Protein 4TOQ (pdb70)

InterPro domains:
  IPR001223 Glycoside hydrolase family 18, catalytic domain [PF00704] (29-249)
  IPR001223 Glycoside hydrolase family 18, catalytic domain [PS51910] (27-299)
  IPR001579 Glycosyl hydrolase family 18, active site [PS01095] (145-153)
  IPR017853 Glycoside hydrolase superfamily [SSF51445] (25-291)
  IPR045321 Chitinase Cts1-like [cd02877] (27-297)

Organism: Punica granatum (NCBI:txid22663)

Solvent-accessible surface area: 40756 Å² total; per-residue (Å²): 63,61,2,0,0,4,2,0,66,49,43,61,8,32,68,0,30,62,0,1,96,53,58,51,8,27,25,0,0,0,1,12,0,22,42,11,11,84,103,178,91,31,77,16,59,1,40,69,46,21,74,21,107,66,36,86,1,71,47,14,2,96,42,0,30,19,0,36,10,99,54,10,30,0,0,0,0,0,0,1,52,111,15,108,6,33,4,81,35,112,56,1,0,71,64,4,1,59,42,0,43,46,17,0,2,40,18,70,19,78,82,31,15,3,11,58,4,75,4,30,0,0,0,0,5,4,55,49,42,72,61,57,60,2,38,24,0,0,129,26,0,29,96,87,46,72,103,92,55,76,10,22,2,0,0,1,1,39,1,48,66,85,9,84,29,0,45,52,0,11,98,28,39,59,7,34,5,0,0,0,9,0,8,75,25,88,162,34,130,5,11,19,58,108,84,37,24,103,40,0,25,67,11,2,79,57,2,16,96,60,18,89,3,39,85,0,2,0,0,0,0,4,16,96,138,15,18,74,33,8,55,0,56,34,115,28,0,29,53,104,0,1,77,91,2,86,117,29,104,45,30,8,0,0,0,0,52,9,30,76,56,2,113,94,6,0,82,78,0,78,135,84,18,67,59,5,0,0,3,4,0,62,48,38,62,8,35,71,0,25,61,0,2,83,52,47,48,8,18,17,0,0,0,1,13,0,22,42,11,11,71,102,170,89,28,76,14,60,1,42,66,49,29,75,14,104,64,42,90,2,68,56,12,5,97,33,0,44,55,0,42,34,100,40,10,23,0,0,0,0,0,1,1,52,109,14,110,6,32,2,81,36,111,56,1,0,63,65,4,0,58,42,0,52,30,14,0,1,39,14,139,37,128,80,26,12,3,9,111,0,55,4,29,0,0,0,0,6,3,56,52,39,74,58,66,57,2,37,28,0,0,127,7,0,47,94,69,76,131,63,23,15,6,0,0,1,1,38,1,51,69,82,11,84,37,0,46,50,0,7,99,24,35,63,5,32,5,0,0,0,10,0,8,73,25,76,175,44,148,6,4,32,35,122,64,42,24,113,38,0,31,68,12,2,94,54,3,12,95,59,11,80,16,43,100,0,3,0,0,0,0,4,16,80,124,16,20,76,32,9,57,0,48,31,100,20,0,31,52,98,0,1,73,109,2,88,113,30,110,51,26,7,0,0,0,0,49,9,33,77,60,1,113,92,5,0,82,83,0,92,135,85,18,65,57,10,0,0,4,2,0,65,49,37,61,7,33,65,0,21,53,0,2,83,58,62,61,10,24,13,0,0,0,1,12,0,27,26,0,4,90,114,92,86,32,73,15,60,0,41,67,50,29,75,17,104,69,42,89,1,71,50,16,3,82,41,0,47,23,0,53,18,110,55,11,20,0,0,0,0,0,1,0,45,103,15,86,8,26,3,77,34,109,60,1,0,69,72,3,4,64,41,0,19,26,14,0,2,8,9,38,26,60,86,27,12,3,11,104,4,57,6,32,0,0,0,0,4,2,46,63,47,73,56,68,47,2,47,29,0,0,140,29,1,32,96,59,36,72,84,67,40,62,8,20,1,0,0,0,0,36,1,51,66,84,11,86,38,0,46,51,0,6,108,28,33,56,5,32,3,0,0,0,10,0,8,79,24,87,178,34,142,8,13,24,55,105,88,52,46,100,35,0,31,51,13,2,90,62,2,15,95,62,12,91,11,55,89,0,0,0,0,0,0,4,15,78,130,16,16,77,32,6,56,0,56,30,115,38,0,30,51,105,0,1,70,100,0,89,107,25,110,57,32,1,0,0,0,0,49,8,29,79,65,2,99,90,5,1,77,70,0,140,124,76,20,60,42,2,0,0,4,2,0,67,51,41,64,10,30,73,0,20,49,0,0,85,53,43,47,7,22,6,0,0,0,1,16,0,27,24,0,3,92,109,89,86,35,72,13,61,0,40,69,48,22,73,20,101,69,30,43,1,32,28,15,2,81,40,0,107,49,0,45,35,88,45,8,52,0,0,0,0,0,1,0,43,105,14,82,8,27,3,74,36,110,59,1,0,69,72,4,6,42,40,0,4,36,15,0,1,32,4,104,39,51,63,26,14,3,10,101,5,80,5,24,0,0,0,0,5,4,46,83,46,71,61,70,59,3,47,25,0,0,139,27,0,31,92,28,40,19,101,68,45,74,10,9,2,0,0,1,0,38,1,50,64,82,8,80,26,0,42,51,0,7,109,26,32,58,5,33,4,0,0,0,11,0,9,80,25,94,166,44,141,5,11,25,55,118,74,64,36,90,32,1,29,55,11,4,92,59,1,16,93,62,9,89,13,54,60,0,0,0,0,0,0,4,14,82,122,16,14,79,34,8,58,0,48,30,103,26,0,33,50,111,0,1,66,100,1,84,112,24,112,54,36,3,0,0,0,0,50,8,31,78,63,1,110,92,5,0,83,78,0,82,113,78,19

Nearest PDB structures (foldseek):
  4toq-assembly2_B  TM=1.004E+00  e=2.213E-59  Punica granatum
  4toq-assembly4_D  TM=9.982E-01  e=3.550E-55  Punica granatum
  1kqz-assembly1_A  TM=9.790E-01  e=2.272E-44  Hevea brasiliensis
  1llo-assembly1_A  TM=9.787E-01  e=1.519E-43  Hevea brasiliensis
  6idn-assembly1_A  TM=9.674E-01  e=3.339E-41  Ipomoea carnea

Radius of gyration: 33.32 Å; Cα contacts (8 Å, |Δi|>4): 2638; chains: 4; bounding box: 69×61×99 Å

Secondary structure (DSSP, 8-state):
-EEEEEESS-GGG--HHHHHHTS--SEEEEEEEEEEETTEEEEE--TTS--GGGTTTTTHHHHHHHHHTTT-EEEEEEE-TT-EE---SHHHHHHHHHHHHHHHSSS--TT-TT-S---SEEEEE--SS--TTHHHHHHHHHTT--SSS--EEEE--BSSSS-TTTHHHHTTS--SEEEEE-SS-TTSS-S-BTTB-HHHHHHHHHHHHH---SEEEEEEESSGGGSSS----HHHIIIIIHHHHTTSTTEEEEEEE-GGG-SSHHHHHGGG-/-EEEEEESS-TTS--HHHHHHTS--SEEEEEEEEEE-TTPPPEE--TTS--GGGTTTTTHHHHHHHHHHTT-EEEEEEE-TT-EE---SHHHHHHHHHHHHHHHSSS--TT-TT-S---SEEEEE--SS---SHHHHHHHHHHH----EEEE--BSSSS-TTTHHHHTTS--SEEEEE-SS-TTSS-S-BTTB-HHHHHHHHHHHHS--SSEEEEEEESSGGGSSS----HHHIIIIIHHHHTTSTTEEEEEEE-GGG-SSHHHHHGGG-/-EEEEEESS-TTS--HHHHHHTS--SEEEEEEEEEE-TTPPPEE--TTS--GGGTTTTTHHHHHHHHHHTT-EEEEEEE-TT-EE---SHHHHHHHHHHHHHHHSSS--TT-TT-SPPPSEEEEE--SS---SHHHHHHHHHTT--SSS--EEEE--BSSSS-TTTHHHHTTT--SEEEEE-SS-TTSSSS-BTTB-HHHHHHHHHHHTT---SEEEEEEESSGGGSSS----HHHIIIIIHHHHTTSTTEEEEEEE-GGG-SSHHHHHTTT-/-EEEEEESS-TTS--HHHHHHTS--SEEEEEEEEEE-TTPPPEE-BTTTB-GGGT--TTHHHHHHHHHTTT-EEEEEEE-TT-EE---SHHHHHHHHHHHHHHTSSS--TT-TT-S---SEEEEE--SS---SHHHHHHHHHTT-BTTB--EEEE--BSSSS-TTTHHHHHTT--SEEEEE-SS-TTTT-S-BTTBSHHHHHHHHHHHTT---SEEEEEEESSTTTSSS----HHHIIIIIHHHHTTSTTEEEEEEE-GGG-SSHHHHHGGG-

B-factor: mean 14.7, std 7.0, range [4.18, 58.57]

Sequence (1089 aa):
GDIAIYWGQNGGEGTLASTCDDTGRYAYVIVSFVTTFGNFRAPVVNLAGHCDPAAGTCTGLLSDEIRSSCQGKDIKVLMSIGGGAGDYSLVSEADADNFADDYLWNNFLGGQSSSSRPLGDAVLDGIDFDIELGTTTTFYDTLARRALSSSRRSTQAAKVYLTAAPQCPHPDSHLDAALNTGLFDNVWIQFYNNPLAQQCQYSSGNTNDILSSSSWNTWTSSSTTTAGKIFLGLPAAPEEAAGSGYIPPDDVLTGQILPQIKKTSSAKYGGVMLYSKFYDTTYSTTIKDQVGDIAIYWGQNGGEGTLASSTCDTGRYAYVIVSFVTTFGNFRAPVVNLAGHCDPAAGTCTGLSSDEIRRSSCQGKDIKVLMSIGGGAGDYSLVSEADADDNFADYLWNNFLGGQSSSRPLGDAVLDGIDFDIELGTTTFYDTLARALSSSRSAKVYLTAAPQCPHPDSHLDAALNTGLFDNVWIQFYNNPLAQCQYSSGNNTNDILSSWNTWTSSTTAGKIFLGLPAAPEEAAGSGYIPPDDVLTGQILPQIKTSSAKYGGVMLYSSKFYDTTYSTTIKKDDQVGDIAIYWGQNGGEGTLASSTCDTGRYAYVIVSFVTTFGNFRAPVVNLAGHCDPAAGTCTGLSDEIRSSCQGKDIKVLMSIGGGAGDYSLVSEEEADADDNFADYLWNNFLGGQQSSSRPLGDAVLDGIDFDIELGTTTFYDTLARALSSSRSTQAAKKVYLLTAAPQCPHPDSHLDAALNTGLFDNVWIQFYNNPLAQQCQYSSGNTNDILLSSSWNTWTSSTTAGKIFLGLPAAPEAAGSGYIPPDVLTGQIILPQIKTSAKKYGGVMLYSKFYDTTYSTTIKDQQVGDIAIYWGQNGGEGTLASSTCDTGRYAYVIVSFVTTFGNFRAPVVNLAGHCDPAAGTCTGLSDEIRSCQGKDIKVLMSIGGGAGDYSLVSEADADNFADYLWNNFLGGQSSSRPLGDAVLDGIDFDIELGTTTFYDTLARALSSSRSTQAAKVYLLTAAPQCPHPDSHLDAALNTGLFDNVWIQFYNNPLAQCQYSSGNTNDILSSSWNNTWTSSTTAGKIIFLGLPAAPEAAGSGYIPPDDVLTGQQILPQIKTSAKKYGGVMLYSKFYDTTYSTTIKDDQQV

Structure (mmCIF, N/CA/C/O backbone):
data_4TOQ
#
_entry.id   4TOQ
#
_cell.length_a   58.462
_cell.length_b   79.969
_cell.length_c   97.532
_cell.angle_alpha   90.000
_cell.angle_beta   102.970
_cell.angle_gamma   90.000
#
_symmetry.space_group_name_H-M   'P 1 21 1'
#
loop_
_entity.id
_entity.type
_entity.pdbx_description
1 polymer 'Class III chitinase'
2 non-polymer 'MAGNESIUM ION'
3 non-polymer 'CHLORIDE ION'
4 water water
#
loop_
_atom_site.group_PDB
_atom_site.id
_atom_site.type_symbol
_atom_site.label_atom_id
_atom_site.label_alt_id
_atom_site.label_comp_id
_atom_site.label_asym_id
_atom_site.label_entity_id
_atom_site.label_seq_id
_atom_site.pdbx_PDB_ins_code
_atom_site.Cartn_x
_atom_site.Cartn_y
_atom_site.Cartn_z
_atom_site.occupancy
_atom_site.B_iso_or_equiv
_atom_site.auth_seq_id
_atom_site.auth_comp_id
_atom_site.auth_asym_id
_atom_site.auth_atom_id
_atom_site.pdbx_PDB_model_num
ATOM 1 N N . GLY A 1 1 ? 1.729 8.697 56.375 1.00 18.16 1 GLY A N 1
ATOM 2 C CA . GLY A 1 1 ? 1.001 7.826 55.468 1.00 13.75 1 GLY A CA 1
ATOM 3 C C . GLY A 1 1 ? -0.002 8.583 54.621 1.00 15.02 1 GLY A C 1
ATOM 4 O O . GLY A 1 1 ? -0.272 9.764 54.858 1.00 15.20 1 GLY A O 1
ATOM 5 N N . ASP A 1 2 ? -0.569 7.888 53.639 1.00 8.32 2 ASP A N 1
ATOM 6 C CA . ASP A 1 2 ? -1.474 8.496 52.660 1.00 9.40 2 ASP A CA 1
ATOM 7 C C . ASP A 1 2 ? -2.868 7.906 52.812 1.00 9.91 2 ASP A C 1
ATOM 8 O O . ASP A 1 2 ? -3.020 6.790 53.313 1.00 9.73 2 ASP A O 1
ATOM 13 N N . ILE A 1 3 ? -3.881 8.659 52.385 1.00 6.73 3 ILE A N 1
ATOM 14 C CA . ILE A 1 3 ? -5.247 8.143 52.321 1.00 7.85 3 ILE A CA 1
ATOM 15 C C . ILE A 1 3 ? -5.655 7.927 50.862 1.00 9.41 3 ILE A C 1
ATOM 16 O O . ILE A 1 3 ? -5.478 8.811 50.006 1.00 8.11 3 ILE A O 1
ATOM 21 N N . ALA A 1 4 ? -6.182 6.739 50.576 1.00 6.36 4 ALA A N 1
ATOM 22 C CA . ALA A 1 4 ? -6.729 6.429 49.259 1.00 8.65 4 ALA A CA 1
ATOM 23 C C . ALA A 1 4 ? -8.235 6.314 49.413 1.00 9.23 4 ALA A C 1
ATOM 24 O O . ALA A 1 4 ? -8.725 5.804 50.423 1.00 9.50 4 ALA A O 1
ATOM 26 N N . ILE A 1 5 ? -8.987 6.803 48.433 1.00 5.68 5 ILE A N 1
ATOM 27 C CA . ILE A 1 5 ? -10.439 6.730 48.543 1.00 7.72 5 ILE A CA 1
ATOM 28 C C . ILE A 1 5 ? -11.122 6.302 47.237 1.00 8.04 5 ILE A C 1
ATOM 29 O O . ILE A 1 5 ? -10.702 6.685 46.141 1.00 7.39 5 ILE A O 1
ATOM 34 N N . TYR A 1 6 ? -12.156 5.471 47.362 1.00 6.22 6 TYR A N 1
ATOM 35 C CA . TYR A 1 6 ? -12.969 5.104 46.203 1.00 6.65 6 TYR A CA 1
ATOM 36 C C . TYR A 1 6 ? -13.980 6.192 45.860 1.00 6.24 6 TYR A C 1
ATOM 37 O O . TYR A 1 6 ? -14.583 6.806 46.752 1.00 7.47 6 TYR A O 1
ATOM 46 N N . TRP A 1 7 ? -14.178 6.419 44.563 1.00 6.37 7 TRP A N 1
ATOM 47 C CA . TRP A 1 7 ? -15.122 7.432 44.092 1.00 6.31 7 TRP A CA 1
ATOM 48 C C . TRP A 1 7 ? -15.819 6.888 42.856 1.00 7.54 7 TRP A C 1
ATOM 49 O O . TRP A 1 7 ? -15.195 6.164 42.065 1.00 6.88 7 TRP A O 1
ATOM 60 N N . GLY A 1 8 ? -17.097 7.226 42.675 1.00 6.59 8 GLY A N 1
ATOM 61 C CA . GLY A 1 8 ? -17.764 6.972 41.404 1.00 5.61 8 GLY A CA 1
ATOM 62 C C . GLY A 1 8 ? -19.114 6.291 41.478 1.00 6.29 8 GLY A C 1
ATOM 63 O O . GLY A 1 8 ? -19.860 6.315 40.502 1.00 7.86 8 GLY A O 1
ATOM 64 N N . GLN A 1 9 ? -19.444 5.686 42.614 1.00 6.39 9 GLN A N 1
ATOM 65 C CA . GLN A 1 9 ? -20.660 4.882 42.698 1.00 8.05 9 GLN A CA 1
ATOM 66 C C . GLN A 1 9 ? -21.853 5.573 43.363 1.00 6.29 9 GLN A C 1
ATOM 67 O O . GLN A 1 9 ? -22.911 4.950 43.568 1.00 10.44 9 GLN A O 1
ATOM 73 N N . ASN A 1 10 ? -21.704 6.857 43.675 1.00 7.46 10 ASN A N 1
ATOM 74 C CA . ASN A 1 10 ? -22.809 7.624 44.246 1.00 10.57 10 ASN A CA 1
ATOM 75 C C . ASN A 1 10 ? -22.767 9.079 43.795 1.00 10.51 10 ASN A C 1
ATOM 76 O O . ASN A 1 10 ? -21.889 9.829 44.208 1.00 9.64 10 ASN A O 1
ATOM 81 N N . GLY A 1 11 ? -23.718 9.471 42.947 1.00 12.30 11 GLY A N 1
ATOM 82 C CA . GLY A 1 11 ? -23.759 10.824 42.404 1.00 10.71 11 GLY A CA 1
ATOM 83 C C . GLY A 1 11 ? -23.884 11.929 43.445 1.00 10.44 11 GLY A C 1
ATOM 84 O O . GLY A 1 11 ? -23.648 13.107 43.152 1.00 13.70 11 GLY A O 1
ATOM 85 N N . GLY A 1 12 ? -24.243 11.556 44.665 1.00 11.57 12 GLY A N 1
ATOM 86 C CA . GLY A 1 12 ? -24.298 12.513 45.748 1.00 14.46 12 GLY A CA 1
ATOM 87 C C . GLY A 1 12 ? -22.979 12.806 46.444 1.00 10.20 12 GLY A C 1
ATOM 88 O O . GLY A 1 12 ? -22.953 13.632 47.354 1.00 10.60 12 GLY A O 1
ATOM 89 N N . GLU A 1 13 ? -21.886 12.157 46.027 1.00 7.21 13 GLU A N 1
ATOM 90 C CA . GLU A 1 13 ? -20.628 12.236 46.781 1.00 8.91 13 GLU A CA 1
ATOM 91 C C . GLU A 1 13 ? -19.725 13.416 46.444 1.00 8.47 13 GLU A C 1
ATOM 92 O O . GLU A 1 13 ? -18.659 13.571 47.051 1.00 12.09 13 GLU A O 1
ATOM 98 N N . GLY A 1 14 ? -20.152 14.257 45.507 1.00 10.22 14 GLY A N 1
ATOM 99 C CA . GLY A 1 14 ? -19.306 15.334 45.021 1.00 9.50 14 GLY A CA 1
ATOM 100 C C . GLY A 1 14 ? -18.585 14.955 43.737 1.00 8.89 14 GLY A C 1
ATOM 101 O O . GLY A 1 14 ? -18.440 13.771 43.419 1.00 9.57 14 GLY A O 1
ATOM 102 N N . THR A 1 15 ? -18.112 15.959 43.002 1.00 9.14 15 THR A N 1
ATOM 103 C CA . THR A 1 15 ? -17.391 15.691 41.760 1.00 7.37 15 THR A CA 1
ATOM 104 C C . THR A 1 15 ? -16.009 15.116 42.058 1.00 7.35 15 THR A C 1
ATOM 105 O O . THR A 1 15 ? -15.505 15.219 43.187 1.00 11.07 15 THR A O 1
ATOM 109 N N . LEU A 1 16 ? -15.396 14.510 41.048 1.00 8.77 16 LEU A N 1
ATOM 110 C CA . LEU A 1 16 ? -14.043 13.981 41.180 1.00 6.48 16 LEU A CA 1
ATOM 111 C C . LEU A 1 16 ? -13.103 15.130 41.507 1.00 8.42 16 LEU A C 1
ATOM 112 O O . LEU A 1 16 ? -12.264 15.025 42.407 1.00 8.51 16 LEU A O 1
ATOM 117 N N . ALA A 1 17 ? -13.247 16.238 40.783 1.00 9.93 17 ALA A N 1
ATOM 118 C CA . ALA A 1 17 ? -12.431 17.422 41.065 1.00 9.01 17 ALA A CA 1
ATOM 119 C C . ALA A 1 17 ? -12.569 17.896 42.511 1.00 10.35 17 ALA A C 1
ATOM 120 O O . ALA A 1 17 ? -11.561 18.188 43.162 1.00 11.31 17 ALA A O 1
ATOM 122 N N . SER A 1 18 ? -13.801 17.977 43.016 1.00 9.87 18 SER A N 1
ATOM 123 C CA . SER A 1 18 ? -14.007 18.355 44.419 1.00 9.10 18 SER A CA 1
ATOM 124 C C . SER A 1 18 ? -13.343 17.393 45.397 1.00 8.72 18 SER A C 1
ATOM 125 O O . SER A 1 18 ? -12.765 17.815 46.401 1.00 10.01 18 SER A O 1
ATOM 128 N N . THR A 1 19 ? -13.424 16.104 45.095 1.00 9.60 19 THR A N 1
ATOM 129 C CA . THR A 1 19 ? -12.831 15.073 45.938 1.00 6.35 19 THR A CA 1
ATOM 130 C C . THR A 1 19 ? -11.324 15.310 46.067 1.00 8.69 19 THR A C 1
ATOM 131 O O . THR A 1 19 ? -10.770 15.314 47.171 1.00 9.32 19 THR A O 1
ATOM 135 N N . CYS A 1 20 ? -10.672 15.563 44.935 1.00 9.75 20 CYS A N 1
ATOM 136 C CA . CYS A 1 20 ? -9.240 15.852 44.929 1.00 9.87 20 CYS A CA 1
ATOM 137 C C . CYS A 1 20 ? -8.898 17.162 45.630 1.00 10.13 20 CYS A C 1
ATOM 138 O O . CYS A 1 20 ? -7.882 17.249 46.329 1.00 11.91 20 CYS A O 1
ATOM 141 N N . ASP A 1 21 ? -9.753 18.170 45.458 1.00 10.22 21 ASP A N 1
ATOM 142 C CA A ASP A 1 21 ? -9.461 19.488 46.005 0.41 11.96 21 ASP A CA 1
ATOM 143 C CA B ASP A 1 21 ? -9.524 19.506 46.007 0.59 11.97 21 ASP A CA 1
ATOM 144 C C . ASP A 1 21 ? -9.589 19.551 47.525 1.00 12.25 21 ASP A C 1
ATOM 145 O O . ASP A 1 21 ? -9.154 20.523 48.129 1.00 11.13 21 ASP A O 1
ATOM 154 N N . THR A 1 22 ? -10.164 18.517 48.138 1.00 11.98 22 THR A N 1
ATOM 155 C CA . THR A 1 22 ? -10.236 18.493 49.608 1.00 9.25 22 THR A CA 1
ATOM 156 C C . THR A 1 22 ? -8.844 18.517 50.209 1.00 11.77 22 THR A C 1
ATOM 157 O O . THR A 1 22 ? -8.650 19.011 51.319 1.00 15.03 22 THR A O 1
ATOM 161 N N . GLY A 1 23 ? -7.883 17.945 49.491 1.00 9.43 23 GLY A N 1
ATOM 162 C CA . GLY A 1 23 ? -6.511 17.899 49.962 1.00 11.98 23 GLY A CA 1
ATOM 163 C C . GLY A 1 23 ? -6.237 16.736 50.908 1.00 12.51 23 GLY A C 1
ATOM 164 O O . GLY A 1 23 ? -5.108 16.572 51.383 1.00 13.11 23 GLY A O 1
ATOM 165 N N . ARG A 1 24 ? -7.250 15.907 51.156 1.00 12.68 24 ARG A N 1
ATOM 166 C CA . ARG A 1 24 ? -7.122 14.824 52.128 1.00 10.59 24 ARG A CA 1
ATOM 167 C C . ARG A 1 24 ? -6.587 13.534 51.525 1.00 9.24 24 ARG A C 1
ATOM 168 O O . ARG A 1 24 ? -6.097 12.667 52.261 1.00 10.31 24 ARG A O 1
ATOM 176 N N . TYR A 1 25 ? -6.640 13.421 50.197 1.00 6.58 25 TYR A N 1
ATOM 177 C CA . TYR A 1 25 ? -6.346 12.148 49.539 1.00 8.35 25 TYR A CA 1
ATOM 178 C C . TYR A 1 25 ? -5.131 12.191 48.629 1.00 8.32 25 TYR A C 1
ATOM 179 O O . TYR A 1 25 ? -4.922 13.162 47.898 1.00 10.37 25 TYR A O 1
ATOM 188 N N . ALA A 1 26 ? -4.356 11.107 48.642 1.00 6.93 26 ALA A N 1
ATOM 189 C CA . ALA A 1 26 ? -3.216 10.967 47.750 1.00 8.52 26 ALA A CA 1
ATOM 190 C C . ALA A 1 26 ? -3.540 10.077 46.553 1.00 9.82 26 ALA A C 1
ATOM 191 O O . ALA A 1 26 ? -2.825 10.104 45.544 1.00 10.45 26 ALA A O 1
ATOM 193 N N . TYR A 1 27 ? -4.592 9.267 46.685 1.00 6.28 27 TYR A N 1
ATOM 194 C CA . TYR A 1 27 ? -5.068 8.413 45.590 1.00 6.50 27 TYR A CA 1
ATOM 195 C C . TYR A 1 27 ? -6.577 8.513 45.527 1.00 7.41 27 TYR A C 1
ATOM 196 O O . TYR A 1 27 ? -7.247 8.451 46.574 1.00 8.75 27 TYR A O 1
ATOM 205 N N . VAL A 1 28 ? -7.127 8.652 44.321 1.00 6.24 28 VAL A N 1
ATOM 206 C CA . VAL A 1 28 ? -8.572 8.513 44.146 1.00 5.12 28 VAL A CA 1
ATOM 207 C C . VAL A 1 28 ? -8.825 7.370 43.177 1.00 7.89 28 VAL A C 1
ATOM 208 O O . VAL A 1 28 ? -8.261 7.341 42.080 1.00 8.69 28 VAL A O 1
ATOM 212 N N . ILE A 1 29 ? -9.675 6.433 43.583 1.00 7.90 29 ILE A N 1
ATOM 213 C CA . ILE A 1 29 ? -9.917 5.228 42.799 1.00 8.71 29 ILE A CA 1
ATOM 214 C C . ILE A 1 29 ? -11.292 5.312 42.128 1.00 8.65 29 ILE A C 1
ATOM 215 O O . ILE A 1 29 ? -12.325 5.111 42.771 1.00 9.04 29 ILE A O 1
ATOM 220 N N . VAL A 1 30 ? -11.291 5.613 40.829 1.00 7.55 30 VAL A N 1
ATOM 221 C CA . VAL A 1 30 ? -12.518 5.754 40.058 1.00 8.36 30 VAL A CA 1
ATOM 222 C C . VAL A 1 30 ? -13.120 4.357 39.849 1.00 8.10 30 VAL A C 1
ATOM 223 O O . VAL A 1 30 ? -12.410 3.416 39.486 1.00 9.35 30 VAL A O 1
ATOM 227 N N . SER A 1 31 ? -14.418 4.214 40.107 1.00 6.06 31 SER A N 1
ATOM 228 C CA . SER A 1 31 ? -15.048 2.893 40.152 1.00 7.39 31 SER A CA 1
ATOM 229 C C . SER A 1 31 ? -16.452 2.918 39.531 1.00 8.55 31 SER A C 1
ATOM 230 O O . SER A 1 31 ? -17.261 3.781 39.906 1.00 8.35 31 SER A O 1
ATOM 233 N N . PHE A 1 32 ? -16.790 1.989 38.620 1.00 9.47 32 PHE A N 1
ATOM 234 C CA . PHE A 1 32 ? -16.014 0.796 38.258 1.00 8.14 32 PHE A CA 1
ATOM 235 C C . PHE A 1 32 ? -16.202 0.468 36.780 1.00 6.68 32 PHE A C 1
ATOM 236 O O . PHE A 1 32 ? -17.194 0.880 36.168 1.00 7.85 32 PHE A O 1
ATOM 244 N N . VAL A 1 33 ? -15.285 -0.322 36.223 1.00 7.39 33 VAL A N 1
ATOM 245 C CA . VAL A 1 33 ? -15.619 -1.132 35.047 1.00 5.67 33 VAL A CA 1
ATOM 246 C C . VAL A 1 33 ? -16.344 -2.344 35.629 1.00 7.97 33 VAL A C 1
ATOM 247 O O . VAL A 1 33 ? -15.707 -3.265 36.156 1.00 9.28 33 VAL A O 1
ATOM 251 N N . THR A 1 34 ? -17.673 -2.341 35.553 1.00 7.31 34 THR A N 1
ATOM 252 C CA . THR A 1 34 ? -18.510 -3.278 36.311 1.00 7.24 34 THR A CA 1
ATOM 253 C C . THR A 1 34 ? -18.726 -4.631 35.635 1.00 6.67 34 THR A C 1
ATOM 254 O O . THR A 1 34 ? -19.017 -5.633 36.311 1.00 8.45 34 THR A O 1
ATOM 258 N N . THR A 1 35 ? -18.623 -4.665 34.307 1.00 6.32 35 THR A N 1
ATOM 259 C CA . THR A 1 35 ? -18.747 -5.933 33.578 1.00 6.84 35 THR A CA 1
ATOM 260 C C . THR A 1 35 ? -17.672 -6.053 32.521 1.00 9.21 35 THR A C 1
ATOM 261 O O . THR A 1 35 ? -17.306 -5.064 31.866 1.00 11.16 35 THR A O 1
ATOM 265 N N . PHE A 1 36 ? -17.176 -7.274 32.358 1.00 8.22 36 PHE A N 1
ATOM 266 C CA . PHE A 1 36 ? -16.149 -7.568 31.373 1.00 9.41 36 PHE A CA 1
ATOM 267 C C . PHE A 1 36 ? -15.939 -9.076 31.258 1.00 6.93 36 PHE A C 1
ATOM 268 O O . PHE A 1 36 ? -16.398 -9.858 32.114 1.00 9.28 36 PHE A O 1
ATOM 276 N N . GLY A 1 37 ? -15.264 -9.479 30.185 1.00 8.76 37 GLY A N 1
ATOM 277 C CA . GLY A 1 37 ? -14.923 -10.878 29.999 1.00 9.75 37 GLY A CA 1
ATOM 278 C C . GLY A 1 37 ? -15.583 -11.504 28.791 1.00 11.74 37 GLY A C 1
ATOM 279 O O . GLY A 1 37 ? -16.560 -10.961 28.248 1.00 10.49 37 GLY A O 1
ATOM 280 N N . ASN A 1 38 ? -15.052 -12.664 28.400 1.00 9.02 38 ASN A N 1
ATOM 281 C CA . ASN A 1 38 ? -15.449 -13.391 27.198 1.00 13.80 38 ASN A CA 1
ATOM 282 C C . ASN A 1 38 ? -15.484 -12.498 25.958 1.00 10.88 38 ASN A C 1
ATOM 283 O O . ASN A 1 38 ? -16.387 -12.605 25.121 1.00 11.31 38 ASN A O 1
ATOM 288 N N . PHE A 1 39 ? -14.489 -11.616 25.864 1.00 11.59 39 PHE A N 1
ATOM 289 C CA . PHE A 1 39 ? -14.289 -10.755 24.695 1.00 9.23 39 PHE A CA 1
ATOM 290 C C . PHE A 1 39 ? -15.432 -9.783 24.420 1.00 10.65 39 PHE A C 1
ATOM 291 O O . PHE A 1 39 ? -15.479 -9.154 23.356 1.00 11.86 39 PHE A O 1
ATOM 299 N N . ARG A 1 40 ? -16.345 -9.645 25.375 1.00 10.64 40 ARG A N 1
ATOM 300 C CA . ARG A 1 40 ? -17.485 -8.750 25.217 1.00 6.80 40 ARG A CA 1
ATOM 301 C C . ARG A 1 40 ? -17.143 -7.304 25.577 1.00 8.95 40 ARG A C 1
ATOM 302 O O . ARG A 1 40 ? -16.192 -7.045 26.316 1.00 11.72 40 ARG A O 1
ATOM 310 N N . ALA A 1 41 ? -17.914 -6.361 25.041 1.00 9.81 41 ALA A N 1
ATOM 311 C CA . ALA A 1 41 ? -17.731 -4.944 25.352 1.00 10.72 41 ALA A CA 1
ATOM 312 C C . ALA A 1 41 ? -17.914 -4.708 26.847 1.00 6.96 41 ALA A C 1
ATOM 313 O O . ALA A 1 41 ? -18.978 -5.012 27.391 1.00 10.44 41 ALA A O 1
ATOM 315 N N . PRO A 1 42 ? -16.874 -4.186 27.521 1.00 8.99 42 PRO A N 1
ATOM 316 C CA . PRO A 1 42 ? -17.067 -3.855 28.937 1.00 6.35 42 PRO A CA 1
ATOM 317 C C . PRO A 1 42 ? -18.084 -2.746 29.155 1.00 9.25 42 PRO A C 1
ATOM 318 O O . PRO A 1 42 ? -18.344 -1.924 28.259 1.00 10.32 42 PRO A O 1
ATOM 322 N N . VAL A 1 43 ? -18.670 -2.745 30.348 1.00 7.21 43 VAL A N 1
ATOM 323 C CA . VAL A 1 43 ? -19.549 -1.664 30.777 1.00 8.38 43 VAL A CA 1
ATOM 324 C C . VAL A 1 43 ? -18.874 -0.873 31.893 1.00 8.58 43 VAL A C 1
ATOM 325 O O . VAL A 1 43 ? -18.366 -1.454 32.861 1.00 9.04 43 VAL A O 1
ATOM 329 N N . VAL A 1 44 ? -18.860 0.447 31.734 1.00 9.04 44 VAL A N 1
ATOM 330 C CA . VAL A 1 44 ? -18.350 1.358 32.746 1.00 7.22 44 VAL A CA 1
ATOM 331 C C . VAL A 1 44 ? -19.542 2.032 33.418 1.00 9.59 44 VAL A C 1
ATOM 332 O O . VAL A 1 44 ? -20.461 2.514 32.738 1.00 11.70 44 VAL A O 1
ATOM 336 N N . ASN A 1 45 ? -19.548 2.043 34.751 1.00 8.36 45 ASN A N 1
ATOM 337 C CA . ASN A 1 45 ? -20.625 2.694 35.495 1.00 8.73 45 ASN A CA 1
ATOM 338 C C . ASN A 1 45 ? -20.097 3.691 36.506 1.00 9.65 45 ASN A C 1
ATOM 339 O O . ASN A 1 45 ? -19.253 3.343 37.326 1.00 8.47 45 ASN A O 1
ATOM 344 N N . LEU A 1 46 ? -20.615 4.917 36.469 1.00 7.60 46 LEU A N 1
ATOM 345 C CA . LEU A 1 46 ? -20.260 5.928 37.454 1.00 8.74 46 LEU A CA 1
ATOM 346 C C . LEU A 1 46 ? -21.533 6.518 38.023 1.00 9.46 46 LEU A C 1
ATOM 347 O O . LEU A 1 46 ? -21.622 7.730 38.204 1.00 8.74 46 LEU A O 1
ATOM 352 N N . ALA A 1 47 ? -22.516 5.655 38.288 1.00 8.76 47 ALA A N 1
ATOM 353 C CA . ALA A 1 47 ? -23.782 6.089 38.881 1.00 9.60 47 ALA A CA 1
ATOM 354 C C . ALA A 1 47 ? -24.362 7.276 38.120 1.00 10.22 47 ALA A C 1
ATOM 355 O O . ALA A 1 47 ? -24.354 7.291 36.887 1.00 10.79 47 ALA A O 1
ATOM 357 N N . GLY A 1 48 ? -24.842 8.280 38.856 1.00 12.42 48 GLY A N 1
ATOM 358 C CA . GLY A 1 48 ? -25.392 9.467 38.225 1.00 11.11 48 GLY A CA 1
ATOM 359 C C . GLY A 1 48 ? -24.403 10.557 37.827 1.00 17.63 48 GLY A C 1
ATOM 360 O O . GLY A 1 48 ? -24.810 11.555 37.232 1.00 11.90 48 GLY A O 1
ATOM 361 N N . HIS A 1 49 ? -23.119 10.385 38.141 1.00 9.96 49 HIS A N 1
ATOM 362 C CA . HIS A 1 49 ? -22.116 11.394 37.800 1.00 9.59 49 HIS A CA 1
ATOM 363 C C . HIS A 1 49 ? -22.107 11.755 36.315 1.00 10.78 49 HIS A C 1
ATOM 364 O O . HIS A 1 49 ? -22.003 12.926 35.956 1.00 13.16 49 HIS A O 1
ATOM 371 N N . CYS A 1 50 ? -22.200 10.741 35.460 1.00 10.79 50 CYS A N 1
ATOM 372 C CA . CYS A 1 50 ? -22.197 10.926 34.014 1.00 8.76 50 CYS A CA 1
ATOM 373 C C . CYS A 1 50 ? -22.457 9.562 33.415 1.00 14.35 50 CYS A C 1
ATOM 374 O O . CYS A 1 50 ? -22.437 8.568 34.142 1.00 15.01 50 CYS A O 1
ATOM 377 N N . ASP A 1 51 ? -22.714 9.510 32.108 1.00 10.65 51 ASP A N 1
ATOM 378 C CA . ASP A 1 51 ? -23.070 8.263 31.441 1.00 14.38 51 ASP A CA 1
ATOM 379 C C . ASP A 1 51 ? -21.993 7.932 30.415 1.00 14.11 51 ASP A C 1
ATOM 380 O O . ASP A 1 51 ? -21.971 8.508 29.326 1.00 13.59 51 ASP A O 1
ATOM 385 N N . PRO A 1 52 ? -21.082 7.013 30.766 1.00 11.05 52 PRO A N 1
ATOM 386 C CA . PRO A 1 52 ? -19.943 6.705 29.890 1.00 9.20 52 PRO A CA 1
ATOM 387 C C . PRO A 1 52 ? -20.378 6.343 28.473 1.00 11.08 52 PRO A C 1
ATOM 388 O O . PRO A 1 52 ? -19.794 6.857 27.515 1.00 10.86 52 PRO A O 1
ATOM 392 N N . ALA A 1 53 ? -21.402 5.504 28.345 1.00 12.33 53 ALA A N 1
ATOM 393 C CA . ALA A 1 53 ? -21.836 5.051 27.030 1.00 13.23 53 ALA A CA 1
ATOM 394 C C . ALA A 1 53 ? -22.417 6.198 26.209 1.00 17.94 53 ALA A C 1
ATOM 395 O O . ALA A 1 53 ? -22.361 6.181 24.978 1.00 19.09 53 ALA A O 1
ATOM 397 N N . ALA A 1 54 ? -22.964 7.196 26.895 1.00 17.07 54 ALA A N 1
ATOM 398 C CA . ALA A 1 54 ? -23.560 8.345 26.223 1.00 14.18 54 ALA A CA 1
ATOM 399 C C . ALA A 1 54 ? -22.505 9.346 25.771 1.00 18.04 54 ALA A C 1
ATOM 400 O O . ALA A 1 54 ? -22.803 10.283 25.023 1.00 19.28 54 ALA A O 1
ATOM 402 N N . GLY A 1 55 ? -21.277 9.155 26.244 1.00 12.78 55 GLY A N 1
ATOM 403 C CA . GLY A 1 55 ? -20.187 10.052 25.930 1.00 13.93 55 GLY A CA 1
ATOM 404 C C . GLY A 1 55 ? -20.137 11.263 26.837 1.00 15.30 55 GLY A C 1
ATOM 405 O O . GLY A 1 55 ? -19.368 12.187 26.586 1.00 16.32 55 GLY A O 1
ATOM 406 N N . THR A 1 56 ? -20.941 11.270 27.899 1.00 14.43 56 THR A N 1
ATOM 407 C CA . THR A 1 56 ? -21.010 12.456 28.747 1.00 12.86 56 THR A CA 1
ATOM 408 C C . THR A 1 56 ? -19.984 12.453 29.876 1.00 16.20 56 THR A C 1
ATOM 409 O O . THR A 1 56 ? -19.985 13.350 30.720 1.00 15.51 56 THR A O 1
ATOM 413 N N . CYS A 1 57 ? -19.097 11.462 29.890 1.00 12.28 57 CYS A N 1
ATOM 414 C CA . CYS A 1 57 ? -18.028 11.450 30.894 1.00 12.39 57 CYS A CA 1
ATOM 415 C C . CYS A 1 57 ? -16.713 11.978 30.345 1.00 16.11 57 CYS A C 1
ATOM 416 O O . CYS A 1 57 ? -15.705 11.978 31.051 1.00 13.30 57 CYS A O 1
ATOM 419 N N . THR A 1 58 ? -16.692 12.415 29.091 1.00 11.93 58 THR A N 1
ATOM 420 C CA . THR A 1 58 ? -15.427 12.873 28.515 1.00 14.40 58 THR A CA 1
ATOM 421 C C . THR A 1 58 ? -14.934 14.143 29.205 1.00 15.26 58 THR A C 1
ATOM 422 O O . THR A 1 58 ? -13.738 14.443 29.180 1.00 17.98 58 THR A O 1
ATOM 426 N N . GLY A 1 59 ? -15.851 14.860 29.850 1.00 15.78 59 GLY A N 1
ATOM 427 C CA . GLY A 1 59 ? -15.513 16.068 30.583 1.00 18.49 59 GLY A CA 1
ATOM 428 C C . GLY A 1 59 ? -14.766 15.744 31.865 1.00 14.84 59 GLY A C 1
ATOM 429 O O . GLY A 1 59 ? -14.163 16.618 32.503 1.00 15.80 59 GLY A O 1
ATOM 430 N N . LEU A 1 60 ? -14.787 14.475 32.248 1.00 12.21 60 LEU A N 1
ATOM 431 C CA A LEU A 1 60 ? -14.102 14.058 33.459 0.54 9.66 60 LEU A CA 1
ATOM 432 C CA B LEU A 1 60 ? -14.095 14.045 33.457 0.46 9.69 60 LEU A CA 1
ATOM 433 C C . LEU A 1 60 ? -12.587 14.192 33.326 1.00 10.11 60 LEU A C 1
ATOM 434 O O . LEU A 1 60 ? -11.886 14.273 34.324 1.00 11.29 60 LEU A O 1
ATOM 443 N N . SER A 1 61 ? -12.078 14.205 32.095 1.00 9.78 61 SER A N 1
ATOM 444 C CA . SER A 1 61 ? -10.623 14.308 31.907 1.00 7.36 61 SER A CA 1
ATOM 445 C C . SER A 1 61 ? -10.043 15.602 32.468 1.00 7.98 61 SER A C 1
ATOM 446 O O . SER A 1 61 ? -8.908 15.615 32.948 1.00 10.38 61 SER A O 1
ATOM 449 N N . ASP A 1 62 ? -10.810 16.689 32.423 1.00 10.44 62 ASP A N 1
ATOM 450 C CA . ASP A 1 62 ? -10.315 17.931 33.015 1.00 7.96 62 ASP A CA 1
ATOM 451 C C . ASP A 1 62 ? -10.225 17.776 34.527 1.00 8.53 62 ASP A C 1
ATOM 452 O O . ASP A 1 62 ? -9.333 18.351 35.161 1.00 12.39 62 ASP A O 1
ATOM 457 N N . GLU A 1 63 ? -11.138 16.989 35.100 1.00 7.01 63 GLU A N 1
ATOM 458 C CA . GLU A 1 63 ? -11.128 16.721 36.534 1.00 7.43 63 GLU A CA 1
ATOM 459 C C . GLU A 1 63 ? -10.002 15.774 36.918 1.00 8.80 63 GLU A C 1
ATOM 460 O O . GLU A 1 63 ? -9.360 15.957 37.956 1.00 10.25 63 GLU A O 1
ATOM 466 N N . ILE A 1 64 ? -9.763 14.758 36.090 1.00 7.97 64 ILE A N 1
ATOM 467 C CA . ILE A 1 64 ? -8.637 13.854 36.297 1.00 8.44 64 ILE A CA 1
ATOM 468 C C . ILE A 1 64 ? -7.315 14.643 36.283 1.00 12.47 64 ILE A C 1
ATOM 469 O O . ILE A 1 64 ? -6.441 14.434 37.127 1.00 9.02 64 ILE A O 1
ATOM 474 N N . ARG A 1 65 ? -7.179 15.559 35.328 1.00 10.00 65 ARG A N 1
ATOM 475 C CA . ARG A 1 65 ? -5.978 16.386 35.250 1.00 8.99 65 ARG A CA 1
ATOM 476 C C . ARG A 1 65 ? -5.837 17.329 36.438 1.00 9.71 65 ARG A C 1
ATOM 477 O O . ARG A 1 65 ? -4.729 17.548 36.914 1.00 11.92 65 ARG A O 1
ATOM 485 N N . SER A 1 66 ? -6.948 17.890 36.918 1.00 11.56 66 SER A N 1
ATOM 486 C CA A SER A 1 66 ? -6.889 18.776 38.074 0.49 8.91 66 SER A CA 1
ATOM 487 C CA B SER A 1 66 ? -6.913 18.771 38.082 0.51 8.91 66 SER A CA 1
ATOM 488 C C . SER A 1 66 ? -6.358 18.006 39.280 1.00 13.01 66 SER A C 1
ATOM 489 O O . SER A 1 66 ? -5.591 18.550 40.079 1.00 12.30 66 SER A O 1
ATOM 494 N N . CYS A 1 67 ? -6.747 16.733 39.394 1.00 9.84 67 CYS A N 1
ATOM 495 C CA . CYS A 1 67 ? -6.232 15.868 40.459 1.00 9.34 67 CYS A CA 1
ATOM 496 C C . CYS A 1 67 ? -4.738 15.654 40.276 1.00 12.55 67 CYS A C 1
ATOM 497 O O . CYS A 1 67 ? -3.958 15.768 41.232 1.00 11.53 67 CYS A O 1
ATOM 500 N N . GLN A 1 68 ? -4.343 15.334 39.042 1.00 9.82 68 GLN A N 1
ATOM 501 C CA . GLN A 1 68 ? -2.950 15.018 38.737 1.00 11.21 68 GLN A CA 1
ATOM 502 C C . GLN A 1 68 ? -2.018 16.222 38.915 1.00 10.33 68 GLN A C 1
ATOM 503 O O . GLN A 1 68 ? -0.872 16.060 39.339 1.00 12.41 68 GLN A O 1
ATOM 509 N N . GLY A 1 69 ? -2.523 17.421 38.635 1.00 12.00 69 GLY A N 1
ATOM 510 C CA . GLY A 1 69 ? -1.757 18.636 38.847 1.00 14.79 69 GLY A CA 1
ATOM 511 C C . GLY A 1 69 ? -1.541 18.905 40.323 1.00 17.80 69 GLY A C 1
ATOM 512 O O . GLY A 1 69 ? -0.725 19.741 40.694 1.00 16.32 69 GLY A O 1
ATOM 513 N N . LYS A 1 70 ? -2.272 18.195 41.173 1.00 12.18 70 LYS A N 1
ATOM 514 C CA . LYS A 1 70 ? -2.102 18.318 42.612 1.00 11.70 70 LYS A CA 1
ATOM 515 C C . LYS A 1 70 ? -1.376 17.113 43.199 1.00 11.28 70 LYS A C 1
ATOM 516 O O . LYS A 1 70 ? -1.448 16.881 44.413 1.00 12.83 70 LYS A O 1
ATOM 522 N N . ASP A 1 71 ? -0.694 16.364 42.329 1.00 12.14 71 ASP A N 1
ATOM 523 C CA . ASP A 1 71 ? 0.143 15.222 42.711 1.00 11.94 71 ASP A CA 1
ATOM 524 C C . ASP A 1 71 ? -0.697 14.098 43.317 1.00 11.79 71 ASP A C 1
ATOM 525 O O . ASP A 1 71 ? -0.236 13.355 44.189 1.00 13.01 71 ASP A O 1
ATOM 530 N N . ILE A 1 72 ? -1.935 13.981 42.845 1.00 9.47 72 ILE A N 1
ATOM 531 C CA . ILE A 1 72 ? -2.827 12.900 43.260 1.00 10.20 72 ILE A CA 1
ATOM 532 C C . ILE A 1 72 ? -2.880 11.863 42.151 1.00 9.70 72 ILE A C 1
ATOM 533 O O . ILE A 1 72 ? -3.010 12.225 40.979 1.00 12.46 72 ILE A O 1
ATOM 538 N N . LYS A 1 73 ? -2.743 10.584 42.507 1.00 9.26 73 LYS A N 1
ATOM 539 C CA . LYS A 1 73 ? -2.838 9.502 41.523 1.00 7.36 73 LYS A CA 1
ATOM 540 C C . LYS A 1 73 ? -4.296 9.116 41.349 1.00 10.19 73 LYS A C 1
ATOM 541 O O . LYS A 1 73 ? -5.022 8.958 42.337 1.00 11.34 73 LYS A O 1
ATOM 547 N N . VAL A 1 74 ? -4.725 8.989 40.096 1.00 9.14 74 VAL A N 1
ATOM 548 C CA . VAL A 1 74 ? -6.095 8.604 39.783 1.00 7.59 74 VAL A CA 1
ATOM 549 C C . VAL A 1 74 ? -6.080 7.242 39.107 1.00 10.31 74 VAL A C 1
ATOM 550 O O . VAL A 1 74 ? -5.463 7.052 38.053 1.00 9.97 74 VAL A O 1
ATOM 554 N N . LEU A 1 75 ? -6.736 6.277 39.731 1.00 8.36 75 LEU A N 1
ATOM 555 C CA . LEU A 1 75 ? -6.705 4.906 39.251 1.00 6.77 75 LEU A CA 1
ATOM 556 C C . LEU A 1 75 ? -8.087 4.544 38.744 1.00 5.70 75 LEU A C 1
ATOM 557 O O . LEU A 1 75 ? -9.084 5.097 39.224 1.00 9.61 75 LEU A O 1
ATOM 562 N N . MET A 1 76 ? -8.164 3.651 37.755 1.00 6.60 76 MET A N 1
ATOM 563 C CA . MET A 1 76 ? -9.452 3.101 37.327 1.00 6.32 76 MET A CA 1
ATOM 564 C C . MET A 1 76 ? -9.628 1.696 37.888 1.00 8.45 76 MET A C 1
ATOM 565 O O . MET A 1 76 ? -8.786 0.819 37.659 1.00 6.41 76 MET A O 1
ATOM 570 N N . SER A 1 77 ? -10.717 1.472 38.626 1.00 6.73 77 SER A N 1
ATOM 571 C CA . SER A 1 77 ? -10.952 0.162 39.235 1.00 7.06 77 SER A CA 1
ATOM 572 C C . SER A 1 77 ? -11.797 -0.747 38.360 1.00 8.09 77 SER A C 1
ATOM 573 O O . SER A 1 77 ? -12.803 -0.324 37.773 1.00 7.76 77 SER A O 1
ATOM 576 N N . ILE A 1 78 ? -11.359 -1.998 38.260 1.00 6.47 78 ILE A N 1
ATOM 577 C CA . ILE A 1 78 ? -12.116 -3.028 37.563 1.00 7.29 78 ILE A CA 1
ATOM 578 C C . ILE A 1 78 ? -12.786 -3.948 38.585 1.00 6.67 78 ILE A C 1
ATOM 579 O O . ILE A 1 78 ? -12.174 -4.333 39.591 1.00 7.77 78 ILE A O 1
ATOM 584 N N . GLY A 1 79 ? -14.055 -4.259 38.340 1.00 7.47 79 GLY A N 1
ATOM 585 C CA . GLY A 1 79 ? -14.786 -5.213 39.154 1.00 5.88 79 GLY A CA 1
ATOM 586 C C . GLY A 1 79 ? -15.815 -4.606 40.089 1.00 6.86 79 GLY A C 1
ATOM 587 O O . GLY A 1 79 ? -16.832 -4.063 39.641 1.00 7.56 79 GLY A O 1
ATOM 588 N N . GLY A 1 80 ? -15.553 -4.707 41.390 1.00 9.25 80 GLY A N 1
ATOM 589 C CA . GLY A 1 80 ? -16.507 -4.277 42.404 1.00 8.36 80 GLY A CA 1
ATOM 590 C C . GLY A 1 80 ? -17.449 -5.390 42.826 1.00 9.48 80 GLY A C 1
ATOM 591 O O . GLY A 1 80 ? -17.574 -6.410 42.145 1.00 8.15 80 GLY A O 1
ATOM 592 N N . GLY A 1 81 ? -18.120 -5.202 43.955 1.00 9.01 81 GLY A N 1
ATOM 593 C CA . GLY A 1 81 ? -18.975 -6.252 44.489 1.00 9.65 81 GLY A CA 1
ATOM 594 C C . GLY A 1 81 ? -20.310 -6.464 43.790 1.00 10.12 81 GLY A C 1
ATOM 595 O O . GLY A 1 81 ? -20.922 -7.525 43.939 1.00 12.50 81 GLY A O 1
ATOM 596 N N . ALA A 1 82 ? -20.769 -5.476 43.027 1.00 8.19 82 ALA A N 1
ATOM 597 C CA . ALA A 1 82 ? -22.082 -5.567 42.388 1.00 9.13 82 ALA A CA 1
ATOM 598 C C . ALA A 1 82 ? -22.030 -5.979 40.916 1.00 10.30 82 ALA A C 1
ATOM 599 O O . ALA A 1 82 ? -23.078 -6.200 40.300 1.00 9.45 82 ALA A O 1
ATOM 601 N N . GLY A 1 83 ? -20.826 -6.091 40.361 1.00 9.22 83 GLY A N 1
ATOM 602 C CA . GLY A 1 83 ? -20.661 -6.308 38.927 1.00 8.31 83 GLY A CA 1
ATOM 603 C C . GLY A 1 83 ? -20.760 -7.755 38.484 1.00 7.99 83 GLY A C 1
ATOM 604 O O . GLY A 1 83 ? -21.108 -8.640 39.268 1.00 8.28 83 GLY A O 1
ATOM 605 N N . ASP A 1 84 ? -20.448 -7.997 37.215 1.00 7.58 84 ASP A N 1
ATOM 606 C CA . ASP A 1 84 ? -20.586 -9.330 36.628 1.00 6.52 84 ASP A CA 1
ATOM 607 C C . ASP A 1 84 ? -19.437 -9.537 35.637 1.00 9.62 84 ASP A C 1
ATOM 608 O O . ASP A 1 84 ? -19.457 -8.998 34.524 1.00 10.09 84 ASP A O 1
ATOM 613 N N . TYR A 1 85 ? -18.437 -10.319 36.044 1.00 7.50 85 TYR A N 1
ATOM 614 C CA . TYR A 1 85 ? -17.203 -10.454 35.276 1.00 6.48 85 TYR A CA 1
ATOM 615 C C . TYR A 1 85 ? -16.527 -11.799 35.542 1.00 9.68 85 TYR A C 1
ATOM 616 O O . TYR A 1 85 ? -16.744 -12.430 36.592 1.00 8.20 85 TYR A O 1
ATOM 625 N N . SER A 1 86 ? -15.727 -12.230 34.564 1.00 8.52 86 SER A N 1
ATOM 626 C CA . SER A 1 86 ? -14.853 -13.409 34.654 1.00 8.53 86 SER A CA 1
ATOM 627 C C . SER A 1 86 ? -14.048 -13.443 33.370 1.00 9.98 86 SER A C 1
ATOM 628 O O . SER A 1 86 ? -14.531 -12.972 32.324 1.00 10.71 86 SER A O 1
ATOM 631 N N . LEU A 1 87 ? -12.844 -14.018 33.429 1.00 8.47 87 LEU A N 1
ATOM 632 C CA . LEU A 1 87 ? -12.004 -14.168 32.232 1.00 8.45 87 LEU A CA 1
ATOM 633 C C . LEU A 1 87 ? -11.986 -15.636 31.825 1.00 10.93 87 LEU A C 1
ATOM 634 O O . LEU A 1 87 ? -11.834 -16.514 32.673 1.00 11.17 87 LEU A O 1
ATOM 639 N N . VAL A 1 88 ? -12.130 -15.910 30.532 1.00 10.03 88 VAL A N 1
ATOM 640 C CA . VAL A 1 88 ? -12.368 -17.285 30.089 1.00 11.75 88 VAL A CA 1
ATOM 641 C C . VAL A 1 88 ? -11.125 -17.996 29.578 1.00 11.10 88 VAL A C 1
ATOM 642 O O . VAL A 1 88 ? -11.121 -19.225 29.421 1.00 10.48 88 VAL A O 1
ATOM 646 N N . SER A 1 89 ? -10.077 -17.226 29.317 1.00 8.91 89 SER A N 1
ATOM 647 C CA . SER A 1 89 ? -8.842 -17.751 28.754 1.00 9.03 89 SER A CA 1
ATOM 648 C C . SER A 1 89 ? -7.747 -16.698 28.879 1.00 10.08 89 SER A C 1
ATOM 649 O O . SER A 1 89 ? -8.038 -15.530 29.180 1.00 8.04 89 SER A O 1
ATOM 652 N N . GLU A 1 90 ? -6.492 -17.097 28.647 1.00 8.78 90 GLU A N 1
ATOM 653 C CA . GLU A 1 90 ? -5.390 -16.141 28.585 1.00 9.41 90 GLU A CA 1
ATOM 654 C C . GLU A 1 90 ? -5.631 -15.087 27.511 1.00 8.06 90 GLU A C 1
ATOM 655 O O . GLU A 1 90 ? -5.312 -13.912 27.708 1.00 8.51 90 GLU A O 1
ATOM 661 N N . ALA A 1 91 ? -6.174 -15.513 26.370 1.00 9.73 91 ALA A N 1
ATOM 662 C CA . ALA A 1 91 ? -6.487 -14.580 25.289 1.00 10.09 91 ALA A CA 1
ATOM 663 C C . ALA A 1 91 ? -7.524 -13.547 25.706 1.00 8.77 91 ALA A C 1
ATOM 664 O O . ALA A 1 91 ? -7.457 -12.386 25.292 1.00 8.36 91 ALA A O 1
ATOM 666 N N . ASP A 1 92 ? -8.478 -13.967 26.530 1.00 7.89 92 ASP A N 1
ATOM 667 C CA . ASP A 1 92 ? -9.500 -13.060 27.050 1.00 7.99 92 ASP A CA 1
ATOM 668 C C . ASP A 1 92 ? -8.825 -12.011 27.937 1.00 7.58 92 ASP A C 1
ATOM 669 O O . ASP A 1 92 ? -9.149 -10.822 27.852 1.00 8.10 92 ASP A O 1
ATOM 674 N N . ALA A 1 93 ? -7.860 -12.437 28.754 1.00 8.76 93 ALA A N 1
ATOM 675 C CA . ALA A 1 93 ? -7.105 -11.500 29.585 1.00 8.12 93 ALA A CA 1
ATOM 676 C C . ALA A 1 93 ? -6.342 -10.489 28.732 1.00 7.97 93 ALA A C 1
ATOM 677 O O . ALA A 1 93 ? -6.325 -9.296 29.041 1.00 9.69 93 ALA A O 1
ATOM 679 N N . ASP A 1 94 ? -5.712 -10.958 27.651 1.00 7.93 94 ASP A N 1
ATOM 680 C CA . ASP A 1 94 ? -5.048 -10.066 26.706 1.00 8.13 94 ASP A CA 1
ATOM 681 C C . ASP A 1 94 ? -6.019 -9.053 26.098 1.00 10.33 94 ASP A C 1
ATOM 682 O O . ASP A 1 94 ? -5.692 -7.868 25.973 1.00 7.94 94 ASP A O 1
ATOM 687 N N . ASN A 1 95 ? -7.202 -9.528 25.707 1.00 8.68 95 ASN A N 1
ATOM 688 C CA . ASN A 1 95 ? -8.253 -8.657 25.175 1.00 8.18 95 ASN A CA 1
ATOM 689 C C . ASN A 1 95 ? -8.659 -7.539 26.137 1.00 8.18 95 ASN A C 1
ATOM 690 O O . ASN A 1 95 ? -8.746 -6.362 25.742 1.00 8.56 95 ASN A O 1
ATOM 695 N N . PHE A 1 96 ? -8.875 -7.890 27.400 1.00 7.66 96 PHE A N 1
ATOM 696 C CA . PHE A 1 96 ? -9.278 -6.898 28.393 1.00 6.44 96 PHE A CA 1
ATOM 697 C C . PHE A 1 96 ? -8.117 -5.958 28.753 1.00 7.22 96 PHE A C 1
ATOM 698 O O . PHE A 1 96 ? -8.321 -4.761 28.937 1.00 7.79 96 PHE A O 1
ATOM 706 N N . ALA A 1 97 ? -6.899 -6.491 28.837 1.00 7.95 97 ALA A N 1
ATOM 707 C CA . ALA A 1 97 ? -5.721 -5.645 29.044 1.00 8.96 97 ALA A CA 1
ATOM 708 C C . ALA A 1 97 ? -5.606 -4.589 27.954 1.00 8.47 97 ALA A C 1
ATOM 709 O O . ALA A 1 97 ? -5.321 -3.430 28.233 1.00 9.44 97 ALA A O 1
ATOM 711 N N . ASP A 1 98 ? -5.809 -4.994 26.700 1.00 9.65 98 ASP A N 1
ATOM 712 C CA A ASP A 1 98 ? -5.733 -4.063 25.578 0.61 10.76 98 ASP A CA 1
ATOM 713 C CA B ASP A 1 98 ? -5.723 -4.061 25.587 0.39 10.76 98 ASP A CA 1
ATOM 714 C C . ASP A 1 98 ? -6.829 -3.006 25.669 1.00 9.04 98 ASP A C 1
ATOM 715 O O . ASP A 1 98 ? -6.586 -1.825 25.415 1.00 10.25 98 ASP A O 1
ATOM 724 N N . TYR A 1 99 ? -8.031 -3.430 26.041 1.00 6.97 99 TYR A N 1
ATOM 725 C CA . TYR A 1 99 ? -9.132 -2.489 26.249 1.00 8.58 99 TYR A CA 1
ATOM 726 C C . TYR A 1 99 ? -8.746 -1.423 27.290 1.00 8.24 99 TYR A C 1
ATOM 727 O O . TYR A 1 99 ? -8.927 -0.226 27.064 1.00 8.66 99 TYR A O 1
ATOM 736 N N . LEU A 1 100 ? -8.219 -1.852 28.433 1.00 9.64 100 LEU A N 1
ATOM 737 C CA . LEU A 1 100 ? -7.816 -0.913 29.484 1.00 6.93 100 LEU A CA 1
ATOM 738 C C . LEU A 1 100 ? -6.675 -0.002 29.057 1.00 6.19 100 LEU A C 1
ATOM 739 O O . LEU A 1 100 ? -6.699 1.212 29.317 1.00 7.44 100 LEU A O 1
ATOM 744 N N . TRP A 1 101 ? -5.654 -0.589 28.433 1.00 7.20 101 TRP A N 1
ATOM 745 C CA . TRP A 1 101 ? -4.537 0.172 27.902 1.00 7.85 101 TRP A CA 1
ATOM 746 C C . TRP A 1 101 ? -5.007 1.275 26.950 1.00 8.35 101 TRP A C 1
ATOM 747 O O . TRP A 1 101 ? -4.624 2.444 27.097 1.00 7.64 101 TRP A O 1
ATOM 758 N N . ASN A 1 102 ? -5.834 0.906 25.978 1.00 8.55 102 ASN A N 1
ATOM 759 C CA . ASN A 1 102 ? -6.245 1.855 24.950 1.00 8.19 102 ASN A CA 1
ATOM 760 C C . ASN A 1 102 ? -7.302 2.859 25.387 1.00 12.62 102 ASN A C 1
ATOM 761 O O . ASN A 1 102 ? -7.365 3.971 24.856 1.00 9.61 102 ASN A O 1
ATOM 766 N N . ASN A 1 103 ? -8.121 2.486 26.363 1.00 7.55 103 ASN A N 1
ATOM 767 C CA . ASN A 1 103 ? -9.257 3.322 26.733 1.00 6.89 103 ASN A CA 1
ATOM 768 C C . ASN A 1 103 ? -9.071 4.153 28.000 1.00 10.12 103 ASN A C 1
ATOM 769 O O . ASN A 1 103 ? -9.777 5.146 28.195 1.00 9.83 103 ASN A O 1
ATOM 774 N N . PHE A 1 104 ? -8.120 3.764 28.847 1.00 7.92 104 PHE A N 1
ATOM 775 C CA . PHE A 1 104 ? -7.894 4.467 30.117 1.00 6.04 104 PHE A CA 1
ATOM 776 C C . PHE A 1 104 ? -6.454 4.898 30.327 1.00 10.48 104 PHE A C 1
ATOM 777 O O . PHE A 1 104 ? -6.207 5.882 31.024 1.00 9.58 104 PHE A O 1
ATOM 785 N N . LEU A 1 105 ? -5.512 4.160 29.738 1.00 10.00 105 LEU A N 1
ATOM 786 C CA . LEU A 1 105 ? -4.086 4.393 29.982 1.00 11.35 105 LEU A CA 1
ATOM 787 C C . LEU A 1 105 ? -3.420 5.046 28.773 1.00 11.23 105 LEU A C 1
ATOM 788 O O . LEU A 1 105 ? -4.062 5.808 28.046 1.00 10.89 105 LEU A O 1
ATOM 793 N N . GLY A 1 106 ? -2.144 4.747 28.550 1.00 11.80 106 GLY A N 1
ATOM 794 C CA . GLY A 1 106 ? -1.372 5.457 27.544 1.00 11.84 106 GLY A CA 1
ATOM 795 C C . GLY A 1 106 ? -1.533 4.980 26.121 1.00 11.80 106 GLY A C 1
ATOM 796 O O . GLY A 1 106 ? -0.792 5.424 25.232 1.00 13.83 106 GLY A O 1
ATOM 797 N N . GLY A 1 107 ? -2.480 4.074 25.892 1.00 9.32 107 GLY A N 1
ATOM 798 C CA . GLY A 1 107 ? -2.821 3.651 24.545 1.00 8.93 107 GLY A CA 1
ATOM 799 C C . GLY A 1 107 ? -3.734 4.650 23.859 1.00 12.56 107 GLY A C 1
ATOM 800 O O . GLY A 1 107 ? -3.894 5.782 24.316 1.00 13.80 107 GLY A O 1
ATOM 801 N N . GLN A 1 108 ? -4.332 4.243 22.750 1.00 12.74 108 GLN A N 1
ATOM 802 C CA . GLN A 1 108 ? -5.198 5.165 22.024 1.00 14.62 108 GLN A CA 1
ATOM 803 C C . GLN A 1 108 ? -6.513 4.512 21.625 1.00 12.50 108 GLN A C 1
ATOM 804 O O . GLN A 1 108 ? -6.561 3.322 21.277 1.00 11.27 108 GLN A O 1
ATOM 810 N N . SER A 1 109 ? -7.589 5.292 21.691 1.00 11.24 109 SER A N 1
ATOM 811 C CA . SER A 1 109 ? -8.907 4.802 21.325 1.00 8.82 109 SER A CA 1
ATOM 812 C C . SER A 1 109 ? -9.760 5.979 20.919 1.00 10.75 109 SER A C 1
ATOM 813 O O . SER A 1 109 ? -9.558 7.094 21.403 1.00 12.65 109 SER A O 1
ATOM 816 N N . SER A 1 110 ? -10.708 5.744 20.019 1.00 12.13 110 SER A N 1
ATOM 817 C CA A SER A 1 110 ? -11.598 6.820 19.607 0.62 11.64 110 SER A CA 1
ATOM 818 C CA B SER A 1 110 ? -11.621 6.791 19.582 0.38 11.71 110 SER A CA 1
ATOM 819 C C . SER A 1 110 ? -12.827 6.877 20.505 1.00 15.42 110 SER A C 1
ATOM 820 O O . SER A 1 110 ? -13.707 7.716 20.314 1.00 13.76 110 SER A O 1
ATOM 825 N N . SER A 1 111 ? -12.875 6.003 21.509 1.00 12.26 111 SER A N 1
ATOM 826 C CA . SER A 1 111 ? -14.021 5.998 22.411 1.00 12.16 111 SER A CA 1
ATOM 827 C C . SER A 1 111 ? -13.626 5.853 23.873 1.00 13.95 111 SER A C 1
ATOM 828 O O . SER A 1 111 ? -14.281 5.126 24.625 1.00 13.23 111 SER A O 1
ATOM 831 N N . ARG A 1 112 ? -12.566 6.548 24.275 1.00 9.04 112 ARG A N 1
ATOM 832 C CA . ARG A 1 112 ? -12.175 6.556 25.691 1.00 7.63 112 ARG A CA 1
ATOM 833 C C . ARG A 1 112 ? -13.340 7.046 26.541 1.00 9.17 112 ARG A C 1
ATOM 834 O O . ARG A 1 112 ? -13.856 8.141 26.320 1.00 9.14 112 ARG A O 1
ATOM 842 N N . PRO A 1 113 ? -13.767 6.234 27.516 1.00 8.23 113 PRO A N 1
ATOM 843 C CA . PRO A 1 113 ? -14.962 6.576 28.303 1.00 12.16 113 PRO A CA 1
ATOM 844 C C . PRO A 1 113 ? -14.847 7.882 29.089 1.00 10.98 113 PRO A C 1
ATOM 845 O O . PRO A 1 113 ? -15.838 8.623 29.205 1.00 11.46 113 PRO A O 1
ATOM 849 N N . LEU A 1 114 ? -13.661 8.183 29.609 1.00 9.21 114 LEU A N 1
ATOM 850 C CA . LEU A 1 114 ? -13.520 9.344 30.471 1.00 7.56 114 LEU A CA 1
ATOM 851 C C . LEU A 1 114 ? -12.752 10.463 29.785 1.00 8.53 114 LEU A C 1
ATOM 852 O O . LEU A 1 114 ? -12.387 11.458 30.426 1.00 9.96 114 LEU A O 1
ATOM 857 N N . GLY A 1 115 ? -12.492 10.313 28.484 1.00 8.44 115 GLY A N 1
ATOM 858 C CA . GLY A 1 115 ? -11.808 11.360 27.739 1.00 9.90 115 GLY A CA 1
ATOM 859 C C . GLY A 1 115 ? -10.324 11.114 27.534 1.00 9.86 115 GLY A C 1
ATOM 860 O O . GLY A 1 115 ? -9.833 9.987 27.714 1.00 9.03 115 GLY A O 1
ATOM 861 N N . ASP A 1 116 ? -9.594 12.174 27.185 1.00 10.10 116 ASP A N 1
ATOM 862 C CA . ASP A 1 116 ? -8.186 12.029 26.795 1.00 10.12 116 ASP A CA 1
ATOM 863 C C . ASP A 1 116 ? -7.168 11.917 27.938 1.00 9.41 116 ASP A C 1
ATOM 864 O O . ASP A 1 116 ? -5.983 11.665 27.691 1.00 12.07 116 ASP A O 1
ATOM 869 N N . ALA A 1 117 ? -7.616 12.081 29.181 1.00 8.65 117 ALA A N 1
ATOM 870 C CA . ALA A 1 117 ? -6.688 11.975 30.308 1.00 9.29 117 ALA A CA 1
ATOM 871 C C . ALA A 1 117 ? -6.124 10.564 30.413 1.00 8.73 117 ALA A C 1
ATOM 872 O O . ALA A 1 117 ? -6.797 9.574 30.081 1.00 9.62 117 ALA A O 1
ATOM 874 N N . VAL A 1 118 ? -4.878 10.477 30.864 1.00 9.33 118 VAL A N 1
ATOM 875 C CA . VAL A 1 118 ? -4.238 9.178 31.066 1.00 7.06 118 VAL A CA 1
ATOM 876 C C . VAL A 1 118 ? -4.300 8.816 32.534 1.00 9.54 118 VAL A C 1
ATOM 877 O O . VAL A 1 118 ? -3.661 9.464 33.380 1.00 11.23 118 VAL A O 1
ATOM 881 N N . LEU A 1 119 ? -5.098 7.797 32.841 1.00 7.11 119 LEU A N 1
ATOM 882 C CA . LEU A 1 119 ? -5.218 7.342 34.212 1.00 8.50 119 LEU A CA 1
ATOM 883 C C . LEU A 1 119 ? -3.856 6.837 34.660 1.00 10.45 119 LEU A C 1
ATOM 884 O O . LEU A 1 119 ? -3.065 6.347 33.847 1.00 11.39 119 LEU A O 1
ATOM 889 N N . ASP A 1 120 ? -3.570 6.954 35.951 1.00 8.04 120 ASP A N 1
ATOM 890 C CA . ASP A 1 120 ? -2.268 6.531 36.438 1.00 6.38 120 ASP A CA 1
ATOM 891 C C . ASP A 1 120 ? -2.105 5.021 36.546 1.00 7.48 120 ASP A C 1
ATOM 892 O O . ASP A 1 120 ? -0.981 4.526 36.639 1.00 12.20 120 ASP A O 1
ATOM 897 N N . GLY A 1 121 ? -3.209 4.285 36.530 1.00 8.94 121 GLY A N 1
ATOM 898 C CA . GLY A 1 121 ? -3.112 2.840 36.615 1.00 8.95 121 GLY A CA 1
ATOM 899 C C . GLY A 1 121 ? -4.436 2.150 36.848 1.00 7.70 121 GLY A C 1
ATOM 900 O O . GLY A 1 121 ? -5.506 2.771 36.757 1.00 7.48 121 GLY A O 1
ATOM 901 N N . ILE A 1 122 ? -4.359 0.850 37.119 1.00 6.90 122 ILE A N 1
ATOM 902 C CA . ILE A 1 122 ? -5.546 0.011 37.242 1.00 6.18 122 ILE A CA 1
ATOM 903 C C . ILE A 1 122 ? -5.615 -0.603 38.633 1.00 6.52 122 ILE A C 1
ATOM 904 O O . ILE A 1 122 ? -4.609 -1.139 39.132 1.00 6.79 122 ILE A O 1
ATOM 909 N N . ASP A 1 123 ? -6.800 -0.542 39.247 1.00 7.84 123 ASP A N 1
ATOM 910 C CA . ASP A 1 123 ? -7.049 -1.153 40.550 1.00 8.36 123 ASP A CA 1
ATOM 911 C C . ASP A 1 123 ? -7.847 -2.453 40.360 1.00 7.81 123 ASP A C 1
ATOM 912 O O . ASP A 1 123 ? -8.920 -2.440 39.763 1.00 8.25 123 ASP A O 1
ATOM 917 N N . PHE A 1 124 ? -7.301 -3.575 40.827 1.00 6.53 124 PHE A N 1
ATOM 918 C CA . PHE A 1 124 ? -7.974 -4.875 40.718 1.00 7.14 124 PHE A CA 1
ATOM 919 C C . PHE A 1 124 ? -8.910 -5.087 41.917 1.00 7.66 124 PHE A C 1
ATOM 920 O O . PHE A 1 124 ? -8.454 -5.455 43.009 1.00 6.09 124 PHE A O 1
ATOM 928 N N . ASP A 1 125 ? -10.209 -4.863 41.725 1.00 6.96 125 ASP A N 1
ATOM 929 C CA . ASP A 1 125 ? -11.178 -5.070 42.799 1.00 6.51 125 ASP A CA 1
ATOM 930 C C . ASP A 1 125 ? -12.055 -6.264 42.426 1.00 8.44 125 ASP A C 1
ATOM 931 O O . ASP A 1 125 ? -13.268 -6.149 42.227 1.00 7.67 125 ASP A O 1
ATOM 936 N N . ILE A 1 126 ? -11.404 -7.419 42.333 1.00 5.33 126 ILE A N 1
ATOM 937 C CA . ILE A 1 126 ? -12.028 -8.650 41.846 1.00 7.47 126 ILE A CA 1
ATOM 938 C C . ILE A 1 126 ? -12.611 -9.420 43.026 1.00 7.53 126 ILE A C 1
ATOM 939 O O . ILE A 1 126 ? -11.865 -9.987 43.845 1.00 9.21 126 ILE A O 1
ATOM 944 N N . GLU A 1 127 ? -13.940 -9.404 43.127 1.00 7.43 127 GLU A N 1
ATOM 945 C CA . GLU A 1 127 ? -14.637 -9.903 44.314 1.00 8.19 127 GLU A CA 1
ATOM 946 C C . GLU A 1 127 ? -15.515 -11.119 44.038 1.00 10.76 127 GLU A C 1
ATOM 947 O O . GLU A 1 127 ? -16.049 -11.727 44.975 1.00 13.22 127 GLU A O 1
ATOM 953 N N . LEU A 1 128 ? -15.673 -11.465 42.759 1.00 8.89 128 LEU A N 1
ATOM 954 C CA . LEU A 1 128 ? -16.621 -12.503 42.365 1.00 7.42 128 LEU A CA 1
ATOM 955 C C . LEU A 1 128 ? -16.233 -13.131 41.037 1.00 9.14 128 LEU A C 1
ATOM 956 O O . LEU A 1 128 ? -15.307 -12.663 40.366 1.00 7.06 128 LEU A O 1
ATOM 961 N N . GLY A 1 129 ? -16.951 -14.177 40.645 1.00 8.03 129 GLY A N 1
ATOM 962 C CA . GLY A 1 129 ? -16.633 -14.874 39.405 1.00 9.01 129 GLY A CA 1
ATOM 963 C C . GLY A 1 129 ? -15.535 -15.906 39.601 1.00 10.12 129 GLY A C 1
ATOM 964 O O . GLY A 1 129 ? -15.179 -16.247 40.729 1.00 10.12 129 GLY A O 1
ATOM 965 N N . THR A 1 130 ? -14.998 -16.425 38.502 1.00 9.30 130 THR A N 1
ATOM 966 C CA . THR A 1 130 ? -13.877 -17.350 38.601 1.00 8.69 130 THR A CA 1
ATOM 967 C C . THR A 1 130 ? -12.601 -16.623 39.024 1.00 8.54 130 THR A C 1
ATOM 968 O O . THR A 1 130 ? -12.513 -15.395 38.958 1.00 8.93 130 THR A O 1
ATOM 972 N N . THR A 1 131 ? -11.606 -17.389 39.458 1.00 10.38 131 THR A N 1
ATOM 973 C CA . THR A 1 131 ? -10.374 -16.797 39.975 1.00 10.62 131 THR A CA 1
ATOM 974 C C . THR A 1 131 ? -9.253 -16.783 38.947 1.00 7.33 131 THR A C 1
ATOM 975 O O . THR A 1 131 ? -8.137 -16.354 39.253 1.00 11.34 131 THR A O 1
ATOM 979 N N . THR A 1 132 ? -9.563 -17.205 37.724 1.00 8.61 132 THR A N 1
ATOM 980 C CA A THR A 1 132 ? -8.556 -17.509 36.718 0.22 9.19 132 THR A CA 1
ATOM 981 C CA B THR A 1 132 ? -8.537 -17.507 36.729 0.78 9.13 132 THR A CA 1
ATOM 982 C C . THR A 1 132 ? -8.142 -16.311 35.864 1.00 8.88 132 THR A C 1
ATOM 983 O O . THR A 1 132 ? -8.968 -15.438 35.573 1.00 7.90 132 THR A O 1
ATOM 990 N N . PHE A 1 133 ? -6.870 -16.298 35.463 1.00 8.64 133 PHE A N 1
ATOM 991 C CA . PHE A 1 133 ? -6.290 -15.354 34.489 1.00 6.10 133 PHE A CA 1
ATOM 992 C C . PHE A 1 133 ? -6.082 -13.904 34.925 1.00 7.88 133 PHE A C 1
ATOM 993 O O . PHE A 1 133 ? -5.784 -13.053 34.088 1.00 7.22 133 PHE A O 1
ATOM 1001 N N . TYR A 1 134 ? -6.203 -13.616 36.216 1.00 7.22 134 TYR A N 1
ATOM 1002 C CA . TYR A 1 134 ? -5.864 -12.273 36.691 1.00 6.52 134 TYR A CA 1
ATOM 1003 C C . TYR A 1 134 ? -4.362 -12.059 36.801 1.00 6.86 134 TYR A C 1
ATOM 1004 O O . TYR A 1 134 ? -3.897 -10.917 36.747 1.00 7.23 134 TYR A O 1
ATOM 1013 N N . ASP A 1 135 ? -3.598 -13.144 36.950 1.00 10.35 135 ASP A N 1
ATOM 1014 C CA . ASP A 1 135 ? -2.148 -13.036 36.821 1.00 9.10 135 ASP A CA 1
ATOM 1015 C C . ASP A 1 135 ? -1.829 -12.672 35.378 1.00 7.33 135 ASP A C 1
ATOM 1016 O O . ASP A 1 135 ? -1.011 -11.783 35.121 1.00 8.28 135 ASP A O 1
ATOM 1021 N N . THR A 1 136 ? -2.506 -13.336 34.441 1.00 8.96 136 THR A N 1
ATOM 1022 C CA . THR A 1 136 ? -2.322 -13.032 33.021 1.00 7.91 136 THR A CA 1
ATOM 1023 C C . THR A 1 136 ? -2.597 -11.555 32.762 1.00 7.09 136 THR A C 1
ATOM 1024 O O . THR A 1 136 ? -1.824 -10.880 32.081 1.00 7.92 136 THR A O 1
ATOM 1028 N N . LEU A 1 137 ? -3.690 -11.057 33.335 1.00 6.08 137 LEU A N 1
ATOM 1029 C CA . LEU A 1 137 ? -4.106 -9.670 33.133 1.00 7.10 137 LEU A CA 1
ATOM 1030 C C . LEU A 1 137 ? -3.073 -8.690 33.685 1.00 7.68 137 LEU A C 1
ATOM 1031 O O . LEU A 1 137 ? -2.720 -7.712 33.019 1.00 8.80 137 LEU A O 1
ATOM 1036 N N . ALA A 1 138 ? -2.599 -8.952 34.902 1.00 7.98 138 ALA A N 1
ATOM 1037 C CA . ALA A 1 138 ? -1.614 -8.082 35.541 1.00 8.11 138 ALA A CA 1
ATOM 1038 C C . ALA A 1 138 ? -0.343 -8.011 34.705 1.00 8.73 138 ALA A C 1
ATOM 1039 O O . ALA A 1 138 ? 0.211 -6.930 34.489 1.00 8.90 138 ALA A O 1
ATOM 1041 N N . ARG A 1 139 ? 0.126 -9.162 34.237 1.00 8.32 139 ARG A N 1
ATOM 1042 C CA A ARG A 1 139 ? 1.358 -9.198 33.461 0.60 10.47 139 ARG A CA 1
ATOM 1043 C CA B ARG A 1 139 ? 1.357 -9.202 33.455 0.40 10.47 139 ARG A CA 1
ATOM 1044 C C . ARG A 1 139 ? 1.212 -8.432 32.146 1.00 11.68 139 ARG A C 1
ATOM 1045 O O . ARG A 1 139 ? 2.120 -7.718 31.735 1.00 11.17 139 ARG A O 1
ATOM 1060 N N . ALA A 1 140 ? 0.055 -8.574 31.509 1.00 9.85 140 ALA A N 1
ATOM 1061 C CA . ALA A 1 140 ? -0.223 -7.882 30.258 1.00 8.62 140 ALA A CA 1
ATOM 1062 C C . ALA A 1 140 ? -0.241 -6.365 30.450 1.00 10.96 140 ALA A C 1
ATOM 1063 O O . ALA A 1 140 ? 0.334 -5.626 29.651 1.00 11.67 140 ALA A O 1
ATOM 1065 N N . LEU A 1 141 ? -0.902 -5.894 31.507 1.00 8.84 141 LEU A N 1
ATOM 1066 C CA . LEU A 1 141 ? -0.916 -4.468 31.801 1.00 9.71 141 LEU A CA 1
ATOM 1067 C C . LEU A 1 141 ? 0.464 -3.935 32.167 1.00 12.01 141 LEU A C 1
ATOM 1068 O O . LEU A 1 141 ? 0.875 -2.872 31.691 1.00 10.48 141 LEU A O 1
ATOM 1073 N N . SER A 1 142 ? 1.185 -4.661 33.017 1.00 10.64 142 SER A N 1
ATOM 1074 C CA . SER A 1 142 ? 2.496 -4.193 33.464 1.00 11.24 142 SER A CA 1
ATOM 1075 C C . SER A 1 142 ? 3.463 -4.047 32.296 1.00 13.86 142 SER A C 1
ATOM 1076 O O . SER A 1 142 ? 4.347 -3.180 32.310 1.00 16.40 142 SER A O 1
ATOM 1079 N N . SER A 1 143 ? 3.286 -4.876 31.270 1.00 13.44 143 SER A N 1
ATOM 1080 C CA A SER A 1 143 ? 4.161 -4.852 30.108 0.34 13.57 143 SER A CA 1
ATOM 1081 C CA B SER A 1 143 ? 4.179 -4.845 30.121 0.66 13.50 143 SER A CA 1
ATOM 1082 C C . SER A 1 143 ? 3.942 -3.616 29.242 1.00 20.23 143 SER A C 1
ATOM 1083 O O . SER A 1 143 ? 4.724 -3.343 28.333 1.00 18.14 143 SER A O 1
ATOM 1088 N N . ARG A 1 144 ? 2.875 -2.872 29.529 1.00 16.64 144 ARG A N 1
ATOM 1089 C CA A ARG A 1 144 ? 2.607 -1.610 28.836 0.62 14.46 144 ARG A CA 1
ATOM 1090 C CA B ARG A 1 144 ? 2.603 -1.613 28.839 0.38 14.49 144 ARG A CA 1
ATOM 1091 C C . ARG A 1 144 ? 3.312 -0.441 29.512 1.00 16.54 144 ARG A C 1
ATOM 1092 O O . ARG A 1 144 ? 3.334 0.674 28.980 1.00 15.63 144 ARG A O 1
ATOM 1107 N N . SER A 1 145 ? 3.879 -0.685 30.689 1.00 15.26 145 SER A N 1
ATOM 1108 C CA . SER A 1 145 ? 4.635 0.348 31.387 1.00 18.41 145 SER A CA 1
ATOM 1109 C C . SER A 1 145 ? 5.830 0.791 30.564 1.00 29.14 145 SER A C 1
ATOM 1110 O O . SER A 1 145 ? 6.428 -0.010 29.843 1.00 29.21 145 SER A O 1
ATOM 1113 N N . THR A 1 146 ? 6.150 2.075 30.663 1.00 32.98 146 THR A N 1
ATOM 1114 C CA . THR A 1 146 ? 7.368 2.625 30.093 1.00 32.41 146 THR A CA 1
ATOM 1115 C C . THR A 1 146 ? 8.085 3.320 31.237 1.00 36.92 146 THR A C 1
ATOM 1116 O O . THR A 1 146 ? 7.489 3.562 32.288 1.00 40.63 146 THR A O 1
ATOM 1120 N N . GLN A 1 147 ? 9.362 3.631 31.045 1.00 50.93 147 GLN A N 1
ATOM 1121 C CA . GLN A 1 147 ? 10.106 4.381 32.049 1.00 50.79 147 GLN A CA 1
ATOM 1122 C C . GLN A 1 147 ? 9.581 5.810 32.138 1.00 44.28 147 GLN A C 1
ATOM 1123 O O . GLN A 1 147 ? 9.649 6.438 33.193 1.00 45.12 147 GLN A O 1
ATOM 1129 N N . ALA A 1 148 ? 9.035 6.306 31.030 1.00 38.87 148 ALA A N 1
ATOM 1130 C CA . ALA A 1 148 ? 8.444 7.639 30.999 1.00 38.75 148 ALA A CA 1
ATOM 1131 C C . ALA A 1 148 ? 7.033 7.656 31.582 1.00 43.49 148 ALA A C 1
ATOM 1132 O O . ALA A 1 148 ? 6.605 8.657 32.166 1.00 34.93 148 ALA A O 1
ATOM 1134 N N . ALA A 1 149 ? 6.309 6.550 31.417 1.00 32.04 149 ALA A N 1
ATOM 1135 C CA . ALA A 1 149 ? 4.914 6.486 31.841 1.00 30.57 149 ALA A CA 1
ATOM 1136 C C . ALA A 1 149 ? 4.613 5.184 32.563 1.00 30.41 149 ALA A C 1
ATOM 1137 O O . ALA A 1 149 ? 4.426 4.147 31.931 1.00 23.63 149 ALA A O 1
ATOM 1139 N N . LYS A 1 150 ? 4.558 5.246 33.888 1.00 24.55 150 LYS A N 1
ATOM 1140 C CA . LYS A 1 150 ? 4.282 4.063 34.696 1.00 22.89 150 LYS A CA 1
ATOM 1141 C C . LYS A 1 150 ? 2.801 3.696 34.696 1.00 16.64 150 LYS A C 1
ATOM 1142 O O . LYS A 1 150 ? 1.936 4.571 34.837 1.00 17.56 150 LYS A O 1
ATOM 1148 N N . VAL A 1 151 ? 2.511 2.407 34.513 1.00 14.73 151 VAL A N 1
ATOM 1149 C CA . VAL A 1 151 ? 1.168 1.895 34.764 1.00 14.07 151 VAL A CA 1
ATOM 1150 C C . VAL A 1 151 ? 1.163 1.351 36.189 1.00 12.41 151 VAL A C 1
ATOM 1151 O O . VAL A 1 151 ? 1.739 0.291 36.458 1.00 13.52 151 VAL A O 1
ATOM 1155 N N . TYR A 1 152 ? 0.552 2.087 37.112 1.00 11.08 152 TYR A N 1
ATOM 1156 C CA . TYR A 1 152 ? 0.406 1.580 38.474 1.00 13.66 152 TYR A CA 1
ATOM 1157 C C . TYR A 1 152 ? -0.551 0.407 38.505 1.00 11.06 152 TYR A C 1
ATOM 1158 O O . TYR A 1 152 ? -1.542 0.385 37.767 1.00 11.22 152 TYR A O 1
ATOM 1167 N N . LEU A 1 153 ? -0.258 -0.567 39.363 1.00 7.87 153 LEU A N 1
ATOM 1168 C CA . LEU A 1 153 ? -1.195 -1.661 39.621 1.00 8.88 153 LEU A CA 1
ATOM 1169 C C . LEU A 1 153 ? -1.499 -1.726 41.108 1.00 8.32 153 LEU A C 1
ATOM 1170 O O . LEU A 1 153 ? -0.588 -1.794 41.949 1.00 7.24 153 LEU A O 1
ATOM 1175 N N . THR A 1 154 ? -2.785 -1.702 41.435 1.00 6.53 154 THR A N 1
ATOM 1176 C CA . THR A 1 154 ? -3.184 -1.795 42.833 1.00 6.12 154 THR A CA 1
ATOM 1177 C C . THR A 1 154 ? -4.237 -2.892 42.950 1.00 5.83 154 THR A C 1
ATOM 1178 O O . THR A 1 154 ? -4.788 -3.342 41.941 1.00 7.46 154 THR A O 1
ATOM 1182 N N . ALA A 1 155 ? -4.521 -3.335 44.173 1.00 5.89 155 ALA A N 1
ATOM 1183 C CA . ALA A 1 155 ? -5.463 -4.433 44.368 1.00 5.36 155 ALA A CA 1
ATOM 1184 C C . ALA A 1 155 ? -6.184 -4.281 45.688 1.00 7.50 155 ALA A C 1
ATOM 1185 O O . ALA A 1 155 ? -5.628 -3.748 46.654 1.00 8.49 155 ALA A O 1
ATOM 1187 N N . ALA A 1 156 ? -7.410 -4.781 45.726 1.00 4.68 156 ALA A N 1
ATOM 1188 C CA . ALA A 1 156 ? -8.246 -4.672 46.910 1.00 6.35 156 ALA A CA 1
ATOM 1189 C C . ALA A 1 156 ? -8.792 -6.035 47.337 1.00 6.42 156 ALA A C 1
ATOM 1190 O O . ALA A 1 156 ? -9.997 -6.266 47.282 1.00 7.94 156 ALA A O 1
ATOM 1192 N N . PRO A 1 157 ? -7.910 -6.937 47.796 1.00 6.19 157 PRO A N 1
ATOM 1193 C CA . PRO A 1 157 ? -8.393 -8.244 48.263 1.00 6.58 157 PRO A CA 1
ATOM 1194 C C . PRO A 1 157 ? -9.220 -8.115 49.538 1.00 7.99 157 PRO A C 1
ATOM 1195 O O . PRO A 1 157 ? -9.119 -7.086 50.225 1.00 8.23 157 PRO A O 1
ATOM 1199 N N . GLN A 1 158 ? -10.018 -9.137 49.847 1.00 7.14 158 GLN A N 1
ATOM 1200 C CA . GLN A 1 158 ? -10.712 -9.218 51.126 1.00 7.99 158 GLN A CA 1
ATOM 1201 C C . GLN A 1 158 ? -9.727 -9.677 52.190 1.00 7.44 158 GLN A C 1
ATOM 1202 O O . GLN A 1 158 ? -8.692 -10.268 51.876 1.00 8.63 158 GLN A O 1
ATOM 1208 N N . CYS A 1 159 ? -10.030 -9.429 53.460 1.00 6.29 159 CYS A N 1
ATOM 1209 C CA . CYS A 1 159 ? -9.051 -9.764 54.499 1.00 7.75 159 CYS A CA 1
ATOM 1210 C C . CYS A 1 159 ? -8.688 -11.256 54.730 1.00 6.99 159 CYS A C 1
ATOM 1211 O O . CYS A 1 159 ? -7.595 -11.541 55.232 1.00 7.83 159 CYS A O 1
ATOM 1214 N N . PRO A 1 160 ? -9.572 -12.207 54.373 1.00 8.04 160 PRO A N 1
ATOM 1215 C CA . PRO A 1 160 ? -9.067 -13.575 54.558 1.00 7.13 160 PRO A CA 1
ATOM 1216 C C . PRO A 1 160 ? -7.867 -13.863 53.665 1.00 9.04 160 PRO A C 1
ATOM 1217 O O . PRO A 1 160 ? -7.867 -13.504 52.488 1.00 11.70 160 PRO A O 1
ATOM 1221 N N . HIS A 1 161 ? -6.839 -14.480 54.239 1.00 7.60 161 HIS A N 1
ATOM 1222 C CA . HIS A 1 161 ? -5.589 -14.679 53.524 1.00 6.75 161 HIS A CA 1
ATOM 1223 C C . HIS A 1 161 ? -5.220 -16.153 53.357 1.00 11.82 161 HIS A C 1
ATOM 1224 O O . HIS A 1 161 ? -5.280 -16.928 54.314 1.00 12.90 161 HIS A O 1
ATOM 1231 N N . PRO A 1 162 ? -4.802 -16.548 52.144 1.00 9.69 162 PRO A N 1
ATOM 1232 C CA . PRO A 1 162 ? -4.696 -15.761 50.906 1.00 8.39 162 PRO A CA 1
ATOM 1233 C C . PRO A 1 162 ? -6.062 -15.469 50.298 1.00 10.16 162 PRO A C 1
ATOM 1234 O O . PRO A 1 162 ? -7.029 -16.176 50.587 1.00 13.04 162 PRO A O 1
ATOM 1238 N N . ASP A 1 163 ? -6.133 -14.436 49.461 1.00 8.30 163 ASP A N 1
ATOM 1239 C CA . ASP A 1 163 ? -7.386 -14.076 48.811 1.00 10.28 163 ASP A CA 1
ATOM 1240 C C . ASP A 1 163 ? -7.628 -14.944 47.578 1.00 9.87 163 ASP A C 1
ATOM 1241 O O . ASP A 1 163 ? -6.763 -15.049 46.704 1.00 8.83 163 ASP A O 1
ATOM 1246 N N . SER A 1 164 ? -8.792 -15.583 47.518 1.00 7.38 164 SER A N 1
ATOM 1247 C CA . SER A 1 164 ? -9.074 -16.543 46.451 1.00 10.10 164 SER A CA 1
ATOM 1248 C C . SER A 1 164 ? -8.943 -15.952 45.043 1.00 10.27 164 SER A C 1
ATOM 1249 O O . SER A 1 164 ? -8.395 -16.591 44.147 1.00 11.55 164 SER A O 1
ATOM 1252 N N . HIS A 1 165 ? -9.438 -14.731 44.857 1.00 7.31 165 HIS A N 1
ATOM 1253 C CA . HIS A 1 165 ? -9.491 -14.136 43.528 1.00 7.65 165 HIS A CA 1
ATOM 1254 C C . HIS A 1 165 ? -8.209 -13.434 43.108 1.00 8.79 165 HIS A C 1
ATOM 1255 O O . HIS A 1 165 ? -7.943 -13.304 41.913 1.00 10.22 165 HIS A O 1
ATOM 1262 N N . LEU A 1 166 ? -7.422 -12.967 44.072 1.00 8.62 166 LEU A N 1
ATOM 1263 C CA . LEU A 1 166 ? -6.277 -12.125 43.731 1.00 7.01 166 LEU A CA 1
ATOM 1264 C C . LEU A 1 166 ? -4.917 -12.699 44.093 1.00 8.64 166 LEU A C 1
ATOM 1265 O O . LEU A 1 166 ? -3.902 -12.114 43.727 1.00 9.53 166 LEU A O 1
ATOM 1270 N N . ASP A 1 167 ? -4.873 -13.839 44.779 1.00 8.15 167 ASP A N 1
ATOM 1271 C CA . ASP A 1 167 ? -3.578 -14.368 45.218 1.00 8.15 167 ASP A CA 1
ATOM 1272 C C . ASP A 1 167 ? -2.611 -14.605 44.057 1.00 6.85 167 ASP A C 1
ATOM 1273 O O . ASP A 1 167 ? -1.441 -14.251 44.143 1.00 8.44 167 ASP A O 1
ATOM 1278 N N . ALA A 1 168 ? -3.101 -15.209 42.982 1.00 10.29 168 ALA A N 1
ATOM 1279 C CA . ALA A 1 168 ? -2.243 -15.485 41.841 1.00 10.15 168 ALA A CA 1
ATOM 1280 C C . ALA A 1 168 ? -1.744 -14.188 41.222 1.00 11.54 168 ALA A C 1
ATOM 1281 O O . ALA A 1 168 ? -0.560 -14.067 40.897 1.00 10.56 168 ALA A O 1
ATOM 1283 N N . ALA A 1 169 ? -2.642 -13.219 41.055 1.00 9.30 169 ALA A N 1
ATOM 1284 C CA . ALA A 1 169 ? -2.244 -11.909 40.554 1.00 7.66 169 ALA A CA 1
ATOM 1285 C C . ALA A 1 169 ? -1.193 -11.260 41.458 1.00 6.79 169 ALA A C 1
ATOM 1286 O O . ALA A 1 169 ? -0.172 -10.758 40.970 1.00 9.29 169 ALA A O 1
ATOM 1288 N N . LEU A 1 170 ? -1.436 -11.260 42.768 1.00 8.10 170 LEU A N 1
ATOM 1289 C CA . LEU A 1 170 ? -0.505 -10.639 43.711 1.00 5.53 170 LEU A CA 1
ATOM 1290 C C . LEU A 1 170 ? 0.863 -11.338 43.669 1.00 8.00 170 LEU A C 1
ATOM 1291 O O . LEU A 1 170 ? 1.910 -10.670 43.726 1.00 9.91 170 LEU A O 1
ATOM 1296 N N . ASN A 1 171 ? 0.853 -12.666 43.518 1.00 8.63 171 ASN A N 1
ATOM 1297 C CA . ASN A 1 171 ? 2.087 -13.461 43.470 1.00 10.42 171 ASN A CA 1
ATOM 1298 C C . ASN A 1 171 ? 2.975 -13.177 42.255 1.00 13.72 171 ASN A C 1
ATOM 1299 O O . ASN A 1 171 ? 4.115 -13.646 42.200 1.00 14.77 171 ASN A O 1
ATOM 1304 N N . THR A 1 172 ? 2.471 -12.416 41.280 1.00 11.73 172 THR A N 1
ATOM 1305 C CA . THR A 1 172 ? 3.325 -11.986 40.174 1.00 9.26 172 THR A CA 1
ATOM 1306 C C . THR A 1 172 ? 4.390 -10.994 40.621 1.00 9.36 172 THR A C 1
ATOM 1307 O O . THR A 1 172 ? 5.379 -10.793 39.905 1.00 11.94 172 THR A O 1
ATOM 1311 N N . GLY A 1 173 ? 4.170 -10.343 41.766 1.00 9.93 173 GLY A N 1
ATOM 1312 C CA . GLY A 1 173 ? 5.083 -9.339 42.285 1.00 7.50 173 GLY A CA 1
ATOM 1313 C C . GLY A 1 173 ? 4.906 -7.984 41.631 1.00 9.25 173 GLY A C 1
ATOM 1314 O O . GLY A 1 173 ? 5.673 -7.044 41.904 1.00 12.20 173 GLY A O 1
ATOM 1315 N N . LEU A 1 174 ? 3.886 -7.854 40.792 1.00 6.83 174 LEU A N 1
ATOM 1316 C CA . LEU A 1 174 ? 3.760 -6.664 39.953 1.00 9.03 174 LEU A CA 1
ATOM 1317 C C . LEU A 1 174 ? 2.965 -5.520 40.562 1.00 8.13 174 LEU A C 1
ATOM 1318 O O . LEU A 1 174 ? 2.899 -4.433 39.980 1.00 11.82 174 LEU A O 1
ATOM 1323 N N . PHE A 1 175 ? 2.355 -5.740 41.721 1.00 9.23 175 PHE A N 1
ATOM 1324 C CA . PHE A 1 175 ? 1.484 -4.717 42.294 1.00 6.70 175 PHE A CA 1
ATOM 1325 C C . PHE A 1 175 ? 2.228 -3.710 43.154 1.00 8.05 175 PHE A C 1
ATOM 1326 O O . PHE A 1 175 ? 3.139 -4.072 43.904 1.00 9.66 175 PHE A O 1
ATOM 1334 N N . ASP A 1 176 ? 1.854 -2.440 43.021 1.00 7.67 176 ASP A N 1
ATOM 1335 C CA . ASP A 1 176 ? 2.487 -1.359 43.762 1.00 7.98 176 ASP A CA 1
ATOM 1336 C C . ASP A 1 176 ? 1.870 -1.155 45.146 1.00 6.79 176 ASP A C 1
ATOM 1337 O O . ASP A 1 176 ? 2.593 -1.087 46.144 1.00 9.51 176 ASP A O 1
ATOM 1342 N N . ASN A 1 177 ? 0.544 -1.052 45.198 1.00 9.20 177 ASN A N 1
ATOM 1343 C CA . ASN A 1 177 ? -0.162 -0.876 46.458 1.00 8.69 177 ASN A CA 1
ATOM 1344 C C . ASN A 1 177 ? -1.220 -1.949 46.627 1.00 8.36 177 ASN A C 1
ATOM 1345 O O . ASN A 1 177 ? -1.903 -2.306 45.668 1.00 8.65 177 ASN A O 1
ATOM 1350 N N . VAL A 1 178 ? -1.369 -2.454 47.844 1.00 8.83 178 VAL A N 1
ATOM 1351 C CA . VAL A 1 178 ? -2.460 -3.372 48.132 1.00 5.48 178 VAL A CA 1
ATOM 1352 C C . VAL A 1 178 ? -3.223 -2.812 49.321 1.00 6.91 178 VAL A C 1
ATOM 1353 O O . VAL A 1 178 ? -2.651 -2.658 50.404 1.00 8.07 178 VAL A O 1
ATOM 1357 N N . TRP A 1 179 ? -4.494 -2.468 49.102 1.00 6.26 179 TRP A N 1
ATOM 1358 C CA . TRP A 1 179 ? -5.381 -2.046 50.188 1.00 5.78 179 TRP A CA 1
ATOM 1359 C C . TRP A 1 179 ? -6.350 -3.172 50.516 1.00 6.26 179 TRP A C 1
ATOM 1360 O O . TRP A 1 179 ? -7.282 -3.464 49.754 1.00 7.90 179 TRP A O 1
ATOM 1371 N N . ILE A 1 180 ? -6.121 -3.808 51.660 1.00 5.27 180 ILE A N 1
ATOM 1372 C CA . ILE A 1 180 ? -6.896 -4.975 52.052 1.00 8.29 180 ILE A CA 1
ATOM 1373 C C . ILE A 1 180 ? -8.221 -4.514 52.640 1.00 7.38 180 ILE A C 1
ATOM 1374 O O . ILE A 1 180 ? -8.258 -3.565 53.424 1.00 8.10 180 ILE A O 1
ATOM 1379 N N . GLN A 1 181 ? -9.318 -5.146 52.232 1.00 6.52 181 GLN A N 1
ATOM 1380 C CA . GLN A 1 181 ? -10.621 -4.759 52.762 1.00 5.82 181 GLN A CA 1
ATOM 1381 C C . GLN A 1 181 ? -10.853 -5.442 54.101 1.00 7.54 181 GLN A C 1
ATOM 1382 O O . GLN A 1 181 ? -11.229 -6.623 54.159 1.00 8.64 181 GLN A O 1
ATOM 1388 N N . PHE A 1 182 ? -10.620 -4.710 55.184 1.00 5.66 182 PHE A N 1
ATOM 1389 C CA . PHE A 1 182 ? -10.932 -5.225 56.510 1.00 5.16 182 PHE A CA 1
ATOM 1390 C C . PHE A 1 182 ? -12.383 -4.893 56.856 1.00 6.80 182 PHE A C 1
ATOM 1391 O O . PHE A 1 182 ? -12.675 -4.204 57.833 1.00 8.67 182 PHE A O 1
ATOM 1399 N N . TYR A 1 183 ? -13.293 -5.399 56.027 1.00 7.93 183 TYR A N 1
ATOM 1400 C CA . TYR A 1 183 ? -14.730 -5.221 56.237 1.00 7.48 183 TYR A CA 1
ATOM 1401 C C . TYR A 1 183 ? -15.484 -6.266 55.417 1.00 7.38 183 TYR A C 1
ATOM 1402 O O . TYR A 1 183 ? -14.893 -6.916 54.551 1.00 8.97 183 TYR A O 1
ATOM 1411 N N . ASN A 1 184 ? -16.767 -6.448 55.728 1.00 7.81 184 ASN A N 1
ATOM 1412 C CA . ASN A 1 184 ? -17.638 -7.418 55.058 1.00 9.01 184 ASN A CA 1
ATOM 1413 C C . ASN A 1 184 ? -17.276 -8.891 55.224 1.00 8.41 184 ASN A C 1
ATOM 1414 O O . ASN A 1 184 ? -17.804 -9.748 54.495 1.00 11.47 184 ASN A O 1
ATOM 1419 N N . ASN A 1 185 ? -16.402 -9.180 56.181 1.00 6.21 185 ASN A N 1
ATOM 1420 C CA . ASN A 1 185 ? -15.983 -10.549 56.470 1.00 9.67 185 ASN A CA 1
ATOM 1421 C C . ASN A 1 185 ? -16.073 -10.844 57.962 1.00 6.98 185 ASN A C 1
ATOM 1422 O O . ASN A 1 185 ? -15.062 -11.159 58.602 1.00 8.82 185 ASN A O 1
ATOM 1427 N N . PRO A 1 186 ? -17.291 -10.789 58.521 1.00 7.99 186 PRO A N 1
ATOM 1428 C CA . PRO A 1 186 ? -17.439 -10.740 59.978 1.00 8.67 186 PRO A CA 1
ATOM 1429 C C . PRO A 1 186 ? -17.161 -12.059 60.700 1.00 9.64 186 PRO A C 1
ATOM 1430 O O . PRO A 1 186 ? -16.949 -12.056 61.917 1.00 13.66 186 PRO A O 1
ATOM 1434 N N . LEU A 1 187 ? -17.144 -13.165 59.965 1.00 7.17 187 LEU A N 1
ATOM 1435 C CA . LEU A 1 187 ? -16.932 -14.475 60.579 1.00 9.86 187 LEU A CA 1
ATOM 1436 C C . LEU A 1 187 ? -15.542 -15.039 60.279 1.00 14.07 187 LEU A C 1
ATOM 1437 O O . LEU A 1 187 ? -15.228 -16.175 60.646 1.00 14.41 187 LEU A O 1
ATOM 1442 N N . ALA A 1 188 ? -14.704 -14.230 59.638 1.00 9.65 188 ALA A N 1
ATOM 1443 C CA . ALA A 1 188 ? -13.412 -14.700 59.137 1.00 7.85 188 ALA A CA 1
ATOM 1444 C C . ALA A 1 188 ? -12.170 -14.416 59.999 1.00 13.36 188 ALA A C 1
ATOM 1445 O O . ALA A 1 188 ? -11.049 -14.685 59.560 1.00 18.10 188 ALA A O 1
ATOM 1447 N N . GLN A 1 189 ? -12.362 -13.857 61.190 1.00 13.35 189 GLN A N 1
ATOM 1448 C CA A GLN A 1 189 ? -11.244 -13.579 62.107 0.61 12.71 189 GLN A CA 1
ATOM 1449 C CA B GLN A 1 189 ? -11.267 -13.559 62.115 0.39 12.76 189 GLN A CA 1
ATOM 1450 C C . GLN A 1 189 ? -10.154 -12.695 61.510 1.00 9.22 189 GLN A C 1
ATOM 1451 O O . GLN A 1 189 ? -8.963 -12.948 61.717 1.00 12.69 189 GLN A O 1
ATOM 1462 N N . CYS A 1 190 ? -10.549 -11.663 60.771 1.00 8.29 190 CYS A N 1
ATOM 1463 C CA . CYS A 1 190 ? -9.557 -10.768 60.189 1.00 8.01 190 CYS A CA 1
ATOM 1464 C C . CYS A 1 190 ? -9.909 -9.279 60.273 1.00 7.18 190 CYS A C 1
ATOM 1465 O O . CYS A 1 190 ? -9.054 -8.441 60.001 1.00 8.14 190 CYS A O 1
ATOM 1468 N N . GLN A 1 191 ? -11.146 -8.939 60.650 1.00 5.85 191 GLN A N 1
ATOM 1469 C CA . GLN A 1 191 ? -11.536 -7.520 60.738 1.00 7.20 191 GLN A CA 1
ATOM 1470 C C . GLN A 1 191 ? -11.901 -7.094 62.159 1.00 10.32 191 GLN A C 1
ATOM 1471 O O . GLN A 1 191 ? -11.956 -7.926 63.071 1.00 8.93 191 GLN A O 1
ATOM 1477 N N . TYR A 1 192 ? -12.135 -5.797 62.349 1.00 8.51 192 TYR A N 1
ATOM 1478 C CA . TYR A 1 192 ? -12.494 -5.275 63.670 1.00 7.97 192 TYR A CA 1
ATOM 1479 C C . TYR A 1 192 ? -13.929 -5.601 64.014 1.00 7.97 192 TYR A C 1
ATOM 1480 O O . TYR A 1 192 ? -14.799 -5.594 63.142 1.00 10.56 192 TYR A O 1
ATOM 1489 N N . SER A 1 193 ? -14.176 -5.892 65.290 1.00 8.89 193 SER A N 1
ATOM 1490 C CA . SER A 1 193 ? -15.528 -5.881 65.836 1.00 9.27 193 SER A CA 1
ATOM 1491 C C . SER A 1 193 ? -15.419 -5.260 67.218 1.00 9.90 193 SER A C 1
ATOM 1492 O O . SER A 1 193 ? -14.328 -5.218 67.783 1.00 9.57 193 SER A O 1
ATOM 1495 N N . SER A 1 194 ? -16.530 -4.764 67.752 1.00 12.10 194 SER A N 1
ATOM 1496 C CA . SER A 1 194 ? -16.502 -4.110 69.063 1.00 13.94 194 SER A CA 1
ATOM 1497 C C . SER A 1 194 ? -15.780 -4.999 70.078 1.00 10.20 194 SER A C 1
ATOM 1498 O O . SER A 1 194 ? -16.077 -6.187 70.176 1.00 11.92 194 SER A O 1
ATOM 1501 N N . GLY A 1 195 ? -14.807 -4.431 70.791 1.00 10.68 195 GLY A N 1
ATOM 1502 C CA . GLY A 1 195 ? -14.064 -5.156 71.810 1.00 15.08 195 GLY A CA 1
ATOM 1503 C C . GLY A 1 195 ? -12.983 -6.105 71.316 1.00 15.72 195 GLY A C 1
ATOM 1504 O O . GLY A 1 195 ? -12.391 -6.848 72.106 1.00 12.30 195 GLY A O 1
ATOM 1505 N N . ASN A 1 196 ? -12.717 -6.087 70.012 1.00 13.07 196 ASN A N 1
ATOM 1506 C CA . ASN A 1 196 ? -11.772 -7.025 69.412 1.00 10.88 196 ASN A CA 1
ATOM 1507 C C . ASN A 1 196 ? -10.897 -6.357 68.356 1.00 12.85 196 ASN A C 1
ATOM 1508 O O . ASN A 1 196 ? -11.320 -6.192 67.211 1.00 10.50 196 ASN A O 1
ATOM 1513 N N . THR A 1 197 ? -9.671 -6.004 68.736 1.00 9.51 197 THR A N 1
ATOM 1514 C CA . THR A 1 197 ? -8.680 -5.535 67.760 1.00 8.39 197 THR A CA 1
ATOM 1515 C C . THR A 1 197 ? -7.667 -6.631 67.437 1.00 11.57 197 THR A C 1
ATOM 1516 O O . THR A 1 197 ? -6.790 -6.457 66.583 1.00 10.33 197 THR A O 1
ATOM 1520 N N . ASN A 1 198 ? -7.784 -7.770 68.117 1.00 11.23 198 ASN A N 1
ATOM 1521 C CA . ASN A 1 198 ? -6.807 -8.843 67.974 1.00 14.73 198 ASN A CA 1
ATOM 1522 C C . ASN A 1 198 ? -6.765 -9.431 66.564 1.00 9.77 198 ASN A C 1
ATOM 1523 O O . ASN A 1 198 ? -5.683 -9.630 65.993 1.00 9.69 198 ASN A O 1
ATOM 1528 N N . ASP A 1 199 ? -7.937 -9.686 65.994 1.00 11.68 199 ASP A N 1
ATOM 1529 C CA . ASP A 1 199 ? -8.015 -10.275 64.659 1.00 8.89 199 ASP A CA 1
ATOM 1530 C C . ASP A 1 199 ? -7.431 -9.381 63.559 1.00 8.87 199 ASP A C 1
ATOM 1531 O O . ASP A 1 199 ? -6.659 -9.860 62.717 1.00 10.76 199 ASP A O 1
ATOM 1536 N N . ILE A 1 200 ? -7.807 -8.101 63.553 1.00 7.65 200 ILE A N 1
ATOM 1537 C CA . ILE A 1 200 ? -7.323 -7.177 62.524 1.00 7.38 200 ILE A CA 1
ATOM 1538 C C . ILE A 1 200 ? -5.816 -6.933 62.632 1.00 7.40 200 ILE A C 1
ATOM 1539 O O . ILE A 1 200 ? -5.114 -6.890 61.616 1.00 8.40 200 ILE A O 1
ATOM 1544 N N . LEU A 1 201 ? -5.310 -6.805 63.856 1.00 8.65 201 LEU A N 1
ATOM 1545 C CA . LEU A 1 201 ? -3.873 -6.644 64.052 1.00 8.70 201 LEU A CA 1
ATOM 1546 C C . LEU A 1 201 ? -3.098 -7.878 63.589 1.00 7.07 201 LEU A C 1
ATOM 1547 O O . LEU A 1 201 ? -2.026 -7.760 62.974 1.00 10.93 201 LEU A O 1
ATOM 1552 N N . SER A 1 202 ? -3.621 -9.064 63.863 1.00 7.48 202 SER A N 1
ATOM 1553 C CA A SER A 1 202 ? -2.960 -10.283 63.423 0.29 10.59 202 SER A CA 1
ATOM 1554 C CA B SER A 1 202 ? -2.980 -10.297 63.431 0.38 10.58 202 SER A CA 1
ATOM 1555 C CA C SER A 1 202 ? -2.941 -10.273 63.426 0.33 10.59 202 SER A CA 1
ATOM 1556 C C . SER A 1 202 ? -3.035 -10.433 61.907 1.00 9.73 202 SER A C 1
ATOM 1557 O O . SER A 1 202 ? -2.072 -10.859 61.270 1.00 11.25 202 SER A O 1
ATOM 1564 N N . SER A 1 203 ? -4.179 -10.068 61.328 1.00 9.15 203 SER A N 1
ATOM 1565 C CA . SER A 1 203 ? -4.342 -10.156 59.886 1.00 8.90 203 SER A CA 1
ATOM 1566 C C . SER A 1 203 ? -3.415 -9.178 59.169 1.00 8.66 203 SER A C 1
ATOM 1567 O O . SER A 1 203 ? -2.813 -9.523 58.144 1.00 8.48 203 SER A O 1
ATOM 1570 N N . TRP A 1 204 ? -3.290 -7.968 59.715 1.00 8.46 204 TRP A N 1
ATOM 1571 C CA . TRP A 1 204 ? -2.339 -6.990 59.194 1.00 8.11 204 TRP A CA 1
ATOM 1572 C C . TRP A 1 204 ? -0.917 -7.549 59.145 1.00 7.02 204 TRP A C 1
ATOM 1573 O O . TRP A 1 204 ? -0.210 -7.368 58.139 1.00 9.20 204 TRP A O 1
ATOM 1584 N N . ASN A 1 205 ? -0.491 -8.226 60.213 1.00 8.08 205 ASN A N 1
ATOM 1585 C CA . ASN A 1 205 ? 0.845 -8.818 60.221 1.00 9.43 205 ASN A CA 1
ATOM 1586 C C . ASN A 1 205 ? 1.003 -9.883 59.152 1.00 7.50 205 ASN A C 1
ATOM 1587 O O . ASN A 1 205 ? 2.036 -9.954 58.489 1.00 10.57 205 ASN A O 1
ATOM 1592 N N . THR A 1 206 ? -0.018 -10.724 58.987 1.00 8.31 206 THR A N 1
ATOM 1593 C CA . THR A 1 206 ? 0.002 -11.752 57.951 1.00 8.82 206 THR A CA 1
ATOM 1594 C C . THR A 1 206 ? 0.122 -11.123 56.573 1.00 7.49 206 THR A C 1
ATOM 1595 O O . THR A 1 206 ? 0.994 -11.500 55.780 1.00 8.75 206 THR A O 1
ATOM 1599 N N . TRP A 1 207 ? -0.738 -10.143 56.293 1.00 7.12 207 TRP A N 1
ATOM 1600 C CA . TRP A 1 207 ? -0.716 -9.502 54.978 1.00 6.32 207 TRP A CA 1
ATOM 1601 C C . TRP A 1 207 ? 0.602 -8.794 54.654 1.00 8.31 207 TRP A C 1
ATOM 1602 O O . TRP A 1 207 ? 1.159 -8.977 53.569 1.00 9.36 207 TRP A O 1
ATOM 1613 N N . THR A 1 208 ? 1.117 -7.990 55.583 1.00 7.86 208 THR A N 1
ATOM 1614 C CA . THR A 1 208 ? 2.360 -7.274 55.305 1.00 8.20 208 THR A CA 1
ATOM 1615 C C . THR A 1 208 ? 3.540 -8.230 55.094 1.00 8.22 208 THR A C 1
ATOM 1616 O O . THR A 1 208 ? 4.400 -7.984 54.243 1.00 11.07 208 THR A O 1
ATOM 1620 N N . SER A 1 209 ? 3.567 -9.333 55.839 1.00 9.36 209 SER A N 1
ATOM 1621 C CA A SER A 1 209 ? 4.728 -10.213 55.747 0.57 9.39 209 SER A CA 1
ATOM 1622 C CA B SER A 1 209 ? 4.677 -10.287 55.813 0.43 9.49 209 SER A CA 1
ATOM 1623 C C . SER A 1 209 ? 4.608 -11.273 54.657 1.00 9.49 209 SER A C 1
ATOM 1624 O O . SER A 1 209 ? 5.547 -12.032 54.433 1.00 11.83 209 SER A O 1
ATOM 1629 N N . SER A 1 210 ? 3.471 -11.316 53.965 1.00 9.39 210 SER A N 1
ATOM 1630 C CA . SER A 1 210 ? 3.265 -12.368 52.972 1.00 10.49 210 SER A CA 1
ATOM 1631 C C . SER A 1 210 ? 3.003 -11.856 51.575 1.00 11.00 210 SER A C 1
ATOM 1632 O O . SER A 1 210 ? 2.676 -12.634 50.684 1.00 12.17 210 SER A O 1
ATOM 1635 N N . THR A 1 211 ? 3.140 -10.553 51.380 1.00 9.16 211 THR A N 1
ATOM 1636 C CA A THR A 1 211 ? 2.807 -9.920 50.105 0.45 10.64 211 THR A CA 1
ATOM 1637 C CA B THR A 1 211 ? 2.811 -9.973 50.089 0.55 10.62 211 THR A CA 1
ATOM 1638 C C . THR A 1 211 ? 4.030 -9.304 49.462 1.00 10.26 211 THR A C 1
ATOM 1639 O O . THR A 1 211 ? 4.887 -8.755 50.151 1.00 18.32 211 THR A O 1
ATOM 1646 N N . THR A 1 212 ? 4.112 -9.376 48.138 1.00 8.60 212 THR A N 1
ATOM 1647 C CA . THR A 1 212 ? 5.276 -8.846 47.433 1.00 12.98 212 THR A CA 1
ATOM 1648 C C . THR A 1 212 ? 5.246 -7.338 47.239 1.00 16.53 212 THR A C 1
ATOM 1649 O O . THR A 1 212 ? 6.291 -6.707 47.048 1.00 25.41 212 THR A O 1
ATOM 1653 N N . ALA A 1 213 ? 4.057 -6.760 47.287 1.00 12.85 213 ALA A N 1
ATOM 1654 C CA . ALA A 1 213 ? 3.888 -5.332 47.062 1.00 11.77 213 ALA A CA 1
ATOM 1655 C C . ALA A 1 213 ? 4.680 -4.494 48.050 1.00 23.47 213 ALA A C 1
ATOM 1656 O O . ALA A 1 213 ? 4.908 -4.910 49.192 1.00 17.50 213 ALA A O 1
ATOM 1658 N N . GLY A 1 214 ? 5.080 -3.307 47.611 1.00 16.65 214 GLY A N 1
ATOM 1659 C CA . GLY A 1 214 ? 5.898 -2.432 48.430 1.00 18.82 214 GLY A CA 1
ATOM 1660 C C . GLY A 1 214 ? 5.131 -1.593 49.431 1.00 16.22 214 GLY A C 1
ATOM 1661 O O . GLY A 1 214 ? 5.683 -1.225 50.470 1.00 16.43 214 GLY A O 1
ATOM 1662 N N . LYS A 1 215 ? 3.872 -1.274 49.129 1.00 13.50 215 LYS A N 1
ATOM 1663 C CA . LYS A 1 215 ? 3.047 -0.508 50.060 1.00 10.33 215 LYS A CA 1
ATOM 1664 C C . LYS A 1 215 ? 1.733 -1.209 50.379 1.00 12.43 215 LYS A C 1
ATOM 1665 O O . LYS A 1 215 ? 0.983 -1.591 49.467 1.00 10.30 215 LYS A O 1
ATOM 1671 N N . ILE A 1 216 ? 1.445 -1.335 51.674 1.00 8.90 216 ILE A N 1
ATOM 1672 C CA . ILE A 1 216 ? 0.222 -1.989 52.146 1.00 7.96 216 ILE A CA 1
ATOM 1673 C C . ILE A 1 216 ? -0.636 -0.975 52.901 1.00 8.26 216 ILE A C 1
ATOM 1674 O O . ILE A 1 216 ? -0.133 -0.229 53.747 1.00 8.08 216 ILE A O 1
ATOM 1679 N N . PHE A 1 217 ? -1.928 -0.948 52.582 1.00 7.24 217 PHE A N 1
ATOM 1680 C CA . PHE A 1 217 ? -2.873 0.005 53.156 1.00 5.61 217 PHE A CA 1
ATOM 1681 C C . PHE A 1 217 ? -3.975 -0.709 53.927 1.00 9.03 217 PHE A C 1
ATOM 1682 O O . PHE A 1 217 ? -4.429 -1.785 53.528 1.00 6.65 217 PHE A O 1
ATOM 1690 N N . LEU A 1 218 ? -4.395 -0.102 55.037 1.00 7.24 218 LEU A N 1
ATOM 1691 C CA . LEU A 1 218 ? -5.489 -0.621 55.857 1.00 4.49 218 LEU A CA 1
ATOM 1692 C C . LEU A 1 218 ? -6.806 -0.125 55.273 1.00 7.18 218 LEU A C 1
ATOM 1693 O O . LEU A 1 218 ? -7.134 1.064 55.395 1.00 8.26 218 LEU A O 1
ATOM 1698 N N . GLY A 1 219 ? -7.566 -1.026 54.646 1.00 6.34 219 GLY A N 1
ATOM 1699 C CA . GLY A 1 219 ? -8.817 -0.650 53.992 1.00 5.96 219 GLY A CA 1
ATOM 1700 C C . GLY A 1 219 ? -10.009 -0.771 54.937 1.00 6.07 219 GLY A C 1
ATOM 1701 O O . GLY A 1 219 ? -10.223 -1.826 55.545 1.00 6.78 219 GLY A O 1
ATOM 1702 N N . LEU A 1 220 ? -10.780 0.310 55.052 1.00 5.04 220 LEU A N 1
ATOM 1703 C CA . LEU A 1 220 ? -11.882 0.405 56.015 1.00 6.28 220 LEU A CA 1
ATOM 1704 C C . LEU A 1 220 ? -13.132 1.046 55.440 1.00 6.69 220 LEU A C 1
ATOM 1705 O O . LEU A 1 220 ? -13.054 1.837 54.498 1.00 7.61 220 LEU A O 1
ATOM 1710 N N . PRO A 1 221 ? -14.294 0.769 56.051 1.00 5.81 221 PRO A N 1
ATOM 1711 C CA . PRO A 1 221 ? -15.491 1.542 55.699 1.00 6.71 221 PRO A CA 1
ATOM 1712 C C . PRO A 1 221 ? -15.423 2.935 56.323 1.00 7.03 221 PRO A C 1
ATOM 1713 O O . PRO A 1 221 ? -14.997 3.086 57.477 1.00 9.46 221 PRO A O 1
ATOM 1717 N N . ALA A 1 222 ? -15.832 3.957 55.575 1.00 8.09 222 ALA A N 1
ATOM 1718 C CA . ALA A 1 222 ? -15.778 5.324 56.104 1.00 9.23 222 ALA A CA 1
ATOM 1719 C C . ALA A 1 222 ? -16.917 5.663 57.071 1.00 8.20 222 ALA A C 1
ATOM 1720 O O . ALA A 1 222 ? -16.844 6.675 57.777 1.00 8.96 222 ALA A O 1
ATOM 1722 N N . ALA A 1 223 ? -17.961 4.836 57.105 1.00 8.36 223 ALA A N 1
ATOM 1723 C CA . ALA A 1 223 ? -19.089 5.062 58.010 1.00 7.76 223 ALA A CA 1
ATOM 1724 C C . ALA A 1 223 ? -19.756 3.724 58.275 1.00 8.52 223 ALA A C 1
ATOM 1725 O O . ALA A 1 223 ? -19.544 2.773 57.520 1.00 9.50 223 ALA A O 1
ATOM 1727 N N . PRO A 1 224 ? -20.558 3.626 59.348 1.00 8.55 224 PRO A N 1
ATOM 1728 C CA . PRO A 1 224 ? -21.260 2.368 59.621 1.00 8.49 224 PRO A CA 1
ATOM 1729 C C . PRO A 1 224 ? -22.102 1.841 58.442 1.00 11.81 224 PRO A C 1
ATOM 1730 O O . PRO A 1 224 ? -22.218 0.622 58.282 1.00 16.23 224 PRO A O 1
ATOM 1734 N N . GLU A 1 225 ? -22.668 2.730 57.627 1.00 9.58 225 GLU A N 1
ATOM 1735 C CA A GLU A 1 225 ? -23.541 2.284 56.544 0.35 10.23 225 GLU A CA 1
ATOM 1736 C CA B GLU A 1 225 ? -23.546 2.333 56.531 0.65 10.14 225 GLU A CA 1
ATOM 1737 C C . GLU A 1 225 ? -22.798 2.027 55.229 1.00 10.08 225 GLU A C 1
ATOM 1738 O O . GLU A 1 225 ? -23.402 1.651 54.233 1.00 11.00 225 GLU A O 1
ATOM 1749 N N . ALA A 1 226 ? -21.482 2.201 55.238 1.00 8.29 226 ALA A N 1
ATOM 1750 C CA . ALA A 1 226 ? -20.682 1.980 54.035 1.00 8.52 226 ALA A CA 1
ATOM 1751 C C . ALA A 1 226 ? -20.374 0.504 53.797 1.00 8.84 226 ALA A C 1
ATOM 1752 O O . ALA A 1 226 ? -19.944 0.132 52.702 1.00 11.05 226 ALA A O 1
ATOM 1754 N N . ALA A 1 227 ? -20.577 -0.327 54.814 1.00 8.86 227 ALA A N 1
ATOM 1755 C CA . ALA A 1 227 ? -20.329 -1.767 54.703 1.00 9.01 227 ALA A CA 1
ATOM 1756 C C . ALA A 1 227 ? -21.258 -2.543 55.624 1.00 12.29 227 ALA A C 1
ATOM 1757 O O . ALA A 1 227 ? -21.906 -1.959 56.499 1.00 11.48 227 ALA A O 1
ATOM 1759 N N . GLY A 1 228 ? -21.316 -3.858 55.432 1.00 8.29 228 GLY A N 1
ATOM 1760 C CA . GLY A 1 228 ? -22.110 -4.710 56.302 1.00 11.66 228 GLY A CA 1
ATOM 1761 C C . GLY A 1 228 ? -21.551 -4.826 57.706 1.00 15.26 228 GLY A C 1
ATOM 1762 O O . GLY A 1 228 ? -22.304 -4.957 58.675 1.00 15.46 228 GLY A O 1
ATOM 1763 N N . SER A 1 229 ? -20.226 -4.770 57.817 1.00 10.65 229 SER A N 1
ATOM 1764 C CA . SER A 1 229 ? -19.550 -4.923 59.097 1.00 7.62 229 SER A CA 1
ATOM 1765 C C . SER A 1 229 ? -18.108 -4.467 58.964 1.00 10.09 229 SER A C 1
ATOM 1766 O O . SER A 1 229 ? -17.580 -4.395 57.848 1.00 9.99 229 SER A O 1
ATOM 1769 N N . GLY A 1 230 ? -17.487 -4.130 60.096 1.00 10.17 230 GLY A N 1
ATOM 1770 C CA . GLY A 1 230 ? -16.069 -3.838 60.135 1.00 9.88 230 GLY A CA 1
ATOM 1771 C C . GLY A 1 230 ? -15.716 -2.388 60.428 1.00 7.16 230 GLY A C 1
ATOM 1772 O O . GLY A 1 230 ? -14.538 -2.067 60.596 1.00 9.28 230 GLY A O 1
ATOM 1773 N N . TYR A 1 231 ? -16.719 -1.511 60.472 1.00 7.73 231 TYR A N 1
ATOM 1774 C CA . TYR A 1 231 ? -16.469 -0.095 60.745 1.00 7.77 231 TYR A CA 1
ATOM 1775 C C . TYR A 1 231 ? -15.794 0.116 62.097 1.00 8.72 231 TYR A C 1
ATOM 1776 O O . TYR A 1 231 ? -16.213 -0.464 63.116 1.00 12.77 231 TYR A O 1
ATOM 1785 N N . ILE A 1 232 ? -14.774 0.969 62.109 1.00 8.97 232 ILE A N 1
ATOM 1786 C CA . ILE A 1 232 ? -14.042 1.268 63.344 1.00 8.64 232 ILE A CA 1
ATOM 1787 C C . ILE A 1 232 ? -14.239 2.726 63.742 1.00 10.81 232 ILE A C 1
ATOM 1788 O O . ILE A 1 232 ? -13.886 3.624 62.987 1.00 10.55 232 ILE A O 1
ATOM 1793 N N . PRO A 1 233 ? -14.790 2.973 64.943 1.00 9.34 233 PRO A N 1
ATOM 1794 C CA . PRO A 1 233 ? -14.909 4.365 65.392 1.00 11.35 233 PRO A CA 1
ATOM 1795 C C . PRO A 1 233 ? -13.528 5.027 65.340 1.00 8.05 233 PRO A C 1
ATOM 1796 O O . PRO A 1 233 ? -12.541 4.351 65.631 1.00 10.45 233 PRO A O 1
ATOM 1800 N N . PRO A 1 234 ? -13.447 6.309 64.948 1.00 9.30 234 PRO A N 1
ATOM 1801 C CA . PRO A 1 234 ? -12.131 6.904 64.691 1.00 9.91 234 PRO A CA 1
ATOM 1802 C C . PRO A 1 234 ? -11.210 6.912 65.913 1.00 10.71 234 PRO A C 1
ATOM 1803 O O . PRO A 1 234 ? -10.003 6.750 65.738 1.00 11.88 234 PRO A O 1
ATOM 1807 N N . ASP A 1 235 ? -11.752 7.086 67.116 1.00 12.29 235 ASP A N 1
ATOM 1808 C CA A ASP A 1 235 ? -10.895 7.094 68.295 0.57 11.69 235 ASP A CA 1
ATOM 1809 C CA B ASP A 1 235 ? -10.953 7.074 68.341 0.43 11.74 235 ASP A CA 1
ATOM 1810 C C . ASP A 1 235 ? -10.336 5.703 68.601 1.00 12.69 235 ASP A C 1
ATOM 1811 O O . ASP A 1 235 ? -9.259 5.592 69.186 1.00 12.03 235 ASP A O 1
ATOM 1820 N N . VAL A 1 236 ? -11.038 4.648 68.189 1.00 10.50 236 VAL A N 1
ATOM 1821 C CA . VAL A 1 236 ? -10.510 3.292 68.354 1.00 9.92 236 VAL A CA 1
ATOM 1822 C C . VAL A 1 236 ? -9.420 3.063 67.313 1.00 10.62 236 VAL A C 1
ATOM 1823 O O . VAL A 1 236 ? -8.373 2.496 67.611 1.00 8.82 236 VAL A O 1
ATOM 1827 N N . LEU A 1 237 ? -9.668 3.505 66.080 1.00 7.64 237 LEU A N 1
ATOM 1828 C CA . LEU A 1 237 ? -8.661 3.379 65.035 1.00 7.31 237 LEU A CA 1
ATOM 1829 C C . LEU A 1 237 ? -7.369 4.108 65.398 1.00 11.00 237 LEU A C 1
ATOM 1830 O O . LEU A 1 237 ? -6.279 3.523 65.335 1.00 11.04 237 LEU A O 1
ATOM 1835 N N . THR A 1 238 ? -7.479 5.379 65.780 1.00 10.26 238 THR A N 1
ATOM 1836 C CA . THR A 1 238 ? -6.282 6.173 66.043 1.00 8.72 238 THR A CA 1
ATOM 1837 C C . THR A 1 238 ? -5.626 5.815 67.375 1.00 10.38 238 THR A C 1
ATOM 1838 O O . THR A 1 238 ? -4.411 5.963 67.529 1.00 11.17 238 THR A O 1
ATOM 1842 N N . GLY A 1 239 ? -6.415 5.340 68.334 1.00 10.59 239 GLY A N 1
ATOM 1843 C CA . GLY A 1 239 ? -5.853 5.011 69.633 1.00 12.69 239 GLY A CA 1
ATOM 1844 C C . GLY A 1 239 ? -5.308 3.600 69.721 1.00 11.52 239 GLY A C 1
ATOM 1845 O O . GLY A 1 239 ? -4.256 3.367 70.330 1.00 12.53 239 GLY A O 1
ATOM 1846 N N . GLN A 1 240 ? -6.018 2.649 69.119 1.00 9.08 240 GLN A N 1
ATOM 1847 C CA . GLN A 1 240 ? -5.707 1.235 69.310 1.00 9.14 240 GLN A CA 1
ATOM 1848 C C . GLN A 1 240 ? -5.109 0.495 68.112 1.00 10.11 240 GLN A C 1
ATOM 1849 O O . GLN A 1 240 ? -4.543 -0.588 68.281 1.00 13.79 240 GLN A O 1
ATOM 1855 N N . ILE A 1 241 ? -5.250 1.041 66.907 1.00 8.68 241 ILE A N 1
ATOM 1856 C CA . ILE A 1 241 ? -4.790 0.313 65.723 1.00 8.88 241 ILE A CA 1
ATOM 1857 C C . ILE A 1 241 ? -3.655 0.999 64.955 1.00 6.96 241 ILE A C 1
ATOM 1858 O O . ILE A 1 241 ? -2.624 0.371 64.677 1.00 8.66 241 ILE A O 1
ATOM 1863 N N . LEU A 1 242 ? -3.824 2.274 64.607 1.00 8.28 242 LEU A N 1
ATOM 1864 C CA . LEU A 1 242 ? -2.784 2.958 63.816 1.00 8.16 242 LEU A CA 1
ATOM 1865 C C . LEU A 1 242 ? -1.372 2.948 64.420 1.00 8.88 242 LEU A C 1
ATOM 1866 O O . LEU A 1 242 ? -0.412 2.684 63.702 1.00 7.88 242 LEU A O 1
ATOM 1871 N N . PRO A 1 243 ? -1.224 3.230 65.728 1.00 8.55 243 PRO A N 1
ATOM 1872 C CA . PRO A 1 243 ? 0.148 3.252 66.247 1.00 11.62 243 PRO A CA 1
ATOM 1873 C C . PRO A 1 243 ? 0.873 1.913 66.063 1.00 9.74 243 PRO A C 1
ATOM 1874 O O . PRO A 1 243 ? 2.078 1.919 65.752 1.00 13.84 243 PRO A O 1
ATOM 1878 N N . GLN A 1 244 ? 0.169 0.790 66.209 1.00 8.25 244 GLN A N 1
ATOM 1879 C CA . GLN A 1 244 ? 0.837 -0.501 66.025 1.00 8.96 244 GLN A CA 1
ATOM 1880 C C . GLN A 1 244 ? 1.145 -0.797 64.561 1.00 10.35 244 GLN A C 1
ATOM 1881 O O . GLN A 1 244 ? 2.273 -1.174 64.224 1.00 10.20 244 GLN A O 1
ATOM 1887 N N . ILE A 1 245 ? 0.165 -0.635 63.680 1.00 11.46 245 ILE A N 1
ATOM 1888 C CA . ILE A 1 245 ? 0.406 -1.038 62.290 1.00 9.65 245 ILE A CA 1
ATOM 1889 C C . ILE A 1 245 ? 1.428 -0.149 61.590 1.00 9.76 245 ILE A C 1
ATOM 1890 O O . ILE A 1 245 ? 2.098 -0.590 60.645 1.00 8.42 245 ILE A O 1
ATOM 1895 N N . LYS A 1 246 ? 1.569 1.086 62.069 1.00 9.98 246 LYS A N 1
ATOM 1896 C CA A LYS A 1 246 ? 2.524 2.030 61.493 0.43 10.96 246 LYS A CA 1
ATOM 1897 C CA B LYS A 1 246 ? 2.523 2.034 61.497 0.57 10.95 246 LYS A CA 1
ATOM 1898 C C . LYS A 1 246 ? 3.978 1.650 61.788 1.00 9.90 246 LYS A C 1
ATOM 1899 O O . LYS A 1 246 ? 4.901 2.250 61.238 1.00 11.39 246 LYS A O 1
ATOM 1910 N N . THR A 1 247 ? 4.189 0.651 62.650 1.00 9.12 247 THR A N 1
ATOM 1911 C CA . THR A 1 247 ? 5.557 0.162 62.861 1.00 9.85 247 THR A CA 1
ATOM 1912 C C . THR A 1 247 ? 6.032 -0.777 61.746 1.00 8.49 247 THR A C 1
ATOM 1913 O O . THR A 1 247 ? 7.216 -1.092 61.657 1.00 9.77 247 THR A O 1
ATOM 1917 N N . SER A 1 248 ? 5.111 -1.224 60.900 1.00 8.70 248 SER A N 1
ATOM 1918 C CA A SER A 1 248 ? 5.464 -2.088 59.776 0.57 7.78 248 SER A CA 1
ATOM 1919 C CA B SER A 1 248 ? 5.459 -2.085 59.776 0.43 7.82 248 SER A CA 1
ATOM 1920 C C . SER A 1 248 ? 6.250 -1.328 58.717 1.00 7.68 248 SER A C 1
ATOM 1921 O O . SER A 1 248 ? 5.954 -0.178 58.414 1.00 10.72 248 SER A O 1
ATOM 1926 N N . ALA A 1 249 ? 7.246 -1.986 58.146 1.00 6.31 249 ALA A N 1
ATOM 1927 C CA . ALA A 1 249 ? 8.083 -1.364 57.135 1.00 9.31 249 ALA A CA 1
ATOM 1928 C C . ALA A 1 249 ? 7.299 -0.992 55.886 1.00 11.44 249 ALA A C 1
ATOM 1929 O O . ALA A 1 249 ? 7.683 -0.076 55.155 1.00 12.42 249 ALA A O 1
ATOM 1931 N N . LYS A 1 250 ? 6.196 -1.691 55.643 1.00 8.82 250 LYS A N 1
ATOM 1932 C CA . LYS A 1 250 ? 5.457 -1.494 54.405 1.00 10.65 250 LYS A CA 1
ATOM 1933 C C . LYS A 1 250 ? 4.155 -0.730 54.568 1.00 11.84 250 LYS A C 1
ATOM 1934 O O . LYS A 1 250 ? 3.383 -0.625 53.618 1.00 11.72 250 LYS A O 1
ATOM 1940 N N . TYR A 1 251 ? 3.912 -0.181 55.755 1.00 6.35 251 TYR A N 1
ATOM 1941 C CA . TYR A 1 251 ? 2.713 0.628 55.976 1.00 7.10 251 TYR A CA 1
ATOM 1942 C C . TYR A 1 251 ? 2.661 1.796 55.001 1.00 9.14 251 TYR A C 1
ATOM 1943 O O . TYR A 1 251 ? 3.597 2.606 54.944 1.00 8.88 251 TYR A O 1
ATOM 1952 N N . GLY A 1 252 ? 1.570 1.881 54.242 1.00 9.43 252 GLY A N 1
ATOM 1953 C CA . GLY A 1 252 ? 1.392 2.950 53.269 1.00 7.42 252 GLY A CA 1
ATOM 1954 C C . GLY A 1 252 ? 0.345 3.968 53.684 1.00 8.50 252 GLY A C 1
ATOM 1955 O O . GLY A 1 252 ? 0.365 5.116 53.228 1.00 10.18 252 GLY A O 1
ATOM 1956 N N . GLY A 1 253 ? -0.592 3.547 54.528 1.00 7.40 253 GLY A N 1
ATOM 1957 C CA . GLY A 1 253 ? -1.662 4.433 54.951 1.00 9.39 253 GLY A CA 1
ATOM 1958 C C . GLY A 1 253 ? -2.979 3.700 55.068 1.00 8.98 253 GLY A C 1
ATOM 1959 O O . GLY A 1 253 ? -2.995 2.492 55.358 1.00 7.48 253 GLY A O 1
ATOM 1960 N N . VAL A 1 254 ? -4.071 4.437 54.845 1.00 5.22 254 VAL A N 1
ATOM 1961 C CA . VAL A 1 254 ? -5.432 3.940 55.043 1.00 6.58 254 VAL A CA 1
ATOM 1962 C C . VAL A 1 254 ? -6.212 4.105 53.748 1.00 8.13 254 VAL A C 1
ATOM 1963 O O . VAL A 1 254 ? -6.085 5.130 53.071 1.00 7.96 254 VAL A O 1
ATOM 1967 N N . MET A 1 255 ? -6.994 3.087 53.384 1.00 5.90 255 MET A N 1
ATOM 1968 C CA . MET A 1 255 ? -7.903 3.213 52.257 1.00 6.85 255 MET A CA 1
ATOM 1969 C C . MET A 1 255 ? -9.316 3.273 52.804 1.00 6.52 255 MET A C 1
ATOM 1970 O O . MET A 1 255 ? -9.643 2.575 53.770 1.00 6.69 255 MET A O 1
ATOM 1975 N N . LEU A 1 256 ? -10.166 4.094 52.180 1.00 5.37 256 LEU A N 1
ATOM 1976 C CA . LEU A 1 256 ? -11.538 4.236 52.635 1.00 6.09 256 LEU A CA 1
ATOM 1977 C C . LEU A 1 256 ? -12.547 3.932 51.531 1.00 8.46 256 LEU A C 1
ATOM 1978 O O . LEU A 1 256 ? -12.413 4.402 50.387 1.00 6.53 256 LEU A O 1
ATOM 1983 N N . TYR A 1 257 ? -13.552 3.130 51.882 1.00 6.40 257 TYR A N 1
ATOM 1984 C CA . TYR A 1 257 ? -14.738 2.996 51.040 1.00 7.43 257 TYR A CA 1
ATOM 1985 C C . TYR A 1 257 ? -15.889 3.739 51.711 1.00 7.25 257 TYR A C 1
ATOM 1986 O O . TYR A 1 257 ? -16.296 3.338 52.811 1.00 6.26 257 TYR A O 1
ATOM 1995 N N . SER A 1 258 ? -16.426 4.814 51.121 1.00 9.55 258 SER A N 1
ATOM 1996 C CA . SER A 1 258 ? -16.025 5.445 49.865 1.00 8.18 258 SER A CA 1
ATOM 1997 C C . SER A 1 258 ? -16.252 6.946 50.069 1.00 6.65 258 SER A C 1
ATOM 1998 O O . SER A 1 258 ? -16.663 7.354 51.153 1.00 8.50 258 SER A O 1
ATOM 2001 N N . LYS A 1 259 ? -16.029 7.767 49.040 1.00 6.50 259 LYS A N 1
ATOM 2002 C CA . LYS A 1 259 ? -16.188 9.219 49.195 1.00 7.35 259 LYS A CA 1
ATOM 2003 C C . LYS A 1 259 ? -17.568 9.619 49.725 1.00 9.18 259 LYS A C 1
ATOM 2004 O O . LYS A 1 259 ? -17.672 10.503 50.591 1.00 8.58 259 LYS A O 1
ATOM 2010 N N . PHE A 1 260 ? -18.618 8.958 49.241 1.00 9.58 260 PHE A N 1
ATOM 2011 C CA . PHE A 1 260 ? -19.967 9.295 49.682 1.00 8.14 260 PHE A CA 1
ATOM 2012 C C . PHE A 1 260 ? -20.096 9.251 51.208 1.00 7.80 260 PHE A C 1
ATOM 2013 O O . PHE A 1 260 ? -20.749 10.112 51.824 1.00 10.54 260 PHE A O 1
ATOM 2021 N N . TYR A 1 261 ? -19.449 8.265 51.816 1.00 9.07 261 TYR A N 1
ATOM 2022 C CA . TYR A 1 261 ? -19.578 8.049 53.258 1.00 9.89 261 TYR A CA 1
ATOM 2023 C C . TYR A 1 261 ? -18.527 8.768 54.085 1.00 12.08 261 TYR A C 1
ATOM 2024 O O . TYR A 1 261 ? -18.551 8.695 55.315 1.00 11.66 261 TYR A O 1
ATOM 2033 N N . ASP A 1 262 ? -17.613 9.468 53.416 1.00 9.53 262 ASP A N 1
ATOM 2034 C CA . ASP A 1 262 ? -16.484 10.092 54.097 1.00 7.16 262 ASP A CA 1
ATOM 2035 C C . ASP A 1 262 ? -16.698 11.593 54.301 1.00 10.90 262 ASP A C 1
ATOM 2036 O O . ASP A 1 262 ? -15.910 12.409 53.837 1.00 15.68 262 ASP A O 1
ATOM 2041 N N . THR A 1 263 ? -17.766 11.952 55.007 1.00 12.44 263 THR A N 1
ATOM 2042 C CA . THR A 1 263 ? -18.022 13.357 55.303 1.00 12.84 263 THR A CA 1
ATOM 2043 C C . THR A 1 263 ? -17.173 13.850 56.470 1.00 16.77 263 THR A C 1
ATOM 2044 O O . THR A 1 263 ? -16.806 15.025 56.516 1.00 16.10 263 THR A O 1
ATOM 2048 N N . THR A 1 264 ? -16.846 12.960 57.406 1.00 11.84 264 THR A N 1
ATOM 2049 C CA . THR A 1 264 ? -16.044 13.360 58.561 1.00 11.25 264 THR A CA 1
ATOM 2050 C C . THR A 1 264 ? -14.845 12.458 58.860 1.00 11.86 264 THR A C 1
ATOM 2051 O O . THR A 1 264 ? -13.935 12.883 59.557 1.00 11.24 264 THR A O 1
ATOM 2055 N N . TYR A 1 265 ? -14.836 11.222 58.354 1.00 10.68 265 TYR A N 1
ATOM 2056 C CA . TYR A 1 265 ? -13.850 10.229 58.822 1.00 8.90 265 TYR A CA 1
ATOM 2057 C C . TYR A 1 265 ? -12.400 10.610 58.528 1.00 8.56 265 TYR A C 1
ATOM 2058 O O . TYR A 1 265 ? -11.580 10.665 59.446 1.00 8.72 265 TYR A O 1
ATOM 2067 N N . SER A 1 266 ? -12.082 10.895 57.264 1.00 11.21 266 SER A N 1
ATOM 2068 C CA . SER A 1 266 ? -10.710 11.277 56.924 1.00 10.78 266 SER A CA 1
ATOM 2069 C C . SER A 1 266 ? -10.318 12.598 57.568 1.00 10.33 266 SER A C 1
ATOM 2070 O O . SER A 1 266 ? -9.157 12.803 57.912 1.00 11.57 266 SER A O 1
ATOM 2073 N N . THR A 1 267 ? -11.284 13.499 57.730 1.00 8.86 267 THR A N 1
ATOM 2074 C CA . THR A 1 267 ? -11.010 14.769 58.392 1.00 10.63 267 THR A CA 1
ATOM 2075 C C . THR A 1 267 ? -10.552 14.552 59.841 1.00 11.05 267 THR A C 1
ATOM 2076 O O . THR A 1 267 ? -9.588 15.167 60.315 1.00 13.88 267 THR A O 1
ATOM 2080 N N . THR A 1 268 ? -11.230 13.641 60.521 1.00 9.27 268 THR A N 1
ATOM 2081 C CA . THR A 1 268 ? -10.947 13.334 61.919 1.00 11.18 268 THR A CA 1
ATOM 2082 C C . THR A 1 268 ? -9.603 12.634 62.100 1.00 11.63 268 THR A C 1
ATOM 2083 O O . THR A 1 268 ? -8.842 12.959 63.018 1.00 16.03 268 THR A O 1
ATOM 2087 N N . ILE A 1 269 ? -9.304 11.668 61.235 1.00 10.00 269 ILE A N 1
ATOM 2088 C CA . ILE A 1 269 ? -8.088 10.873 61.408 1.00 9.87 269 ILE A CA 1
ATOM 2089 C C . ILE A 1 269 ? -6.854 11.395 60.656 1.00 11.93 269 ILE A C 1
ATOM 2090 O O . ILE A 1 269 ? -5.761 10.844 60.808 1.00 11.87 269 ILE A O 1
ATOM 2095 N N . LYS A 1 270 ? -7.016 12.455 59.860 1.00 13.19 270 LYS A N 1
ATOM 2096 C CA . LYS A 1 270 ? -5.976 12.878 58.906 1.00 12.14 270 LYS A CA 1
ATOM 2097 C C . LYS A 1 270 ? -4.552 12.941 59.460 1.00 14.57 270 LYS A C 1
ATOM 2098 O O . LYS A 1 270 ? -3.625 12.423 58.837 1.00 13.68 270 LYS A O 1
ATOM 2104 N N . ASP A 1 271 ? -4.380 13.549 60.629 1.00 12.77 271 ASP A N 1
ATOM 2105 C CA . ASP A 1 271 ? -3.038 13.778 61.149 1.00 16.62 271 ASP A CA 1
ATOM 2106 C C . ASP A 1 271 ? -2.428 12.569 61.858 1.00 18.96 271 ASP A C 1
ATOM 2107 O O . ASP A 1 271 ? -1.265 12.618 62.281 1.00 17.61 271 ASP A O 1
ATOM 2112 N N . GLN A 1 272 ? -3.197 11.484 61.962 1.00 12.00 272 GLN A N 1
ATOM 2113 C CA . GLN A 1 272 ? -2.715 10.245 62.574 1.00 12.96 272 GLN A CA 1
ATOM 2114 C C . GLN A 1 272 ? -2.325 9.189 61.549 1.00 15.56 272 GLN A C 1
ATOM 2115 O O . GLN A 1 272 ? -1.677 8.190 61.888 1.00 15.10 272 GLN A O 1
ATOM 2121 N N . VAL A 1 273 ? -2.744 9.391 60.309 1.00 11.80 273 VAL A N 1
ATOM 2122 C CA . VAL A 1 273 ? -2.446 8.446 59.237 1.00 12.46 273 VAL A CA 1
ATOM 2123 C C . VAL A 1 273 ? -0.983 8.525 58.829 1.00 15.46 273 VAL A C 1
ATOM 2124 O O . VAL A 1 273 ? -0.330 7.489 58.658 1.00 14.36 273 VAL A O 1
ATOM 2129 N N . GLY B 1 1 ? 16.170 6.559 -11.061 1.00 15.44 1 GLY B N 1
ATOM 2130 C CA . GLY B 1 1 ? 16.676 5.822 -9.917 1.00 15.72 1 GLY B CA 1
ATOM 2131 C C . GLY B 1 1 ? 17.690 6.634 -9.137 1.00 14.18 1 GLY B C 1
ATOM 2132 O O . GLY B 1 1 ? 17.911 7.813 -9.435 1.00 16.11 1 GLY B O 1
ATOM 2133 N N . ASP B 1 2 ? 18.303 5.996 -8.141 1.00 12.97 2 ASP B N 1
ATOM 2134 C CA . ASP B 1 2 ? 19.256 6.651 -7.241 1.00 11.72 2 ASP B CA 1
ATOM 2135 C C . ASP B 1 2 ? 20.663 6.081 -7.425 1.00 9.50 2 ASP B C 1
ATOM 2136 O O . ASP B 1 2 ? 20.819 4.938 -7.856 1.00 11.17 2 ASP B O 1
ATOM 2141 N N . ILE B 1 3 ? 21.684 6.868 -7.082 1.00 10.19 3 ILE B N 1
ATOM 2142 C CA . ILE B 1 3 ? 23.049 6.359 -7.019 1.00 9.53 3 ILE B CA 1
ATOM 2143 C C . ILE B 1 3 ? 23.502 6.230 -5.558 1.00 8.69 3 ILE B C 1
ATOM 2144 O O . ILE B 1 3 ? 23.287 7.141 -4.747 1.00 10.39 3 ILE B O 1
ATOM 2149 N N . ALA B 1 4 ? 24.092 5.082 -5.224 1.00 8.46 4 ALA B N 1
ATOM 2150 C CA . ALA B 1 4 ? 24.695 4.853 -3.909 1.00 9.62 4 ALA B CA 1
ATOM 2151 C C . ALA B 1 4 ? 26.202 4.716 -4.084 1.00 9.67 4 ALA B C 1
ATOM 2152 O O . ALA B 1 4 ? 26.656 4.145 -5.073 1.00 9.17 4 ALA B O 1
ATOM 2154 N N . ILE B 1 5 ? 26.984 5.234 -3.139 1.00 7.06 5 ILE B N 1
ATOM 2155 C CA . ILE B 1 5 ? 28.440 5.198 -3.280 1.00 10.10 5 ILE B CA 1
ATOM 2156 C C . ILE B 1 5 ? 29.119 4.821 -1.962 1.00 6.64 5 ILE B C 1
ATOM 2157 O O . ILE B 1 5 ? 28.695 5.254 -0.896 1.00 8.77 5 ILE B O 1
ATOM 2162 N N . TYR B 1 6 ? 30.141 3.977 -2.044 1.00 6.86 6 TYR B N 1
ATOM 2163 C CA . TYR B 1 6 ? 30.972 3.651 -0.880 1.00 8.13 6 TYR B CA 1
ATOM 2164 C C . TYR B 1 6 ? 32.023 4.736 -0.632 1.00 8.72 6 TYR B C 1
ATOM 2165 O O . TYR B 1 6 ? 32.628 5.259 -1.573 1.00 9.27 6 TYR B O 1
ATOM 2174 N N . TRP B 1 7 ? 32.228 5.061 0.641 1.00 7.55 7 TRP B N 1
ATOM 2175 C CA . TRP B 1 7 ? 33.177 6.100 1.059 1.00 6.94 7 TRP B CA 1
ATOM 2176 C C . TRP B 1 7 ? 33.859 5.593 2.312 1.00 7.83 7 TRP B C 1
ATOM 2177 O O . TRP B 1 7 ? 33.224 4.916 3.132 1.00 7.99 7 TRP B O 1
ATOM 2188 N N . GLY B 1 8 ? 35.147 5.889 2.471 1.00 6.97 8 GLY B N 1
ATOM 2189 C CA . GLY B 1 8 ? 35.796 5.660 3.753 1.00 6.56 8 GLY B CA 1
ATOM 2190 C C . GLY B 1 8 ? 37.137 4.969 3.675 1.00 8.20 8 GLY B C 1
ATOM 2191 O O . GLY B 1 8 ? 37.930 5.032 4.622 1.00 8.79 8 GLY B O 1
ATOM 2192 N N . GLN B 1 9 ? 37.409 4.315 2.552 1.00 8.64 9 GLN B N 1
ATOM 2193 C CA . GLN B 1 9 ? 38.595 3.470 2.443 1.00 8.57 9 GLN B CA 1
ATOM 2194 C C . GLN B 1 9 ? 39.751 4.106 1.672 1.00 10.71 9 GLN B C 1
ATOM 2195 O O . GLN B 1 9 ? 40.763 3.447 1.386 1.00 10.76 9 GLN B O 1
ATOM 2201 N N . ASN B 1 10 ? 39.633 5.391 1.352 1.00 8.71 10 ASN B N 1
ATOM 2202 C CA . ASN B 1 10 ? 40.772 6.097 0.752 1.00 8.89 10 ASN B CA 1
ATOM 2203 C C . ASN B 1 10 ? 40.809 7.557 1.167 1.00 9.78 10 ASN B C 1
ATOM 2204 O O . ASN B 1 10 ? 39.910 8.332 0.838 1.00 9.20 10 ASN B O 1
ATOM 2209 N N . GLY B 1 11 ? 41.862 7.935 1.884 1.00 11.40 11 GLY B N 1
ATOM 2210 C CA . GLY B 1 11 ? 41.983 9.276 2.423 1.00 13.35 11 GLY B CA 1
ATOM 2211 C C . GLY B 1 11 ? 42.041 10.394 1.399 1.00 10.82 11 GLY B C 1
ATOM 2212 O O . GLY B 1 11 ? 41.870 11.562 1.752 1.00 13.22 11 GLY B O 1
ATOM 2213 N N . GLY B 1 12 ? 42.273 10.043 0.139 1.00 11.60 12 GLY B N 1
ATOM 2214 C CA . GLY B 1 12 ? 42.350 11.039 -0.915 1.00 12.63 12 GLY B CA 1
ATOM 2215 C C . GLY B 1 12 ? 41.026 11.313 -1.609 1.00 13.15 12 GLY B C 1
ATOM 2216 O O . GLY B 1 12 ? 40.970 12.114 -2.546 1.00 13.38 12 GLY B O 1
ATOM 2217 N N . GLU B 1 13 ? 39.951 10.667 -1.161 1.00 11.07 13 GLU B N 1
ATOM 2218 C CA . GLU B 1 13 ? 38.681 10.764 -1.887 1.00 11.06 13 GLU B CA 1
ATOM 2219 C C . GLU B 1 13 ? 37.794 11.951 -1.493 1.00 13.44 13 GLU B C 1
ATOM 2220 O O . GLU B 1 13 ? 36.667 12.088 -2.006 1.00 12.66 13 GLU B O 1
ATOM 2226 N N . GLY B 1 14 ? 38.281 12.798 -0.590 1.00 13.80 14 GLY B N 1
ATOM 2227 C CA . GLY B 1 14 ? 37.520 13.962 -0.167 1.00 15.08 14 GLY B CA 1
ATOM 2228 C C . GLY B 1 14 ? 36.707 13.688 1.081 1.00 15.92 14 GLY B C 1
ATOM 2229 O O . GLY B 1 14 ? 36.562 12.533 1.483 1.00 10.66 14 GLY B O 1
ATOM 2230 N N . THR B 1 15 ? 36.170 14.737 1.697 1.00 11.81 15 THR B N 1
ATOM 2231 C CA . THR B 1 15 ? 35.378 14.560 2.909 1.00 12.44 15 THR B CA 1
ATOM 2232 C C . THR B 1 15 ? 34.015 13.917 2.635 1.00 13.08 15 THR B C 1
ATOM 2233 O O . THR B 1 15 ? 33.552 13.854 1.485 1.00 12.59 15 THR B O 1
ATOM 2237 N N . LEU B 1 16 ? 33.376 13.428 3.693 1.00 12.86 16 LEU B N 1
ATOM 2238 C CA . LEU B 1 16 ? 32.019 12.902 3.569 1.00 12.46 16 LEU B CA 1
ATOM 2239 C C . LEU B 1 16 ? 31.084 14.016 3.108 1.00 13.05 16 LEU B C 1
ATOM 2240 O O . LEU B 1 16 ? 30.258 13.814 2.216 1.00 13.68 16 LEU B O 1
ATOM 2245 N N . ALA B 1 17 ? 31.223 15.204 3.699 1.00 12.99 17 ALA B N 1
ATOM 2246 C CA . ALA B 1 17 ? 30.373 16.331 3.315 1.00 12.98 17 ALA B CA 1
ATOM 2247 C C . ALA B 1 17 ? 30.532 16.691 1.847 1.00 12.94 17 ALA B C 1
ATOM 2248 O O . ALA B 1 17 ? 29.545 16.973 1.169 1.00 12.88 17 ALA B O 1
ATOM 2250 N N . SER B 1 18 ? 31.766 16.681 1.347 1.00 10.82 18 SER B N 1
ATOM 2251 C CA A SER B 1 18 ? 32.011 17.015 -0.048 0.28 11.61 18 SER B CA 1
ATOM 2252 C CA B SER B 1 18 ? 32.011 17.021 -0.048 0.72 11.54 18 SER B CA 1
ATOM 2253 C C . SER B 1 18 ? 31.328 16.015 -0.967 1.00 14.31 18 SER B C 1
ATOM 2254 O O . SER B 1 18 ? 30.825 16.383 -2.028 1.00 14.33 18 SER B O 1
ATOM 2259 N N . THR B 1 19 ? 31.312 14.753 -0.543 1.00 10.85 19 THR B N 1
ATOM 2260 C CA . THR B 1 19 ? 30.668 13.681 -1.305 1.00 9.73 19 THR B CA 1
ATOM 2261 C C . THR B 1 19 ? 29.156 13.931 -1.390 1.00 9.19 19 THR B C 1
ATOM 2262 O O . THR B 1 19 ? 28.563 13.896 -2.474 1.00 10.61 19 THR B O 1
ATOM 2266 N N . CYS B 1 20 ? 28.532 14.181 -0.246 1.00 10.68 20 CYS B N 1
ATOM 2267 C CA . CYS B 1 20 ? 27.105 14.487 -0.209 1.00 11.87 20 CYS B CA 1
ATOM 2268 C C . CYS B 1 20 ? 26.753 15.752 -0.983 1.00 13.62 20 CYS B C 1
ATOM 2269 O O . CYS B 1 20 ? 25.706 15.813 -1.630 1.00 13.29 20 CYS B O 1
ATOM 2272 N N . ASP B 1 21 ? 27.621 16.762 -0.903 1.00 11.05 21 ASP B N 1
ATOM 2273 C CA . ASP B 1 21 ? 27.336 18.052 -1.534 1.00 12.37 21 ASP B CA 1
ATOM 2274 C C . ASP B 1 21 ? 27.483 18.065 -3.058 1.00 14.76 21 ASP B C 1
ATOM 2275 O O . ASP B 1 21 ? 27.116 19.046 -3.712 1.00 13.93 21 ASP B O 1
ATOM 2280 N N . THR B 1 22 ? 28.002 16.987 -3.641 1.00 9.96 22 THR B N 1
ATOM 2281 C CA . THR B 1 22 ? 28.003 16.878 -5.099 1.00 10.44 22 THR B CA 1
ATOM 2282 C C . THR B 1 22 ? 26.571 16.866 -5.613 1.00 11.65 22 THR B C 1
ATOM 2283 O O . THR B 1 22 ? 26.297 17.303 -6.736 1.00 15.26 22 THR B O 1
ATOM 2287 N N . GLY B 1 23 ? 25.661 16.363 -4.785 1.00 14.49 23 GLY B N 1
ATOM 2288 C CA . GLY B 1 23 ? 24.269 16.221 -5.168 1.00 14.42 23 GLY B CA 1
ATOM 2289 C C . GLY B 1 23 ? 24.009 15.006 -6.043 1.00 15.14 23 GLY B C 1
ATOM 2290 O O . GLY B 1 23 ? 22.874 14.789 -6.478 1.00 16.41 23 GLY B O 1
ATOM 2291 N N . ARG B 1 24 ? 25.042 14.206 -6.304 1.00 11.24 24 ARG B N 1
ATOM 2292 C CA . ARG B 1 24 ? 24.892 13.080 -7.220 1.00 11.37 24 ARG B CA 1
ATOM 2293 C C . ARG B 1 24 ? 24.351 11.819 -6.548 1.00 9.83 24 ARG B C 1
ATOM 2294 O O . ARG B 1 24 ? 23.855 10.916 -7.228 1.00 12.52 24 ARG B O 1
ATOM 2302 N N . TYR B 1 25 ? 24.456 11.749 -5.222 1.00 8.83 25 TYR B N 1
ATOM 2303 C CA . TYR B 1 25 ? 24.206 10.494 -4.512 1.00 10.06 25 TYR B CA 1
ATOM 2304 C C . TYR B 1 25 ? 23.028 10.575 -3.560 1.00 10.69 25 TYR B C 1
ATOM 2305 O O . TYR B 1 25 ? 22.804 11.604 -2.921 1.00 12.62 25 TYR B O 1
ATOM 2314 N N . ALA B 1 26 ? 22.284 9.476 -3.446 1.00 9.00 26 ALA B N 1
ATOM 2315 C CA . ALA B 1 26 ? 21.160 9.404 -2.513 1.00 10.54 26 ALA B CA 1
ATOM 2316 C C . ALA B 1 26 ? 21.523 8.569 -1.297 1.00 11.31 26 ALA B C 1
ATOM 2317 O O . ALA B 1 26 ? 20.835 8.620 -0.274 1.00 11.48 26 ALA B O 1
ATOM 2319 N N . TYR B 1 27 ? 22.584 7.772 -1.433 1.00 10.27 27 TYR B N 1
ATOM 2320 C CA . TYR B 1 27 ? 23.096 6.976 -0.323 1.00 12.18 27 TYR B CA 1
ATOM 2321 C C . TYR B 1 27 ? 24.610 7.106 -0.295 1.00 9.23 27 TYR B C 1
ATOM 2322 O O . TYR B 1 27 ? 25.265 6.950 -1.325 1.00 9.23 27 TYR B O 1
ATOM 2331 N N . VAL B 1 28 ? 25.167 7.372 0.881 1.00 7.79 28 VAL B N 1
ATOM 2332 C CA . VAL B 1 28 ? 26.615 7.244 1.049 1.00 9.10 28 VAL B CA 1
ATOM 2333 C C . VAL B 1 28 ? 26.877 6.175 2.093 1.00 7.93 28 VAL B C 1
ATOM 2334 O O . VAL B 1 28 ? 26.331 6.232 3.204 1.00 9.57 28 VAL B O 1
ATOM 2338 N N . ILE B 1 29 ? 27.693 5.191 1.722 1.00 9.84 29 ILE B N 1
ATOM 2339 C CA . ILE B 1 29 ? 27.951 4.050 2.590 1.00 8.03 29 ILE B CA 1
ATOM 2340 C C . ILE B 1 29 ? 29.345 4.141 3.187 1.00 6.54 29 ILE B C 1
ATOM 2341 O O . ILE B 1 29 ? 30.353 3.914 2.501 1.00 8.43 29 ILE B O 1
ATOM 2346 N N . VAL B 1 30 ? 29.394 4.488 4.470 1.00 7.22 30 VAL B N 1
ATOM 2347 C CA . VAL B 1 30 ? 30.644 4.628 5.201 1.00 7.28 30 VAL B CA 1
ATOM 2348 C C . VAL B 1 30 ? 31.188 3.228 5.471 1.00 8.89 30 VAL B C 1
ATOM 2349 O O . VAL B 1 30 ? 30.450 2.343 5.904 1.00 11.16 30 VAL B O 1
ATOM 2353 N N . SER B 1 31 ? 32.475 3.028 5.201 1.00 7.55 31 SER B N 1
ATOM 2354 C CA . SER B 1 31 ? 33.074 1.686 5.227 1.00 7.02 31 SER B CA 1
ATOM 2355 C C . SER B 1 31 ? 34.483 1.726 5.842 1.00 7.18 31 SER B C 1
ATOM 2356 O O . SER B 1 31 ? 35.278 2.599 5.464 1.00 10.06 31 SER B O 1
ATOM 2359 N N . PHE B 1 32 ? 34.853 0.798 6.740 1.00 9.40 32 PHE B N 1
ATOM 2360 C CA . PHE B 1 32 ? 34.092 -0.389 7.149 1.00 8.51 32 PHE B CA 1
ATOM 2361 C C . PHE B 1 32 ? 34.289 -0.645 8.632 1.00 7.23 32 PHE B C 1
ATOM 2362 O O . PHE B 1 32 ? 35.289 -0.207 9.214 1.00 9.09 32 PHE B O 1
ATOM 2370 N N . VAL B 1 33 ? 33.364 -1.383 9.246 1.00 5.31 33 VAL B N 1
ATOM 2371 C CA . VAL B 1 33 ? 33.673 -2.082 10.495 1.00 5.63 33 VAL B CA 1
ATOM 2372 C C . VAL B 1 33 ? 34.360 -3.364 10.036 1.00 8.45 33 VAL B C 1
ATOM 2373 O O . VAL B 1 33 ? 33.697 -4.297 9.586 1.00 8.76 33 VAL B O 1
ATOM 2377 N N . THR B 1 34 ? 35.682 -3.404 10.134 1.00 7.47 34 THR B N 1
ATOM 2378 C CA . THR B 1 34 ? 36.482 -4.415 9.435 1.00 7.76 34 THR B CA 1
ATOM 2379 C C . THR B 1 34 ? 36.676 -5.707 10.207 1.00 9.07 34 THR B C 1
ATOM 2380 O O . THR B 1 34 ? 36.948 -6.752 9.596 1.00 9.47 34 THR B O 1
ATOM 2384 N N . THR B 1 35 ? 36.592 -5.642 11.540 1.00 5.44 35 THR B N 1
ATOM 2385 C CA . THR B 1 35 ? 36.725 -6.850 12.353 1.00 9.01 35 THR B CA 1
ATOM 2386 C C . THR B 1 35 ? 35.634 -6.873 13.407 1.00 8.91 35 THR B C 1
ATOM 2387 O O . THR B 1 35 ? 35.297 -5.832 13.990 1.00 10.09 35 THR B O 1
ATOM 2391 N N . PHE B 1 36 ? 35.054 -8.050 13.611 1.00 8.74 36 PHE B N 1
ATOM 2392 C CA . PHE B 1 36 ? 34.038 -8.248 14.634 1.00 7.85 36 PHE B CA 1
ATOM 2393 C C . PHE B 1 36 ? 33.843 -9.735 14.840 1.00 10.90 36 PHE B C 1
ATOM 2394 O O . PHE B 1 36 ? 34.282 -10.543 14.015 1.00 9.25 36 PHE B O 1
ATOM 2402 N N . GLY B 1 37 ? 33.212 -10.101 15.956 1.00 8.95 37 GLY B N 1
ATOM 2403 C CA . GLY B 1 37 ? 32.876 -11.492 16.198 1.00 7.93 37 GLY B CA 1
ATOM 2404 C C . GLY B 1 37 ? 33.522 -12.054 17.451 1.00 11.77 37 GLY B C 1
ATOM 2405 O O . GLY B 1 37 ? 34.492 -11.489 17.971 1.00 9.27 37 GLY B O 1
ATOM 2406 N N . ASN B 1 38 ? 32.979 -13.178 17.916 1.00 10.71 38 ASN B N 1
ATOM 2407 C CA . ASN B 1 38 ? 33.396 -13.830 19.158 1.00 12.50 38 ASN B CA 1
ATOM 2408 C C . ASN B 1 38 ? 33.452 -12.877 20.335 1.00 12.93 38 ASN B C 1
ATOM 2409 O O . ASN B 1 38 ? 34.358 -12.953 21.173 1.00 12.61 38 ASN B O 1
ATOM 2414 N N . PHE B 1 39 ? 32.473 -11.978 20.371 1.00 9.76 39 PHE B N 1
ATOM 2415 C CA . PHE B 1 39 ? 32.272 -11.042 21.479 1.00 9.55 39 PHE B CA 1
ATOM 2416 C C . PHE B 1 39 ? 33.409 -10.043 21.677 1.00 11.19 39 PHE B C 1
ATOM 2417 O O . PHE B 1 39 ? 33.453 -9.335 22.686 1.00 15.69 39 PHE B O 1
ATOM 2425 N N . ARG B 1 40 ? 34.327 -9.970 20.719 1.00 9.38 40 ARG B N 1
ATOM 2426 C CA . ARG B 1 40 ? 35.452 -9.044 20.846 1.00 10.99 40 ARG B CA 1
ATOM 2427 C C . ARG B 1 40 ? 35.057 -7.621 20.433 1.00 12.34 40 ARG B C 1
ATOM 2428 O O . ARG B 1 40 ? 34.054 -7.413 19.753 1.00 12.08 40 ARG B O 1
ATOM 2436 N N . ALA B 1 41 ? 35.835 -6.638 20.864 1.00 8.91 41 ALA B N 1
ATOM 2437 C CA . ALA B 1 41 ? 35.623 -5.259 20.437 1.00 9.32 41 ALA B CA 1
ATOM 2438 C C . ALA B 1 41 ? 35.849 -5.146 18.935 1.00 8.76 41 ALA B C 1
ATOM 2439 O O . ALA B 1 41 ? 36.921 -5.493 18.444 1.00 11.43 41 ALA B O 1
ATOM 2441 N N . PRO B 1 42 ? 34.840 -4.660 18.197 1.00 10.10 42 PRO B N 1
ATOM 2442 C CA . PRO B 1 42 ? 35.036 -4.456 16.763 1.00 8.96 42 PRO B CA 1
ATOM 2443 C C . PRO B 1 42 ? 36.086 -3.392 16.449 1.00 11.58 42 PRO B C 1
ATOM 2444 O O . PRO B 1 42 ? 36.360 -2.500 17.268 1.00 11.91 42 PRO B O 1
ATOM 2448 N N . VAL B 1 43 ? 36.680 -3.494 15.263 1.00 9.87 43 VAL B N 1
ATOM 2449 C CA . VAL B 1 43 ? 37.560 -2.449 14.750 1.00 9.78 43 VAL B CA 1
ATOM 2450 C C . VAL B 1 43 ? 36.891 -1.721 13.594 1.00 10.48 43 VAL B C 1
ATOM 2451 O O . VAL B 1 43 ? 36.346 -2.354 12.678 1.00 10.63 43 VAL B O 1
ATOM 2455 N N . VAL B 1 44 ? 36.909 -0.394 13.660 1.00 10.14 44 VAL B N 1
ATOM 2456 C CA . VAL B 1 44 ? 36.381 0.457 12.603 1.00 6.79 44 VAL B CA 1
ATOM 2457 C C . VAL B 1 44 ? 37.560 1.123 11.899 1.00 11.01 44 VAL B C 1
ATOM 2458 O O . VAL B 1 44 ? 38.460 1.677 12.555 1.00 12.48 44 VAL B O 1
ATOM 2462 N N . ASN B 1 45 ? 37.581 1.050 10.571 1.00 9.40 45 ASN B N 1
ATOM 2463 C CA . ASN B 1 45 ? 38.700 1.613 9.823 1.00 6.78 45 ASN B CA 1
ATOM 2464 C C . ASN B 1 45 ? 38.222 2.565 8.749 1.00 8.69 45 ASN B C 1
ATOM 2465 O O . ASN B 1 45 ? 37.381 2.194 7.925 1.00 9.17 45 ASN B O 1
ATOM 2470 N N . LEU B 1 46 ? 38.750 3.791 8.766 1.00 6.61 46 LEU B N 1
ATOM 2471 C CA . LEU B 1 46 ? 38.454 4.768 7.724 1.00 9.92 46 LEU B CA 1
ATOM 2472 C C . LEU B 1 46 ? 39.723 5.228 7.009 1.00 12.83 46 LEU B C 1
ATOM 2473 O O . LEU B 1 46 ? 39.863 6.415 6.660 1.00 10.64 46 LEU B O 1
ATOM 2478 N N . ALA B 1 47 ? 40.634 4.280 6.786 1.00 9.50 47 ALA B N 1
ATOM 2479 C CA . ALA B 1 47 ? 41.855 4.535 6.016 1.00 8.27 47 ALA B CA 1
ATOM 2480 C C . ALA B 1 47 ? 42.542 5.803 6.498 1.00 16.89 47 ALA B C 1
ATOM 2481 O O . ALA B 1 47 ? 42.700 6.011 7.705 1.00 12.95 47 ALA B O 1
ATOM 2483 N N . GLY B 1 48 ? 42.922 6.664 5.562 1.00 11.90 48 GLY B N 1
ATOM 2484 C CA . GLY B 1 48 ? 43.649 7.877 5.901 1.00 9.44 48 GLY B CA 1
ATOM 2485 C C . GLY B 1 48 ? 42.780 9.101 6.120 1.00 14.85 48 GLY B C 1
ATOM 2486 O O . GLY B 1 48 ? 43.273 10.227 6.015 1.00 15.04 48 GLY B O 1
ATOM 2487 N N . HIS B 1 49 ? 41.501 8.893 6.438 1.00 11.31 49 HIS B N 1
ATOM 2488 C CA . HIS B 1 49 ? 40.610 9.994 6.812 1.00 14.18 49 HIS B CA 1
ATOM 2489 C C . HIS B 1 49 ? 40.775 10.429 8.269 1.00 14.41 49 HIS B C 1
ATOM 2490 O O . HIS B 1 49 ? 40.861 11.621 8.561 1.00 13.59 49 HIS B O 1
ATOM 2497 N N . CYS B 1 50 ? 40.763 9.446 9.173 1.00 10.14 50 CYS B N 1
ATOM 2498 C CA . CYS B 1 50 ? 40.817 9.659 10.624 1.00 9.22 50 CYS B CA 1
ATOM 2499 C C . CYS B 1 50 ? 40.947 8.287 11.272 1.00 13.58 50 CYS B C 1
ATOM 2500 O O . CYS B 1 50 ? 40.921 7.266 10.572 1.00 15.45 50 CYS B O 1
ATOM 2503 N N . ASP B 1 51 ? 41.082 8.250 12.596 1.00 14.73 51 ASP B N 1
ATOM 2504 C CA . ASP B 1 51 ? 41.302 6.987 13.302 1.00 14.77 51 ASP B CA 1
ATOM 2505 C C . ASP B 1 51 ? 40.199 6.806 14.342 1.00 13.57 51 ASP B C 1
ATOM 2506 O O . ASP B 1 51 ? 40.224 7.436 15.399 1.00 13.67 51 ASP B O 1
ATOM 2511 N N . PRO B 1 52 ? 39.190 5.974 14.026 1.00 11.74 52 PRO B N 1
ATOM 2512 C CA . PRO B 1 52 ? 38.052 5.789 14.932 1.00 13.05 52 PRO B CA 1
ATOM 2513 C C . PRO B 1 52 ? 38.474 5.454 16.369 1.00 16.57 52 PRO B C 1
ATOM 2514 O O . PRO B 1 52 ? 37.978 6.077 17.305 1.00 13.45 52 PRO B O 1
ATOM 2518 N N . ALA B 1 53 ? 39.389 4.507 16.534 1.00 13.07 53 ALA B N 1
ATOM 2519 C CA . ALA B 1 53 ? 39.816 4.091 17.859 1.00 17.84 53 ALA B CA 1
ATOM 2520 C C . ALA B 1 53 ? 40.403 5.264 18.642 1.00 20.90 53 ALA B C 1
ATOM 2521 O O . ALA B 1 53 ? 40.299 5.313 19.869 1.00 18.79 53 ALA B O 1
ATOM 2523 N N . ALA B 1 54 ? 41.010 6.204 17.922 1.00 14.77 54 ALA B N 1
ATOM 2524 C CA . ALA B 1 54 ? 41.688 7.348 18.536 1.00 16.81 54 ALA B CA 1
ATOM 2525 C C . ALA B 1 54 ? 40.749 8.494 18.896 1.00 19.26 54 ALA B C 1
ATOM 2526 O O . ALA B 1 54 ? 41.172 9.478 19.520 1.00 19.77 54 ALA B O 1
ATOM 2528 N N . GLY B 1 55 ? 39.485 8.371 18.499 1.00 13.59 55 GLY B N 1
ATOM 2529 C CA . GLY B 1 55 ? 38.483 9.386 18.782 1.00 13.74 55 GLY B CA 1
ATOM 2530 C C . GLY B 1 55 ? 38.496 10.571 17.829 1.00 14.87 55 GLY B C 1
ATOM 2531 O O . GLY B 1 55 ? 37.802 11.561 18.062 1.00 19.69 55 GLY B O 1
ATOM 2532 N N . THR B 1 56 ? 39.263 10.475 16.745 1.00 11.14 56 THR B N 1
ATOM 2533 C CA . THR B 1 56 ? 39.432 11.617 15.844 1.00 12.33 56 THR B CA 1
ATOM 2534 C C . THR B 1 56 ? 38.466 11.646 14.656 1.00 12.74 56 THR B C 1
ATOM 2535 O O . THR B 1 56 ? 38.653 12.438 13.730 1.00 15.00 56 THR B O 1
ATOM 2539 N N . CYS B 1 57 ? 37.435 10.801 14.692 1.00 14.78 57 CYS B N 1
ATOM 2540 C CA . CYS B 1 57 ? 36.438 10.795 13.625 1.00 13.26 57 CYS B CA 1
ATOM 2541 C C . CYS B 1 57 ? 35.106 11.430 14.033 1.00 16.85 57 CYS B C 1
ATOM 2542 O O . CYS B 1 57 ? 34.152 11.403 13.258 1.00 13.84 57 CYS B O 1
ATOM 2545 N N . THR B 1 58 ? 35.028 11.998 15.235 1.00 17.34 58 THR B N 1
ATOM 2546 C CA . THR B 1 58 ? 33.738 12.490 15.733 1.00 20.92 58 THR B CA 1
ATOM 2547 C C . THR B 1 58 ? 33.264 13.741 14.996 1.00 18.42 58 THR B C 1
ATOM 2548 O O . THR B 1 58 ? 32.095 14.121 15.098 1.00 18.13 58 THR B O 1
ATOM 2552 N N . GLY B 1 59 ? 34.163 14.370 14.245 1.00 15.42 59 GLY B N 1
ATOM 2553 C CA . GLY B 1 59 ? 33.800 15.505 13.409 1.00 16.29 59 GLY B CA 1
ATOM 2554 C C . GLY B 1 59 ? 32.892 15.105 12.258 1.00 16.20 59 GLY B C 1
ATOM 2555 O O . GLY B 1 59 ? 32.223 15.950 11.645 1.00 21.04 59 GLY B O 1
ATOM 2556 N N . LEU B 1 60 ? 32.873 13.812 11.953 1.00 15.08 60 LEU B N 1
ATOM 2557 C CA . LEU B 1 60 ? 32.001 13.295 10.905 1.00 11.51 60 LEU B CA 1
ATOM 2558 C C . LEU B 1 60 ? 30.519 13.502 11.226 1.00 14.01 60 LEU B C 1
ATOM 2559 O O . LEU B 1 60 ? 29.684 13.519 10.325 1.00 14.67 60 LEU B O 1
ATOM 2564 N N . SER B 1 61 ? 30.182 13.668 12.501 1.00 13.02 61 SER B N 1
ATOM 2565 C CA A SER B 1 61 ? 28.774 13.775 12.880 0.70 14.19 61 SER B CA 1
ATOM 2566 C CA B SER B 1 61 ? 28.785 13.789 12.913 0.30 14.21 61 SER B CA 1
ATOM 2567 C C . SER B 1 61 ? 28.093 14.985 12.253 1.00 9.73 61 SER B C 1
ATOM 2568 O O . SER B 1 61 ? 26.946 14.890 11.815 1.00 14.74 61 SER B O 1
ATOM 2573 N N . ASP B 1 62 ? 28.799 16.106 12.197 1.00 16.04 62 ASP B N 1
ATOM 2574 C CA . ASP B 1 62 ? 28.259 17.302 11.564 1.00 16.87 62 ASP B CA 1
ATOM 2575 C C . ASP B 1 62 ? 28.019 17.032 10.082 1.00 16.93 62 ASP B C 1
ATOM 2576 O O . ASP B 1 62 ? 26.998 17.441 9.517 1.00 15.75 62 ASP B O 1
ATOM 2581 N N . GLU B 1 63 ? 28.967 16.335 9.464 1.00 16.41 63 GLU B N 1
ATOM 2582 C CA . GLU B 1 63 ? 28.885 16.016 8.044 1.00 13.77 63 GLU B CA 1
ATOM 2583 C C . GLU B 1 63 ? 27.718 15.079 7.762 1.00 12.58 63 GLU B C 1
ATOM 2584 O O . GLU B 1 63 ? 26.996 15.258 6.780 1.00 16.79 63 GLU B O 1
ATOM 2590 N N . ILE B 1 64 ? 27.523 14.091 8.634 1.00 11.83 64 ILE B N 1
ATOM 2591 C CA . ILE B 1 64 ? 26.408 13.166 8.512 1.00 14.34 64 ILE B CA 1
ATOM 2592 C C . ILE B 1 64 ? 25.072 13.908 8.572 1.00 14.86 64 ILE B C 1
ATOM 2593 O O . ILE B 1 64 ? 24.182 13.671 7.757 1.00 14.52 64 ILE B O 1
ATOM 2598 N N . ARG B 1 65 ? 24.948 14.814 9.538 1.00 14.08 65 ARG B N 1
ATOM 2599 C CA A ARG B 1 65 ? 23.726 15.598 9.703 0.57 14.61 65 ARG B CA 1
ATOM 2600 C CA B ARG B 1 65 ? 23.728 15.598 9.712 0.43 14.64 65 ARG B CA 1
ATOM 2601 C C . ARG B 1 65 ? 23.413 16.444 8.482 1.00 14.60 65 ARG B C 1
ATOM 2602 O O . ARG B 1 65 ? 22.267 16.484 8.022 1.00 14.60 65 ARG B O 1
ATOM 2617 N N . SER B 1 66 ? 24.425 17.122 7.960 1.00 14.47 66 SER B N 1
ATOM 2618 C CA A SER B 1 66 ? 24.248 17.926 6.756 0.54 18.02 66 SER B CA 1
ATOM 2619 C CA B SER B 1 66 ? 24.260 17.924 6.751 0.46 18.02 66 SER B CA 1
ATOM 2620 C C . SER B 1 66 ? 23.824 17.071 5.561 1.00 20.30 66 SER B C 1
ATOM 2621 O O . SER B 1 66 ? 22.965 17.483 4.773 1.00 15.53 66 SER B O 1
ATOM 2626 N N . CYS B 1 67 ? 24.419 15.886 5.431 1.00 14.19 67 CYS B N 1
ATOM 2627 C CA . CYS B 1 67 ? 24.013 14.946 4.380 1.00 18.70 67 CYS B CA 1
ATOM 2628 C C . CYS B 1 67 ? 22.522 14.637 4.503 1.00 15.47 67 CYS B C 1
ATOM 2629 O O . CYS B 1 67 ? 21.763 14.702 3.527 1.00 13.02 67 CYS B O 1
ATOM 2632 N N . GLN B 1 68 ? 22.102 14.298 5.716 1.00 13.69 68 GLN B N 1
ATOM 2633 C CA . GLN B 1 68 ? 20.731 13.887 5.971 1.00 13.60 68 GLN B CA 1
ATOM 2634 C C . GLN B 1 68 ? 19.762 15.046 5.749 1.00 13.68 68 GLN B C 1
ATOM 2635 O O . GLN B 1 68 ? 18.612 14.835 5.353 1.00 18.58 68 GLN B O 1
ATOM 2641 N N . GLY B 1 69 ? 20.240 16.266 5.978 1.00 16.16 69 GLY B N 1
ATOM 2642 C CA . GLY B 1 69 ? 19.444 17.455 5.710 1.00 26.09 69 GLY B CA 1
ATOM 2643 C C . GLY B 1 69 ? 19.064 17.585 4.243 1.00 26.54 69 GLY B C 1
ATOM 2644 O O . GLY B 1 69 ? 18.097 18.271 3.897 1.00 26.95 69 GLY B O 1
ATOM 2645 N N . LYS B 1 70 ? 19.819 16.917 3.377 1.00 20.20 70 LYS B N 1
ATOM 2646 C CA . LYS B 1 70 ? 19.547 16.941 1.938 1.00 21.71 70 LYS B CA 1
ATOM 2647 C C . LYS B 1 70 ? 18.911 15.640 1.448 1.00 20.30 70 LYS B C 1
ATOM 2648 O O . LYS B 1 70 ? 18.975 15.308 0.259 1.00 22.85 70 LYS B O 1
ATOM 2654 N N . ASP B 1 71 ? 18.283 14.929 2.385 1.00 17.94 71 ASP B N 1
ATOM 2655 C CA . ASP B 1 71 ? 17.623 13.646 2.142 1.00 20.77 71 ASP B CA 1
ATOM 2656 C C . ASP B 1 71 ? 18.561 12.601 1.553 1.00 20.08 71 ASP B C 1
ATOM 2657 O O . ASP B 1 71 ? 18.148 11.755 0.759 1.00 23.63 71 ASP B O 1
ATOM 2662 N N . ILE B 1 72 ? 19.823 12.665 1.963 1.00 11.31 72 ILE B N 1
ATOM 2663 C CA . ILE B 1 72 ? 20.793 11.630 1.648 1.00 11.48 72 ILE B CA 1
ATOM 2664 C C . ILE B 1 72 ? 20.891 10.682 2.844 1.00 16.20 72 ILE B C 1
ATOM 2665 O O . ILE B 1 72 ? 20.963 11.129 3.991 1.00 14.13 72 ILE B O 1
ATOM 2670 N N . LYS B 1 73 ? 20.852 9.377 2.588 1.00 12.04 73 LYS B N 1
ATOM 2671 C CA . LYS B 1 73 ? 20.964 8.408 3.671 1.00 10.32 73 LYS B CA 1
ATOM 2672 C C . LYS B 1 73 ? 22.421 8.026 3.854 1.00 14.27 73 LYS B C 1
ATOM 2673 O O . LYS B 1 73 ? 23.131 7.788 2.874 1.00 11.69 73 LYS B O 1
ATOM 2679 N N . VAL B 1 74 ? 22.870 7.994 5.106 1.00 11.13 74 VAL B N 1
ATOM 2680 C CA . VAL B 1 74 ? 24.241 7.620 5.423 1.00 9.78 74 VAL B CA 1
ATOM 2681 C C . VAL B 1 74 ? 24.212 6.304 6.184 1.00 10.84 74 VAL B C 1
ATOM 2682 O O . VAL B 1 74 ? 23.586 6.197 7.243 1.00 9.24 74 VAL B O 1
ATOM 2686 N N . LEU B 1 75 ? 24.866 5.285 5.633 1.00 9.78 75 LEU B N 1
ATOM 2687 C CA . LEU B 1 75 ? 24.838 3.958 6.238 1.00 8.24 75 LEU B CA 1
ATOM 2688 C C . LEU B 1 75 ? 26.231 3.591 6.709 1.00 9.41 75 LEU B C 1
ATOM 2689 O O . LEU B 1 75 ? 27.217 4.115 6.175 1.00 9.66 75 LEU B O 1
ATOM 2694 N N . MET B 1 76 ? 26.311 2.695 7.697 1.00 9.52 76 MET B N 1
ATOM 2695 C CA . MET B 1 76 ? 27.592 2.137 8.125 1.00 6.80 76 MET B CA 1
ATOM 2696 C C . MET B 1 76 ? 27.708 0.689 7.670 1.00 7.92 76 MET B C 1
ATOM 2697 O O . MET B 1 76 ? 26.829 -0.139 7.964 1.00 7.64 76 MET B O 1
ATOM 2702 N N . SER B 1 77 ? 28.775 0.389 6.933 1.00 7.33 77 SER B N 1
ATOM 2703 C CA . SER B 1 77 ? 28.935 -0.942 6.341 1.00 6.51 77 SER B CA 1
ATOM 2704 C C . SER B 1 77 ? 29.777 -1.819 7.251 1.00 7.72 77 SER B C 1
ATOM 2705 O O . SER B 1 77 ? 30.795 -1.372 7.781 1.00 8.74 77 SER B O 1
ATOM 2708 N N . ILE B 1 78 ? 29.329 -3.060 7.435 1.00 7.40 78 ILE B N 1
ATOM 2709 C CA . ILE B 1 78 ? 30.095 -4.061 8.173 1.00 6.66 78 ILE B CA 1
ATOM 2710 C C . ILE B 1 78 ? 30.750 -5.054 7.216 1.00 6.34 78 ILE B C 1
ATOM 2711 O O . ILE B 1 78 ? 30.137 -5.479 6.228 1.00 7.79 78 ILE B O 1
ATOM 2716 N N . GLY B 1 79 ? 32.002 -5.406 7.489 1.00 8.06 79 GLY B N 1
ATOM 2717 C CA . GLY B 1 79 ? 32.680 -6.417 6.688 1.00 6.30 79 GLY B CA 1
ATOM 2718 C C . GLY B 1 79 ? 33.701 -5.869 5.713 1.00 10.78 79 GLY B C 1
ATOM 2719 O O . GLY B 1 79 ? 34.723 -5.287 6.109 1.00 11.90 79 GLY B O 1
ATOM 2720 N N . GLY B 1 80 ? 33.418 -6.058 4.429 1.00 6.56 80 GLY B N 1
ATOM 2721 C CA . GLY B 1 80 ? 34.361 -5.708 3.379 1.00 6.90 80 GLY B CA 1
ATOM 2722 C C . GLY B 1 80 ? 35.258 -6.871 3.007 1.00 8.48 80 GLY B C 1
ATOM 2723 O O . GLY B 1 80 ? 35.368 -7.854 3.739 1.00 11.28 80 GLY B O 1
ATOM 2724 N N . GLY B 1 81 ? 35.932 -6.735 1.872 1.00 8.59 81 GLY B N 1
ATOM 2725 C CA . GLY B 1 81 ? 36.763 -7.813 1.359 1.00 11.73 81 GLY B CA 1
ATOM 2726 C C . GLY B 1 81 ? 38.073 -8.060 2.085 1.00 11.40 81 GLY B C 1
ATOM 2727 O O . GLY B 1 81 ? 38.640 -9.152 1.965 1.00 11.93 81 GLY B O 1
ATOM 2728 N N . ALA B 1 82 ? 38.555 -7.067 2.837 1.00 10.19 82 ALA B N 1
ATOM 2729 C CA . ALA B 1 82 ? 39.872 -7.150 3.473 1.00 10.09 82 ALA B CA 1
ATOM 2730 C C . ALA B 1 82 ? 39.827 -7.429 4.969 1.00 10.47 82 ALA B C 1
ATOM 2731 O O . ALA B 1 82 ? 40.885 -7.584 5.600 1.00 10.35 82 ALA B O 1
ATOM 2733 N N . GLY B 1 83 ? 38.628 -7.491 5.538 1.00 9.35 83 GLY B N 1
ATOM 2734 C CA . GLY B 1 83 ? 38.489 -7.585 6.986 1.00 10.05 83 GLY B CA 1
ATOM 2735 C C . GLY B 1 83 ? 38.615 -8.993 7.527 1.00 12.40 83 GLY B C 1
ATOM 2736 O O . GLY B 1 83 ? 38.885 -9.932 6.781 1.00 10.02 83 GLY B O 1
ATOM 2737 N N . ASP B 1 84 ? 38.405 -9.141 8.833 1.00 9.11 84 ASP B N 1
ATOM 2738 C CA . ASP B 1 84 ? 38.527 -10.442 9.486 1.00 6.84 84 ASP B CA 1
ATOM 2739 C C . ASP B 1 84 ? 37.371 -10.569 10.469 1.00 8.90 84 ASP B C 1
ATOM 2740 O O . ASP B 1 84 ? 37.391 -9.955 11.543 1.00 10.65 84 ASP B O 1
ATOM 2745 N N . TYR B 1 85 ? 36.355 -11.350 10.099 1.00 7.02 85 TYR B N 1
ATOM 2746 C CA . TYR B 1 85 ? 35.118 -11.395 10.878 1.00 6.57 85 TYR B CA 1
ATOM 2747 C C . TYR B 1 85 ? 34.365 -12.718 10.699 1.00 9.60 85 TYR B C 1
ATOM 2748 O O . TYR B 1 85 ? 34.565 -13.438 9.702 1.00 8.44 85 TYR B O 1
ATOM 2757 N N . SER B 1 86 ? 33.514 -13.027 11.679 1.00 7.86 86 SER B N 1
ATOM 2758 C CA . SER B 1 86 ? 32.634 -14.200 11.690 1.00 7.53 86 SER B CA 1
ATOM 2759 C C . SER B 1 86 ? 31.809 -14.122 12.966 1.00 10.58 86 SER B C 1
ATOM 2760 O O . SER B 1 86 ? 32.299 -13.631 13.985 1.00 11.18 86 SER B O 1
ATOM 2763 N N . LEU B 1 87 ? 30.576 -14.620 12.922 1.00 9.16 87 LEU B N 1
ATOM 2764 C CA . LEU B 1 87 ? 29.756 -14.721 14.132 1.00 8.81 87 LEU B CA 1
ATOM 2765 C C . LEU B 1 87 ? 29.738 -16.173 14.600 1.00 9.86 87 LEU B C 1
ATOM 2766 O O . LEU B 1 87 ? 29.518 -17.085 13.799 1.00 11.72 87 LEU B O 1
ATOM 2771 N N . VAL B 1 88 ? 29.980 -16.395 15.891 1.00 11.30 88 VAL B N 1
ATOM 2772 C CA . VAL B 1 88 ? 30.149 -17.759 16.398 1.00 14.74 88 VAL B CA 1
ATOM 2773 C C . VAL B 1 88 ? 28.875 -18.376 16.983 1.00 13.44 88 VAL B C 1
ATOM 2774 O O . VAL B 1 88 ? 28.814 -19.594 17.188 1.00 13.26 88 VAL B O 1
ATOM 2778 N N . SER B 1 89 ? 27.865 -17.551 17.243 1.00 11.23 89 SER B N 1
ATOM 2779 C CA . SER B 1 89 ? 26.601 -18.037 17.815 1.00 12.88 89 SER B CA 1
ATOM 2780 C C . SER B 1 89 ? 25.504 -16.993 17.652 1.00 14.91 89 SER B C 1
ATOM 2781 O O . SER B 1 89 ? 25.785 -15.856 17.265 1.00 11.77 89 SER B O 1
ATOM 2784 N N . GLU B 1 90 ? 24.262 -17.370 17.955 1.00 12.41 90 GLU B N 1
ATOM 2785 C CA . GLU B 1 90 ? 23.168 -16.405 17.998 1.00 12.10 90 GLU B CA 1
ATOM 2786 C C . GLU B 1 90 ? 23.477 -15.311 19.013 1.00 11.34 90 GLU B C 1
ATOM 2787 O O . GLU B 1 90 ? 23.205 -14.137 18.772 1.00 10.00 90 GLU B O 1
ATOM 2793 N N . ALA B 1 91 ? 24.052 -15.688 20.151 1.00 15.22 91 ALA B N 1
ATOM 2794 C CA . ALA B 1 91 ? 24.412 -14.693 21.161 1.00 15.28 91 ALA B CA 1
ATOM 2795 C C . ALA B 1 91 ? 25.460 -13.693 20.653 1.00 10.67 91 ALA B C 1
ATOM 2796 O O . ALA B 1 91 ? 25.396 -12.497 20.964 1.00 11.41 91 ALA B O 1
ATOM 2798 N N . ASP B 1 92 ? 26.416 -14.184 19.866 1.00 10.84 92 ASP B N 1
ATOM 2799 C CA . ASP B 1 92 ? 27.429 -13.327 19.272 1.00 12.33 92 ASP B CA 1
ATOM 2800 C C . ASP B 1 92 ? 26.758 -12.315 18.337 1.00 10.25 92 ASP B C 1
ATOM 2801 O O .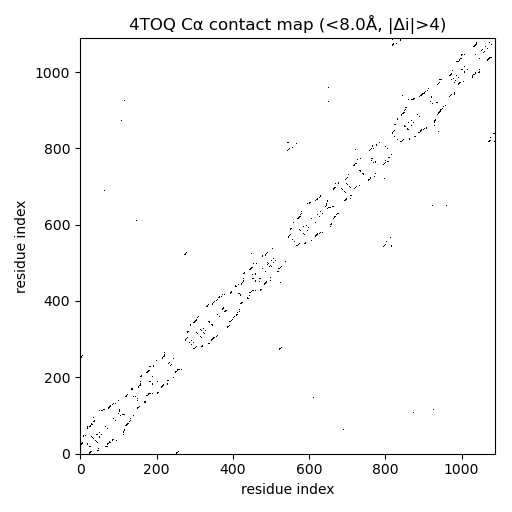 ASP B 1 92 ? 27.102 -11.128 18.354 1.00 8.71 92 ASP B O 1
ATOM 2806 N N . ALA B 1 93 ? 25.797 -12.781 17.535 1.00 9.50 93 ALA B N 1
ATOM 2807 C CA . ALA B 1 93 ? 25.035 -11.888 16.669 1.00 9.43 93 ALA B CA 1
ATOM 2808 C C . ALA B 1 93 ? 24.301 -10.808 17.463 1.00 6.86 93 ALA B C 1
ATOM 2809 O O . ALA B 1 93 ? 24.313 -9.632 17.074 1.00 10.08 93 ALA B O 1
ATOM 2811 N N . ASP B 1 94 ? 23.674 -11.177 18.580 1.00 11.57 94 ASP B N 1
ATOM 2812 C CA A ASP B 1 94 ? 22.985 -10.203 19.430 0.38 11.57 94 ASP B CA 1
ATOM 2813 C CA B ASP B 1 94 ? 22.984 -10.177 19.385 0.62 11.55 94 ASP B CA 1
ATOM 2814 C C . ASP B 1 94 ? 23.975 -9.191 19.998 1.00 10.18 94 ASP B C 1
ATOM 2815 O O . ASP B 1 94 ? 23.671 -8.008 20.123 1.00 10.27 94 ASP B O 1
ATOM 2824 N N . ASN B 1 95 ? 25.160 -9.678 20.358 1.00 10.08 95 ASN B N 1
ATOM 2825 C CA . ASN B 1 95 ? 26.207 -8.824 20.909 1.00 10.68 95 ASN B CA 1
ATOM 2826 C C . ASN B 1 95 ? 26.679 -7.787 19.894 1.00 9.75 95 ASN B C 1
ATOM 2827 O O . ASN B 1 95 ? 26.849 -6.612 20.229 1.00 10.35 95 ASN B O 1
ATOM 2832 N N . PHE B 1 96 ? 26.863 -8.210 18.649 1.00 9.21 96 PHE B N 1
ATOM 2833 C CA . PHE B 1 96 ? 27.310 -7.280 17.613 1.00 7.88 96 PHE B CA 1
ATOM 2834 C C . PHE B 1 96 ? 26.159 -6.332 17.242 1.00 7.80 96 PHE B C 1
ATOM 2835 O O . PHE B 1 96 ? 26.380 -5.153 16.968 1.00 10.15 96 PHE B O 1
ATOM 2843 N N . ALA B 1 97 ? 24.925 -6.831 17.254 1.00 10.27 97 ALA B N 1
ATOM 2844 C CA . ALA B 1 97 ? 23.770 -5.962 16.980 1.00 8.16 97 ALA B CA 1
ATOM 2845 C C . ALA B 1 97 ? 23.660 -4.852 18.025 1.00 8.56 97 ALA B C 1
ATOM 2846 O O . ALA B 1 97 ? 23.421 -3.690 17.686 1.00 11.84 97 ALA B O 1
ATOM 2848 N N . ASP B 1 98 ? 23.832 -5.218 19.295 1.00 9.73 98 ASP B N 1
ATOM 2849 C CA . ASP B 1 98 ? 23.828 -4.235 20.381 1.00 9.49 98 ASP B CA 1
ATOM 2850 C C . ASP B 1 98 ? 24.964 -3.224 20.180 1.00 9.89 98 ASP B C 1
ATOM 2851 O O . ASP B 1 98 ? 24.771 -2.012 20.367 1.00 9.57 98 ASP B O 1
ATOM 2856 N N . TYR B 1 99 ? 26.138 -3.701 19.756 1.00 8.33 99 TYR B N 1
ATOM 2857 C CA . TYR B 1 99 ? 27.251 -2.796 19.476 1.00 8.41 99 TYR B CA 1
ATOM 2858 C C . TYR B 1 99 ? 26.873 -1.774 18.398 1.00 10.84 99 TYR B C 1
ATOM 2859 O O . TYR B 1 99 ? 27.101 -0.568 18.544 1.00 8.49 99 TYR B O 1
ATOM 2868 N N . LEU B 1 100 ? 26.321 -2.264 17.300 1.00 10.41 100 LEU B N 1
ATOM 2869 C CA . LEU B 1 100 ? 25.982 -1.379 16.199 1.00 6.81 100 LEU B CA 1
ATOM 2870 C C . LEU B 1 100 ? 24.891 -0.393 16.618 1.00 9.88 100 LEU B C 1
ATOM 2871 O O . LEU B 1 100 ? 24.982 0.796 16.327 1.00 9.98 100 LEU B O 1
ATOM 2876 N N . TRP B 1 101 ? 23.879 -0.885 17.324 1.00 9.48 101 TRP B N 1
ATOM 2877 C CA . TRP B 1 101 ? 22.783 -0.031 17.784 1.00 10.65 101 TRP B CA 1
ATOM 2878 C C . TRP B 1 101 ? 23.310 1.099 18.672 1.00 11.96 101 TRP B C 1
ATOM 2879 O O . TRP B 1 101 ? 22.982 2.275 18.471 1.00 12.12 101 TRP B O 1
ATOM 2890 N N . ASN B 1 102 ? 24.160 0.744 19.631 1.00 11.31 102 ASN B N 1
ATOM 2891 C CA . ASN B 1 102 ? 24.691 1.719 20.578 1.00 9.13 102 ASN B CA 1
ATOM 2892 C C . ASN B 1 102 ? 25.742 2.668 20.014 1.00 11.59 102 ASN B C 1
ATOM 2893 O O . ASN B 1 102 ? 25.910 3.785 20.509 1.00 12.77 102 ASN B O 1
ATOM 2898 N N . ASN B 1 103 ? 26.459 2.238 18.981 1.00 9.06 103 ASN B N 1
ATOM 2899 C CA . ASN B 1 103 ? 27.556 3.044 18.457 1.00 8.31 103 ASN B CA 1
ATOM 2900 C C . ASN B 1 103 ? 27.298 3.838 17.185 1.00 8.12 103 ASN B C 1
ATOM 2901 O O . ASN B 1 103 ? 27.995 4.830 16.929 1.00 11.83 103 ASN B O 1
ATOM 2906 N N . PHE B 1 104 ? 26.325 3.398 16.384 1.00 11.18 104 PHE B N 1
ATOM 2907 C CA . PHE B 1 104 ? 26.026 4.043 15.104 1.00 13.52 104 PHE B CA 1
ATOM 2908 C C . PHE B 1 104 ? 24.561 4.439 14.975 1.00 9.33 104 PHE B C 1
ATOM 2909 O O . PHE B 1 104 ? 24.220 5.313 14.167 1.00 13.04 104 PHE B O 1
ATOM 2917 N N . LEU B 1 105 ? 23.693 3.801 15.756 1.00 10.94 105 LEU B N 1
ATOM 2918 C CA . LEU B 1 105 ? 22.260 4.009 15.611 1.00 12.58 105 LEU B CA 1
ATOM 2919 C C . LEU B 1 105 ? 21.672 4.721 16.834 1.00 12.49 105 LEU B C 1
ATOM 2920 O O . LEU B 1 105 ? 22.319 5.602 17.396 1.00 12.51 105 LEU B O 1
ATOM 2925 N N . GLY B 1 106 ? 20.461 4.348 17.240 1.00 12.51 106 GLY B N 1
ATOM 2926 C CA . GLY B 1 106 ? 19.741 5.085 18.272 1.00 13.86 106 GLY B CA 1
ATOM 2927 C C . GLY B 1 106 ? 20.071 4.776 19.724 1.00 18.23 106 GLY B C 1
ATOM 2928 O O . GLY B 1 106 ? 19.420 5.293 20.632 1.00 18.95 106 GLY B O 1
ATOM 2929 N N . GLY B 1 107 ? 21.081 3.950 19.960 1.00 13.40 107 GLY B N 1
ATOM 2930 C CA . GLY B 1 107 ? 21.464 3.612 21.319 1.00 14.99 107 GLY B CA 1
ATOM 2931 C C . GLY B 1 107 ? 22.447 4.590 21.941 1.00 12.23 107 GLY B C 1
ATOM 2932 O O . GLY B 1 107 ? 22.601 5.724 21.480 1.00 16.54 107 GLY B O 1
ATOM 2933 N N . GLN B 1 108 ? 23.130 4.147 22.993 1.00 15.26 108 GLN B N 1
ATOM 2934 C CA . GLN B 1 108 ? 24.084 5.002 23.689 1.00 20.15 108 GLN B CA 1
ATOM 2935 C C . GLN B 1 108 ? 25.411 4.288 23.927 1.00 13.37 108 GLN B C 1
ATOM 2936 O O . GLN B 1 108 ? 25.446 3.102 24.272 1.00 14.75 108 GLN B O 1
ATOM 2942 N N . SER B 1 109 ? 26.500 5.019 23.730 1.00 15.87 109 SER B N 1
ATOM 2943 C CA . SER B 1 109 ? 27.844 4.496 23.948 1.00 19.48 109 SER B CA 1
ATOM 2944 C C . SER B 1 109 ? 28.726 5.668 24.320 1.00 19.03 109 SER B C 1
ATOM 2945 O O . SER B 1 109 ? 28.554 6.768 23.791 1.00 20.13 109 SER B O 1
ATOM 2948 N N . SER B 1 110 ? 29.680 5.450 25.215 1.00 19.25 110 SER B N 1
ATOM 2949 C CA . SER B 1 110 ? 30.565 6.542 25.595 1.00 24.65 110 SER B CA 1
ATOM 2950 C C . S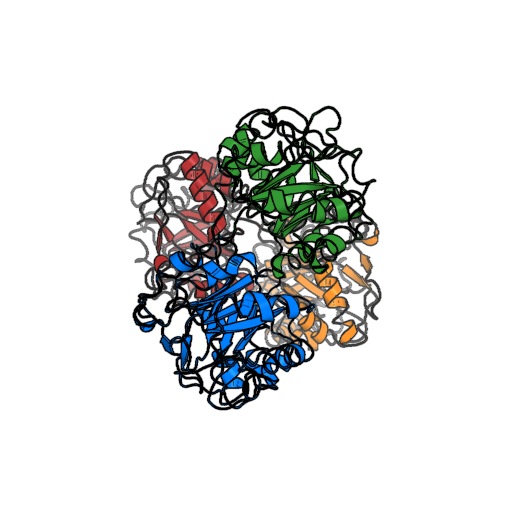ER B 1 110 ? 31.567 6.818 24.481 1.00 18.71 110 SER B C 1
ATOM 2951 O O . SER B 1 110 ? 32.222 7.861 24.473 1.00 20.11 110 SER B O 1
ATOM 2954 N N . SER B 1 111 ? 31.655 5.899 23.523 1.00 16.47 111 SER B N 1
ATOM 2955 C CA . SER B 1 111 ? 32.681 5.971 22.489 1.00 20.25 111 SER B CA 1
ATOM 2956 C C . SER B 1 111 ? 32.164 5.731 21.071 1.00 15.21 111 SER B C 1
ATOM 2957 O O . SER B 1 111 ? 32.710 4.894 20.344 1.00 18.29 111 SER B O 1
ATOM 2960 N N . ARG B 1 112 ? 31.135 6.475 20.671 1.00 12.26 112 ARG B N 1
ATOM 2961 C CA . ARG B 1 112 ? 30.635 6.396 19.293 1.00 14.02 112 ARG B CA 1
ATOM 2962 C C . ARG B 1 112 ? 31.713 6.800 18.293 1.00 12.36 112 ARG B C 1
ATOM 2963 O O . ARG B 1 112 ? 32.245 7.910 18.357 1.00 15.94 112 ARG B O 1
ATOM 2971 N N . PRO B 1 113 ? 32.049 5.896 17.356 1.00 12.44 113 PRO B N 1
ATOM 2972 C CA . PRO B 1 113 ? 33.175 6.155 16.455 1.00 13.72 113 PRO B CA 1
ATOM 2973 C C . PRO B 1 113 ? 33.018 7.420 15.625 1.00 14.93 113 PRO B C 1
ATOM 2974 O O . PRO B 1 113 ? 34.016 8.102 15.395 1.00 14.79 113 PRO B O 1
ATOM 2978 N N . LEU B 1 114 ? 31.802 7.741 15.187 1.00 12.72 114 LEU B N 1
ATOM 2979 C CA . LEU B 1 114 ? 31.641 8.872 14.276 1.00 11.21 114 LEU B CA 1
ATOM 2980 C C . LEU B 1 114 ? 30.952 10.045 14.959 1.00 14.81 114 LEU B C 1
ATOM 2981 O O . LEU B 1 114 ? 30.541 11.002 14.295 1.00 16.08 114 LEU B O 1
ATOM 2986 N N . GLY B 1 115 ? 30.854 9.973 16.286 1.00 12.53 115 GLY B N 1
ATOM 2987 C CA . GLY B 1 115 ? 30.232 11.028 17.077 1.00 15.67 115 GLY B CA 1
ATOM 2988 C C . GLY B 1 115 ? 28.762 10.766 17.363 1.00 16.12 115 GLY B C 1
ATOM 2989 O O . GLY B 1 115 ? 28.278 9.635 17.215 1.00 12.90 115 GLY B O 1
ATOM 2990 N N . ASP B 1 116 ? 28.047 11.820 17.758 1.00 19.46 116 ASP B N 1
ATOM 2991 C CA . ASP B 1 116 ? 26.666 11.701 18.227 1.00 15.54 116 ASP B CA 1
ATOM 2992 C C . ASP B 1 116 ? 25.605 11.410 17.158 1.00 12.35 116 ASP B C 1
ATOM 2993 O O . ASP B 1 116 ? 24.498 10.972 17.492 1.00 15.65 116 ASP B O 1
ATOM 2998 N N . ALA B 1 117 ? 25.918 11.662 15.890 1.00 13.92 117 ALA B N 1
ATOM 2999 C CA . ALA B 1 117 ? 24.919 11.517 14.835 1.00 13.77 117 ALA B CA 1
ATOM 3000 C C . ALA B 1 117 ? 24.357 10.096 14.750 1.00 12.79 117 ALA B C 1
ATOM 3001 O O . ALA B 1 117 ? 25.097 9.115 14.879 1.00 15.95 117 ALA B O 1
ATOM 3003 N N . VAL B 1 118 ? 23.049 9.989 14.532 1.00 11.66 118 VAL B N 1
ATOM 3004 C CA . VAL B 1 118 ? 22.413 8.687 14.353 1.00 10.98 118 VAL B CA 1
ATOM 3005 C C . VAL B 1 118 ? 22.394 8.346 12.864 1.00 9.95 118 VAL B C 1
ATOM 3006 O O . VAL B 1 118 ? 21.714 9.010 12.078 1.00 13.32 118 VAL B O 1
ATOM 3010 N N . LEU B 1 119 ? 23.161 7.330 12.474 1.00 10.42 119 LEU B N 1
ATOM 3011 C CA . LEU B 1 119 ? 23.217 6.926 11.070 1.00 10.84 119 LEU B CA 1
ATOM 3012 C C . LEU B 1 119 ? 21.866 6.360 10.635 1.00 8.78 119 LEU B C 1
ATOM 3013 O O . LEU B 1 119 ? 21.026 5.982 11.468 1.00 12.72 119 LEU B O 1
ATOM 3018 N N . ASP B 1 120 ? 21.659 6.284 9.327 1.00 10.26 120 ASP B N 1
ATOM 3019 C CA . ASP B 1 120 ? 20.380 5.823 8.796 1.00 9.30 120 ASP B CA 1
ATOM 3020 C C . ASP B 1 120 ? 20.211 4.311 8.830 1.00 10.47 120 ASP B C 1
ATOM 3021 O O . ASP B 1 120 ? 19.090 3.807 8.742 1.00 11.82 120 ASP B O 1
ATOM 3026 N N . GLY B 1 121 ? 21.313 3.579 8.961 1.00 10.61 121 GLY B N 1
ATOM 3027 C CA . GLY B 1 121 ? 21.217 2.132 8.998 1.00 9.76 121 GLY B CA 1
ATOM 3028 C C . GLY B 1 121 ? 22.540 1.426 8.770 1.00 7.68 121 GLY B C 1
ATOM 3029 O O . GLY B 1 121 ? 23.607 2.046 8.798 1.00 9.04 121 GLY B O 1
ATOM 3030 N N . ILE B 1 122 ? 22.449 0.122 8.529 1.00 6.30 122 ILE B N 1
ATOM 3031 C CA . ILE B 1 122 ? 23.614 -0.759 8.456 1.00 8.25 122 ILE B CA 1
ATOM 3032 C C . ILE B 1 122 ? 23.645 -1.507 7.130 1.00 9.57 122 ILE B C 1
ATOM 3033 O O . ILE B 1 122 ? 22.637 -2.081 6.700 1.00 8.26 122 ILE B O 1
ATOM 3038 N N . ASP B 1 123 ? 24.808 -1.500 6.485 1.00 8.94 123 ASP B N 1
ATOM 3039 C CA . ASP B 1 123 ? 25.005 -2.214 5.230 1.00 7.60 123 ASP B CA 1
ATOM 3040 C C . ASP B 1 123 ? 25.785 -3.505 5.479 1.00 7.44 123 ASP B C 1
ATOM 3041 O O . ASP B 1 123 ? 26.869 -3.477 6.069 1.00 9.89 123 ASP B O 1
ATOM 3046 N N . PHE B 1 124 ? 25.229 -4.634 5.042 1.00 6.84 124 PHE B N 1
ATOM 3047 C CA . PHE B 1 124 ? 25.856 -5.941 5.246 1.00 6.99 124 PHE B CA 1
ATOM 3048 C C . PHE B 1 124 ? 26.765 -6.303 4.061 1.00 8.95 124 PHE B C 1
ATOM 3049 O O . PHE B 1 124 ? 26.285 -6.820 3.036 1.00 10.24 124 PHE B O 1
ATOM 3057 N N . ASP B 1 125 ? 28.062 -6.042 4.190 1.00 4.88 125 ASP B N 1
ATOM 3058 C CA . ASP B 1 125 ? 29.006 -6.370 3.125 1.00 5.33 125 ASP B CA 1
ATOM 3059 C C . ASP B 1 125 ? 29.851 -7.578 3.552 1.00 9.08 125 ASP B C 1
ATOM 3060 O O . ASP B 1 125 ? 31.072 -7.484 3.746 1.00 8.21 125 ASP B O 1
ATOM 3065 N N . ILE B 1 126 ? 29.174 -8.717 3.680 1.00 8.11 126 ILE B N 1
ATOM 3066 C CA . ILE B 1 126 ? 29.773 -9.940 4.221 1.00 7.99 126 ILE B CA 1
ATOM 3067 C C . ILE B 1 126 ? 30.365 -10.803 3.106 1.00 9.58 126 ILE B C 1
ATOM 3068 O O . ILE B 1 126 ? 29.630 -11.394 2.295 1.00 9.22 126 ILE B O 1
ATOM 3073 N N . GLU B 1 127 ? 31.693 -10.867 3.060 1.00 9.30 127 GLU B N 1
ATOM 3074 C CA . GLU B 1 127 ? 32.378 -11.463 1.912 1.00 12.08 127 GLU B CA 1
ATOM 3075 C C . GLU B 1 127 ? 33.238 -12.677 2.244 1.00 9.00 127 GLU B C 1
ATOM 3076 O O . GLU B 1 127 ? 33.817 -13.297 1.339 1.00 10.79 127 GLU B O 1
ATOM 3082 N N . LEU B 1 128 ? 33.360 -12.997 3.527 1.00 8.35 128 LEU B N 1
ATOM 3083 C CA . LEU B 1 128 ? 34.291 -14.032 3.961 1.00 9.02 128 LEU B CA 1
ATOM 3084 C C . LEU B 1 128 ? 33.891 -14.510 5.339 1.00 10.96 128 LEU B C 1
ATOM 3085 O O . LEU B 1 128 ? 32.975 -13.953 5.943 1.00 9.35 128 LEU B O 1
ATOM 3090 N N . GLY B 1 129 ? 34.583 -15.530 5.841 1.00 9.79 129 GLY B N 1
ATOM 3091 C CA . GLY B 1 129 ? 34.247 -16.105 7.130 1.00 9.69 129 GLY B CA 1
ATOM 3092 C C . GLY B 1 129 ? 33.118 -17.106 7.019 1.00 10.71 129 GLY B C 1
ATOM 3093 O O . GLY B 1 129 ? 32.733 -17.519 5.919 1.00 10.56 129 GLY B O 1
ATOM 3094 N N . THR B 1 130 ? 32.579 -17.502 8.164 1.00 9.36 130 THR B N 1
ATOM 3095 C CA . THR B 1 130 ? 31.454 -18.430 8.188 1.00 8.94 130 THR B CA 1
ATOM 3096 C C . THR B 1 130 ? 30.182 -17.759 7.658 1.00 11.28 130 THR B C 1
ATOM 3097 O O . THR B 1 130 ? 30.089 -16.525 7.593 1.00 9.77 130 THR B O 1
ATOM 3101 N N . THR B 1 131 ? 29.205 -18.563 7.261 1.00 9.50 131 THR B N 1
ATOM 3102 C CA . THR B 1 131 ? 28.003 -18.017 6.629 1.00 9.82 131 THR B CA 1
ATOM 3103 C C . THR B 1 131 ? 26.808 -17.921 7.572 1.00 10.39 131 THR B C 1
ATOM 3104 O O . THR B 1 131 ? 25.689 -17.610 7.141 1.00 15.05 131 THR B O 1
ATOM 3108 N N . THR B 1 132 ? 27.051 -18.168 8.858 1.00 9.57 132 THR B N 1
ATOM 3109 C CA . THR B 1 132 ? 25.987 -18.296 9.842 1.00 11.74 132 THR B CA 1
ATOM 3110 C C . THR B 1 132 ? 25.706 -17.039 10.671 1.00 9.99 132 THR B C 1
ATOM 3111 O O . THR B 1 132 ? 26.592 -16.206 10.904 1.00 11.78 132 THR B O 1
ATOM 3115 N N . PHE B 1 133 ? 24.450 -16.934 11.107 1.00 10.45 133 PHE B N 1
ATOM 3116 C CA . PHE B 1 133 ? 23.963 -15.940 12.069 1.00 9.75 133 PHE B CA 1
ATOM 3117 C C . PHE B 1 133 ? 23.802 -14.514 11.549 1.00 9.97 133 PHE B C 1
ATOM 3118 O O . PHE B 1 133 ? 23.560 -13.589 12.333 1.00 9.68 133 PHE B O 1
ATOM 3126 N N . TYR B 1 134 ? 23.897 -14.319 10.235 1.00 9.31 134 TYR B N 1
ATOM 3127 C CA . TYR B 1 134 ? 23.623 -12.983 9.700 1.00 8.26 134 TYR B CA 1
ATOM 3128 C C . TYR B 1 134 ? 22.127 -12.703 9.622 1.00 8.94 134 TYR B C 1
ATOM 3129 O O . TYR B 1 134 ? 21.700 -11.535 9.669 1.00 8.85 134 TYR B O 1
ATOM 3138 N N . ASP B 1 135 ? 21.331 -13.767 9.506 1.00 10.95 135 ASP B N 1
ATOM 3139 C CA . ASP B 1 135 ? 19.890 -13.630 9.675 1.00 8.87 135 ASP B CA 1
ATOM 3140 C C . ASP B 1 135 ? 19.574 -13.266 11.120 1.00 9.63 135 ASP B C 1
ATOM 3141 O O . ASP B 1 135 ? 18.732 -12.409 11.374 1.00 11.25 135 ASP B O 1
ATOM 3146 N N . THR B 1 136 ? 20.280 -13.883 12.059 1.00 11.46 136 THR B N 1
ATOM 3147 C CA . THR B 1 136 ? 20.130 -13.520 13.459 1.00 9.91 136 THR B CA 1
ATOM 3148 C C . THR B 1 136 ? 20.503 -12.048 13.674 1.00 9.34 136 THR B C 1
ATOM 3149 O O . THR B 1 136 ? 19.808 -11.318 14.391 1.00 11.22 136 THR B O 1
ATOM 3153 N N . LEU B 1 137 ? 21.586 -11.614 13.032 1.00 9.04 137 LEU B N 1
ATOM 3154 C CA . LEU B 1 137 ? 22.053 -10.237 13.173 1.00 9.00 137 LEU B CA 1
ATOM 3155 C C . LEU B 1 137 ? 21.023 -9.246 12.643 1.00 11.44 137 LEU B C 1
ATOM 3156 O O . LEU B 1 137 ? 20.771 -8.222 13.273 1.00 10.17 137 LEU B O 1
ATOM 3161 N N . ALA B 1 138 ? 20.430 -9.549 11.484 1.00 9.57 138 ALA B N 1
ATOM 3162 C CA . ALA B 1 138 ? 19.428 -8.668 10.890 1.00 8.73 138 ALA B CA 1
ATOM 3163 C C . ALA B 1 138 ? 18.193 -8.564 11.771 1.00 11.93 138 ALA 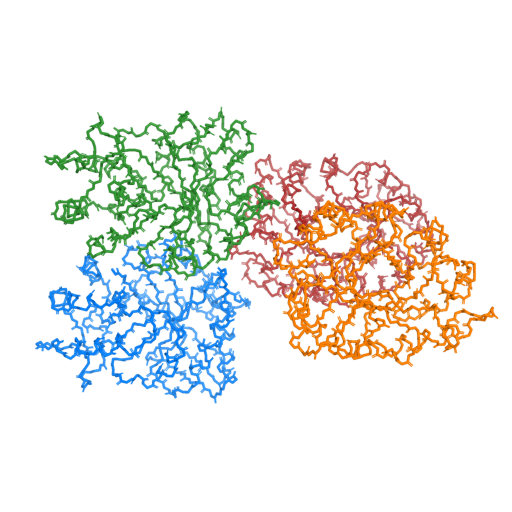B C 1
ATOM 3164 O O . ALA B 1 138 ? 17.645 -7.472 11.960 1.00 12.44 138 ALA B O 1
ATOM 3166 N N . ARG B 1 139 ? 17.757 -9.693 12.316 1.00 11.89 139 ARG B N 1
ATOM 3167 C CA . ARG B 1 139 ? 16.586 -9.696 13.193 1.00 12.77 139 ARG B CA 1
ATOM 3168 C C . ARG B 1 139 ? 16.834 -8.952 14.505 1.00 13.77 139 ARG B C 1
ATOM 3169 O O . ARG B 1 139 ? 15.948 -8.272 15.017 1.00 17.73 139 ARG B O 1
ATOM 3177 N N . ALA B 1 140 ? 18.044 -9.084 15.045 1.00 11.22 140 ALA B N 1
ATOM 3178 C CA . ALA B 1 140 ? 18.425 -8.384 16.261 1.00 12.44 140 ALA B CA 1
ATOM 3179 C C . ALA B 1 140 ? 18.513 -6.872 16.061 1.00 16.39 140 ALA B C 1
ATOM 3180 O O . ALA B 1 140 ? 18.157 -6.116 16.959 1.00 17.62 140 ALA B O 1
ATOM 3182 N N . LEU B 1 141 ? 18.991 -6.427 14.898 1.00 12.94 141 LEU B N 1
ATOM 3183 C CA . LEU B 1 141 ? 19.020 -4.993 14.607 1.00 13.89 141 LEU B CA 1
ATOM 3184 C C . LEU B 1 141 ? 17.599 -4.460 14.480 1.00 21.89 141 LEU B C 1
ATOM 3185 O O . LEU B 1 141 ? 17.295 -3.365 14.949 1.00 17.05 141 LEU B O 1
ATOM 3190 N N . SER B 1 142 ? 16.736 -5.244 13.843 1.00 19.86 142 SER B N 1
ATOM 3191 C CA . SER B 1 142 ? 15.321 -4.910 13.740 1.00 23.15 142 SER B CA 1
ATOM 3192 C C . SER B 1 142 ? 14.663 -4.865 15.127 1.00 23.98 142 SER B C 1
ATOM 3193 O O . SER B 1 142 ? 13.886 -3.957 15.423 1.00 27.03 142 SER B O 1
ATOM 3196 N N . SER B 1 143 ? 14.990 -5.839 15.976 1.00 20.64 143 SER B N 1
ATOM 3197 C CA A SER B 1 143 ? 14.462 -5.888 17.338 0.46 23.11 143 SER B CA 1
ATOM 3198 C CA B SER B 1 143 ? 14.456 -5.892 17.337 0.54 23.09 143 SER B CA 1
ATOM 3199 C C . SER B 1 143 ? 14.836 -4.647 18.146 1.00 29.69 143 SER B C 1
ATOM 3200 O O . SER B 1 143 ? 14.167 -4.310 19.126 1.00 25.94 143 SER B O 1
ATOM 3205 N N . ARG B 1 144 ? 15.906 -3.970 17.727 1.00 32.71 144 ARG B N 1
ATOM 3206 C CA . ARG B 1 144 ? 16.429 -2.783 18.417 1.00 30.89 144 ARG B CA 1
ATOM 3207 C C . ARG B 1 144 ? 15.779 -1.474 18.014 1.00 30.70 144 ARG B C 1
ATOM 3208 O O . ARG B 1 144 ? 15.628 -0.570 18.837 1.00 46.68 144 ARG B O 1
ATOM 3216 N N . SER B 1 145 ? 15.450 -1.362 16.734 1.00 27.16 145 SER B N 1
ATOM 3217 C CA . SER B 1 145 ? 15.071 -0.092 16.124 1.00 28.33 145 SER B CA 1
ATOM 3218 C C . SER B 1 145 ? 13.866 0.581 16.782 1.00 36.29 145 SER B C 1
ATOM 3219 O O . SER B 1 145 ? 12.987 -0.088 17.323 1.00 44.84 145 SER B O 1
ATOM 3222 N N . ALA B 1 149 ? 12.421 5.960 14.433 1.00 34.86 149 ALA B N 1
ATOM 3223 C CA . ALA B 1 149 ? 13.556 6.334 13.601 1.00 28.87 149 ALA B CA 1
ATOM 3224 C C . ALA B 1 149 ? 14.011 5.136 12.777 1.00 31.59 149 ALA B C 1
ATOM 3225 O O . ALA B 1 149 ? 14.573 4.187 13.320 1.00 30.41 149 ALA B O 1
ATOM 3227 N N . LYS B 1 150 ? 13.771 5.188 11.471 1.00 20.36 150 LYS B N 1
ATOM 3228 C CA . LYS B 1 150 ? 14.056 4.062 10.579 1.00 23.26 150 LYS B CA 1
ATOM 3229 C C . LYS B 1 150 ? 15.506 3.576 10.655 1.00 19.69 150 LYS B C 1
ATOM 3230 O O . LYS B 1 150 ? 16.446 4.377 10.624 1.00 18.72 150 LYS B O 1
ATOM 3236 N N . VAL B 1 151 ? 15.669 2.263 10.795 1.00 17.98 151 VAL B N 1
ATOM 3237 C CA . VAL B 1 151 ? 16.972 1.632 10.628 1.00 20.84 151 VAL B CA 1
ATOM 3238 C C . VAL B 1 151 ? 16.969 0.865 9.312 1.00 11.80 151 VAL B C 1
ATOM 3239 O O . VAL B 1 151 ? 16.389 -0.225 9.216 1.00 12.62 151 VAL B O 1
ATOM 3243 N N . TYR B 1 152 ? 17.586 1.460 8.291 1.00 11.15 152 TYR B N 1
ATOM 3244 C CA . TYR B 1 152 ? 17.773 0.795 7.005 1.00 10.00 152 TYR B CA 1
ATOM 3245 C C . TYR B 1 152 ? 18.646 -0.442 7.200 1.00 13.31 152 TYR B C 1
ATOM 3246 O O . TYR B 1 152 ? 19.594 -0.437 7.997 1.00 10.64 152 TYR B O 1
ATOM 3255 N N . LEU B 1 153 ? 18.316 -1.498 6.472 1.00 8.60 153 LEU B N 1
ATOM 3256 C CA . LEU B 1 153 ? 19.208 -2.640 6.317 1.00 7.21 153 LEU B CA 1
ATOM 3257 C C . LEU B 1 153 ? 19.465 -2.813 4.833 1.00 10.28 153 LEU B C 1
ATOM 3258 O O . LEU B 1 153 ? 18.528 -2.937 4.036 1.00 8.26 153 LEU B O 1
ATOM 3263 N N . THR B 1 154 ? 20.739 -2.779 4.454 1.00 7.10 154 THR B N 1
ATOM 3264 C CA . THR B 1 154 ? 21.120 -2.997 3.062 1.00 5.17 154 THR B CA 1
ATOM 3265 C C . THR B 1 154 ? 22.176 -4.101 2.984 1.00 7.91 154 THR B C 1
ATOM 3266 O O . THR B 1 154 ? 22.763 -4.478 4.007 1.00 6.72 154 THR B O 1
ATOM 3270 N N . ALA B 1 155 ? 22.394 -4.641 1.785 1.00 7.81 155 ALA B N 1
ATOM 3271 C CA . ALA B 1 155 ? 23.333 -5.754 1.625 1.00 5.42 155 ALA B CA 1
ATOM 3272 C C . ALA B 1 155 ? 24.055 -5.667 0.292 1.00 7.30 155 ALA B C 1
ATOM 3273 O O . ALA B 1 155 ? 23.483 -5.207 -0.713 1.00 9.11 155 ALA B O 1
ATOM 3275 N N . ALA B 1 156 ? 25.298 -6.134 0.284 1.00 7.19 156 ALA B N 1
ATOM 3276 C CA . ALA B 1 156 ? 26.131 -6.103 -0.915 1.00 5.38 156 ALA B CA 1
ATOM 3277 C C . ALA B 1 156 ? 26.669 -7.485 -1.292 1.00 7.97 156 ALA B C 1
ATOM 3278 O O . ALA B 1 156 ? 27.877 -7.732 -1.214 1.00 8.57 156 ALA B O 1
ATOM 3280 N N . PRO B 1 157 ? 25.780 -8.396 -1.724 1.00 6.67 157 PRO B N 1
ATOM 3281 C CA . PRO B 1 157 ? 26.237 -9.737 -2.115 1.00 7.54 157 PRO B CA 1
ATOM 3282 C C . PRO B 1 157 ? 27.048 -9.717 -3.403 1.00 9.50 157 PRO B C 1
ATOM 3283 O O . PRO B 1 157 ? 26.979 -8.743 -4.149 1.00 10.14 157 PRO B O 1
ATOM 3287 N N . GLN B 1 158 ? 27.821 -10.770 -3.647 1.00 8.45 158 GLN B N 1
ATOM 3288 C CA . GLN B 1 158 ? 28.510 -10.934 -4.933 1.00 9.22 158 GLN B CA 1
ATOM 3289 C C . GLN B 1 158 ? 27.508 -11.429 -5.974 1.00 9.96 158 GLN B C 1
ATOM 3290 O O . GLN B 1 158 ? 26.482 -12.004 -5.626 1.00 9.09 158 GLN B O 1
ATOM 3296 N N . CYS B 1 159 ? 27.798 -11.234 -7.257 1.00 7.39 159 CYS B N 1
ATOM 3297 C CA . CYS B 1 159 ? 26.819 -11.635 -8.272 1.00 8.30 159 CYS B CA 1
ATOM 3298 C C . CYS B 1 159 ? 26.437 -13.129 -8.415 1.00 7.78 159 CYS B C 1
ATOM 3299 O O . CYS B 1 159 ? 25.338 -13.416 -8.883 1.00 9.87 159 CYS B O 1
ATOM 3302 N N . PRO B 1 160 ? 27.314 -14.078 -8.020 1.00 9.33 160 PRO B N 1
ATOM 3303 C CA . PRO B 1 160 ? 26.796 -15.451 -8.104 1.00 8.51 160 PRO B CA 1
ATOM 3304 C C . PRO B 1 160 ? 25.603 -15.651 -7.179 1.00 11.62 160 PRO B C 1
ATOM 3305 O O . PRO B 1 160 ? 25.607 -15.211 -6.019 1.00 10.83 160 PRO B O 1
ATOM 3309 N N . HIS B 1 161 ? 24.563 -16.285 -7.708 1.00 12.46 161 HIS B N 1
ATOM 3310 C CA . HIS B 1 161 ? 23.317 -16.400 -6.968 1.00 11.51 161 HIS B CA 1
ATOM 3311 C C . HIS B 1 161 ? 22.951 -17.857 -6.732 1.00 8.30 161 HIS B C 1
ATOM 3312 O O . HIS B 1 161 ? 23.118 -18.685 -7.622 1.00 11.83 161 HIS B O 1
ATOM 3319 N N . PRO B 1 162 ? 22.464 -18.185 -5.524 1.00 9.26 162 PRO B N 1
ATOM 3320 C CA . PRO B 1 162 ? 22.388 -17.335 -4.331 1.00 8.44 162 PRO B CA 1
ATOM 3321 C C . PRO B 1 162 ? 23.763 -17.067 -3.732 1.00 8.60 162 PRO B C 1
ATOM 3322 O O . PRO B 1 162 ? 24.717 -17.833 -3.939 1.00 10.66 162 PRO B O 1
ATOM 3326 N N . ASP B 1 163 ? 23.861 -15.971 -2.989 1.00 6.80 163 ASP B N 1
ATOM 3327 C CA . ASP B 1 163 ? 25.104 -15.608 -2.332 1.00 8.54 163 ASP B CA 1
ATOM 3328 C C . ASP B 1 163 ? 25.153 -16.350 -1.001 1.00 9.56 163 ASP B C 1
ATOM 3329 O O . ASP B 1 163 ? 24.220 -16.265 -0.198 1.00 10.94 163 ASP B O 1
ATOM 3334 N N . SER B 1 164 ? 26.228 -17.095 -0.767 1.00 8.41 164 SER B N 1
ATOM 3335 C CA . SER B 1 164 ? 26.246 -17.994 0.381 1.00 8.26 164 SER B CA 1
ATOM 3336 C C . SER B 1 164 ? 26.268 -17.261 1.707 1.00 10.62 164 SER B C 1
ATOM 3337 O O . SER B 1 164 ? 25.678 -17.721 2.685 1.00 11.44 164 SER B O 1
ATOM 3340 N N . HIS B 1 165 ? 26.977 -16.138 1.741 1.00 8.78 165 HIS B N 1
ATOM 3341 C CA . HIS B 1 165 ? 27.120 -15.384 2.981 1.00 8.04 165 HIS B CA 1
ATOM 3342 C C . HIS B 1 165 ? 25.878 -14.582 3.349 1.00 11.31 165 HIS B C 1
ATOM 3343 O O . HIS B 1 165 ? 25.643 -14.296 4.520 1.00 12.31 165 HIS B O 1
ATOM 3350 N N . LEU B 1 166 ? 25.084 -14.215 2.350 1.00 10.36 166 LEU B N 1
ATOM 3351 C CA . LEU B 1 166 ? 23.972 -13.304 2.592 1.00 10.92 166 LEU B CA 1
ATOM 3352 C C . LEU B 1 166 ? 22.586 -13.888 2.345 1.00 7.38 166 LEU B C 1
ATOM 3353 O O . LEU B 1 166 ? 21.592 -13.241 2.669 1.00 8.82 166 LEU B O 1
ATOM 3358 N N . ASP B 1 167 ? 22.508 -15.096 1.790 1.00 8.79 167 ASP B N 1
ATOM 3359 C CA . ASP B 1 167 ? 21.201 -15.635 1.407 1.00 11.22 167 ASP B CA 1
ATOM 3360 C C . ASP B 1 167 ? 20.235 -15.752 2.586 1.00 11.36 167 ASP B C 1
ATOM 3361 O O . ASP B 1 167 ? 19.094 -15.291 2.502 1.00 10.32 167 ASP B O 1
ATOM 3366 N N . ALA B 1 168 ? 20.689 -16.342 3.688 1.00 10.22 168 ALA B N 1
ATOM 3367 C CA . ALA B 1 168 ? 19.831 -16.482 4.859 1.00 8.86 168 ALA B CA 1
ATOM 3368 C C . ALA B 1 168 ? 19.359 -15.125 5.388 1.00 11.72 168 ALA B C 1
ATOM 3369 O O . ALA B 1 168 ? 18.181 -14.962 5.717 1.00 10.71 168 ALA B O 1
ATOM 3371 N N . ALA B 1 169 ? 20.271 -14.156 5.456 1.00 8.74 169 ALA B N 1
ATOM 3372 C CA . ALA B 1 169 ? 19.927 -12.815 5.911 1.00 7.51 169 ALA B CA 1
ATOM 3373 C C . ALA B 1 169 ? 18.895 -12.171 4.984 1.00 7.86 169 ALA B C 1
ATOM 3374 O O . ALA B 1 169 ? 17.918 -11.582 5.453 1.00 10.76 169 ALA B O 1
ATOM 3376 N N . LEU B 1 170 ? 19.113 -12.258 3.672 1.00 9.90 170 LEU B N 1
ATOM 3377 C CA . LEU B 1 170 ? 18.166 -11.664 2.722 1.00 7.71 170 LEU B CA 1
ATOM 3378 C C . LEU B 1 170 ? 16.793 -12.328 2.842 1.00 7.85 170 LEU B C 1
ATOM 3379 O O . LEU B 1 170 ? 15.753 -11.660 2.742 1.00 13.00 170 LEU B O 1
ATOM 3384 N N . ASN B 1 171 ? 16.782 -13.640 3.073 1.00 7.38 171 ASN B N 1
ATOM 3385 C CA . ASN B 1 171 ? 15.520 -14.376 3.191 1.00 10.64 171 ASN B CA 1
ATOM 3386 C C . ASN B 1 171 ? 14.677 -14.011 4.421 1.00 14.44 171 ASN B C 1
ATOM 3387 O O . ASN B 1 171 ? 13.538 -14.461 4.537 1.00 17.95 171 ASN B O 1
ATOM 3392 N N . THR B 1 172 ? 15.218 -13.196 5.327 1.00 12.70 172 THR B N 1
ATOM 3393 C CA . THR B 1 172 ? 14.425 -12.699 6.459 1.00 14.09 172 THR B CA 1
ATOM 3394 C C . THR B 1 172 ? 13.355 -11.725 5.989 1.00 13.14 172 THR B C 1
ATOM 3395 O O . THR B 1 172 ? 12.376 -11.486 6.696 1.00 13.98 172 THR B O 1
ATOM 3399 N N . GLY B 1 173 ? 13.561 -11.131 4.820 1.00 14.02 173 GLY B N 1
ATOM 3400 C CA . GLY B 1 173 ? 12.647 -10.124 4.306 1.00 13.74 173 GLY B CA 1
ATOM 3401 C C . GLY B 1 173 ? 12.847 -8.720 4.846 1.00 11.06 173 GLY B C 1
ATOM 3402 O O . GLY B 1 173 ? 12.094 -7.801 4.500 1.00 12.57 173 GLY B O 1
ATOM 3403 N N . LEU B 1 174 ? 13.860 -8.540 5.689 1.00 10.23 174 LEU B N 1
ATOM 3404 C CA . LEU B 1 174 ? 14.047 -7.271 6.394 1.00 10.60 174 LEU B CA 1
ATOM 3405 C C . LEU B 1 174 ? 14.854 -6.219 5.642 1.00 11.29 174 LEU B C 1
ATOM 3406 O O . LEU B 1 174 ? 14.957 -5.077 6.102 1.00 14.50 174 LEU B O 1
ATOM 3411 N N . PHE B 1 175 ? 15.440 -6.579 4.503 1.00 9.04 175 PHE B N 1
ATOM 3412 C CA . PHE B 1 175 ? 16.353 -5.658 3.830 1.00 9.83 175 PHE B CA 1
ATOM 3413 C C . PHE B 1 175 ? 15.656 -4.695 2.881 1.00 10.25 175 PHE B C 1
ATOM 3414 O O . PHE B 1 175 ? 14.742 -5.089 2.143 1.00 13.23 175 PHE B O 1
ATOM 3422 N N . ASP B 1 176 ? 16.087 -3.437 2.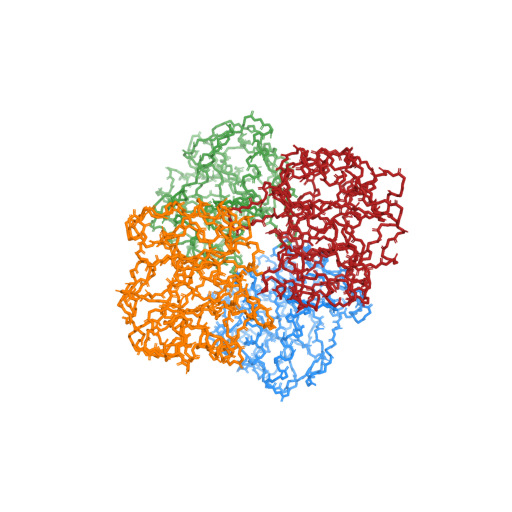918 1.00 10.31 176 ASP B N 1
ATOM 3423 C CA . ASP B 1 176 ? 15.469 -2.386 2.106 1.00 11.90 176 ASP B CA 1
ATOM 3424 C C . ASP B 1 176 ? 16.038 -2.354 0.698 1.00 10.99 176 ASP B C 1
ATOM 3425 O O . ASP B 1 176 ? 15.282 -2.364 -0.279 1.00 11.12 176 ASP B O 1
ATOM 3430 N N . ASN B 1 177 ? 17.367 -2.305 0.606 1.00 8.22 177 ASN B N 1
ATOM 3431 C CA . ASN B 1 177 ? 18.084 -2.238 -0.665 1.00 9.31 177 ASN B CA 1
ATOM 3432 C C . ASN B 1 177 ? 19.142 -3.314 -0.720 1.00 7.24 177 ASN B C 1
ATOM 3433 O O . ASN B 1 177 ? 19.791 -3.617 0.291 1.00 8.96 177 ASN B O 1
ATOM 3438 N N . VAL B 1 178 ? 19.336 -3.882 -1.904 1.00 7.49 178 VAL B N 1
ATOM 3439 C CA . VAL B 1 178 ? 20.382 -4.859 -2.133 1.00 5.74 178 VAL B CA 1
ATOM 3440 C C . VAL B 1 178 ? 21.125 -4.373 -3.369 1.00 8.03 178 VAL B C 1
ATOM 3441 O O . VAL B 1 178 ? 20.532 -4.274 -4.458 1.00 9.34 178 VAL B O 1
ATOM 3445 N N . TRP B 1 179 ? 22.397 -4.015 -3.196 1.00 8.13 179 TRP B N 1
ATOM 3446 C CA . TRP B 1 179 ? 23.252 -3.666 -4.329 1.00 5.93 179 TRP B CA 1
ATOM 3447 C C . TRP B 1 179 ? 24.203 -4.818 -4.586 1.00 9.88 179 TRP B C 1
ATOM 3448 O O . TRP B 1 179 ? 25.128 -5.070 -3.812 1.00 8.95 179 TRP B O 1
ATOM 3459 N N . ILE B 1 180 ? 23.969 -5.525 -5.684 1.00 7.09 180 ILE B N 1
ATOM 3460 C CA . ILE B 1 180 ? 24.759 -6.694 -6.024 1.00 6.04 180 ILE B CA 1
ATOM 3461 C C . ILE B 1 180 ? 26.065 -6.262 -6.688 1.00 8.22 180 ILE B C 1
ATOM 3462 O O . ILE B 1 180 ? 26.063 -5.390 -7.556 1.00 8.32 180 ILE B O 1
ATOM 3467 N N . GLN B 1 181 ? 27.179 -6.858 -6.265 1.00 6.66 181 GLN B N 1
ATOM 3468 C CA . GLN B 1 181 ? 28.474 -6.535 -6.863 1.00 6.03 181 GLN B CA 1
ATOM 3469 C C . GLN B 1 181 ? 28.689 -7.315 -8.160 1.00 9.95 181 GLN B C 1
ATOM 3470 O O . GLN B 1 181 ? 29.063 -8.493 -8.140 1.00 8.61 181 GLN B O 1
ATOM 3476 N N . PHE B 1 182 ? 28.453 -6.658 -9.288 1.00 8.11 182 PHE B N 1
ATOM 3477 C CA . PHE B 1 182 ? 28.744 -7.259 -10.587 1.00 5.88 182 PHE B CA 1
ATOM 3478 C C . PHE B 1 182 ? 30.179 -6.946 -10.974 1.00 9.83 182 PHE B C 1
ATOM 3479 O O . PHE B 1 182 ? 30.451 -6.248 -11.954 1.00 11.15 182 PHE B O 1
ATOM 3487 N N . TYR B 1 183 ? 31.099 -7.453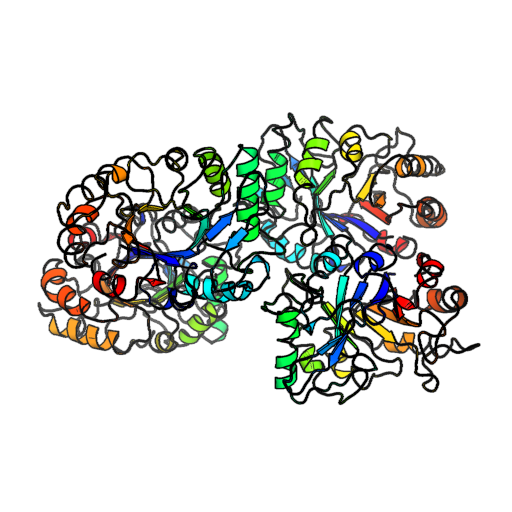 -10.159 1.00 8.65 183 TYR B N 1
ATOM 3488 C CA . TYR B 1 183 ? 32.520 -7.243 -10.374 1.00 7.46 183 TYR B CA 1
ATOM 3489 C C . TYR B 1 183 ? 33.311 -8.214 -9.512 1.00 7.24 183 TYR B C 1
ATOM 3490 O O . TYR B 1 183 ? 32.751 -8.814 -8.585 1.00 8.85 183 TYR B O 1
ATOM 3499 N N . ASN B 1 184 ? 34.598 -8.369 -9.832 1.00 7.36 184 ASN B N 1
ATOM 3500 C CA . ASN B 1 184 ? 35.485 -9.293 -9.120 1.00 10.96 184 ASN B CA 1
ATOM 3501 C C . ASN B 1 184 ? 35.086 -10.770 -9.183 1.00 8.47 184 ASN B C 1
ATOM 3502 O O . ASN B 1 184 ? 35.553 -11.578 -8.369 1.00 12.30 184 ASN B O 1
ATOM 3507 N N . ASN B 1 185 ? 34.237 -11.122 -10.143 1.00 7.65 185 ASN B N 1
ATOM 3508 C CA . ASN B 1 185 ? 33.832 -12.514 -10.342 1.00 9.98 185 ASN B CA 1
ATOM 3509 C C . ASN B 1 185 ? 33.960 -12.886 -11.821 1.00 9.78 185 ASN B C 1
ATOM 3510 O O . ASN B 1 185 ? 32.971 -13.237 -12.472 1.00 9.99 185 ASN B O 1
ATOM 3515 N N . PRO B 1 186 ? 35.191 -12.838 -12.350 1.00 11.52 186 PRO B N 1
ATOM 3516 C CA . PRO B 1 186 ? 35.396 -12.927 -13.801 1.00 13.66 186 PRO B CA 1
ATOM 3517 C C . PRO B 1 186 ? 35.075 -14.285 -14.424 1.00 11.60 186 PRO B C 1
ATOM 3518 O O . PRO B 1 186 ? 34.834 -14.337 -15.626 1.00 16.50 186 PRO B O 1
ATOM 3522 N N . LEU B 1 187 ? 35.066 -15.349 -13.629 1.00 13.12 187 LEU B N 1
ATOM 3523 C CA . LEU B 1 187 ? 34.805 -16.682 -14.158 1.00 13.86 187 LEU B CA 1
ATOM 3524 C C . LEU B 1 187 ? 33.412 -17.217 -13.809 1.00 16.54 187 LEU B C 1
ATOM 3525 O O . LEU B 1 187 ? 33.102 -18.378 -14.099 1.00 18.21 187 LEU B O 1
ATOM 3530 N N . ALA B 1 188 ? 32.571 -16.375 -13.209 1.00 14.47 188 ALA B N 1
ATOM 3531 C CA . ALA B 1 188 ? 31.275 -16.825 -12.692 1.00 13.43 188 ALA B CA 1
ATOM 3532 C C . ALA B 1 188 ? 30.062 -16.605 -13.603 1.00 16.99 188 ALA B C 1
ATOM 3533 O O . ALA B 1 188 ? 28.932 -16.893 -13.204 1.00 21.21 188 ALA B O 1
ATOM 3535 N N . GLN B 1 189 ? 30.285 -16.086 -14.803 1.00 18.83 189 GLN B N 1
ATOM 3536 C CA . GLN B 1 189 ? 29.182 -15.801 -15.732 1.00 18.32 189 GLN B CA 1
ATOM 3537 C C . GLN B 1 189 ? 28.045 -14.941 -15.152 1.00 14.31 189 GLN B C 1
ATOM 3538 O O . GLN B 1 189 ? 26.868 -15.246 -15.337 1.00 12.04 189 GLN B O 1
ATOM 3544 N N . CYS B 1 190 ? 28.395 -13.853 -14.468 1.00 9.55 190 CYS B N 1
ATOM 3545 C CA . CYS B 1 190 ? 27.365 -12.943 -13.967 1.00 9.28 190 CYS B CA 1
ATOM 3546 C C . CYS B 1 190 ? 27.706 -11.460 -14.124 1.00 10.75 190 CYS B C 1
ATOM 3547 O O . CYS B 1 190 ? 26.842 -10.609 -13.913 1.00 10.92 190 CYS B O 1
ATOM 3550 N N . GLN B 1 191 ? 28.948 -11.139 -14.497 1.00 9.32 191 GLN B N 1
ATOM 3551 C CA . GLN B 1 191 ? 29.319 -9.727 -14.691 1.00 9.13 191 GLN B CA 1
ATOM 3552 C C . GLN B 1 191 ? 29.634 -9.407 -16.148 1.00 12.14 191 GLN B C 1
ATOM 3553 O O . GLN B 1 191 ? 29.706 -10.310 -16.985 1.00 10.17 191 GLN B O 1
ATOM 3559 N N . TYR B 1 192 ? 29.818 -8.124 -16.454 1.00 10.15 192 TYR B N 1
ATOM 3560 C CA . TYR B 1 192 ? 30.245 -7.707 -17.799 1.00 10.36 192 TYR B CA 1
ATOM 3561 C C . TYR B 1 192 ? 31.668 -8.192 -18.041 1.00 12.23 192 TYR B C 1
ATOM 3562 O O . TYR B 1 192 ? 32.553 -7.933 -17.230 1.00 12.46 192 TYR B O 1
ATOM 3571 N N . SER B 1 193 ? 31.890 -8.889 -19.156 1.00 15.66 193 SER B N 1
ATOM 3572 C CA . SER B 1 193 ? 33.198 -9.486 -19.440 1.00 17.27 193 SER B CA 1
ATOM 3573 C C . SER B 1 193 ? 33.303 -9.930 -20.884 1.00 20.33 193 SER B C 1
ATOM 3574 O O . SER B 1 193 ? 32.317 -10.360 -21.480 1.00 22.16 193 SER B O 1
ATOM 3577 N N . SER B 1 194 ? 34.512 -9.829 -21.432 1.00 24.38 194 SER B N 1
ATOM 3578 C CA . SER B 1 194 ? 34.784 -10.177 -22.828 1.00 25.33 194 SER B CA 1
ATOM 3579 C C . SER B 1 194 ? 33.843 -9.484 -23.817 1.00 25.82 194 SER B C 1
ATOM 3580 O O . SER B 1 194 ? 33.472 -10.067 -24.840 1.00 30.25 194 SER B O 1
ATOM 3583 N N . GLY B 1 195 ? 33.466 -8.245 -23.493 1.00 25.12 195 GLY B N 1
ATOM 3584 C CA . GLY B 1 195 ? 32.611 -7.423 -24.330 1.00 17.41 195 GLY B CA 1
ATOM 3585 C C . GLY B 1 195 ? 31.162 -7.885 -24.441 1.00 26.63 195 GLY B C 1
ATOM 3586 O O . GLY B 1 195 ? 30.449 -7.477 -25.357 1.00 24.49 195 GLY B O 1
ATOM 3587 N N . ASN B 1 196 ? 30.715 -8.713 -23.500 1.00 19.14 196 ASN B N 1
ATOM 3588 C CA A ASN B 1 196 ? 29.365 -9.276 -23.547 0.44 20.49 196 ASN B CA 1
ATOM 3589 C CA B ASN B 1 196 ? 29.371 -9.283 -23.552 0.56 20.50 196 ASN B CA 1
ATOM 3590 C C . ASN B 1 196 ? 28.477 -8.792 -22.406 1.00 15.06 196 ASN B C 1
ATOM 3591 O O . ASN B 1 196 ? 28.921 -8.692 -21.258 1.00 18.18 196 ASN B O 1
ATOM 3600 N N . THR B 1 197 ? 27.219 -8.489 -22.719 1.00 16.42 197 THR B N 1
ATOM 3601 C CA . THR B 1 197 ? 26.252 -8.068 -21.707 1.00 14.50 197 THR B CA 1
ATOM 3602 C C . THR B 1 197 ? 25.262 -9.167 -21.327 1.00 14.28 197 THR B C 1
ATOM 3603 O O . THR B 1 197 ? 24.407 -8.955 -20.460 1.00 13.99 197 THR B O 1
ATOM 3607 N N . ASN B 1 198 ? 25.351 -10.327 -21.972 1.00 14.88 198 ASN B N 1
ATOM 3608 C CA . ASN B 1 198 ? 24.361 -11.377 -21.746 1.00 12.73 198 ASN B CA 1
ATOM 3609 C C . ASN B 1 198 ? 24.337 -11.872 -20.309 1.00 11.68 198 ASN B C 1
ATOM 3610 O O . ASN B 1 198 ? 23.263 -12.053 -19.726 1.00 11.06 198 ASN B O 1
ATOM 3615 N N . ASP B 1 199 ? 25.522 -12.099 -19.744 1.00 12.67 199 ASP B N 1
ATOM 3616 C CA . ASP B 1 199 ? 25.612 -12.661 -18.407 1.00 10.20 199 ASP B CA 1
ATOM 3617 C C . ASP B 1 199 ? 25.071 -11.699 -17.354 1.00 10.17 199 ASP B C 1
ATOM 3618 O O . ASP B 1 199 ? 24.325 -12.113 -16.463 1.00 11.17 199 ASP B O 1
ATOM 3623 N N . ILE B 1 200 ? 25.439 -10.422 -17.452 1.00 8.34 200 ILE B N 1
ATOM 3624 C CA . ILE B 1 200 ? 25.011 -9.449 -16.448 1.00 6.78 200 ILE B CA 1
ATOM 3625 C C . ILE B 1 200 ? 23.497 -9.203 -16.498 1.00 7.46 200 ILE B C 1
ATOM 3626 O O . ILE B 1 200 ? 22.838 -9.057 -15.463 1.00 10.26 200 ILE B O 1
ATOM 3631 N N . LEU B 1 201 ? 22.934 -9.210 -17.697 1.00 9.86 201 LEU B N 1
ATOM 3632 C CA . LEU B 1 201 ? 21.497 -9.004 -17.810 1.00 9.46 201 LEU B CA 1
ATOM 3633 C C . LEU B 1 201 ? 20.740 -10.220 -17.269 1.00 12.27 201 LEU B C 1
ATOM 3634 O O . LEU B 1 201 ? 19.711 -10.067 -16.606 1.00 11.41 201 LEU B O 1
ATOM 3639 N N . SER B 1 202 ? 21.263 -11.420 -17.526 1.00 10.39 202 SER B N 1
ATOM 3640 C CA . SER B 1 202 ? 20.639 -12.642 -17.018 1.00 12.44 202 SER B CA 1
ATOM 3641 C C . SER B 1 202 ? 20.709 -12.723 -15.490 1.00 11.10 202 SER B C 1
ATOM 3642 O O . SER B 1 202 ? 19.735 -13.115 -14.829 1.00 10.12 202 SER B O 1
ATOM 3645 N N . SER B 1 203 ? 21.868 -12.363 -14.942 1.00 10.90 203 SER B N 1
ATOM 3646 C CA . SER B 1 203 ? 22.079 -12.368 -13.504 1.00 8.51 203 SER B CA 1
ATOM 3647 C C . SER B 1 203 ? 21.180 -11.339 -12.845 1.00 8.24 203 SER B C 1
ATOM 3648 O O . SER B 1 203 ? 20.575 -11.612 -11.809 1.00 9.69 203 SER B O 1
ATOM 3651 N N . TRP B 1 204 ? 21.070 -10.163 -13.465 1.00 9.44 204 TRP B N 1
ATOM 3652 C CA . TRP B 1 204 ? 20.155 -9.129 -12.977 1.00 10.23 204 TRP B CA 1
ATOM 3653 C C . TRP B 1 204 ? 18.741 -9.667 -12.867 1.00 9.66 204 TRP B C 1
ATOM 3654 O O . TRP B 1 204 ? 18.061 -9.411 -11.865 1.00 9.25 204 TRP B O 1
ATOM 3665 N N . ASN B 1 205 ? 18.297 -10.415 -13.877 1.00 11.69 205 ASN B N 1
ATOM 3666 C CA . ASN B 1 205 ? 16.923 -10.916 -13.870 1.00 11.07 205 ASN B CA 1
ATOM 3667 C C . ASN B 1 205 ? 16.695 -11.915 -12.742 1.00 9.32 205 ASN B C 1
ATOM 3668 O O . ASN B 1 205 ? 15.639 -11.930 -12.114 1.00 11.69 205 ASN B O 1
ATOM 3673 N N . THR B 1 206 ? 17.696 -12.756 -12.503 1.00 8.89 206 THR B N 1
ATOM 3674 C CA . THR B 1 206 ? 17.641 -13.721 -11.411 1.00 9.60 206 THR B CA 1
ATOM 3675 C C . THR B 1 206 ? 17.585 -13.025 -10.056 1.00 10.18 206 THR B C 1
ATOM 3676 O O . THR B 1 206 ? 16.728 -13.346 -9.223 1.00 9.76 206 THR B O 1
ATOM 3680 N N . TRP B 1 207 ? 18.509 -12.096 -9.819 1.00 8.25 207 TRP B N 1
ATOM 3681 C CA . TRP B 1 207 ? 18.506 -11.338 -8.565 1.00 8.49 207 TRP B CA 1
ATOM 3682 C C . TRP B 1 207 ? 17.206 -10.586 -8.293 1.00 7.95 207 TRP B C 1
ATOM 3683 O O . TRP B 1 207 ? 16.659 -10.676 -7.188 1.00 10.40 207 TRP B O 1
ATOM 3694 N N . THR B 1 208 ? 16.693 -9.854 -9.279 1.00 6.69 208 THR B N 1
ATOM 3695 C CA . THR B 1 208 ? 15.490 -9.059 -9.039 1.00 9.18 208 THR B CA 1
ATOM 3696 C C . THR B 1 208 ? 14.239 -9.893 -8.802 1.00 9.19 208 THR B C 1
ATOM 3697 O O . THR B 1 208 ? 13.318 -9.449 -8.118 1.00 9.25 208 THR B O 1
ATOM 3701 N N . SER B 1 209 ? 14.205 -11.102 -9.352 1.00 9.53 209 SER B N 1
ATOM 3702 C CA . SER B 1 209 ? 13.003 -11.923 -9.251 1.00 10.63 209 SER B CA 1
ATOM 3703 C C . SER B 1 209 ? 13.083 -12.971 -8.139 1.00 11.34 209 SER B C 1
ATOM 3704 O O . SER B 1 209 ? 12.137 -13.747 -7.950 1.00 11.91 209 SER B O 1
ATOM 3707 N N . SER B 1 210 ? 14.183 -12.968 -7.387 1.00 9.85 210 SER B N 1
ATOM 3708 C CA . SER B 1 210 ? 14.433 -13.994 -6.370 1.00 7.61 210 SER B CA 1
ATOM 3709 C C . SER B 1 210 ? 14.877 -13.415 -5.030 1.00 10.21 210 SER B C 1
ATOM 3710 O O . SER B 1 210 ? 15.370 -14.152 -4.177 1.00 14.05 210 SER B O 1
ATOM 3713 N N . THR B 1 211 ? 14.719 -12.107 -4.848 1.00 8.72 211 THR B N 1
ATOM 3714 C CA . THR B 1 211 ? 15.176 -11.458 -3.630 1.00 10.12 211 THR B CA 1
ATOM 3715 C C . THR B 1 211 ? 14.064 -10.679 -2.932 1.00 10.86 211 THR B C 1
ATOM 3716 O O . THR B 1 211 ? 13.415 -9.813 -3.527 1.00 12.97 211 THR B O 1
ATOM 3720 N N . THR B 1 212 ? 13.863 -10.969 -1.653 1.00 13.20 212 THR B N 1
ATOM 3721 C CA . THR B 1 212 ? 12.899 -10.219 -0.866 1.00 17.52 212 THR B CA 1
ATOM 3722 C C . THR B 1 212 ? 13.526 -8.915 -0.382 1.00 26.07 212 THR B C 1
ATOM 3723 O O . THR B 1 212 ? 14.159 -8.868 0.677 1.00 39.52 212 THR B O 1
ATOM 3727 N N . ALA B 1 213 ? 13.365 -7.865 -1.178 1.00 16.77 213 ALA B N 1
ATOM 3728 C CA . ALA B 1 213 ? 13.834 -6.532 -0.818 1.00 17.22 213 ALA B CA 1
ATOM 3729 C C . ALA B 1 213 ? 13.013 -5.461 -1.516 1.00 16.66 213 ALA B C 1
ATOM 3730 O O . ALA B 1 213 ? 12.345 -5.736 -2.509 1.00 31.65 213 ALA B O 1
ATOM 3732 N N . GLY B 1 214 ? 13.063 -4.235 -1.009 1.00 18.39 214 GLY B N 1
ATOM 3733 C CA . GLY B 1 214 ? 12.320 -3.156 -1.632 1.00 25.98 214 GLY B CA 1
ATOM 3734 C C . GLY B 1 214 ? 12.875 -2.808 -3.001 1.00 26.22 214 GLY B C 1
ATOM 3735 O O . GLY B 1 214 ? 12.156 -2.803 -4.007 1.00 22.98 214 GLY B O 1
ATOM 3736 N N . LYS B 1 215 ? 14.172 -2.524 -3.038 1.00 17.60 215 LYS B N 1
ATOM 3737 C CA . LYS B 1 215 ? 14.817 -2.078 -4.267 1.00 12.01 215 LYS B CA 1
ATOM 3738 C C . LYS B 1 215 ? 16.126 -2.820 -4.485 1.00 12.36 215 LYS B C 1
ATOM 3739 O O . LYS B 1 215 ? 16.847 -3.133 -3.526 1.00 12.37 215 LYS B O 1
ATOM 3745 N N . ILE B 1 216 ? 16.426 -3.064 -5.756 1.00 7.96 216 ILE B N 1
ATOM 3746 C CA . ILE B 1 216 ? 17.625 -3.772 -6.184 1.00 11.67 216 ILE B CA 1
ATOM 3747 C C . ILE B 1 216 ? 18.488 -2.821 -7.016 1.00 10.93 216 ILE B C 1
ATOM 3748 O O . ILE B 1 216 ? 17.979 -2.137 -7.917 1.00 10.14 216 ILE B O 1
ATOM 3753 N N . PHE B 1 217 ? 19.788 -2.778 -6.716 1.00 8.87 217 PHE B N 1
ATOM 3754 C CA . PHE B 1 217 ? 20.705 -1.841 -7.358 1.00 8.55 217 PHE B CA 1
ATOM 3755 C C . PHE B 1 217 ? 21.812 -2.572 -8.124 1.00 9.45 217 PHE B C 1
ATOM 3756 O O . PHE B 1 217 ? 22.316 -3.611 -7.671 1.00 8.06 217 PHE B O 1
ATOM 3764 N N . LEU B 1 218 ? 22.230 -2.005 -9.255 1.00 7.86 218 LEU B N 1
ATOM 3765 C CA . LEU B 1 218 ? 23.314 -2.580 -10.050 1.00 5.43 218 LEU B CA 1
ATOM 3766 C C . LEU B 1 218 ? 24.645 -2.062 -9.545 1.00 5.93 218 LEU B C 1
ATOM 3767 O O . LEU B 1 218 ? 24.979 -0.890 -9.755 1.00 8.31 218 LEU B O 1
ATOM 3772 N N . GLY B 1 219 ? 25.396 -2.911 -8.848 1.00 6.09 219 GLY B N 1
ATOM 3773 C CA . GLY B 1 219 ? 26.682 -2.493 -8.290 1.00 7.85 219 GLY B CA 1
ATOM 3774 C C . GLY B 1 219 ? 27.862 -2.671 -9.240 1.00 6.38 219 GLY B C 1
ATOM 3775 O O . GLY B 1 219 ? 28.061 -3.751 -9.792 1.00 7.50 219 GLY B O 1
ATOM 3776 N N . LEU B 1 220 ? 28.652 -1.609 -9.401 1.00 6.47 220 LEU B N 1
ATOM 3777 C CA . LEU B 1 220 ? 29.737 -1.555 -10.388 1.00 6.04 220 LEU B CA 1
ATOM 3778 C C . LEU B 1 220 ? 30.980 -0.852 -9.860 1.00 7.79 220 LEU B C 1
ATOM 3779 O O . LEU B 1 220 ? 30.892 -0.010 -8.965 1.00 8.40 220 LEU B O 1
ATOM 3784 N N . PRO B 1 221 ? 32.150 -1.172 -10.437 1.00 7.74 221 PRO B N 1
ATOM 3785 C CA . PRO B 1 221 ? 33.372 -0.391 -10.180 1.00 7.55 221 PRO B CA 1
ATOM 3786 C C . PRO B 1 221 ? 33.297 0.963 -10.877 1.00 10.14 221 PRO B C 1
ATOM 3787 O O . PRO B 1 221 ? 32.865 1.031 -12.030 1.00 10.81 221 PRO B O 1
ATOM 3791 N N . ALA B 1 222 ? 33.732 2.031 -10.213 1.00 8.68 222 ALA B N 1
ATOM 3792 C CA . ALA B 1 222 ? 33.597 3.359 -10.802 1.00 7.86 222 ALA B CA 1
ATOM 3793 C C . ALA B 1 222 ? 34.717 3.648 -11.803 1.00 11.18 222 ALA B C 1
ATOM 3794 O O . ALA B 1 222 ? 34.659 4.645 -12.529 1.00 13.71 222 ALA B O 1
ATOM 3796 N N . ALA B 1 223 ? 35.727 2.775 -11.833 1.00 10.01 223 ALA B N 1
ATOM 3797 C CA . ALA B 1 223 ? 36.867 2.903 -12.738 1.00 10.49 223 ALA B CA 1
ATOM 3798 C C . ALA B 1 223 ? 37.517 1.531 -12.907 1.00 11.79 223 ALA B C 1
ATOM 3799 O O . ALA B 1 223 ? 37.292 0.636 -12.090 1.00 13.36 223 ALA B O 1
ATOM 3801 N N . PRO B 1 224 ? 38.318 1.343 -13.971 1.00 9.87 224 PRO B N 1
ATOM 3802 C CA . PRO B 1 224 ? 39.013 0.062 -14.142 1.00 12.23 224 PRO B CA 1
ATOM 3803 C C . PRO B 1 224 ? 39.887 -0.329 -12.957 1.00 14.66 224 PRO B C 1
ATOM 3804 O O . PRO B 1 224 ? 40.003 -1.517 -12.662 1.00 18.58 224 PRO B O 1
ATOM 3808 N N . GLU B 1 225 ? 40.479 0.656 -12.289 1.00 13.43 225 GLU B N 1
ATOM 3809 C CA A GLU B 1 225 ? 41.367 0.343 -11.176 0.40 14.42 225 GLU B CA 1
ATOM 3810 C CA B GLU B 1 225 ? 41.374 0.463 -11.154 0.60 14.43 225 GLU B CA 1
ATOM 3811 C C . GLU B 1 225 ? 40.634 0.129 -9.854 1.00 12.14 225 GLU B C 1
ATOM 3812 O O . GLU B 1 225 ? 41.264 -0.175 -8.837 1.00 11.42 225 GLU B O 1
ATOM 3823 N N . ALA B 1 226 ? 39.306 0.240 -9.872 1.00 12.25 226 ALA B N 1
ATOM 3824 C CA . ALA B 1 226 ? 38.495 0.074 -8.653 1.00 10.50 226 ALA B CA 1
ATOM 3825 C C . ALA B 1 226 ? 38.236 -1.386 -8.287 1.00 11.68 226 ALA B C 1
ATOM 3826 O O . ALA B 1 226 ? 37.839 -1.686 -7.151 1.00 12.39 226 ALA B O 1
ATOM 3828 N N . ALA B 1 227 ? 38.440 -2.282 -9.250 1.00 10.46 227 ALA B N 1
ATOM 3829 C CA . ALA B 1 227 ? 38.193 -3.711 -9.053 1.00 12.25 227 ALA B CA 1
ATOM 3830 C C . ALA B 1 227 ? 39.124 -4.531 -9.929 1.00 11.87 227 ALA B C 1
ATOM 3831 O O . ALA B 1 227 ? 39.785 -3.989 -10.812 1.00 13.84 227 ALA B O 1
ATOM 3833 N N . GLY B 1 228 ? 39.172 -5.839 -9.683 1.00 11.04 228 GLY B N 1
ATOM 3834 C CA . GLY B 1 228 ? 39.956 -6.736 -10.514 1.00 12.57 228 GLY B CA 1
ATOM 3835 C C . GLY B 1 228 ? 39.369 -6.897 -11.905 1.00 17.43 228 GLY B C 1
ATOM 3836 O O . GLY B 1 228 ? 40.101 -7.032 -12.889 1.00 14.12 228 GLY B O 1
ATOM 3837 N N . SER B 1 229 ? 38.041 -6.882 -11.987 1.00 13.23 229 SER B N 1
ATOM 3838 C CA . SER B 1 229 ? 37.342 -7.078 -13.255 1.00 11.72 229 SER B CA 1
ATOM 3839 C C . SER B 1 229 ? 35.900 -6.611 -13.126 1.00 11.51 229 SER B C 1
ATOM 3840 O O . SER B 1 229 ? 35.376 -6.527 -12.011 1.00 10.61 229 SER B O 1
ATOM 3843 N N . GLY B 1 230 ? 35.269 -6.298 -14.260 1.00 11.99 230 GLY B N 1
ATOM 3844 C CA . GLY B 1 230 ? 33.853 -5.958 -14.283 1.00 10.90 230 GLY B CA 1
ATOM 3845 C C . GLY B 1 230 ? 33.511 -4.521 -14.644 1.00 9.04 230 GLY B C 1
ATOM 3846 O O . GLY B 1 230 ? 32.328 -4.183 -14.788 1.00 12.25 230 GLY B O 1
ATOM 3847 N N . TYR B 1 231 ? 34.528 -3.668 -14.791 1.00 12.09 231 TYR B N 1
ATOM 3848 C CA . TYR B 1 231 ? 34.268 -2.277 -15.166 1.00 11.35 231 TYR B CA 1
ATOM 3849 C C . TYR B 1 231 ? 33.541 -2.179 -16.508 1.00 11.18 231 TYR B C 1
ATOM 3850 O O . TYR B 1 231 ? 33.912 -2.852 -17.478 1.00 11.29 231 TYR B O 1
ATOM 3859 N N . ILE B 1 232 ? 32.511 -1.336 -16.557 1.00 8.63 232 ILE B N 1
ATOM 3860 C CA . ILE B 1 232 ? 31.741 -1.124 -17.785 1.00 9.14 232 ILE B CA 1
ATOM 3861 C C . ILE B 1 232 ? 31.928 0.322 -18.232 1.00 11.70 232 ILE B C 1
ATOM 3862 O O . ILE B 1 232 ? 31.604 1.242 -17.483 1.00 11.79 232 ILE B O 1
ATOM 3867 N N . PRO B 1 233 ? 32.451 0.532 -19.455 1.00 14.17 233 PRO B N 1
ATOM 3868 C CA . PRO B 1 233 ? 32.515 1.898 -19.991 1.00 11.67 233 PRO B CA 1
ATOM 3869 C C . PRO B 1 233 ? 31.142 2.561 -19.922 1.00 11.28 233 PRO B C 1
ATOM 3870 O O . PRO B 1 233 ? 30.139 1.894 -20.177 1.00 13.77 233 PRO B O 1
ATOM 3874 N N . PRO B 1 234 ? 31.086 3.851 -19.574 1.00 10.57 234 PRO B N 1
ATOM 3875 C CA . PRO B 1 234 ? 29.786 4.474 -19.296 1.00 12.84 234 PRO B CA 1
ATOM 3876 C C . PRO B 1 234 ? 28.834 4.426 -20.487 1.00 14.13 234 PRO B C 1
ATOM 3877 O O . PRO B 1 234 ? 27.639 4.226 -20.283 1.00 12.38 234 PRO B O 1
ATOM 3881 N N . ASP B 1 235 ? 29.356 4.591 -21.699 1.00 14.32 235 ASP B N 1
ATOM 3882 C CA A ASP B 1 235 ? 28.580 4.493 -22.932 0.44 15.35 235 ASP B CA 1
ATOM 3883 C CA B ASP B 1 235 ? 28.487 4.529 -22.866 0.56 15.28 235 ASP B CA 1
ATOM 3884 C C . ASP B 1 235 ? 27.865 3.145 -23.073 1.00 12.99 235 ASP B C 1
ATOM 3885 O O . ASP B 1 235 ? 26.726 3.057 -23.529 1.00 14.48 235 ASP B O 1
ATOM 3894 N N . VAL B 1 236 ? 28.566 2.078 -22.703 1.00 12.20 236 VAL B N 1
ATOM 3895 C CA . VAL B 1 236 ? 27.968 0.744 -22.739 1.00 13.02 236 VAL B CA 1
ATOM 3896 C C . VAL B 1 236 ? 26.878 0.626 -21.661 1.00 12.01 236 VAL B C 1
ATOM 3897 O O . VAL B 1 236 ? 25.794 0.092 -21.906 1.00 12.18 236 VAL B O 1
ATOM 3901 N N . LEU B 1 237 ? 27.163 1.131 -20.463 1.00 12.15 237 LEU B N 1
ATOM 3902 C CA . LEU B 1 237 ? 26.180 1.101 -19.385 1.00 11.61 237 LEU B CA 1
ATOM 3903 C C . LEU B 1 237 ? 24.874 1.802 -19.755 1.00 12.78 237 LEU B C 1
ATOM 3904 O O . LEU B 1 237 ? 23.790 1.224 -19.605 1.00 12.18 237 LEU B O 1
ATOM 3909 N N . THR B 1 238 ? 24.972 3.039 -20.243 1.00 11.62 238 THR B N 1
ATOM 3910 C CA . THR B 1 238 ? 23.789 3.859 -20.484 1.00 12.22 238 THR B CA 1
ATOM 3911 C C . THR B 1 238 ? 23.074 3.454 -21.771 1.00 15.46 238 THR B C 1
ATOM 3912 O O . THR B 1 238 ? 21.855 3.608 -21.890 1.00 14.85 238 THR B O 1
ATOM 3916 N N . GLY B 1 239 ? 23.832 2.915 -22.718 1.00 12.03 239 GLY B N 1
ATOM 3917 C CA . GLY B 1 239 ? 23.271 2.536 -24.006 1.00 14.71 239 GLY B CA 1
ATOM 3918 C C . GLY B 1 239 ? 22.724 1.125 -24.084 1.00 14.83 239 GLY B C 1
ATOM 3919 O O . GLY B 1 239 ? 21.787 0.868 -24.836 1.00 13.23 239 GLY B O 1
ATOM 3920 N N . GLN B 1 240 ? 23.311 0.205 -23.319 1.00 8.95 240 GLN B N 1
ATOM 3921 C CA . GLN B 1 240 ? 22.999 -1.213 -23.465 1.00 8.45 240 GLN B CA 1
ATOM 3922 C C . GLN B 1 240 ? 22.483 -1.899 -22.202 1.00 15.67 240 GLN B C 1
ATOM 3923 O O . GLN B 1 240 ? 21.792 -2.910 -22.292 1.00 18.13 240 GLN B O 1
ATOM 3929 N N . ILE B 1 241 ? 22.830 -1.382 -21.030 1.00 9.32 241 ILE B N 1
ATOM 3930 C CA . ILE B 1 241 ? 22.400 -2.050 -19.791 1.00 11.15 241 ILE B CA 1
ATOM 3931 C C . ILE B 1 241 ? 21.251 -1.344 -19.049 1.00 11.18 241 ILE B C 1
ATOM 3932 O O . ILE B 1 241 ? 20.211 -1.957 -18.780 1.00 11.43 241 ILE B O 1
ATOM 3937 N N . LEU B 1 242 ? 21.431 -0.068 -18.724 1.00 10.70 242 LEU B N 1
ATOM 3938 C CA . LEU B 1 242 ? 20.379 0.706 -18.068 1.00 10.92 242 LEU B CA 1
ATOM 3939 C C . LEU B 1 242 ? 18.999 0.662 -18.736 1.00 12.64 242 LEU B C 1
ATOM 3940 O O . LEU B 1 242 ? 18.005 0.469 -18.041 1.00 13.07 242 LEU B O 1
ATOM 3945 N N . PRO B 1 243 ? 18.921 0.823 -20.077 1.00 11.83 243 PRO B N 1
ATOM 3946 C CA . PRO B 1 243 ? 17.568 0.832 -20.650 1.00 12.05 243 PRO B CA 1
ATOM 3947 C C . PRO B 1 243 ? 16.813 -0.490 -20.441 1.00 12.57 243 PRO B C 1
ATOM 3948 O O . PRO B 1 243 ? 15.582 -0.470 -20.362 1.00 17.86 243 PRO B O 1
ATOM 3952 N N . GLN B 1 244 ? 17.535 -1.608 -20.350 1.00 12.50 244 GLN B N 1
ATOM 3953 C CA . GLN B 1 244 ? 16.912 -2.895 -20.051 1.00 12.85 244 GLN B CA 1
ATOM 3954 C C . GLN B 1 244 ? 16.582 -3.055 -18.566 1.00 13.75 244 GLN B C 1
ATOM 3955 O O . GLN B 1 244 ? 15.441 -3.357 -18.207 1.00 16.61 244 GLN B O 1
ATOM 3961 N N . ILE B 1 245 ? 17.571 -2.872 -17.697 1.00 13.05 245 ILE B N 1
ATOM 3962 C CA . ILE B 1 245 ? 17.319 -3.119 -16.274 1.00 9.91 245 ILE B CA 1
ATOM 3963 C C . ILE B 1 245 ? 16.310 -2.147 -15.664 1.00 10.71 245 ILE B C 1
ATOM 3964 O O . ILE B 1 245 ? 15.654 -2.474 -14.676 1.00 11.89 245 ILE B O 1
ATOM 3969 N N . LYS B 1 246 ? 16.160 -0.969 -16.261 1.00 10.20 246 LYS B N 1
ATOM 3970 C CA . LYS B 1 246 ? 15.200 -0.004 -15.750 1.00 10.50 246 LYS B CA 1
ATOM 3971 C C . LYS B 1 246 ? 13.749 -0.428 -15.976 1.00 11.27 246 LYS B C 1
ATOM 3972 O O . LYS B 1 246 ? 12.843 0.152 -15.381 1.00 13.89 246 LYS B O 1
ATOM 3978 N N . THR B 1 247 ? 13.537 -1.448 -16.807 1.00 14.01 247 THR B N 1
ATOM 3979 C CA . THR B 1 247 ? 12.188 -1.977 -17.006 1.00 12.49 247 THR B CA 1
ATOM 3980 C C . THR B 1 247 ? 11.764 -2.887 -15.863 1.00 13.09 247 THR B C 1
ATOM 3981 O O . THR B 1 247 ? 10.596 -3.282 -15.793 1.00 12.92 247 THR B O 1
ATOM 3985 N N . SER B 1 248 ? 12.693 -3.202 -14.959 1.00 10.99 248 SER B N 1
ATOM 3986 C CA A SER B 1 248 ? 12.378 -4.024 -13.789 0.63 13.60 248 SER B CA 1
ATOM 3987 C CA B SER B 1 248 ? 12.378 -4.021 -13.794 0.37 13.57 248 SER B CA 1
ATOM 3988 C C . SER B 1 248 ? 11.561 -3.252 -12.757 1.00 11.62 248 SER B C 1
ATOM 3989 O O . SER B 1 248 ? 11.846 -2.087 -12.463 1.00 12.74 248 SER B O 1
ATOM 3994 N N . ALA B 1 249 ? 10.545 -3.906 -12.203 1.00 8.92 249 ALA B N 1
ATOM 3995 C CA . ALA B 1 249 ? 9.711 -3.290 -11.176 1.00 10.68 249 ALA B CA 1
ATOM 3996 C C . ALA B 1 249 ? 10.481 -3.068 -9.882 1.00 9.98 249 ALA B C 1
ATOM 3997 O O . ALA B 1 249 ? 10.037 -2.321 -9.011 1.00 17.82 249 ALA B O 1
ATOM 3999 N N . LYS B 1 250 ? 11.630 -3.727 -9.760 1.00 8.31 250 LYS B N 1
ATOM 4000 C CA . LYS B 1 250 ? 12.428 -3.656 -8.540 1.00 10.75 250 LYS B CA 1
ATOM 4001 C C . LYS B 1 250 ? 13.665 -2.762 -8.684 1.00 11.51 250 LYS B C 1
ATOM 4002 O O . LYS B 1 250 ? 14.422 -2.593 -7.721 1.00 10.07 250 LYS B O 1
ATOM 4008 N N . TYR B 1 251 ? 13.874 -2.191 -9.866 1.00 11.12 251 TYR B N 1
ATOM 4009 C CA . TYR B 1 251 ? 15.050 -1.348 -10.114 1.00 9.36 251 TYR B CA 1
ATOM 4010 C C . TYR B 1 251 ? 15.103 -0.131 -9.201 1.00 11.03 251 TYR B C 1
ATOM 4011 O O . TYR B 1 251 ? 14.166 0.674 -9.167 1.00 11.57 251 TYR B O 1
ATOM 4020 N N . GLY B 1 252 ? 16.214 0.027 -8.488 1.00 10.71 252 GLY B N 1
ATOM 4021 C CA . GLY B 1 252 ? 16.374 1.166 -7.600 1.00 10.37 252 GLY B CA 1
ATOM 4022 C C . GLY B 1 252 ? 17.436 2.155 -8.044 1.00 7.38 252 GLY B C 1
ATOM 4023 O O . GLY B 1 252 ? 17.412 3.329 -7.637 1.00 11.79 252 GLY B O 1
ATOM 4024 N N . GLY B 1 253 ? 18.363 1.698 -8.879 1.00 7.37 253 GLY B N 1
ATOM 4025 C CA . GLY B 1 253 ? 19.458 2.540 -9.323 1.00 9.90 253 GLY B CA 1
ATOM 4026 C C . GLY B 1 253 ? 20.776 1.808 -9.453 1.00 11.47 253 GLY B C 1
ATOM 4027 O O . GLY B 1 253 ? 20.805 0.599 -9.726 1.00 8.54 253 GLY B O 1
ATOM 4028 N N . VAL B 1 254 ? 21.866 2.549 -9.244 1.00 9.02 254 VAL B N 1
ATOM 4029 C CA . VAL B 1 254 ? 23.220 2.060 -9.458 1.00 7.48 254 VAL B CA 1
ATOM 4030 C C . VAL B 1 254 ? 24.027 2.304 -8.190 1.00 7.83 254 VAL B C 1
ATOM 4031 O O . VAL B 1 254 ? 23.881 3.351 -7.550 1.00 10.55 254 VAL B O 1
ATOM 4035 N N . MET B 1 255 ? 24.834 1.319 -7.803 1.00 6.83 255 MET B N 1
ATOM 4036 C CA . MET B 1 255 ? 25.786 1.480 -6.714 1.00 6.76 255 MET B CA 1
ATOM 4037 C C . MET B 1 255 ? 27.186 1.503 -7.303 1.00 7.54 255 MET B C 1
ATOM 4038 O O . MET B 1 255 ? 27.483 0.746 -8.235 1.00 8.09 255 MET B O 1
ATOM 4043 N N . LEU B 1 256 ? 28.052 2.356 -6.754 1.00 7.39 256 LEU B N 1
ATOM 4044 C CA . LEU B 1 256 ? 29.422 2.464 -7.233 1.00 8.02 256 LEU B CA 1
ATOM 4045 C C . LEU B 1 256 ? 30.433 2.226 -6.122 1.00 7.70 256 LEU B C 1
ATOM 4046 O O . LEU B 1 256 ? 30.292 2.755 -5.007 1.00 7.95 256 LEU B O 1
ATOM 4051 N N . TYR B 1 257 ? 31.448 1.422 -6.429 1.00 7.87 257 TYR B N 1
ATOM 4052 C CA . TYR B 1 257 ? 32.632 1.323 -5.581 1.00 5.97 257 TYR B CA 1
ATOM 4053 C C . TYR B 1 257 ? 33.785 2.002 -6.328 1.00 7.03 257 TYR B C 1
ATOM 4054 O O . TYR B 1 257 ? 34.167 1.515 -7.403 1.00 9.27 257 TYR B O 1
ATOM 4063 N N . SER B 1 258 ? 34.359 3.108 -5.839 1.00 10.55 258 SER B N 1
ATOM 4064 C CA A SER B 1 258 ? 33.959 3.810 -4.620 0.83 8.01 258 SER B CA 1
ATOM 4065 C CA B SER B 1 258 ? 33.976 3.801 -4.619 0.17 8.06 258 SER B CA 1
ATOM 4066 C C . SER B 1 258 ? 34.197 5.292 -4.891 1.00 7.76 258 SER B C 1
ATOM 4067 O O . SER B 1 258 ? 34.609 5.656 -5.989 1.00 9.12 258 SER B O 1
ATOM 4072 N N . LYS B 1 259 ? 33.965 6.150 -3.898 1.00 8.48 259 LYS B N 1
ATOM 4073 C CA . LYS B 1 259 ? 34.142 7.596 -4.110 1.00 8.75 259 LYS B CA 1
ATOM 4074 C C . LYS B 1 259 ? 35.521 7.964 -4.693 1.00 9.83 259 LYS B C 1
ATOM 4075 O O . LYS B 1 259 ? 35.616 8.782 -5.610 1.00 9.75 259 LYS B O 1
ATOM 4081 N N . PHE B 1 260 ? 36.581 7.333 -4.198 1.00 9.97 260 PHE B N 1
ATOM 4082 C CA . PHE B 1 260 ? 37.927 7.639 -4.687 1.00 9.41 260 PHE B CA 1
ATOM 4083 C C . PHE B 1 260 ? 38.051 7.521 -6.206 1.00 10.85 260 PHE B C 1
ATOM 4084 O O . PHE B 1 260 ? 38.730 8.335 -6.850 1.00 10.23 260 PHE B O 1
ATOM 4092 N N . TYR B 1 261 ? 37.368 6.527 -6.770 1.00 9.50 261 TYR B N 1
ATOM 4093 C CA . TYR B 1 261 ? 37.483 6.207 -8.189 1.00 11.41 261 TYR B CA 1
ATOM 4094 C C . TYR B 1 261 ? 36.410 6.907 -9.026 1.00 13.19 261 TYR B C 1
ATOM 4095 O O . TYR B 1 261 ? 36.417 6.810 -10.259 1.00 11.95 261 TYR B O 1
ATOM 4104 N N . ASP B 1 262 ? 35.506 7.625 -8.360 1.00 11.33 262 ASP B N 1
ATOM 4105 C CA . ASP B 1 262 ? 34.350 8.232 -9.024 1.00 10.02 262 ASP B CA 1
ATOM 4106 C C . ASP B 1 262 ? 34.558 9.717 -9.281 1.00 12.91 262 ASP B C 1
ATOM 4107 O O . ASP B 1 262 ? 33.771 10.552 -8.835 1.00 16.92 262 ASP B O 1
ATOM 4112 N N . THR B 1 263 ? 35.622 10.043 -10.001 1.00 18.05 263 THR B N 1
ATOM 4113 C CA . THR B 1 263 ? 35.874 11.427 -10.380 1.00 16.00 263 THR B CA 1
ATOM 4114 C C . THR B 1 263 ? 34.984 11.858 -11.552 1.00 15.90 263 THR B C 1
ATOM 4115 O O . THR B 1 263 ? 34.646 13.039 -11.675 1.00 18.03 263 THR B O 1
ATOM 4119 N N . THR B 1 264 ? 34.594 10.909 -12.403 1.00 14.28 264 THR B N 1
ATOM 4120 C CA . THR B 1 264 ? 33.789 11.242 -13.583 1.00 12.75 264 THR B CA 1
ATOM 4121 C C . THR B 1 264 ? 32.563 10.357 -13.827 1.00 13.22 264 THR B C 1
ATOM 4122 O O . THR B 1 264 ? 31.622 10.785 -14.494 1.00 16.12 264 THR B O 1
ATOM 4126 N N . TYR B 1 265 ? 32.581 9.128 -13.317 1.00 11.98 265 TYR B N 1
ATOM 4127 C CA . TYR B 1 265 ? 31.610 8.112 -13.741 1.00 11.86 265 TYR B CA 1
ATOM 4128 C C . TYR B 1 265 ? 30.161 8.480 -13.428 1.00 10.10 265 TYR B C 1
ATOM 4129 O O . TYR B 1 265 ? 29.323 8.490 -14.329 1.00 11.74 265 TYR B O 1
ATOM 4138 N N . SER B 1 266 ? 29.858 8.783 -12.166 1.00 8.98 266 SER B N 1
ATOM 4139 C CA . SER B 1 266 ? 28.497 9.186 -11.816 1.00 9.39 266 SER B CA 1
ATOM 4140 C C . SER B 1 266 ? 28.088 10.496 -12.493 1.00 12.56 266 SER B C 1
ATOM 4141 O O . SER B 1 266 ? 26.916 10.682 -12.797 1.00 12.27 266 SER B O 1
ATOM 4144 N N . THR B 1 267 ? 29.036 11.402 -12.726 1.00 12.75 267 THR B N 1
ATOM 4145 C CA . THR B 1 267 ? 28.686 12.658 -13.397 1.00 10.57 267 THR B CA 1
ATOM 4146 C C . THR B 1 267 ? 28.236 12.355 -14.822 1.00 11.78 267 THR B C 1
ATOM 4147 O O . THR B 1 267 ? 27.230 12.899 -15.311 1.00 15.58 267 THR B O 1
ATOM 4151 N N . THR B 1 268 ? 28.976 11.465 -15.477 1.00 12.64 268 THR B N 1
ATOM 4152 C CA . THR B 1 268 ? 28.669 11.060 -16.848 1.00 12.93 268 THR B CA 1
ATOM 4153 C C . THR B 1 268 ? 27.304 10.378 -16.974 1.00 15.18 268 THR B C 1
ATOM 4154 O O . THR B 1 268 ? 26.535 10.682 -17.886 1.00 14.84 268 THR B O 1
ATOM 4158 N N . ILE B 1 269 ? 26.987 9.475 -16.049 1.00 13.02 269 ILE B N 1
ATOM 4159 C CA . ILE B 1 269 ? 25.794 8.640 -16.210 1.00 14.27 269 ILE B CA 1
ATOM 4160 C C . ILE B 1 269 ? 24.549 9.156 -15.484 1.00 16.00 269 ILE B C 1
ATOM 4161 O O . ILE B 1 269 ? 23.469 8.576 -15.612 1.00 14.31 269 ILE B O 1
ATOM 4166 N N . LYS B 1 270 ? 24.683 10.257 -14.752 1.00 13.93 270 LYS B N 1
ATOM 4167 C CA A LYS B 1 270 ? 23.640 10.655 -13.810 0.25 16.57 270 LYS B CA 1
ATOM 4168 C CA B LYS B 1 270 ? 23.651 10.708 -13.814 0.75 16.50 270 LYS B CA 1
ATOM 4169 C C . LYS B 1 270 ? 22.229 10.826 -14.378 1.00 17.32 270 LYS B C 1
ATOM 4170 O O . LYS B 1 270 ? 21.262 10.387 -13.749 1.00 16.06 270 LYS B O 1
ATOM 4181 N N . ASP B 1 271 ? 22.085 11.442 -15.547 1.00 21.71 271 ASP B N 1
ATOM 4182 C CA A ASP B 1 271 ? 20.776 11.682 -16.159 0.60 22.32 271 ASP B CA 1
ATOM 4183 C CA B ASP B 1 271 ? 20.721 11.651 -16.031 0.40 22.23 271 ASP B CA 1
ATOM 4184 C C . ASP B 1 271 ? 20.113 10.410 -16.678 1.00 24.77 271 ASP B C 1
ATOM 4185 O O . ASP B 1 271 ? 18.951 10.428 -17.075 1.00 23.53 271 ASP B O 1
ATOM 4194 N N . GLN B 1 272 ? 20.873 9.317 -16.715 1.00 18.35 272 GLN B N 1
ATOM 4195 C CA . GLN B 1 272 ? 20.370 8.056 -17.265 1.00 18.43 272 GLN B CA 1
ATOM 4196 C C . GLN B 1 272 ? 19.982 7.046 -16.182 1.00 16.52 272 GLN B C 1
ATOM 4197 O O . GLN B 1 272 ? 19.309 6.052 -16.469 1.00 17.42 272 GLN B O 1
ATOM 4203 N N . VAL B 1 273 ? 20.423 7.286 -14.951 1.00 13.44 273 VAL B N 1
ATOM 4204 C CA . VAL B 1 273 ? 20.147 6.366 -13.844 1.00 13.48 273 VAL B CA 1
ATOM 4205 C C . VAL B 1 273 ? 18.691 6.434 -13.403 1.00 18.71 273 VAL B C 1
ATOM 4206 O O . VAL B 1 273 ? 18.113 7.522 -13.340 1.00 20.72 273 VAL B O 1
ATOM 4211 N N . GLY C 1 1 ? 4.566 14.856 56.975 1.00 26.90 1 GLY C N 1
ATOM 4212 C CA . GLY C 1 1 ? 5.374 15.647 56.060 1.00 17.97 1 GLY C CA 1
ATOM 4213 C C . GLY C 1 1 ? 6.333 14.823 55.219 1.00 20.42 1 GLY C C 1
ATOM 4214 O O . GLY C 1 1 ? 6.510 13.624 55.461 1.00 20.56 1 GLY C O 1
ATOM 4215 N N . ASP C 1 2 ? 6.953 15.475 54.234 1.00 19.39 2 ASP C N 1
ATOM 4216 C CA . ASP C 1 2 ? 7.915 14.837 53.328 1.00 17.91 2 ASP C CA 1
ATOM 4217 C C . ASP C 1 2 ? 9.332 15.326 53.588 1.00 14.64 2 ASP C C 1
ATOM 4218 O O . ASP C 1 2 ? 9.535 16.320 54.280 1.00 14.23 2 ASP C O 1
ATOM 4223 N N . ILE C 1 3 ? 10.311 14.626 53.015 1.00 15.24 3 ILE C N 1
ATOM 4224 C CA . ILE C 1 3 ? 11.698 15.080 53.071 1.00 15.08 3 ILE C CA 1
ATOM 4225 C C . ILE C 1 3 ? 12.197 15.431 51.669 1.00 9.51 3 ILE C C 1
ATOM 4226 O O . ILE C 1 3 ? 12.017 14.662 50.720 1.00 13.21 3 ILE C O 1
ATOM 4231 N N . ALA C 1 4 ? 12.809 16.607 51.535 1.00 11.14 4 ALA C N 1
ATOM 4232 C CA . ALA C 1 4 ? 13.453 17.000 50.283 1.00 11.71 4 ALA C CA 1
ATOM 4233 C C . ALA C 1 4 ? 14.963 17.005 50.490 1.00 10.48 4 ALA C C 1
ATOM 4234 O O . ALA C 1 4 ? 15.432 17.327 51.573 1.00 11.98 4 ALA C O 1
ATOM 4236 N N . ILE C 1 5 ? 15.732 16.665 49.460 1.00 10.11 5 ILE C N 1
ATOM 4237 C CA . ILE C 1 5 ? 17.185 16.660 49.627 1.00 11.96 5 ILE C CA 1
ATOM 4238 C C . ILE C 1 5 ? 17.941 17.152 48.386 1.00 14.13 5 ILE C C 1
ATOM 4239 O O . ILE C 1 5 ? 17.506 16.936 47.255 1.00 12.13 5 ILE C O 1
ATOM 4244 N N . TYR C 1 6 ? 19.062 17.830 48.611 1.00 12.07 6 TYR C N 1
ATOM 4245 C CA . TYR C 1 6 ? 19.944 18.236 47.516 1.00 11.74 6 TYR C CA 1
ATOM 4246 C C . TYR C 1 6 ? 20.906 17.114 47.123 1.00 12.61 6 TYR C C 1
ATOM 4247 O O . TYR C 1 6 ? 21.418 16.391 47.987 1.00 11.43 6 TYR C O 1
ATOM 4256 N N . TRP C 1 7 ? 21.124 16.965 45.819 1.00 8.69 7 TRP C N 1
ATOM 4257 C CA . TRP C 1 7 ? 22.030 15.949 45.281 1.00 9.67 7 TRP C CA 1
ATOM 4258 C C . TRP C 1 7 ? 22.829 16.557 44.140 1.00 11.57 7 TRP C C 1
ATOM 4259 O O . TRP C 1 7 ? 22.300 17.371 43.368 1.00 11.57 7 TRP C O 1
ATOM 4270 N N . GLY C 1 8 ? 24.090 16.148 44.000 1.00 10.00 8 GLY C N 1
ATOM 4271 C CA . GLY C 1 8 ? 24.854 16.491 42.811 1.00 11.47 8 GLY C CA 1
ATOM 4272 C C . GLY C 1 8 ? 26.206 17.125 43.064 1.00 11.89 8 GLY C C 1
ATOM 4273 O O . GLY C 1 8 ? 27.027 17.213 42.152 1.00 12.33 8 GLY C O 1
ATOM 4274 N N . GLN C 1 9 ? 26.449 17.557 44.295 1.00 12.82 9 GLN C N 1
ATOM 4275 C CA . GLN C 1 9 ? 27.676 18.281 44.599 1.00 12.41 9 GLN C CA 1
ATOM 4276 C C . GLN C 1 9 ? 28.773 17.452 45.284 1.00 12.05 9 GLN C C 1
ATOM 4277 O O . GLN C 1 9 ? 29.792 18.004 45.687 1.00 15.69 9 GLN C O 1
ATOM 4283 N N . ASN C 1 10 ? 28.578 16.136 45.379 1.00 11.88 10 ASN C N 1
ATOM 4284 C CA . ASN C 1 10 ? 29.646 15.236 45.843 1.00 13.66 10 ASN C CA 1
ATOM 4285 C C . ASN C 1 10 ? 29.592 13.864 45.176 1.00 15.75 10 ASN C C 1
ATOM 4286 O O . ASN C 1 10 ? 28.636 13.115 45.365 1.00 13.84 10 ASN C O 1
ATOM 4291 N N . GLY C 1 11 ? 30.627 13.524 44.409 1.00 12.31 11 GLY C N 1
ATOM 4292 C CA . GLY C 1 11 ? 30.649 12.272 43.669 1.00 12.41 11 GLY C CA 1
ATOM 4293 C C . GLY C 1 11 ? 30.608 10.986 44.487 1.00 12.00 11 GLY C C 1
ATOM 4294 O O . GLY C 1 11 ? 30.395 9.898 43.938 1.00 16.12 11 GLY C O 1
ATOM 4295 N N . GLY C 1 12 ? 30.791 11.096 45.797 1.00 14.98 12 GLY C N 1
ATOM 4296 C CA . GLY C 1 12 ? 30.734 9.916 46.645 1.00 21.70 12 GLY C CA 1
ATOM 4297 C C . GLY C 1 12 ? 29.400 9.730 47.352 1.00 21.18 12 GLY C C 1
ATOM 4298 O O . GLY C 1 12 ? 29.274 8.886 48.242 1.00 16.83 12 GLY C O 1
ATOM 4299 N N . GLU C 1 13 ? 28.397 10.511 46.962 1.00 17.47 13 GLU C N 1
ATOM 4300 C CA . GLU C 1 13 ? 27.128 10.514 47.700 1.00 18.67 13 GLU C CA 1
ATOM 4301 C C . GLU C 1 13 ? 26.160 9.468 47.162 1.00 21.81 13 GLU C C 1
ATOM 4302 O O . GLU C 1 13 ? 25.023 9.369 47.619 1.00 18.41 13 GLU C O 1
ATOM 4308 N N . GLY C 1 14 ? 26.615 8.682 46.194 1.00 16.54 14 GLY C N 1
ATOM 4309 C CA . GLY C 1 14 ? 25.762 7.695 45.565 1.00 15.94 14 GLY C CA 1
ATOM 4310 C C . GLY C 1 14 ? 25.121 8.260 44.327 1.00 15.66 14 GLY C C 1
ATOM 4311 O O . GLY C 1 14 ? 25.092 9.478 44.140 1.00 16.25 14 GLY C O 1
ATOM 4312 N N . THR C 1 15 ? 24.619 7.376 43.471 1.00 15.75 15 THR C N 1
ATOM 4313 C CA . THR C 1 15 ? 23.938 7.789 42.259 1.00 15.03 15 THR C CA 1
ATOM 4314 C C . THR C 1 15 ? 22.611 8.466 42.599 1.00 10.97 15 THR C C 1
ATOM 4315 O O . THR C 1 15 ? 22.094 8.334 43.712 1.00 13.83 15 THR C O 1
ATOM 4319 N N . LEU C 1 16 ? 22.076 9.203 41.631 1.00 14.34 16 LEU C N 1
ATOM 4320 C CA . LEU C 1 16 ? 20.757 9.814 41.776 1.00 12.03 16 LEU C CA 1
ATOM 4321 C C . LEU C 1 16 ? 19.682 8.746 41.977 1.00 15.06 16 LEU C C 1
ATOM 4322 O O . LEU C 1 16 ? 18.836 8.868 42.862 1.00 14.70 16 LEU C O 1
ATOM 4327 N N . ALA C 1 17 ? 19.727 7.697 41.159 1.00 16.77 17 ALA C N 1
ATOM 4328 C CA . ALA C 1 17 ? 18.799 6.574 41.296 1.00 18.30 17 ALA C CA 1
ATOM 4329 C C . ALA C 1 17 ? 18.851 5.933 42.684 1.00 17.18 17 ALA C C 1
ATOM 4330 O O . ALA C 1 17 ? 17.808 5.595 43.251 1.00 18.90 17 ALA C O 1
ATOM 4332 N N . SER C 1 18 ? 20.050 5.774 43.240 1.00 17.01 18 SER C N 1
ATOM 4333 C CA A SER C 1 18 ? 20.213 5.194 44.570 0.32 18.25 18 SER C CA 1
ATOM 4334 C CA B SER C 1 18 ? 20.183 5.174 44.563 0.68 18.25 18 SER C CA 1
ATOM 4335 C C . SER C 1 18 ? 19.568 6.092 45.615 1.00 20.16 18 SER C C 1
ATOM 4336 O O . SER C 1 18 ? 18.958 5.621 46.575 1.00 18.33 18 SER C O 1
ATOM 4341 N N . THR C 1 19 ? 19.724 7.398 45.419 1.00 16.03 19 THR C N 1
ATOM 4342 C CA . THR C 1 19 ? 19.181 8.385 46.338 1.00 13.10 19 THR C CA 1
ATOM 4343 C C . THR C 1 19 ? 17.650 8.289 46.354 1.00 14.13 19 THR C C 1
ATOM 4344 O O . THR C 1 19 ? 17.017 8.312 47.412 1.00 14.82 19 THR C O 1
ATOM 4348 N N . CYS C 1 20 ? 17.058 8.145 45.182 1.00 18.09 20 CYS C N 1
ATOM 4349 C CA . CYS C 1 20 ? 15.618 7.988 45.097 1.00 14.02 20 CYS C CA 1
ATOM 4350 C C . CYS C 1 20 ? 15.184 6.663 45.724 1.00 21.16 20 CYS C C 1
ATOM 4351 O O . CYS C 1 20 ? 14.178 6.596 46.433 1.00 18.11 20 CYS C O 1
ATOM 4354 N N . ASP C 1 21 ? 15.971 5.618 45.489 1.00 20.71 21 ASP C N 1
ATOM 4355 C CA . ASP C 1 21 ? 15.627 4.277 45.973 1.00 15.54 21 ASP C CA 1
ATOM 4356 C C . ASP C 1 21 ? 15.673 4.103 47.492 1.00 20.40 21 ASP C C 1
ATOM 4357 O O . ASP C 1 21 ? 15.133 3.125 48.022 1.00 18.19 21 ASP C O 1
ATOM 4362 N N . THR C 1 22 ? 16.300 5.038 48.201 1.00 16.21 22 THR C N 1
ATOM 4363 C CA . THR C 1 22 ? 16.318 4.972 49.659 1.00 17.47 22 THR C CA 1
ATOM 4364 C C . THR C 1 22 ? 14.908 4.974 50.240 1.00 17.53 22 THR C C 1
ATOM 4365 O O . THR C 1 22 ? 14.669 4.380 51.295 1.00 21.82 22 THR C O 1
ATOM 4369 N N . GLY C 1 23 ? 13.992 5.659 49.558 1.00 14.88 23 GLY C N 1
ATOM 4370 C CA . GLY C 1 23 ? 12.611 5.778 50.005 1.00 22.70 23 GLY C CA 1
ATOM 4371 C C . GLY C 1 23 ? 12.386 6.887 51.020 1.00 23.66 23 GLY C C 1
ATOM 4372 O O . GLY C 1 23 ? 11.264 7.114 51.476 1.00 22.33 23 GLY C O 1
ATOM 4373 N N . ARG C 1 24 ? 13.457 7.582 51.384 1.00 14.89 24 ARG C N 1
ATOM 4374 C CA . ARG C 1 24 ? 13.378 8.662 52.358 1.00 14.78 24 ARG C CA 1
ATOM 4375 C C . ARG C 1 24 ? 12.748 9.938 51.798 1.00 13.27 24 ARG C C 1
ATOM 4376 O O . ARG C 1 24 ? 12.191 10.732 52.557 1.00 13.98 24 ARG C O 1
ATOM 4384 N N . TYR C 1 25 ? 12.856 10.146 50.486 1.00 15.60 25 TYR C N 1
ATOM 4385 C CA . TYR C 1 25 ? 12.628 11.480 49.916 1.00 12.74 25 TYR C CA 1
ATOM 4386 C C . TYR C 1 25 ? 11.457 11.570 48.955 1.00 16.95 25 TYR C C 1
ATOM 4387 O O . TYR C 1 25 ? 11.214 10.651 48.170 1.00 19.55 25 TYR C O 1
ATOM 4396 N N . ALA C 1 26 ? 10.750 12.702 49.000 1.00 11.73 26 ALA C N 1
ATOM 4397 C CA . ALA C 1 26 ? 9.693 12.984 48.026 1.00 10.54 26 ALA C CA 1
ATOM 4398 C C . ALA C 1 26 ? 10.189 13.917 46.928 1.00 11.36 26 ALA C C 1
ATOM 4399 O O . ALA C 1 26 ? 9.597 13.988 45.848 1.00 14.18 26 ALA C O 1
ATOM 4401 N N . TYR C 1 27 ? 11.268 14.639 47.222 1.00 11.14 27 TYR C N 1
ATOM 4402 C CA . TYR C 1 27 ? 11.882 15.564 46.274 1.00 14.13 27 TYR C CA 1
ATOM 4403 C C . TYR C 1 27 ? 13.379 15.371 46.283 1.00 10.20 27 TYR C C 1
ATOM 4404 O O . TYR C 1 27 ? 14.002 15.397 47.352 1.00 13.43 27 TYR C O 1
ATOM 4413 N N . VAL C 1 28 ? 13.964 15.205 45.102 1.00 10.85 28 VAL C N 1
ATOM 4414 C CA . VAL C 1 28 ? 15.424 15.241 44.968 1.00 17.41 28 VAL C CA 1
ATOM 4415 C C . VAL C 1 28 ? 15.825 16.406 44.065 1.00 11.50 28 VAL C C 1
ATOM 4416 O O . VAL C 1 28 ? 15.358 16.517 42.931 1.00 12.38 28 VAL C O 1
ATOM 4420 N N . ILE C 1 29 ? 16.687 17.269 44.590 1.00 10.80 29 ILE C N 1
ATOM 4421 C CA . ILE C 1 29 ? 17.071 18.495 43.912 1.00 10.29 29 ILE C CA 1
ATOM 4422 C C . ILE C 1 29 ? 18.478 18.376 43.338 1.00 14.81 29 ILE C C 1
ATOM 4423 O O . ILE C 1 29 ? 19.476 18.483 44.067 1.00 11.01 29 ILE C O 1
ATOM 4428 N N . VAL C 1 30 ? 18.542 18.133 42.032 1.00 10.07 30 VAL C N 1
ATOM 4429 C CA . VAL C 1 30 ? 19.807 18.078 41.297 1.00 10.00 30 VAL C CA 1
ATOM 4430 C C . VAL C 1 30 ? 20.425 19.471 41.268 1.00 10.38 30 VAL C C 1
ATOM 4431 O O . VAL C 1 30 ? 19.740 20.452 40.968 1.00 12.04 30 VAL C O 1
ATOM 4435 N N . SER C 1 31 ? 21.717 19.562 41.587 1.00 7.24 31 SER C N 1
ATOM 4436 C CA . SER C 1 31 ? 22.366 20.861 41.790 1.00 7.97 31 SER C CA 1
ATOM 4437 C C . SER C 1 31 ? 23.799 20.839 41.243 1.00 11.54 31 SER C C 1
ATOM 4438 O O . SER C 1 31 ? 24.516 19.869 41.507 1.00 9.84 31 SER C O 1
ATOM 4441 N N . PHE C 1 32 ? 24.261 21.865 40.513 1.00 10.17 32 PHE C N 1
ATOM 4442 C CA . PHE C 1 32 ? 23.607 23.163 40.265 1.00 8.13 32 PHE C CA 1
ATOM 4443 C C . PHE C 1 32 ? 23.880 23.656 38.847 1.00 7.80 32 PHE C C 1
ATOM 4444 O O . PHE C 1 32 ? 24.890 23.270 38.237 1.00 9.37 32 PHE C O 1
ATOM 4452 N N . VAL C 1 33 ? 23.012 24.534 38.330 1.00 7.68 33 VAL C N 1
ATOM 4453 C CA . VAL C 1 33 ? 23.405 25.425 37.233 1.00 9.52 33 VAL C CA 1
ATOM 4454 C C . VAL C 1 33 ? 24.150 26.582 37.911 1.00 9.08 33 VAL C C 1
ATOM 4455 O O . VAL C 1 33 ? 23.527 27.486 38.473 1.00 10.16 33 VAL C O 1
ATOM 4459 N N . THR C 1 34 ? 25.478 26.540 37.884 1.00 9.25 34 THR C N 1
ATOM 4460 C CA . THR C 1 34 ? 26.300 27.431 38.710 1.00 8.60 34 THR C CA 1
ATOM 4461 C C . THR C 1 34 ? 26.509 28.791 38.081 1.00 8.97 34 THR C C 1
ATOM 4462 O O . THR C 1 34 ? 26.783 29.763 38.786 1.00 10.15 34 THR C O 1
ATOM 4466 N N . THR C 1 35 ? 26.415 28.845 36.754 1.00 8.42 35 THR C N 1
ATOM 4467 C CA . THR C 1 35 ? 26.719 30.062 36.015 1.00 8.95 35 THR C CA 1
ATOM 4468 C C . THR C 1 35 ? 25.593 30.379 35.049 1.00 8.90 35 THR C C 1
ATOM 4469 O O . THR C 1 35 ? 25.213 29.531 34.241 1.00 9.01 35 THR C O 1
ATOM 4473 N N . PHE C 1 36 ? 25.052 31.595 35.137 1.00 7.91 36 PHE C N 1
ATOM 4474 C CA . PHE C 1 36 ? 24.036 32.045 34.195 1.00 7.59 36 PHE C CA 1
ATOM 4475 C C . PHE C 1 36 ? 23.811 33.554 34.240 1.00 7.82 36 PHE C C 1
ATOM 4476 O O . PHE C 1 36 ? 24.215 34.226 35.196 1.00 8.83 36 PHE C O 1
ATOM 4484 N N . GLY C 1 37 ? 23.162 34.072 33.204 1.00 8.40 37 GLY C N 1
ATOM 4485 C CA . GLY C 1 37 ? 22.814 35.484 33.161 1.00 7.48 37 GLY C CA 1
ATOM 4486 C C . GLY C 1 37 ? 23.776 36.284 32.306 1.00 10.06 37 GLY C C 1
ATOM 4487 O O . GLY C 1 37 ? 24.825 35.771 31.883 1.00 9.00 37 GLY C O 1
ATOM 4488 N N . ASN C 1 38 ? 23.426 37.545 32.060 1.00 7.56 38 ASN C N 1
ATOM 4489 C CA . ASN C 1 38 ? 24.207 38.426 31.179 1.00 7.11 38 ASN C CA 1
ATOM 4490 C C . ASN C 1 38 ? 24.394 37.801 29.794 1.00 11.49 38 ASN C C 1
ATOM 4491 O O . ASN C 1 38 ? 25.448 37.950 29.160 1.00 12.71 38 ASN C O 1
ATOM 4496 N N . PHE C 1 39 ? 23.364 37.076 29.357 1.00 9.07 39 PHE C N 1
ATOM 4497 C CA . PHE C 1 39 ? 23.355 36.362 28.083 1.00 9.56 39 PHE C CA 1
ATOM 4498 C C . PHE C 1 39 ? 24.528 35.402 27.865 1.00 13.26 39 PHE C C 1
ATOM 4499 O O . PHE C 1 39 ? 24.906 35.126 26.725 1.00 16.90 39 PHE C O 1
ATOM 4507 N N . ARG C 1 40 ? 25.085 34.892 28.960 1.00 9.28 40 ARG C N 1
ATOM 4508 C CA . ARG C 1 40 ? 26.183 33.929 28.894 1.00 7.86 40 ARG C CA 1
ATOM 4509 C C . ARG C 1 40 ? 25.656 32.516 28.749 1.00 12.22 40 ARG C C 1
ATOM 4510 O O . ARG C 1 40 ? 24.519 32.225 29.123 1.00 13.26 40 ARG C O 1
ATOM 4518 N N . ALA C 1 41 ? 26.469 31.635 28.180 1.00 10.14 41 ALA C N 1
ATOM 4519 C CA . ALA C 1 41 ? 26.116 30.220 28.123 1.00 9.79 41 ALA C CA 1
ATOM 4520 C C . ALA C 1 41 ? 26.154 29.646 29.528 1.00 9.49 41 ALA C C 1
ATOM 4521 O O . ALA C 1 41 ? 27.194 29.677 30.180 1.00 12.68 41 ALA C O 1
ATOM 4523 N N . PRO C 1 42 ? 25.020 29.116 30.016 1.00 7.25 42 PRO C N 1
ATOM 4524 C CA . PRO C 1 42 ? 25.075 28.583 31.382 1.00 9.23 42 PRO C CA 1
ATOM 4525 C C . PRO C 1 42 ? 26.053 27.412 31.574 1.00 8.36 42 PRO C C 1
ATOM 4526 O O . PRO C 1 42 ? 26.391 26.697 30.619 1.00 13.88 42 PRO C O 1
ATOM 4530 N N . VAL C 1 43 ? 26.519 27.249 32.807 1.00 7.98 43 VAL C N 1
ATOM 4531 C CA . VAL C 1 43 ? 27.394 26.133 33.170 1.00 6.59 43 VAL C CA 1
ATOM 4532 C C . VAL C 1 43 ? 26.703 25.252 34.204 1.00 10.54 43 VAL C C 1
ATOM 4533 O O . VAL C 1 43 ? 26.162 25.748 35.208 1.00 11.15 43 VAL C O 1
ATOM 4537 N N . VAL C 1 44 ? 26.701 23.945 33.944 1.00 9.89 44 VAL C N 1
ATOM 4538 C CA . VAL C 1 44 ? 26.135 22.970 34.870 1.00 8.78 44 VAL C CA 1
ATOM 4539 C C . VAL C 1 44 ? 27.263 22.181 35.529 1.00 11.10 44 VAL C C 1
ATOM 4540 O O . VAL C 1 44 ? 28.173 21.690 34.850 1.00 14.27 44 VAL C O 1
ATOM 4544 N N . ASN C 1 45 ? 27.217 22.081 36.851 1.00 10.68 45 ASN C N 1
ATOM 4545 C CA . ASN C 1 45 ? 28.248 21.359 37.588 1.00 10.00 45 ASN C CA 1
ATOM 4546 C C . ASN C 1 45 ? 27.642 20.273 38.457 1.00 11.51 45 ASN C C 1
ATOM 4547 O O . ASN C 1 45 ? 26.730 20.535 39.256 1.00 11.14 45 ASN C O 1
ATOM 4552 N N . LEU C 1 46 ? 28.156 19.056 38.313 1.00 12.47 46 LEU C N 1
ATOM 4553 C CA . LEU C 1 46 ? 27.727 17.946 39.150 1.00 10.90 46 LEU C CA 1
ATOM 4554 C C . LEU C 1 46 ? 28.939 17.322 39.840 1.00 15.97 46 LEU C C 1
ATOM 4555 O O . LEU C 1 46 ? 29.006 16.099 40.024 1.00 16.00 46 LEU C O 1
ATOM 4560 N N . ALA C 1 47 ? 29.880 18.180 40.229 1.00 11.68 47 ALA C N 1
ATOM 4561 C CA . ALA C 1 47 ? 31.060 17.765 40.987 1.00 12.28 47 ALA C CA 1
ATOM 4562 C C . ALA C 1 47 ? 31.726 16.566 40.319 1.00 16.62 47 ALA C C 1
ATOM 4563 O O . ALA C 1 47 ? 31.899 16.562 39.101 1.00 14.48 47 ALA C O 1
ATOM 4565 N N . GLY C 1 48 ? 32.063 15.542 41.103 1.00 13.60 48 GLY C N 1
ATOM 4566 C CA . GLY C 1 48 ? 32.728 14.359 40.566 1.00 15.34 48 GLY C CA 1
ATOM 4567 C C . GLY C 1 48 ? 31.815 13.203 40.177 1.00 12.46 48 GLY C C 1
ATOM 4568 O O . GLY C 1 48 ? 32.223 12.034 40.214 1.00 15.69 48 GLY C O 1
ATOM 4569 N N . HIS C 1 49 ? 30.575 13.518 39.806 1.00 13.15 49 HIS C N 1
ATOM 4570 C CA . HIS C 1 49 ? 29.645 12.513 39.307 1.00 11.80 49 HIS C CA 1
ATOM 4571 C C . HIS C 1 49 ? 29.866 12.271 37.815 1.00 16.13 49 HIS C C 1
ATOM 4572 O O . HIS C 1 49 ? 29.949 11.128 37.361 1.00 20.58 49 HIS C O 1
ATOM 4579 N N . CYS C 1 50 ? 29.940 13.367 37.063 1.00 11.44 50 CYS C N 1
ATOM 4580 C CA . CYS C 1 50 ? 30.054 13.341 35.612 1.00 14.32 50 CYS C CA 1
ATOM 4581 C C . CYS C 1 50 ? 30.276 14.774 35.169 1.00 13.79 50 CYS C C 1
ATOM 4582 O O . CYS C 1 50 ? 30.260 15.674 36.006 1.00 13.47 50 CYS C O 1
ATOM 4585 N N . ASP C 1 51 ? 30.496 14.986 33.873 1.00 14.86 51 ASP C N 1
ATOM 4586 C CA . ASP C 1 51 ? 30.853 16.308 33.360 1.00 15.59 51 ASP C CA 1
ATOM 4587 C C . ASP C 1 51 ? 29.841 16.728 32.295 1.00 18.77 51 ASP C C 1
ATOM 4588 O O . ASP C 1 51 ? 29.928 16.291 31.146 1.00 17.04 51 ASP C O 1
ATOM 4593 N N . PRO C 1 52 ? 28.880 17.589 32.668 1.00 13.88 52 PRO C N 1
ATOM 4594 C CA . PRO C 1 52 ? 27.811 17.973 31.739 1.00 13.81 52 PRO C CA 1
ATOM 4595 C C . PRO C 1 52 ? 28.319 18.548 30.414 1.00 16.73 52 PRO C C 1
ATOM 4596 O O . PRO C 1 52 ? 27.808 18.176 29.352 1.00 20.53 52 PRO C O 1
ATOM 4600 N N . ALA C 1 53 ? 29.324 19.415 30.468 1.00 16.55 53 ALA C N 1
ATOM 4601 C CA . ALA C 1 53 ? 29.831 20.049 29.257 1.00 20.04 53 ALA C CA 1
ATOM 4602 C C . ALA C 1 53 ? 30.456 19.026 28.313 1.00 19.75 53 ALA C C 1
ATOM 4603 O O . ALA C 1 53 ? 30.367 19.159 27.089 1.00 21.13 53 ALA C O 1
ATOM 4605 N N . ALA C 1 54 ? 31.069 17.996 28.890 1.00 18.95 54 ALA C N 1
ATOM 4606 C CA . ALA C 1 54 ? 31.725 16.951 28.106 1.00 21.19 54 ALA C CA 1
ATOM 4607 C C . ALA C 1 54 ? 30.736 15.923 27.581 1.00 23.30 54 ALA C C 1
ATOM 4608 O O . ALA C 1 54 ? 31.111 15.018 26.825 1.00 22.93 54 ALA C O 1
ATOM 4610 N N . GLY C 1 55 ? 29.482 16.043 28.007 1.00 18.47 55 GLY C N 1
ATOM 4611 C CA . GLY C 1 55 ? 28.424 15.175 27.530 1.00 21.25 55 GLY C CA 1
ATOM 4612 C C . GLY C 1 55 ? 28.323 13.831 28.227 1.00 22.64 55 GLY C C 1
ATOM 4613 O O . GLY C 1 55 ? 27.671 12.919 27.726 1.00 20.94 55 GLY C O 1
ATOM 4614 N N . THR C 1 56 ? 28.946 13.708 29.393 1.00 16.05 56 THR C N 1
ATOM 4615 C CA . THR C 1 56 ? 28.995 12.426 30.096 1.00 16.12 56 THR C CA 1
ATOM 4616 C C . THR C 1 56 ? 27.938 12.276 31.197 1.00 15.99 56 THR C C 1
ATOM 4617 O O . THR C 1 56 ? 28.015 11.357 32.017 1.00 17.35 56 THR C O 1
ATOM 4621 N N . CYS C 1 57 ? 26.953 13.174 31.218 1.00 15.37 57 CYS C N 1
ATOM 4622 C CA . CYS C 1 57 ? 25.857 13.079 32.188 1.00 15.59 57 CYS C CA 1
ATOM 4623 C C . CYS C 1 57 ? 24.510 12.654 31.591 1.00 18.55 57 CYS C C 1
ATOM 4624 O O . CYS C 1 57 ? 23.505 12.638 32.301 1.00 18.27 57 CYS C O 1
ATOM 4627 N N . THR C 1 58 ? 24.479 12.304 30.307 1.00 23.25 58 THR C N 1
ATOM 4628 C CA . THR C 1 58 ? 23.208 11.969 29.657 1.00 21.70 58 THR C CA 1
ATOM 4629 C C . THR C 1 58 ? 22.600 10.660 30.165 1.00 24.94 58 THR C C 1
ATOM 4630 O O . THR C 1 58 ? 21.401 10.416 29.994 1.00 23.78 58 THR C O 1
ATOM 4634 N N . GLY C 1 59 ? 23.417 9.829 30.804 1.00 21.45 59 GLY C N 1
ATOM 4635 C CA . GLY C 1 59 ? 22.932 8.590 31.385 1.00 20.43 59 GLY C CA 1
ATOM 4636 C C . GLY C 1 59 ? 22.059 8.832 32.603 1.00 22.08 59 GLY C C 1
ATOM 4637 O O . GLY C 1 59 ? 21.365 7.928 33.075 1.00 28.65 59 GLY C O 1
ATOM 4638 N N . LEU C 1 60 ? 22.097 10.055 33.124 1.00 16.64 60 LEU C N 1
ATOM 4639 C CA . LEU C 1 60 ? 21.261 10.418 34.260 1.00 16.27 60 LEU C CA 1
ATOM 4640 C C . LEU C 1 60 ? 19.763 10.379 33.929 1.00 14.70 60 LEU C C 1
ATOM 4641 O O . LEU C 1 60 ? 18.931 10.259 34.831 1.00 16.22 60 LEU C O 1
ATOM 4646 N N . SER C 1 61 ? 19.423 10.498 32.649 1.00 17.89 61 SER C N 1
ATOM 4647 C CA . SER C 1 61 ? 18.019 10.467 32.237 1.00 17.00 61 SER C CA 1
ATOM 4648 C C . SER C 1 61 ? 17.328 9.168 32.656 1.00 18.40 61 SER C C 1
ATOM 4649 O O . SER C 1 61 ? 16.177 9.190 33.091 1.00 16.31 61 SER C O 1
ATOM 4652 N N . ASP C 1 62 ? 18.039 8.046 32.562 1.00 23.34 62 ASP C N 1
ATOM 4653 C CA . ASP C 1 62 ? 17.490 6.774 33.027 1.00 21.40 62 ASP C CA 1
ATOM 4654 C C . ASP C 1 62 ? 17.227 6.803 34.532 1.00 20.93 62 ASP C C 1
ATOM 4655 O O . ASP C 1 62 ? 16.226 6.256 35.006 1.00 19.59 62 ASP C O 1
ATOM 4660 N N . GLU C 1 63 ? 18.111 7.466 35.278 1.00 17.74 63 GLU C N 1
ATOM 4661 C CA . GLU C 1 63 ? 17.967 7.567 36.726 1.00 18.12 63 GLU C CA 1
ATOM 4662 C C . GLU C 1 63 ? 16.846 8.528 37.101 1.00 15.96 63 GLU C C 1
ATOM 4663 O O . GLU C 1 63 ? 16.117 8.293 38.062 1.00 18.70 63 GLU C O 1
ATOM 4669 N N . ILE C 1 64 ? 16.722 9.616 36.344 1.00 13.86 64 ILE C N 1
ATOM 4670 C CA . ILE C 1 64 ? 15.621 10.557 36.544 1.00 13.73 64 ILE C CA 1
ATOM 4671 C C . ILE C 1 64 ? 14.272 9.865 36.305 1.00 15.03 64 ILE C C 1
ATOM 4672 O O . ILE C 1 64 ? 13.341 10.009 37.106 1.00 13.89 64 ILE C O 1
ATOM 4677 N N . ARG C 1 65 ? 14.179 9.095 35.224 1.00 18.91 65 ARG C N 1
ATOM 4678 C CA . ARG C 1 65 ? 12.960 8.347 34.937 1.00 24.17 65 ARG C CA 1
ATOM 4679 C C . ARG C 1 65 ? 12.645 7.343 36.040 1.00 21.07 65 ARG C C 1
ATOM 4680 O O . ARG C 1 65 ? 11.494 7.210 36.452 1.00 23.41 65 ARG C O 1
ATOM 4688 N N . SER C 1 66 ? 13.670 6.645 36.523 1.00 22.44 66 SER C N 1
ATOM 4689 C CA A SER C 1 66 ? 13.493 5.687 37.608 0.24 17.85 66 SER C CA 1
ATOM 4690 C CA B SER C 1 66 ? 13.496 5.687 37.607 0.76 17.58 66 SER C CA 1
ATOM 4691 C C . SER C 1 66 ? 12.956 6.384 38.852 1.00 28.20 66 SER C C 1
ATOM 4692 O O . SER C 1 66 ? 12.047 5.876 39.516 1.00 19.88 66 SER C O 1
ATOM 4697 N N . CYS C 1 67 ? 13.512 7.556 39.158 1.00 15.17 67 CYS C N 1
ATOM 4698 C CA . CYS C 1 67 ? 13.051 8.343 40.294 1.00 17.73 67 CYS C CA 1
ATOM 4699 C C . CYS C 1 67 ? 11.573 8.681 40.136 1.00 14.23 67 CYS C C 1
ATOM 4700 O O . CYS C 1 67 ? 10.783 8.547 41.076 1.00 16.79 67 CYS C O 1
ATOM 4703 N N . GLN C 1 68 ? 11.212 9.125 38.939 1.00 19.09 68 GLN C N 1
ATOM 4704 C CA . GLN C 1 68 ? 9.863 9.605 38.676 1.00 19.45 68 GLN C CA 1
ATOM 4705 C C . GLN C 1 68 ? 8.839 8.467 38.725 1.00 18.64 68 GLN C C 1
ATOM 4706 O O . GLN C 1 68 ? 7.676 8.688 39.072 1.00 19.54 68 GLN C O 1
ATOM 4712 N N . GLY C 1 69 ? 9.288 7.254 38.408 1.00 19.13 69 GLY C N 1
ATOM 4713 C CA . GLY C 1 69 ? 8.454 6.065 38.504 1.00 27.73 69 GLY C CA 1
ATOM 4714 C C . GLY C 1 69 ? 8.113 5.727 39.944 1.00 30.66 69 GLY C C 1
ATOM 4715 O O . GLY C 1 69 ? 7.138 5.028 40.224 1.00 27.93 69 GLY C O 1
ATOM 4716 N N . LYS C 1 70 ? 8.923 6.226 40.871 1.00 20.41 70 LYS C N 1
ATOM 4717 C CA . LYS C 1 70 ? 8.660 6.017 42.284 1.00 18.22 70 LYS C CA 1
ATOM 4718 C C . LYS C 1 70 ? 8.024 7.239 42.918 1.00 21.56 70 LYS C C 1
ATOM 4719 O O . LYS C 1 70 ? 8.099 7.426 44.138 1.00 22.80 70 LYS C O 1
ATOM 4725 N N . ASP C 1 71 ? 7.403 8.056 42.066 1.00 23.29 71 ASP C N 1
ATOM 4726 C CA . ASP C 1 71 ? 6.613 9.212 42.485 1.00 26.65 71 ASP C CA 1
ATOM 4727 C C . ASP C 1 71 ? 7.452 10.269 43.207 1.00 21.78 71 ASP C C 1
ATOM 4728 O O . ASP C 1 71 ? 6.961 11.007 44.062 1.00 34.60 71 ASP C O 1
ATOM 4733 N N . ILE C 1 72 ? 8.725 10.341 42.846 1.00 15.55 72 ILE C N 1
ATOM 4734 C CA . ILE C 1 72 ? 9.610 11.356 43.409 1.00 16.58 72 ILE C CA 1
ATOM 4735 C C . ILE C 1 72 ? 9.736 12.497 42.409 1.00 15.64 72 ILE C C 1
ATOM 4736 O O . ILE C 1 72 ? 9.836 12.259 41.200 1.00 18.17 72 ILE C O 1
ATOM 4741 N N . LYS C 1 73 ? 9.687 13.733 42.898 1.00 15.40 73 LYS C N 1
ATOM 4742 C CA . LYS C 1 73 ? 9.890 14.890 42.029 1.00 14.09 73 LYS C CA 1
ATOM 4743 C C . LYS C 1 73 ? 11.374 15.194 41.917 1.00 14.32 73 LYS C C 1
ATOM 4744 O O . LYS C 1 73 ? 12.056 15.389 42.930 1.00 14.92 73 LYS C O 1
ATOM 4750 N N . VAL C 1 74 ? 11.864 15.242 40.685 1.00 9.87 74 VAL C N 1
ATOM 4751 C CA . VAL C 1 74 ? 13.257 15.589 40.416 1.00 13.47 74 VAL C CA 1
ATOM 4752 C C . VAL C 1 74 ? 13.349 17.026 39.883 1.00 10.85 74 VAL C C 1
ATOM 4753 O O . VAL C 1 74 ? 12.848 17.333 38.789 1.00 10.99 74 VAL C O 1
ATOM 4757 N N . LEU C 1 75 ? 13.987 17.897 40.667 1.00 11.34 75 LEU C N 1
ATOM 4758 C CA . LEU C 1 75 ? 14.097 19.315 40.325 1.00 10.25 75 LEU C CA 1
ATOM 4759 C C . LEU C 1 75 ? 15.521 19.652 39.894 1.00 14.57 75 LEU C C 1
ATOM 4760 O O . LEU C 1 75 ? 16.469 18.973 40.283 1.00 12.29 75 LEU C O 1
ATOM 4765 N N . MET C 1 76 ? 15.673 20.687 39.070 1.00 9.25 76 MET C N 1
ATOM 4766 C CA . MET C 1 76 ? 17.004 21.204 38.772 1.00 8.19 76 MET C CA 1
ATOM 4767 C C . MET C 1 76 ? 17.180 22.536 39.466 1.00 9.51 76 MET C C 1
ATOM 4768 O O . MET C 1 76 ? 16.362 23.440 39.295 1.00 9.44 76 MET C O 1
ATOM 4773 N N . SER C 1 77 ? 18.246 22.665 40.249 1.00 6.20 77 SER C N 1
ATOM 4774 C CA . SER C 1 77 ? 18.472 23.889 41.003 1.00 6.39 77 SER C CA 1
ATOM 4775 C C . SER C 1 77 ? 19.388 24.854 40.264 1.00 6.85 77 SER C C 1
ATOM 4776 O O . SER C 1 77 ? 20.425 24.455 39.729 1.00 9.12 77 SER C O 1
ATOM 4779 N N . ILE C 1 78 ? 18.984 26.124 40.226 1.00 7.45 78 ILE C N 1
ATOM 4780 C CA . ILE C 1 78 ? 19.815 27.183 39.674 1.00 6.82 78 ILE C CA 1
ATOM 4781 C C . ILE C 1 78 ? 20.476 27.986 40.795 1.00 8.59 78 ILE C C 1
ATOM 4782 O O . ILE C 1 78 ? 19.826 28.354 41.781 1.00 8.16 78 ILE C O 1
ATOM 4787 N N . GLY C 1 79 ? 21.768 28.246 40.637 1.00 8.61 79 GLY C N 1
ATOM 4788 C CA . GLY C 1 79 ? 22.486 29.084 41.575 1.00 10.02 79 GLY C CA 1
ATOM 4789 C C . GLY C 1 79 ? 23.353 28.297 42.527 1.00 10.33 79 GLY C C 1
ATOM 4790 O O . GLY C 1 79 ? 24.354 27.691 42.123 1.00 11.92 79 GLY C O 1
ATOM 4791 N N . GLY C 1 80 ? 22.986 28.325 43.801 1.00 9.90 80 GLY C N 1
ATOM 4792 C CA . GLY C 1 80 ? 23.770 27.669 44.824 1.00 10.91 80 GLY C CA 1
ATOM 4793 C C . GLY C 1 80 ? 24.740 28.623 45.490 1.00 12.12 80 GLY C C 1
ATOM 4794 O O . GLY C 1 80 ? 24.914 29.761 45.044 1.00 13.03 80 GLY C O 1
ATOM 4795 N N . GLY C 1 81 ? 25.388 28.134 46.545 1.00 11.24 81 GLY C N 1
ATOM 4796 C CA . GLY C 1 81 ? 26.291 28.949 47.344 1.00 10.07 81 GLY C CA 1
ATOM 4797 C C . GLY C 1 81 ? 27.572 29.412 46.662 1.00 14.93 81 GLY C C 1
ATOM 4798 O O . GLY C 1 81 ? 28.160 30.388 47.110 1.00 17.18 81 GLY C O 1
ATOM 4799 N N . ALA C 1 82 ? 27.997 28.756 45.582 1.00 13.71 82 ALA C N 1
ATOM 4800 C CA . ALA C 1 82 ? 29.316 29.058 44.995 1.00 10.92 82 ALA C CA 1
ATOM 4801 C C . ALA C 1 82 ? 29.347 29.646 43.560 1.00 15.37 82 ALA C C 1
ATOM 4802 O O . ALA C 1 82 ? 30.420 29.900 43.012 1.00 25.02 82 ALA C O 1
ATOM 4804 N N . GLY C 1 83 ? 28.201 29.885 42.952 1.00 18.68 83 GLY C N 1
ATOM 4805 C CA . GLY C 1 83 ? 28.205 30.199 41.535 1.00 11.16 83 GLY C CA 1
ATOM 4806 C C . GLY C 1 83 ? 28.470 31.634 41.134 1.00 13.08 83 GLY C C 1
ATOM 4807 O O . GLY C 1 83 ? 28.766 32.496 41.966 1.00 15.26 83 GLY C O 1
ATOM 4808 N N . ASP C 1 84 ? 28.383 31.880 39.834 1.00 7.73 84 ASP C N 1
ATOM 4809 C CA . ASP C 1 84 ? 28.516 33.219 39.294 1.00 7.86 84 ASP C CA 1
ATOM 4810 C C . ASP C 1 84 ? 27.295 33.476 38.434 1.00 8.29 84 ASP C C 1
ATOM 4811 O O . ASP C 1 84 ? 27.187 32.970 37.314 1.00 9.26 84 ASP C O 1
ATOM 4816 N N . TYR C 1 85 ? 26.357 34.251 38.968 1.00 8.67 85 TYR C N 1
ATOM 4817 C CA . TYR C 1 85 ? 25.083 34.432 38.303 1.00 11.25 85 TYR C CA 1
ATOM 4818 C C . TYR C 1 85 ? 24.426 35.742 38.706 1.00 12.97 85 TYR C C 1
ATOM 4819 O O . TYR C 1 85 ? 24.644 36.243 39.817 1.00 12.34 85 TYR C O 1
ATOM 4828 N N . SER C 1 86 ? 23.656 36.292 37.770 1.00 9.63 86 SER C N 1
ATOM 4829 C CA . SER C 1 86 ? 22.853 37.505 37.956 1.00 14.80 86 SER C CA 1
ATOM 4830 C C . SER C 1 86 ? 22.071 37.732 36.670 1.00 10.61 86 SER C C 1
ATOM 4831 O O . SER C 1 86 ? 22.603 37.537 35.564 1.00 11.14 86 SER C O 1
ATOM 4834 N N . LEU C 1 87 ? 20.804 38.127 36.794 1.00 9.88 87 LEU C N 1
ATOM 4835 C CA . LEU C 1 87 ? 20.022 38.485 35.616 1.00 11.43 87 LEU C CA 1
ATOM 4836 C C . LEU C 1 87 ? 20.083 39.999 35.452 1.00 14.16 87 LEU C C 1
ATOM 4837 O O . LEU C 1 87 ? 19.876 40.741 36.416 1.00 13.92 87 LEU C O 1
ATOM 4842 N N . VAL C 1 88 ? 20.397 40.458 34.244 1.00 12.19 88 VAL C N 1
ATOM 4843 C CA . VAL C 1 88 ? 20.693 41.877 34.032 1.00 12.93 88 VAL C CA 1
ATOM 4844 C C . VAL C 1 88 ? 19.562 42.673 33.388 1.00 13.39 88 VAL C C 1
ATOM 4845 O O . VAL C 1 88 ? 19.652 43.899 33.274 1.00 15.57 88 VAL C O 1
ATOM 4849 N N . SER C 1 89 ? 18.500 41.988 32.973 1.00 11.97 89 SER C N 1
ATOM 4850 C CA . SER C 1 89 ? 17.373 42.654 32.333 1.00 10.98 89 SER C CA 1
ATOM 4851 C C . SER C 1 89 ? 16.250 41.659 32.171 1.00 13.78 89 SER C C 1
ATOM 4852 O O . SER C 1 89 ? 16.451 40.450 32.330 1.00 12.79 89 SER C O 1
ATOM 4855 N N . GLU C 1 90 ? 15.060 42.147 31.849 1.00 13.90 90 GLU C N 1
ATOM 4856 C CA A GLU C 1 90 ? 13.932 41.255 31.612 0.49 16.10 90 GLU C CA 1
ATOM 4857 C CA B GLU C 1 90 ? 13.934 41.255 31.614 0.01 16.11 90 GLU C CA 1
ATOM 4858 C CA C GLU C 1 90 ? 13.932 41.255 31.612 0.51 16.10 90 GLU C CA 1
ATOM 4859 C C . GLU C 1 90 ? 14.218 40.334 30.429 1.00 12.43 90 GLU C C 1
ATOM 4860 O O . GLU C 1 90 ? 13.869 39.154 30.454 1.00 12.75 90 GLU C O 1
ATOM 4876 N N . ALA C 1 91 ? 14.874 40.869 29.399 1.00 11.14 91 ALA C N 1
ATOM 4877 C CA . ALA C 1 91 ? 15.224 40.063 28.230 1.00 11.34 91 ALA C CA 1
ATOM 4878 C C . ALA C 1 91 ? 16.215 38.944 28.567 1.00 13.28 91 ALA C C 1
ATOM 4879 O O . ALA C 1 91 ? 16.162 37.862 27.970 1.00 12.75 91 ALA C O 1
ATOM 4881 N N . ASP C 1 92 ? 17.119 39.218 29.513 1.00 11.71 92 ASP C N 1
ATOM 4882 C CA . ASP C 1 92 ? 18.066 38.227 30.020 1.00 10.69 92 ASP C CA 1
ATOM 4883 C C . ASP C 1 92 ? 17.294 37.126 30.748 1.00 11.17 92 ASP C C 1
ATOM 4884 O O . ASP C 1 92 ? 17.572 35.939 30.571 1.00 10.34 92 ASP C O 1
ATOM 4889 N N . ALA C 1 93 ? 16.301 37.519 31.542 1.00 10.26 93 ALA C N 1
ATOM 4890 C CA . ALA C 1 93 ? 15.472 36.539 32.258 1.00 9.42 93 ALA C CA 1
ATOM 4891 C C . ALA C 1 93 ? 14.729 35.636 31.274 1.00 9.10 93 ALA C C 1
ATOM 4892 O O . ALA C 1 93 ? 14.635 34.421 31.473 1.00 9.79 93 ALA C O 1
ATOM 4894 N N . ASP C 1 94 ? 14.197 36.224 30.208 1.00 9.87 94 ASP C N 1
ATOM 4895 C CA A ASP C 1 94 ? 13.482 35.454 29.197 0.52 11.82 94 ASP C CA 1
ATOM 4896 C CA B ASP C 1 94 ? 13.481 35.445 29.207 0.48 11.82 94 ASP C CA 1
ATOM 4897 C C . ASP C 1 94 ? 14.426 34.479 28.500 1.00 13.49 94 ASP C C 1
ATOM 4898 O O . ASP C 1 94 ? 14.072 33.325 28.244 1.00 13.94 94 ASP C O 1
ATOM 4907 N N . ASN C 1 95 ? 15.630 34.950 28.189 1.00 10.76 95 ASN C N 1
ATOM 4908 C CA . ASN C 1 95 ? 16.636 34.103 27.559 1.00 10.74 95 ASN C CA 1
ATOM 4909 C C . ASN C 1 95 ? 16.958 32.889 28.430 1.00 12.17 95 ASN C C 1
ATOM 4910 O O . ASN C 1 95 ? 17.008 31.754 27.946 1.00 12.07 95 ASN C O 1
ATOM 4915 N N . PHE C 1 96 ? 17.118 33.120 29.728 1.00 9.03 96 PHE C N 1
ATOM 4916 C CA . PHE C 1 96 ? 17.452 32.028 30.642 1.00 10.17 96 PHE C CA 1
ATOM 4917 C C . PHE C 1 96 ? 16.250 31.103 30.828 1.00 8.65 96 PHE C C 1
ATOM 4918 O O . PHE C 1 96 ? 16.410 29.888 30.934 1.00 10.26 96 PHE C O 1
ATOM 4926 N N . ALA C 1 97 ? 15.044 31.664 30.856 1.00 9.55 97 ALA C N 1
ATOM 4927 C CA . ALA C 1 97 ? 13.861 30.821 31.005 1.00 9.80 97 ALA C CA 1
ATOM 4928 C C . ALA C 1 97 ? 13.750 29.858 29.828 1.00 10.56 97 ALA C C 1
ATOM 4929 O O . ALA C 1 97 ? 13.427 28.677 30.015 1.00 10.12 97 ALA C O 1
ATOM 4931 N N . ASP C 1 98 ? 14.006 30.364 28.625 1.00 12.00 98 ASP C N 1
ATOM 4932 C CA . ASP C 1 98 ? 14.008 29.518 27.437 1.00 9.95 98 ASP C CA 1
ATOM 4933 C C . ASP C 1 98 ? 15.095 28.448 27.555 1.00 9.93 98 ASP C C 1
ATOM 4934 O O . ASP C 1 98 ? 14.858 27.288 27.215 1.00 9.97 98 ASP C O 1
ATOM 4939 N N . TYR C 1 99 ? 16.270 28.820 28.067 1.00 7.66 99 TYR C N 1
ATOM 4940 C CA . TYR C 1 99 ? 17.342 27.843 28.250 1.00 8.73 99 TYR C CA 1
ATOM 4941 C C . TYR C 1 99 ? 16.901 26.692 29.145 1.00 9.21 99 TYR C C 1
ATOM 4942 O O . TYR C 1 99 ? 17.162 25.529 28.838 1.00 10.11 99 TYR C O 1
ATOM 4951 N N . LEU C 1 100 ? 16.259 27.018 30.268 1.00 8.85 100 LEU C N 1
ATOM 4952 C CA . LEU C 1 100 ? 15.830 26.001 31.207 1.00 9.56 100 LEU C CA 1
ATOM 4953 C C . LEU C 1 100 ? 14.728 25.138 30.598 1.00 9.77 100 LEU C C 1
ATOM 4954 O O . LEU C 1 100 ? 14.716 23.917 30.791 1.00 8.80 100 LEU C O 1
ATOM 4959 N N . TRP C 1 101 ? 13.812 25.769 29.869 1.00 8.39 101 TRP C N 1
ATOM 4960 C CA . TRP C 1 101 ? 12.720 25.042 29.229 1.00 8.93 101 TRP C CA 1
ATOM 4961 C C . TRP C 1 101 ? 13.290 24.038 28.228 1.00 11.81 101 TRP C C 1
ATOM 4962 O O . TRP C 1 101 ? 12.946 22.844 28.249 1.00 9.18 101 TRP C O 1
ATOM 4973 N N . ASN C 1 102 ? 14.185 24.526 27.377 1.00 11.29 102 ASN C N 1
ATOM 4974 C CA . ASN C 1 102 ? 14.764 23.721 26.299 1.00 8.98 102 ASN C CA 1
ATOM 4975 C C . ASN C 1 102 ? 15.785 22.673 26.732 1.00 10.70 102 ASN C C 1
ATOM 4976 O O . ASN C 1 102 ? 15.985 21.668 26.035 1.00 12.65 102 ASN C O 1
ATOM 4981 N N . ASN C 1 103 ? 16.427 22.893 27.873 1.00 10.36 103 ASN C N 1
ATOM 4982 C CA . ASN C 1 103 ? 17.473 21.977 28.317 1.00 10.77 103 ASN C CA 1
ATOM 4983 C C . ASN C 1 103 ? 17.100 21.026 29.441 1.00 11.99 103 ASN C C 1
ATOM 4984 O O . ASN C 1 103 ? 17.688 19.945 29.561 1.00 12.00 103 ASN C O 1
ATOM 4989 N N . PHE C 1 104 ? 16.118 21.404 30.253 1.00 9.88 104 PHE C N 1
ATOM 4990 C CA . PHE C 1 104 ? 15.701 20.553 31.367 1.00 9.08 104 PHE C CA 1
ATOM 4991 C C . PHE C 1 104 ? 14.217 20.192 31.369 1.00 9.40 104 PHE C C 1
ATOM 4992 O O . PHE C 1 104 ? 13.820 19.252 32.057 1.00 10.71 104 PHE C O 1
ATOM 5000 N N . LEU C 1 105 ? 13.404 20.945 30.627 1.00 10.38 105 LEU C N 1
ATOM 5001 C CA . LEU C 1 105 ? 11.954 20.759 30.686 1.00 9.15 105 LEU C CA 1
ATOM 5002 C C . LEU C 1 105 ? 11.387 20.305 29.330 1.00 16.38 105 LEU C C 1
ATOM 5003 O O . LEU C 1 105 ? 11.997 19.469 28.660 1.00 11.57 105 LEU C O 1
ATOM 5008 N N . GLY C 1 106 ? 10.239 20.845 28.924 1.00 13.60 106 GLY C N 1
ATOM 5009 C CA . GLY C 1 106 ? 9.512 20.320 27.768 1.00 11.83 106 GLY C CA 1
ATOM 5010 C C . GLY C 1 106 ? 9.886 20.868 26.403 1.00 14.76 106 GLY C C 1
ATOM 5011 O O . GLY C 1 106 ? 9.162 20.660 25.420 1.00 14.74 106 GLY C O 1
ATOM 5012 N N . GLY C 1 107 ? 11.015 21.563 26.329 1.00 9.90 107 GLY C N 1
ATOM 5013 C CA . GLY C 1 107 ? 11.482 22.121 25.072 1.00 11.79 107 GLY C CA 1
ATOM 5014 C C . GLY C 1 107 ? 12.514 21.245 24.399 1.00 20.24 107 GLY C C 1
ATOM 5015 O O . GLY C 1 107 ? 12.483 20.022 24.522 1.00 18.10 107 GLY C O 1
ATOM 5016 N N . GLN C 1 108 ? 13.462 21.860 23.712 1.00 17.76 108 GLN C N 1
ATOM 5017 C CA A GLN C 1 108 ? 14.397 21.089 22.910 0.65 16.41 108 GLN C CA 1
ATOM 5018 C CA B GLN C 1 108 ? 14.413 21.088 22.932 0.35 16.45 108 GLN C CA 1
ATOM 5019 C C . GLN C 1 108 ? 15.749 21.775 22.788 1.00 12.19 108 GLN C C 1
ATOM 5020 O O . GLN C 1 108 ? 15.812 22.983 22.656 1.00 13.95 108 GLN C O 1
ATOM 5031 N N . SER C 1 109 ? 16.820 20.981 22.812 1.00 14.02 109 SER C N 1
ATOM 5032 C CA . SER C 1 109 ? 18.155 21.511 22.574 1.00 13.16 109 SER C CA 1
ATOM 5033 C C . SER C 1 109 ? 19.093 20.404 22.094 1.00 12.18 109 SER C C 1
ATOM 5034 O O . SER C 1 109 ? 18.827 19.218 22.299 1.00 14.65 109 SER C O 1
ATOM 5037 N N . SER C 1 110 ? 20.168 20.787 21.418 1.00 16.91 110 SER C N 1
ATOM 5038 C CA . SER C 1 110 ? 21.091 19.799 20.886 1.00 20.32 110 SER C CA 1
ATOM 5039 C C . SER C 1 110 ? 22.049 19.276 21.949 1.00 21.21 110 SER C C 1
ATOM 5040 O O . SER C 1 110 ? 22.869 18.398 21.668 1.00 17.60 110 SER C O 1
ATOM 5043 N N . SER C 1 111 ? 21.955 19.814 23.161 1.00 16.01 111 SER C N 1
ATOM 5044 C CA . SER C 1 111 ? 22.905 19.466 24.218 1.00 19.85 111 SER C CA 1
ATOM 5045 C C . SER C 1 111 ? 22.289 19.491 25.618 1.00 13.14 111 SER C C 1
ATOM 5046 O O . SER C 1 111 ? 22.858 20.102 26.533 1.00 16.15 111 SER C O 1
ATOM 5049 N N . ARG C 1 112 ? 21.143 18.831 25.796 1.00 12.11 112 ARG C N 1
ATOM 5050 C CA . ARG C 1 112 ? 20.539 18.731 27.128 1.00 10.77 112 ARG C CA 1
ATOM 5051 C C . ARG C 1 112 ? 21.539 18.070 28.060 1.00 14.17 112 ARG C C 1
ATOM 5052 O O . ARG C 1 112 ? 21.970 16.942 27.809 1.00 14.10 112 ARG C O 1
ATOM 5060 N N . PRO C 1 113 ? 21.930 18.781 29.130 1.00 14.33 113 PRO C N 1
ATOM 5061 C CA . PRO C 1 113 ? 23.007 18.343 30.028 1.00 13.53 113 PRO C CA 1
ATOM 5062 C C . PRO C 1 113 ? 22.796 16.943 30.609 1.00 15.19 113 PRO C C 1
ATOM 5063 O O . PRO C 1 113 ? 23.763 16.170 30.711 1.00 19.18 113 PRO C O 1
ATOM 5067 N N . LEU C 1 114 ? 21.556 16.612 30.967 1.00 11.53 114 LEU C N 1
ATOM 5068 C CA . LEU C 1 114 ? 21.279 15.354 31.651 1.00 12.17 114 LEU C CA 1
ATOM 5069 C C . LEU C 1 114 ? 20.534 14.349 30.778 1.00 11.33 114 LEU C C 1
ATOM 5070 O O . LEU C 1 114 ? 20.095 13.306 31.273 1.00 14.87 114 LEU C O 1
ATOM 5075 N N . GLY C 1 115 ? 20.394 14.668 29.494 1.00 11.56 115 GLY C N 1
ATOM 5076 C CA . GLY C 1 115 ? 19.722 13.791 28.546 1.00 18.15 115 GLY C CA 1
ATOM 5077 C C . GLY C 1 115 ? 18.279 14.193 28.247 1.00 20.40 115 GLY C C 1
ATOM 5078 O O . GLY C 1 115 ? 17.855 15.310 28.548 1.00 17.19 115 GLY C O 1
ATOM 5079 N N . ASP C 1 116 ? 17.512 13.273 27.666 1.00 16.39 116 ASP C N 1
ATOM 5080 C CA . ASP C 1 116 ? 16.181 13.606 27.163 1.00 16.94 116 ASP C CA 1
ATOM 5081 C C . ASP C 1 116 ? 15.052 13.542 28.201 1.00 20.43 116 ASP C C 1
ATOM 5082 O O . ASP C 1 116 ? 13.908 13.877 27.888 1.00 20.45 116 ASP C O 1
ATOM 5087 N N . ALA C 1 117 ? 15.368 13.134 29.429 1.00 15.04 117 ALA C N 1
ATOM 5088 C CA . ALA C 1 117 ? 14.365 13.118 30.496 1.00 14.43 117 ALA C CA 1
ATOM 5089 C C . ALA C 1 117 ? 13.858 14.527 30.771 1.00 19.40 117 ALA C C 1
ATOM 5090 O O . ALA C 1 117 ? 14.615 15.496 30.673 1.00 14.80 117 ALA C O 1
ATOM 5092 N N . VAL C 1 118 ? 12.574 14.636 31.101 1.00 16.80 118 VAL C N 1
ATOM 5093 C CA . VAL C 1 118 ? 11.968 15.923 31.449 1.00 15.02 118 VAL C CA 1
ATOM 5094 C C . VAL C 1 118 ? 11.917 16.054 32.968 1.00 13.86 118 VAL C C 1
ATOM 5095 O O . VAL C 1 118 ? 11.259 15.254 33.654 1.00 13.38 118 VAL C O 1
ATOM 5099 N N . LEU C 1 119 ? 12.641 17.038 33.503 1.00 9.07 119 LEU C N 1
ATOM 5100 C CA . LEU C 1 119 ? 12.679 17.263 34.943 1.00 9.63 119 LEU C CA 1
ATOM 5101 C C . LEU C 1 119 ? 11.324 17.801 35.421 1.00 9.11 119 LEU C C 1
ATOM 5102 O O . LEU C 1 119 ? 10.525 18.289 34.614 1.00 13.24 119 LEU C O 1
ATOM 5107 N N . ASP C 1 120 ? 11.070 17.730 36.725 1.00 9.16 120 ASP C N 1
ATOM 5108 C CA . ASP C 1 120 ? 9.764 18.125 37.264 1.00 10.83 120 ASP C CA 1
ATOM 5109 C C . ASP C 1 120 ? 9.653 19.611 37.591 1.00 8.42 120 ASP C C 1
ATOM 5110 O O . ASP C 1 120 ? 8.568 20.110 37.921 1.00 9.57 120 ASP C O 1
ATOM 5115 N N . GLY C 1 121 ? 10.763 20.333 37.486 1.00 9.86 121 GLY C N 1
ATOM 5116 C CA . GLY C 1 121 ? 10.718 21.757 37.761 1.00 10.48 121 GLY C CA 1
ATOM 5117 C C . GLY C 1 121 ? 12.052 22.368 38.118 1.00 10.74 121 GLY C C 1
ATOM 5118 O O . GLY C 1 121 ? 13.109 21.744 37.957 1.00 8.71 121 GLY C O 1
ATOM 5119 N N . ILE C 1 122 ? 11.996 23.606 38.602 1.00 6.13 122 ILE C N 1
ATOM 5120 C CA . ILE C 1 122 ? 13.202 24.400 38.821 1.00 6.09 122 ILE C CA 1
ATOM 5121 C C . ILE C 1 122 ? 13.246 24.919 40.246 1.00 7.93 122 ILE C C 1
ATOM 5122 O O . ILE C 1 122 ? 12.267 25.494 40.734 1.00 8.59 122 ILE C O 1
ATOM 5127 N N . ASP C 1 123 ? 14.387 24.720 40.910 1.00 7.16 123 ASP C N 1
ATOM 5128 C CA . ASP C 1 123 ? 14.605 25.225 42.256 1.00 8.26 123 ASP C CA 1
ATOM 5129 C C . ASP C 1 123 ? 15.430 26.509 42.224 1.00 7.20 123 ASP C C 1
ATOM 5130 O O . ASP C 1 123 ? 16.561 26.510 41.725 1.00 9.10 123 ASP C O 1
ATOM 5135 N N . PHE C 1 124 ? 14.867 27.593 42.756 1.00 6.86 124 PHE C N 1
ATOM 5136 C CA . PHE C 1 124 ? 15.560 28.883 42.786 1.00 8.56 124 PHE C CA 1
ATOM 5137 C C . PHE C 1 124 ? 16.433 28.979 44.040 1.00 7.76 124 PHE C C 1
ATOM 5138 O O . PHE C 1 124 ? 15.970 29.413 45.102 1.00 9.91 124 PHE C O 1
ATOM 5146 N N . ASP C 1 125 ? 17.692 28.577 43.930 1.00 7.25 125 ASP C N 1
ATOM 5147 C CA . ASP C 1 125 ? 18.607 28.668 45.063 1.00 8.53 125 ASP C CA 1
ATOM 5148 C C . ASP C 1 125 ? 19.513 29.897 44.903 1.00 8.54 125 ASP C C 1
ATOM 5149 O O . ASP C 1 125 ? 20.728 29.782 44.714 1.00 10.59 125 ASP C O 1
ATOM 5154 N N . ILE C 1 126 ? 18.905 31.075 44.986 1.00 11.28 126 ILE C N 1
ATOM 5155 C CA . ILE C 1 126 ? 19.598 32.323 44.683 1.00 10.49 126 ILE C CA 1
ATOM 5156 C C . ILE C 1 126 ? 20.225 32.878 45.958 1.00 12.64 126 ILE C C 1
ATOM 5157 O O . ILE C 1 126 ? 19.526 33.386 46.836 1.00 11.26 126 ILE C O 1
ATOM 5162 N N . GLU C 1 127 ? 21.547 32.774 46.063 1.00 11.27 127 GLU C N 1
ATOM 5163 C CA . GLU C 1 127 ? 22.238 33.136 47.300 1.00 11.01 127 GLU C CA 1
ATOM 5164 C C . GLU C 1 127 ? 23.188 34.311 47.100 1.00 13.59 127 GLU C C 1
ATOM 5165 O O . GLU C 1 127 ? 23.512 35.032 48.059 1.00 14.92 127 GLU C O 1
ATOM 5171 N N . LEU C 1 128 ? 23.630 34.483 45.854 1.00 13.17 128 LEU C N 1
ATOM 5172 C CA . LEU C 1 128 ? 24.701 35.412 45.481 1.00 16.79 128 LEU C CA 1
ATOM 5173 C C . LEU C 1 128 ? 24.225 36.316 44.355 1.00 14.71 128 LEU C C 1
ATOM 5174 O O . LEU C 1 128 ? 23.239 36.009 43.676 1.00 14.46 128 LEU C O 1
ATOM 5179 N N . GLY C 1 129 ? 24.938 37.413 44.119 1.00 13.34 129 GLY C N 1
ATOM 5180 C CA . GLY C 1 129 ? 24.630 38.274 42.987 1.00 12.17 129 GLY C CA 1
ATOM 5181 C C . GLY C 1 129 ? 23.546 39.298 43.239 1.00 14.72 129 GLY C C 1
ATOM 5182 O O . GLY C 1 129 ? 23.166 39.563 44.385 1.00 13.91 129 GLY C O 1
ATOM 5183 N N . THR C 1 130 ? 23.048 39.882 42.153 1.00 11.57 130 THR C N 1
ATOM 5184 C CA . THR C 1 130 ? 21.949 40.838 42.241 1.00 12.50 130 THR C CA 1
ATOM 5185 C C . THR C 1 130 ? 20.614 40.165 42.573 1.00 14.93 130 THR C C 1
ATOM 5186 O O . THR C 1 130 ? 20.494 38.942 42.570 1.00 13.84 130 THR C O 1
ATOM 5190 N N . THR C 1 131 ? 19.600 40.977 42.843 1.00 12.84 131 THR C N 1
ATOM 5191 C CA . THR C 1 131 ? 18.331 40.447 43.325 1.00 10.81 131 THR C CA 1
ATOM 5192 C C . THR C 1 131 ? 17.175 40.663 42.353 1.00 14.80 131 THR C C 1
ATOM 5193 O O . THR C 1 131 ? 16.026 40.349 42.673 1.00 15.69 131 THR C O 1
ATOM 5197 N N . THR C 1 132 ? 17.481 41.155 41.156 1.00 11.28 132 THR C N 1
ATOM 5198 C CA . THR C 1 132 ? 16.455 41.570 40.197 1.00 8.11 132 THR C CA 1
ATOM 5199 C C . THR C 1 132 ? 16.088 40.497 39.160 1.00 13.34 132 THR C C 1
ATOM 5200 O O . THR C 1 132 ? 16.918 39.656 38.805 1.00 12.16 132 THR C O 1
ATOM 5204 N N . PHE C 1 133 ? 14.827 40.526 38.717 1.00 12.08 133 PHE C N 1
ATOM 5205 C CA . PHE C 1 133 ? 14.300 39.726 37.592 1.00 9.92 133 PHE C CA 1
ATOM 5206 C C . PHE C 1 133 ? 14.013 38.235 37.856 1.00 9.05 133 PHE C C 1
ATOM 5207 O O . PHE C 1 133 ? 13.677 37.502 36.923 1.00 10.77 133 PHE C O 1
ATOM 5215 N N . TYR C 1 134 ? 14.113 37.793 39.105 1.00 9.69 134 TYR C N 1
ATOM 5216 C CA . TYR C 1 134 ? 13.735 36.416 39.418 1.00 6.68 134 TYR C CA 1
ATOM 5217 C C . TYR C 1 134 ? 12.219 36.280 39.415 1.00 10.58 134 TYR C C 1
ATOM 5218 O O . TYR C 1 134 ? 11.688 35.190 39.167 1.00 9.77 134 TYR C O 1
ATOM 5227 N N . ASP C 1 135 ? 11.514 37.387 39.651 1.00 9.80 135 ASP C N 1
ATOM 5228 C CA . ASP C 1 135 ? 10.071 37.375 39.417 1.00 9.20 135 ASP C CA 1
ATOM 5229 C C . ASP C 1 135 ? 9.747 37.189 37.932 1.00 9.01 135 ASP C C 1
ATOM 5230 O O . ASP C 1 135 ? 8.844 36.429 37.588 1.00 10.57 135 ASP C O 1
ATOM 5235 N N . THR C 1 136 ? 10.495 37.862 37.061 1.00 9.54 136 THR C N 1
ATOM 5236 C CA . THR C 1 136 ? 10.337 37.688 35.624 1.00 10.46 136 THR C CA 1
ATOM 5237 C C . THR C 1 136 ? 10.572 36.225 35.228 1.00 5.76 136 THR C C 1
ATOM 5238 O O . THR C 1 136 ? 9.786 35.649 34.468 1.00 8.92 136 THR C O 1
ATOM 5242 N N . LEU C 1 137 ? 11.644 35.633 35.749 1.00 8.35 137 LEU C N 1
ATOM 5243 C CA . LEU C 1 137 ? 11.961 34.230 35.467 1.00 7.08 137 LEU C CA 1
ATOM 5244 C C . LEU C 1 137 ? 10.859 33.287 35.950 1.00 9.78 137 LEU C C 1
ATOM 5245 O O . LEU C 1 137 ? 10.445 32.374 35.225 1.00 8.76 137 LEU C O 1
ATOM 5250 N N . ALA C 1 138 ? 10.395 33.497 37.179 1.00 6.86 138 ALA C N 1
ATOM 5251 C CA . ALA C 1 138 ? 9.308 32.685 37.732 1.00 6.04 138 ALA C CA 1
ATOM 5252 C C . ALA C 1 138 ? 8.050 32.735 36.864 1.00 8.42 138 ALA C C 1
ATOM 5253 O O . ALA C 1 138 ? 7.431 31.705 36.592 1.00 9.55 138 ALA C O 1
ATOM 5255 N N . ARG C 1 139 ? 7.659 33.931 36.436 1.00 7.62 139 ARG C N 1
ATOM 5256 C CA . ARG C 1 139 ? 6.467 34.059 35.609 1.00 7.80 139 ARG C CA 1
ATOM 5257 C C . ARG C 1 139 ? 6.631 33.321 34.282 1.00 11.57 139 ARG C C 1
ATOM 5258 O O . ARG C 1 139 ? 5.703 32.642 33.835 1.00 12.93 139 ARG C O 1
ATOM 5266 N N . ALA C 1 140 ? 7.810 33.439 33.667 1.00 8.44 140 ALA C N 1
ATOM 5267 C CA . ALA C 1 140 ? 8.075 32.780 32.389 1.00 8.11 140 ALA C CA 1
ATOM 5268 C C . ALA C 1 140 ? 8.011 31.255 32.501 1.00 13.11 140 ALA C C 1
ATOM 5269 O O . ALA C 1 140 ? 7.392 30.586 31.671 1.00 15.51 140 ALA C O 1
ATOM 5271 N N . LEU C 1 141 ? 8.658 30.700 33.521 1.00 8.91 141 LEU C N 1
ATOM 5272 C CA . LEU C 1 141 ? 8.586 29.253 33.753 1.00 8.04 141 LEU C CA 1
ATOM 5273 C C . LEU C 1 141 ? 7.187 28.741 34.115 1.00 9.50 141 LEU C C 1
ATOM 5274 O O . LEU C 1 141 ? 6.754 27.712 33.599 1.00 10.82 141 LEU C O 1
ATOM 5279 N N . SER C 1 142 ? 6.507 29.427 35.031 1.00 10.26 142 SER C N 1
ATOM 5280 C CA . SER C 1 142 ? 5.170 29.010 35.450 1.00 8.85 142 SER C CA 1
ATOM 5281 C C . SER C 1 142 ? 4.198 28.910 34.281 1.00 9.92 142 SER C C 1
ATOM 5282 O O . SER C 1 142 ? 3.331 28.016 34.255 1.00 11.02 142 SER C O 1
ATOM 5285 N N . SER C 1 143 ? 4.344 29.819 33.316 1.00 9.48 143 SER C N 1
ATOM 5286 C CA A SER C 1 143 ? 3.467 29.876 32.147 0.34 11.02 143 SER C CA 1
ATOM 5287 C CA B SER C 1 143 ? 3.431 29.863 32.178 0.66 10.96 143 SER C CA 1
ATOM 5288 C C . SER C 1 143 ? 3.530 28.606 31.308 1.00 12.96 143 SER C C 1
ATOM 5289 O O . SER C 1 143 ? 2.609 28.304 30.552 1.00 14.55 143 SER C O 1
ATOM 5294 N N . ARG C 1 144 ? 4.629 27.867 31.429 1.00 10.75 144 ARG C N 1
ATOM 5295 C CA . ARG C 1 144 ? 4.793 26.652 30.631 1.00 12.36 144 ARG C CA 1
ATOM 5296 C C . ARG C 1 144 ? 4.332 25.378 31.322 1.00 11.25 144 ARG C C 1
ATOM 5297 O O . ARG C 1 144 ? 4.334 24.294 30.725 1.00 13.06 144 ARG C O 1
ATOM 5305 N N . SER C 1 145 ? 3.933 25.509 32.581 1.00 8.77 145 SER C N 1
ATOM 5306 C CA . SER C 1 145 ? 3.464 24.366 33.350 1.00 9.84 145 SER C CA 1
ATOM 5307 C C . SER C 1 145 ? 2.098 23.927 32.834 1.00 11.88 145 SER C C 1
ATOM 5308 O O . SER C 1 145 ? 1.266 24.768 32.467 1.00 10.76 145 SER C O 1
ATOM 5311 N N . THR C 1 146 ? 1.871 22.615 32.802 1.00 10.55 146 THR C N 1
ATOM 5312 C CA . THR C 1 146 ? 0.550 22.055 32.474 1.00 9.87 146 THR C CA 1
ATOM 5313 C C . THR C 1 146 ? 0.147 21.051 33.547 1.00 7.64 146 THR C C 1
ATOM 5314 O O . THR C 1 146 ? 0.948 20.715 34.416 1.00 10.08 146 THR C O 1
ATOM 5318 N N . GLN C 1 147 ? -1.098 20.582 33.515 1.00 10.64 147 GLN C N 1
ATOM 5319 C CA . GLN C 1 147 ? -1.547 19.599 34.504 1.00 10.40 147 GLN C CA 1
ATOM 5320 C C . GLN C 1 147 ? -0.852 18.253 34.344 1.00 11.20 147 GLN C C 1
ATOM 5321 O O . GLN C 1 147 ? -0.523 17.597 35.338 1.00 13.62 147 GLN C O 1
ATOM 5327 N N . ALA C 1 148 ? -0.630 17.842 33.097 1.00 9.49 148 ALA C N 1
ATOM 5328 C CA . ALA C 1 148 ? -0.022 16.540 32.816 1.00 12.19 148 ALA C CA 1
ATOM 5329 C C . ALA C 1 148 ? 1.499 16.601 32.819 1.00 18.53 148 ALA C C 1
ATOM 5330 O O . ALA C 1 148 ? 2.168 15.569 32.918 1.00 17.30 148 ALA C O 1
ATOM 5332 N N . ALA C 1 149 ? 2.047 17.808 32.701 1.00 12.08 149 ALA C N 1
ATOM 5333 C CA . ALA C 1 149 ? 3.488 17.997 32.809 1.00 10.55 149 ALA C CA 1
ATOM 5334 C C . ALA C 1 149 ? 3.736 19.235 33.653 1.00 11.47 149 ALA C C 1
ATOM 5335 O O . ALA C 1 149 ? 4.068 20.299 33.122 1.00 13.19 149 ALA C O 1
ATOM 5337 N N . LYS C 1 150 ? 3.567 19.106 34.965 1.00 11.57 150 LYS C N 1
ATOM 5338 C CA A LYS C 1 150 ? 3.763 20.244 35.854 0.53 10.21 150 LYS C CA 1
ATOM 5339 C CA B LYS C 1 150 ? 3.767 20.247 35.852 0.47 10.22 150 LYS C CA 1
ATOM 5340 C C . LYS C 1 150 ? 5.220 20.684 35.872 1.00 11.90 150 LYS C C 1
ATOM 5341 O O . LYS C 1 150 ? 6.128 19.852 35.887 1.00 11.35 150 LYS C O 1
ATOM 5352 N N . VAL C 1 151 ? 5.420 21.996 35.852 1.00 8.35 151 VAL C N 1
ATOM 5353 C CA . VAL C 1 151 ? 6.720 22.593 36.106 1.00 9.77 151 VAL C CA 1
ATOM 5354 C C . VAL C 1 151 ? 6.632 23.160 37.519 1.00 8.34 151 VAL C C 1
ATOM 5355 O O . VAL C 1 151 ? 6.092 24.257 37.724 1.00 9.06 151 VAL C O 1
ATOM 5359 N N . TYR C 1 152 ? 7.145 22.410 38.492 1.00 8.24 152 TYR C N 1
ATOM 5360 C CA . TYR C 1 152 ? 7.195 22.884 39.874 1.00 9.90 152 TYR C CA 1
ATOM 5361 C C . TYR C 1 152 ? 8.168 24.049 39.977 1.00 7.94 152 TYR C C 1
ATOM 5362 O O . TYR C 1 152 ? 9.202 24.057 39.303 1.00 8.65 152 TYR C O 1
ATOM 5371 N N . LEU C 1 153 ? 7.826 25.025 40.816 1.00 6.34 153 LEU C N 1
ATOM 5372 C CA A LEU C 1 153 ? 8.751 26.101 41.158 0.63 7.58 153 LEU C CA 1
ATOM 5373 C CA B LEU C 1 153 ? 8.729 26.119 41.157 0.37 7.60 153 LEU C CA 1
ATOM 5374 C C . LEU C 1 153 ? 9.014 26.047 42.645 1.00 8.48 153 LEU C C 1
ATOM 5375 O O . LEU C 1 153 ? 8.081 26.089 43.461 1.00 6.75 153 LEU C O 1
ATOM 5384 N N . THR C 1 154 ? 10.285 25.920 43.000 1.00 7.31 154 THR C N 1
ATOM 5385 C CA . THR C 1 154 ? 10.662 25.882 44.408 1.00 7.33 154 THR C CA 1
ATOM 5386 C C . THR C 1 154 ? 11.748 26.913 44.664 1.00 7.94 154 THR C C 1
ATOM 5387 O O . THR C 1 154 ? 12.377 27.418 43.729 1.00 8.55 154 THR C O 1
ATOM 5391 N N . ALA C 1 155 ? 11.965 27.237 45.933 1.00 7.04 155 ALA C N 1
ATOM 5392 C CA . ALA C 1 155 ? 12.912 28.293 46.281 1.00 9.21 155 ALA C CA 1
ATOM 5393 C C . ALA C 1 155 ? 13.577 27.973 47.605 1.00 8.22 155 ALA C C 1
ATOM 5394 O O . ALA C 1 155 ? 12.958 27.378 48.492 1.00 8.32 155 ALA C O 1
ATOM 5396 N N . ALA C 1 156 ? 14.831 28.399 47.741 1.00 8.47 156 ALA C N 1
ATOM 5397 C CA . ALA C 1 156 ? 15.620 28.119 48.936 1.00 8.07 156 ALA C CA 1
ATOM 5398 C C . ALA C 1 156 ? 16.236 29.385 49.546 1.00 9.74 156 ALA C C 1
ATOM 5399 O O . ALA C 1 156 ? 17.454 29.570 49.529 1.00 9.73 156 ALA C O 1
ATOM 5401 N N . PRO C 1 157 ? 15.395 30.250 50.123 1.00 8.70 157 PRO C N 1
ATOM 5402 C CA . PRO C 1 157 ? 15.903 31.477 50.751 1.00 8.01 157 PRO C CA 1
ATOM 5403 C C . PRO C 1 157 ? 16.654 31.187 52.041 1.00 10.87 157 PRO C C 1
ATOM 5404 O O . PRO C 1 157 ? 16.498 30.099 52.624 1.00 12.05 157 PRO C O 1
ATOM 5408 N N . GLN C 1 158 ? 17.479 32.138 52.472 1.00 9.19 158 GLN C N 1
ATOM 5409 C CA . GLN C 1 158 ? 18.137 32.054 53.779 1.00 7.43 158 GLN C CA 1
ATOM 5410 C C . GLN C 1 158 ? 17.128 32.432 54.839 1.00 9.21 158 GLN C C 1
ATOM 5411 O O . GLN C 1 158 ? 16.123 33.083 54.537 1.00 9.12 158 GLN C O 1
ATOM 5417 N N . CYS C 1 159 ? 17.385 32.046 56.085 1.00 10.68 159 CYS C N 1
ATOM 5418 C CA . CYS C 1 159 ? 16.404 32.317 57.138 1.00 12.58 159 CYS C CA 1
ATOM 5419 C C . CYS C 1 159 ? 16.113 33.787 57.509 1.00 9.97 159 CYS C C 1
ATOM 5420 O O . CYS C 1 159 ? 15.028 34.072 57.989 1.00 10.91 159 CYS C O 1
ATOM 5423 N N . PRO C 1 160 ? 17.051 34.728 57.278 1.00 9.06 160 PRO C N 1
ATOM 5424 C CA . PRO C 1 160 ? 16.638 36.116 57.542 1.00 11.68 160 PRO C CA 1
ATOM 5425 C C . PRO C 1 160 ? 15.445 36.576 56.679 1.00 10.94 160 PRO C C 1
ATOM 5426 O O . PRO C 1 160 ? 15.450 36.403 55.458 1.00 12.58 160 PRO C O 1
ATOM 5430 N N . HIS C 1 161 ? 14.412 37.139 57.308 1.00 12.88 161 HIS C N 1
ATOM 5431 C CA . HIS C 1 161 ? 13.206 37.519 56.564 1.00 13.04 161 HIS C CA 1
ATOM 5432 C C . HIS C 1 161 ? 12.953 39.027 56.566 1.00 15.94 161 HIS C C 1
ATOM 5433 O O . HIS C 1 161 ? 13.083 39.667 57.607 1.00 18.99 161 HIS C O 1
ATOM 5440 N N . PRO C 1 162 ? 12.576 39.601 55.406 1.00 12.08 162 PRO C N 1
ATOM 5441 C CA . PRO C 1 162 ? 12.444 38.942 54.095 1.00 10.71 162 PRO C CA 1
ATOM 5442 C C . PRO C 1 162 ? 13.796 38.615 53.467 1.00 12.10 162 PRO C C 1
ATOM 5443 O O . PRO C 1 162 ? 14.811 39.238 53.803 1.00 13.93 162 PRO C O 1
ATOM 5447 N N . ASP C 1 163 ? 13.817 37.621 52.584 1.00 10.62 163 ASP C N 1
ATOM 5448 C CA . ASP C 1 163 ? 15.043 37.291 51.868 1.00 13.27 163 ASP C CA 1
ATOM 5449 C C . ASP C 1 163 ? 15.159 38.190 50.655 1.00 12.51 163 ASP C C 1
ATOM 5450 O O . ASP C 1 163 ? 14.287 38.188 49.790 1.00 13.04 163 ASP C O 1
ATOM 5455 N N . SER C 1 164 ? 16.235 38.967 50.579 1.00 17.28 164 SER C N 1
ATOM 5456 C CA . SER C 1 164 ? 16.339 39.970 49.521 1.00 10.87 164 SER C CA 1
ATOM 5457 C C . SER C 1 164 ? 16.413 39.377 48.112 1.00 12.09 164 SER C C 1
ATOM 5458 O O . SER C 1 164 ? 15.879 39.961 47.170 1.00 12.67 164 SER C O 1
ATOM 5461 N N . HIS C 1 165 ? 17.077 38.233 47.966 1.00 11.57 165 HIS C N 1
ATOM 5462 C CA . HIS C 1 165 ? 17.214 37.618 46.649 1.00 11.15 165 HIS C CA 1
ATOM 5463 C C . HIS C 1 165 ? 15.909 37.030 46.113 1.00 10.28 165 HIS C C 1
ATOM 5464 O O . HIS C 1 165 ? 15.677 37.026 44.905 1.00 13.84 165 HIS C O 1
ATOM 5471 N N . LEU C 1 166 ? 15.051 36.546 47.006 1.00 9.59 166 LEU C N 1
ATOM 5472 C CA . LEU C 1 166 ? 13.885 35.777 46.574 1.00 9.86 166 LEU C CA 1
ATOM 5473 C C . LEU C 1 166 ? 12.539 36.427 46.897 1.00 10.61 166 LEU C C 1
ATOM 5474 O O . LEU C 1 166 ? 11.502 35.956 46.436 1.00 10.91 166 LEU C O 1
ATOM 5479 N N . ASP C 1 167 ? 12.547 37.525 47.652 1.00 9.22 167 ASP C N 1
ATOM 5480 C CA . ASP C 1 167 ? 11.282 38.128 48.072 1.00 10.92 167 ASP C CA 1
ATOM 5481 C C . ASP C 1 167 ? 10.369 38.493 46.902 1.00 9.14 167 ASP C C 1
ATOM 5482 O O . ASP C 1 167 ? 9.197 38.150 46.914 1.00 10.66 167 ASP C O 1
ATOM 5487 N N . ALA C 1 168 ? 10.897 39.175 45.889 1.00 10.39 168 ALA C N 1
ATOM 5488 C CA . ALA C 1 168 ? 10.075 39.552 44.742 1.00 10.74 168 ALA C CA 1
ATOM 5489 C C . ALA C 1 168 ? 9.545 38.321 44.003 1.00 11.33 168 ALA C C 1
ATOM 5490 O O . ALA C 1 168 ? 8.390 38.300 43.576 1.00 10.10 168 ALA C O 1
ATOM 5492 N N . ALA C 1 169 ? 10.387 37.301 43.842 1.00 11.05 169 ALA C N 1
ATOM 5493 C CA . ALA C 1 169 ? 9.937 36.059 43.215 1.00 8.57 169 ALA C CA 1
ATOM 5494 C C . ALA C 1 169 ? 8.816 35.400 44.021 1.00 9.74 169 ALA C C 1
ATOM 5495 O O . ALA C 1 169 ? 7.789 34.982 43.458 1.00 9.21 169 ALA C O 1
ATOM 5497 N N . LEU C 1 170 ? 9.015 35.308 45.334 1.00 10.72 170 LEU C N 1
ATOM 5498 C CA . LEU C 1 170 ? 8.017 34.697 46.209 1.00 9.20 170 LEU C CA 1
ATOM 5499 C C . LEU C 1 170 ? 6.724 35.498 46.178 1.00 12.94 170 LEU C C 1
ATOM 5500 O O . LEU C 1 170 ? 5.633 34.922 46.262 1.00 10.44 170 LEU C O 1
ATOM 5505 N N . ASN C 1 171 ? 6.844 36.818 46.052 1.00 9.51 171 ASN C N 1
ATOM 5506 C CA . ASN C 1 171 ? 5.668 37.699 46.056 1.00 10.20 171 ASN C CA 1
ATOM 5507 C C . ASN C 1 171 ? 4.753 37.518 44.838 1.00 10.85 171 ASN C C 1
ATOM 5508 O O . ASN C 1 171 ? 3.615 37.991 44.833 1.00 11.12 171 ASN C O 1
ATOM 5513 N N . THR C 1 172 ? 5.228 36.813 43.809 1.00 10.78 172 THR C N 1
ATOM 5514 C CA . THR C 1 172 ? 4.380 36.531 42.650 1.00 8.07 172 THR C CA 1
ATOM 5515 C C . THR C 1 172 ? 3.306 35.502 43.004 1.00 11.90 172 THR C C 1
ATOM 5516 O O . THR C 1 172 ? 2.302 35.365 42.298 1.00 9.21 172 THR C O 1
ATOM 5520 N N . GLY C 1 173 ? 3.524 34.782 44.101 1.00 8.49 173 GLY C N 1
ATOM 5521 C CA . GLY C 1 173 ? 2.607 33.750 44.549 1.00 8.52 173 GLY C CA 1
ATOM 5522 C C . GLY C 1 173 ? 2.706 32.457 43.765 1.00 7.74 173 GLY C C 1
ATOM 5523 O O . GLY C 1 173 ? 1.893 31.557 43.970 1.00 10.02 173 GLY C O 1
ATOM 5524 N N . LEU C 1 174 ? 3.698 32.361 42.877 1.00 9.69 174 LEU C N 1
ATOM 5525 C CA . LEU C 1 174 ? 3.816 31.229 41.956 1.00 9.07 174 LEU C CA 1
ATOM 5526 C C . LEU C 1 174 ? 4.553 30.005 42.506 1.00 7.25 174 LEU C C 1
ATOM 5527 O O . LEU C 1 174 ? 4.565 28.947 41.859 1.00 9.55 174 LEU C O 1
ATOM 5532 N N . PHE C 1 175 ? 5.163 30.119 43.683 1.00 8.50 175 PHE C N 1
ATOM 5533 C CA . PHE C 1 175 ? 5.991 29.022 44.179 1.00 7.52 175 PHE C CA 1
ATOM 5534 C C . PHE C 1 175 ? 5.234 27.886 44.866 1.00 8.71 175 PHE C C 1
ATOM 5535 O O . PHE C 1 175 ? 4.354 28.110 45.712 1.00 9.12 175 PHE C O 1
ATOM 5543 N N . ASP C 1 176 ? 5.570 26.655 44.487 1.00 6.22 176 ASP C N 1
ATOM 5544 C CA . ASP C 1 176 ? 4.922 25.494 45.086 1.00 7.46 176 ASP C CA 1
ATOM 5545 C C . ASP C 1 176 ? 5.498 25.146 46.452 1.00 9.91 176 ASP C C 1
ATOM 5546 O O . ASP C 1 176 ? 4.754 24.956 47.413 1.00 9.40 176 ASP C O 1
ATOM 5551 N N . ASN C 1 177 ? 6.821 25.059 46.538 1.00 8.35 177 ASN C N 1
ATOM 5552 C CA . ASN C 1 177 ? 7.470 24.725 47.794 1.00 7.44 177 ASN C CA 1
ATOM 5553 C C . ASN C 1 177 ? 8.557 25.736 48.090 1.00 9.23 177 ASN C C 1
ATOM 5554 O O . ASN C 1 177 ? 9.296 26.136 47.184 1.00 11.05 177 ASN C O 1
ATOM 5559 N N . VAL C 1 178 ? 8.651 26.148 49.350 1.00 7.26 178 VAL C N 1
ATOM 5560 C CA . VAL C 1 178 ? 9.752 26.995 49.797 1.00 8.07 178 VAL C CA 1
ATOM 5561 C C . VAL C 1 178 ? 10.457 26.292 50.947 1.00 10.78 178 VAL C C 1
ATOM 5562 O O . VAL C 1 178 ? 9.839 26.019 51.975 1.00 9.20 178 VAL C O 1
ATOM 5566 N N . TRP C 1 179 ? 11.736 25.975 50.771 1.00 8.41 179 TRP C N 1
ATOM 5567 C CA . TRP C 1 179 ? 12.519 25.397 51.861 1.00 10.35 179 TRP C CA 1
ATOM 5568 C C . TRP C 1 179 ? 13.547 26.418 52.330 1.00 9.15 179 TRP C C 1
ATOM 5569 O O . TRP C 1 179 ? 14.479 26.776 51.599 1.00 8.61 179 TRP C O 1
ATOM 5580 N N . ILE C 1 180 ? 13.344 26.899 53.553 1.00 9.03 180 ILE C N 1
ATOM 5581 C CA . ILE C 1 180 ? 14.126 28.007 54.094 1.00 9.27 180 ILE C CA 1
ATOM 5582 C C . ILE C 1 180 ? 15.381 27.438 54.717 1.00 10.07 180 ILE C C 1
ATOM 5583 O O . ILE C 1 180 ? 15.321 26.422 55.415 1.00 12.57 180 ILE C O 1
ATOM 5588 N N . GLN C 1 181 ? 16.523 28.073 54.460 1.00 7.78 181 GLN C N 1
ATOM 5589 C CA . GLN C 1 181 ? 17.778 27.553 54.988 1.00 9.17 181 GLN C CA 1
ATOM 5590 C C . GLN C 1 181 ? 18.033 28.073 56.387 1.00 11.88 181 GLN C C 1
ATOM 5591 O O . GLN C 1 181 ? 18.467 29.212 56.567 1.00 12.70 181 GLN C O 1
ATOM 5597 N N . PHE C 1 182 ? 17.754 27.237 57.380 1.00 12.91 182 PHE C N 1
ATOM 5598 C CA . PHE C 1 182 ? 18.040 27.601 58.753 1.00 11.49 182 PHE C CA 1
ATOM 5599 C C . PHE C 1 182 ? 19.435 27.131 59.149 1.00 15.53 182 PHE C C 1
ATOM 5600 O O . PHE C 1 182 ? 19.607 26.376 60.106 1.00 13.71 182 PHE C O 1
ATOM 5608 N N . TYR C 1 183 ? 20.427 27.578 58.386 1.00 16.69 183 TYR C N 1
ATOM 5609 C CA . TYR C 1 183 ? 21.821 27.250 58.651 1.00 10.77 183 TYR C CA 1
ATOM 5610 C C . TYR C 1 183 ? 22.739 28.249 57.956 1.00 14.86 183 TYR C C 1
ATOM 5611 O O . TYR C 1 183 ? 22.282 29.030 57.118 1.00 14.95 183 TYR C O 1
ATOM 5620 N N . ASN C 1 184 ? 24.018 28.247 58.334 1.00 12.45 184 ASN C N 1
ATOM 5621 C CA . ASN C 1 184 ? 25.001 29.177 57.766 1.00 14.76 184 ASN C CA 1
ATOM 5622 C C . ASN C 1 184 ? 24.652 30.649 57.979 1.00 12.25 184 ASN C C 1
ATOM 5623 O O . ASN C 1 184 ? 25.158 31.527 57.265 1.00 12.05 184 ASN C O 1
ATOM 5628 N N . ASN C 1 185 ? 23.793 30.923 58.958 1.00 15.33 185 ASN C N 1
ATOM 5629 C CA . ASN C 1 185 ? 23.494 32.303 59.328 1.00 14.29 185 ASN C CA 1
ATOM 5630 C C . ASN C 1 185 ? 23.694 32.571 60.815 1.00 16.71 185 ASN C C 1
ATOM 5631 O O . ASN C 1 185 ? 22.767 33.027 61.491 1.00 16.99 185 ASN C O 1
ATOM 5636 N N . PRO C 1 186 ? 24.906 32.311 61.334 1.00 16.04 186 PRO C N 1
ATOM 5637 C CA . PRO C 1 186 ? 25.101 32.380 62.784 1.00 14.21 186 PRO C CA 1
ATOM 5638 C C . PRO C 1 186 ? 25.088 33.811 63.313 1.00 21.97 186 PRO C C 1
ATOM 5639 O O . PRO C 1 186 ? 24.891 34.014 64.513 1.00 20.45 186 PRO C O 1
ATOM 5643 N N . LEU C 1 187 ? 25.294 34.786 62.434 1.00 19.22 187 LEU C N 1
ATOM 5644 C CA . LEU C 1 187 ? 25.317 36.181 62.855 1.00 21.13 187 LEU C CA 1
ATOM 5645 C C . LEU C 1 187 ? 23.936 36.821 62.808 1.00 23.17 187 LEU C C 1
ATOM 5646 O O . LEU C 1 187 ? 23.759 37.958 63.244 1.00 23.54 187 LEU C O 1
ATOM 5651 N N . ALA C 1 188 ? 22.958 36.093 62.279 1.00 18.24 188 ALA C N 1
ATOM 5652 C CA . ALA C 1 188 ? 21.572 36.545 62.348 1.00 14.42 188 ALA C CA 1
ATOM 5653 C C . ALA C 1 188 ? 20.942 35.981 63.614 1.00 24.25 188 ALA C C 1
ATOM 5654 O O . ALA C 1 188 ? 21.648 35.577 64.541 1.00 17.74 188 ALA C O 1
ATOM 5656 N N . GLN C 1 189 ? 19.615 35.956 63.666 1.00 21.85 189 GLN C N 1
ATOM 5657 C CA A GLN C 1 189 ? 18.911 35.369 64.799 0.61 20.27 189 GLN C CA 1
ATOM 5658 C CA B GLN C 1 189 ? 18.923 35.349 64.796 0.39 20.29 189 GLN C CA 1
ATOM 5659 C C . GLN C 1 189 ? 17.751 34.510 64.304 1.00 20.57 189 GLN C C 1
ATOM 5660 O O . GLN C 1 189 ? 16.593 34.736 64.676 1.00 19.33 189 GLN C O 1
ATOM 5671 N N . CYS C 1 190 ? 18.056 33.527 63.462 1.00 13.19 190 CYS C N 1
ATOM 5672 C CA . CYS C 1 190 ? 16.995 32.724 62.869 1.00 9.09 190 CYS C CA 1
ATOM 5673 C C . CYS C 1 190 ? 17.258 31.227 62.836 1.00 10.55 190 CYS C C 1
ATOM 5674 O O . CYS C 1 190 ? 16.364 30.456 62.479 1.00 13.47 190 CYS C O 1
ATOM 5677 N N . GLN C 1 191 ? 18.464 30.803 63.215 1.00 13.41 191 GLN C N 1
ATOM 5678 C CA . GLN C 1 191 ? 18.781 29.373 63.188 1.00 12.27 191 GLN C CA 1
ATOM 5679 C C . GLN C 1 191 ? 19.020 28.802 64.593 1.00 13.25 191 GLN C C 1
ATOM 5680 O O . GLN C 1 191 ? 19.133 29.543 65.572 1.00 16.01 191 GLN C O 1
ATOM 5686 N N . TYR C 1 192 ? 19.094 27.479 64.680 1.00 14.06 192 TYR C N 1
ATOM 5687 C CA . TYR C 1 192 ? 19.337 26.817 65.955 1.00 15.05 192 TYR C CA 1
ATOM 5688 C C . TYR C 1 192 ? 20.777 26.974 66.435 1.00 12.32 192 TYR C C 1
ATOM 5689 O O . TYR C 1 192 ? 21.724 26.902 65.642 1.00 14.39 192 TYR C O 1
ATOM 5698 N N . SER C 1 193 ? 20.932 27.195 67.738 1.00 14.17 193 SER C N 1
ATOM 5699 C CA . SER C 1 193 ? 22.218 26.997 68.403 1.00 18.40 193 SER C CA 1
ATOM 5700 C C . SER C 1 193 ? 21.932 26.353 69.753 1.00 15.74 193 SER C C 1
ATOM 5701 O O . SER C 1 193 ? 20.787 26.358 70.213 1.00 16.92 193 SER C O 1
ATOM 5704 N N . SER C 1 194 ? 22.953 25.771 70.376 1.00 19.20 194 SER C N 1
ATOM 5705 C CA . SER C 1 194 ? 22.769 25.138 71.678 1.00 18.54 194 SER C CA 1
ATOM 5706 C C . SER C 1 194 ? 22.243 26.149 72.685 1.00 21.59 194 SER C C 1
ATOM 5707 O O . SER C 1 194 ? 22.791 27.242 72.817 1.00 24.67 194 SER C O 1
ATOM 5710 N N . GLY C 1 195 ? 21.157 25.790 73.363 1.00 25.05 195 GLY C N 1
ATOM 5711 C CA . GLY C 1 195 ? 20.532 26.667 74.336 1.00 26.89 195 GLY C CA 1
ATOM 5712 C C . GLY C 1 195 ? 19.659 27.758 73.739 1.00 28.90 195 GLY C C 1
ATOM 5713 O O . GLY C 1 195 ? 19.077 28.563 74.472 1.00 22.36 195 GLY C O 1
ATOM 5714 N N . ASN C 1 196 ? 19.563 27.792 72.411 1.00 22.07 196 ASN C N 1
ATOM 5715 C CA . ASN C 1 196 ? 18.778 28.816 71.731 1.00 19.87 196 ASN C CA 1
ATOM 5716 C C . ASN C 1 196 ? 17.872 28.169 70.684 1.00 17.16 196 ASN C C 1
ATOM 5717 O O . ASN C 1 196 ? 18.266 27.986 69.529 1.00 16.71 196 ASN C O 1
ATOM 5722 N N . THR C 1 197 ? 16.656 27.826 71.085 1.00 12.15 197 THR C N 1
ATOM 5723 C CA . THR C 1 197 ? 15.703 27.229 70.151 1.00 10.88 197 THR C CA 1
ATOM 5724 C C . THR C 1 197 ? 14.669 28.217 69.634 1.00 15.43 197 THR C C 1
ATOM 5725 O O . THR C 1 197 ? 14.008 27.949 68.629 1.00 17.44 197 THR C O 1
ATOM 5729 N N . ASN C 1 198 ? 14.507 29.356 70.297 1.00 12.11 198 ASN C N 1
ATOM 5730 C CA . ASN C 1 198 ? 13.436 30.260 69.877 1.00 14.90 198 ASN C CA 1
ATOM 5731 C C . ASN C 1 198 ? 13.719 31.100 68.640 1.00 18.61 198 ASN C C 1
ATOM 5732 O O . ASN C 1 198 ? 12.777 31.558 67.984 1.00 16.90 198 ASN C O 1
ATOM 5737 N N . ASP C 1 199 ? 14.992 31.313 68.316 1.00 16.61 199 ASP C N 1
ATOM 5738 C CA . ASP C 1 199 ? 15.324 32.019 67.085 1.00 15.34 199 ASP C CA 1
ATOM 5739 C C . ASP C 1 199 ? 14.739 31.301 65.873 1.00 15.56 199 ASP C C 1
ATOM 5740 O O . ASP C 1 199 ? 14.132 31.936 65.012 1.00 12.91 199 ASP C O 1
ATOM 5745 N N . ILE C 1 200 ? 14.874 29.979 65.826 1.00 11.73 200 ILE C N 1
ATOM 5746 C CA . ILE C 1 200 ? 14.363 29.226 64.676 1.00 12.63 200 ILE C CA 1
ATOM 5747 C C . ILE C 1 200 ? 12.842 29.115 64.700 1.00 13.66 200 ILE C C 1
ATOM 5748 O O . ILE C 1 200 ? 12.192 29.206 63.658 1.00 11.52 200 ILE C O 1
ATOM 5753 N N . LEU C 1 201 ? 12.263 28.950 65.884 1.00 10.68 201 LEU C N 1
ATOM 5754 C CA A LEU C 1 201 ? 10.814 28.862 65.984 0.97 10.90 201 LEU C CA 1
ATOM 5755 C CA B LEU C 1 201 ? 10.811 28.873 66.009 0.03 11.08 201 LEU C CA 1
ATOM 5756 C C . LEU C 1 201 ? 10.147 30.185 65.598 1.00 10.31 201 LEU C C 1
ATOM 5757 O O . LEU C 1 201 ? 9.132 30.192 64.884 1.00 11.03 201 LEU C O 1
ATOM 5766 N N . SER C 1 202 ? 10.709 31.302 66.049 1.00 14.07 202 SER C N 1
ATOM 5767 C CA A SER C 1 202 ? 10.121 32.593 65.723 0.54 13.57 202 SER C CA 1
ATOM 5768 C CA B SER C 1 202 ? 10.156 32.615 65.730 0.46 13.56 202 SER C CA 1
ATOM 5769 C C . SER C 1 202 ? 10.347 32.952 64.258 1.00 11.21 202 SER C C 1
ATOM 5770 O O . SER C 1 202 ? 9.496 33.582 63.632 1.00 12.06 202 SER C O 1
ATOM 5775 N N . SER C 1 203 ? 11.486 32.543 63.712 1.00 10.90 203 SER C N 1
ATOM 5776 C CA . SER C 1 203 ? 11.743 32.757 62.292 1.00 11.29 203 SER C CA 1
ATOM 5777 C C . SER C 1 203 ? 10.742 31.963 61.455 1.00 12.71 203 SER C C 1
ATOM 5778 O O . SER C 1 203 ? 10.159 32.496 60.504 1.00 11.53 203 SER C O 1
ATOM 5781 N N . TRP C 1 204 ? 10.548 30.694 61.808 1.00 10.44 204 TRP C N 1
ATOM 5782 C CA . TRP C 1 204 ? 9.568 29.844 61.134 1.00 11.32 204 TRP C CA 1
ATOM 5783 C C . TRP C 1 204 ? 8.180 30.463 61.165 1.00 11.83 204 TRP C C 1
ATOM 5784 O O . TRP C 1 204 ? 7.497 30.504 60.144 1.00 11.04 204 TRP C O 1
ATOM 5795 N N . ASN C 1 205 ? 7.771 30.955 62.332 1.00 13.29 205 ASN C N 1
ATOM 5796 C CA . ASN C 1 205 ? 6.460 31.584 62.458 1.00 11.27 205 ASN C CA 1
ATOM 5797 C C . ASN C 1 205 ? 6.316 32.808 61.548 1.00 11.91 205 ASN C C 1
ATOM 5798 O O . ASN C 1 205 ? 5.265 33.018 60.933 1.00 14.86 205 ASN C O 1
ATOM 5803 N N . THR C 1 206 ? 7.387 33.591 61.431 1.00 10.96 206 THR C N 1
ATOM 5804 C CA . THR C 1 206 ? 7.366 34.772 60.583 1.00 10.97 206 THR C CA 1
ATOM 5805 C C . THR C 1 206 ? 7.253 34.384 59.112 1.00 10.15 206 THR C C 1
ATOM 5806 O O . THR C 1 206 ? 6.420 34.926 58.388 1.00 11.04 206 THR C O 1
ATOM 5810 N N . TRP C 1 207 ? 8.059 33.416 58.683 1.00 11.25 207 TRP C N 1
ATOM 5811 C CA . TRP C 1 207 ? 8.032 32.955 57.298 1.00 9.08 207 TRP C CA 1
ATOM 5812 C C . TRP C 1 207 ? 6.669 32.387 56.887 1.00 9.53 207 TRP C C 1
ATOM 5813 O O . TRP C 1 207 ? 6.152 32.704 55.807 1.00 11.12 207 TRP C O 1
ATOM 5824 N N . THR C 1 208 ? 6.090 31.544 57.739 1.00 8.93 208 THR C N 1
ATOM 5825 C CA . THR C 1 208 ? 4.854 30.838 57.376 1.00 8.32 208 THR C CA 1
ATOM 5826 C C . THR C 1 208 ? 3.637 31.764 57.356 1.00 9.62 208 THR C C 1
ATOM 5827 O O . THR C 1 208 ? 2.620 31.446 56.735 1.00 10.18 208 THR C O 1
ATOM 5831 N N . SER C 1 209 ? 3.727 32.910 58.026 1.00 13.60 209 SER C N 1
ATOM 5832 C CA . SER C 1 209 ? 2.612 33.858 58.028 1.00 9.86 209 SER C CA 1
ATOM 5833 C C . SER C 1 209 ? 2.815 35.029 57.077 1.00 9.76 209 SER C C 1
ATOM 5834 O O . SER C 1 209 ? 1.992 35.941 57.037 1.00 13.46 209 SER C O 1
ATOM 5837 N N . SER C 1 210 ? 3.899 34.992 56.303 1.00 12.15 210 SER C N 1
ATOM 5838 C CA . SER C 1 210 ? 4.270 36.114 55.446 1.00 10.71 210 SER C CA 1
ATOM 5839 C C . SER C 1 210 ? 4.568 35.693 54.014 1.00 12.77 210 SER C C 1
ATOM 5840 O O . SER C 1 210 ? 5.034 36.504 53.223 1.00 13.99 210 SER C O 1
ATOM 5843 N N . THR C 1 211 ? 4.314 34.433 53.677 1.00 8.67 211 THR C N 1
ATOM 5844 C CA . THR C 1 211 ? 4.741 33.902 52.387 1.00 9.05 211 THR C CA 1
ATOM 5845 C C . THR C 1 211 ? 3.617 33.116 51.735 1.00 12.31 211 THR C C 1
ATOM 5846 O O . THR C 1 211 ? 3.028 32.232 52.359 1.00 9.56 211 THR C O 1
ATOM 5850 N N . THR C 1 212 ? 3.321 33.443 50.483 1.00 8.58 212 THR C N 1
ATOM 5851 C CA . THR C 1 212 ? 2.408 32.641 49.678 1.00 7.64 212 THR C CA 1
ATOM 5852 C C . THR C 1 212 ? 3.194 31.482 49.071 1.00 15.76 212 THR C C 1
ATOM 5853 O O . THR C 1 212 ? 4.137 31.695 48.303 1.00 14.88 212 THR C O 1
ATOM 5857 N N . ALA C 1 213 ? 2.828 30.258 49.444 1.00 10.95 213 ALA C N 1
ATOM 5858 C CA . ALA C 1 213 ? 3.504 29.064 48.944 1.00 11.01 213 ALA C CA 1
ATOM 5859 C C . ALA C 1 213 ? 2.632 27.868 49.230 1.00 12.59 213 ALA C C 1
ATOM 5860 O O . ALA C 1 213 ? 1.942 27.836 50.242 1.00 11.25 213 ALA C O 1
ATOM 5862 N N . GLY C 1 214 ? 2.669 26.874 48.354 1.00 9.90 214 GLY C N 1
ATOM 5863 C CA . GLY C 1 214 ? 1.888 25.671 48.580 1.00 9.22 214 GLY C CA 1
ATOM 5864 C C . GLY C 1 214 ? 2.271 24.966 49.866 1.00 11.40 214 GLY C C 1
ATOM 5865 O O . GLY C 1 214 ? 1.401 24.622 50.669 1.00 11.05 214 GLY C O 1
ATOM 5866 N N . LYS C 1 215 ? 3.572 24.747 50.041 1.00 9.41 215 LYS C N 1
ATOM 5867 C CA . LYS C 1 215 ? 4.131 24.137 51.248 1.00 9.01 215 LYS C CA 1
ATOM 5868 C C . LYS C 1 215 ? 5.426 24.839 51.626 1.00 7.61 215 LYS C C 1
ATOM 5869 O O . LYS C 1 215 ? 6.187 25.263 50.759 1.00 10.60 215 LYS C O 1
ATOM 5875 N N . ILE C 1 216 ? 5.688 24.940 52.924 1.00 8.03 216 ILE C N 1
ATOM 5876 C CA . ILE C 1 216 ? 6.948 25.503 53.402 1.00 8.46 216 ILE C CA 1
ATOM 5877 C C . ILE C 1 216 ? 7.705 24.437 54.197 1.00 11.65 216 ILE C C 1
ATOM 5878 O O . ILE C 1 216 ? 7.122 23.745 55.048 1.00 8.63 216 ILE C O 1
ATOM 5883 N N . PHE C 1 217 ? 8.988 24.277 53.880 1.00 10.88 217 PHE C N 1
ATOM 5884 C CA . PHE C 1 217 ? 9.812 23.238 54.488 1.00 11.52 217 PHE C CA 1
ATOM 5885 C C . PHE C 1 217 ? 10.880 23.827 55.412 1.00 12.48 217 PHE C C 1
ATOM 5886 O O . PHE C 1 217 ? 11.434 24.914 55.154 1.00 9.94 217 PHE C O 1
ATOM 5894 N N . LEU C 1 218 ? 11.184 23.083 56.474 1.00 9.12 218 LEU C N 1
ATOM 5895 C CA . LEU C 1 218 ? 12.258 23.433 57.401 1.00 8.79 218 LEU C CA 1
ATOM 5896 C C . LEU C 1 218 ? 13.596 22.901 56.870 1.00 10.63 218 LEU C C 1
ATOM 5897 O O . LEU C 1 218 ? 13.845 21.694 56.893 1.00 10.70 218 LEU C O 1
ATOM 5902 N N . GLY C 1 219 ? 14.450 23.801 56.384 1.00 8.86 219 GLY C N 1
ATOM 5903 C CA . GLY C 1 219 ? 15.715 23.404 55.761 1.00 9.36 219 GLY C CA 1
ATOM 5904 C C . GLY C 1 219 ? 16.859 23.339 56.766 1.00 10.05 219 GLY C C 1
ATOM 5905 O O . GLY C 1 219 ? 17.090 24.308 57.498 1.00 10.73 219 GLY C O 1
ATOM 5906 N N . LEU C 1 220 ? 17.563 22.205 56.803 1.00 10.06 220 LEU C N 1
ATOM 5907 C CA . LEU C 1 220 ? 18.573 21.933 57.840 1.00 11.09 220 LEU C CA 1
ATOM 5908 C C . LEU C 1 220 ? 19.789 21.212 57.261 1.00 9.89 220 LEU C C 1
ATOM 5909 O O . LEU C 1 220 ? 19.689 20.553 56.231 1.00 11.49 220 LEU C O 1
ATOM 5914 N N . PRO C 1 221 ? 20.944 21.309 57.936 1.00 13.21 221 PRO C N 1
ATOM 5915 C CA . PRO C 1 221 ? 22.090 20.487 57.521 1.00 13.08 221 PRO C CA 1
ATOM 5916 C C . PRO C 1 221 ? 21.901 19.037 57.984 1.00 14.46 221 PRO C C 1
ATOM 5917 O O . PRO C 1 221 ? 21.380 18.813 59.078 1.00 14.52 221 PRO C O 1
ATOM 5921 N N . ALA C 1 222 ? 22.301 18.064 57.174 1.00 11.23 222 ALA C N 1
ATOM 5922 C CA . ALA C 1 222 ? 22.074 16.659 57.537 1.00 11.56 222 ALA C CA 1
ATOM 5923 C C . ALA C 1 222 ? 23.105 16.134 58.533 1.00 15.31 222 ALA C C 1
ATOM 5924 O O . ALA C 1 222 ? 22.940 15.044 59.078 1.00 15.01 222 ALA C O 1
ATOM 5926 N N . ALA C 1 223 ? 24.159 16.912 58.766 1.00 13.14 223 ALA C N 1
ATOM 5927 C CA . ALA C 1 223 ? 25.255 16.489 59.636 1.00 13.69 223 ALA C CA 1
ATOM 5928 C C . ALA C 1 223 ? 26.013 17.733 60.075 1.00 17.80 223 ALA C C 1
ATOM 5929 O O . ALA C 1 223 ? 25.917 18.766 59.416 1.00 15.58 223 ALA C O 1
ATOM 5931 N N . PRO C 1 224 ? 26.760 17.651 61.194 1.00 17.43 224 PRO C N 1
ATOM 5932 C CA . PRO C 1 224 ? 27.532 18.813 61.648 1.00 15.38 224 PRO C CA 1
ATOM 5933 C C . PRO C 1 224 ? 28.464 19.365 60.566 1.00 15.68 224 PRO C C 1
ATOM 5934 O O . PRO C 1 224 ? 28.701 20.573 60.522 1.00 21.35 224 PRO C O 1
ATOM 5938 N N . GLU C 1 225 ? 28.960 18.496 59.691 1.00 15.58 225 GLU C N 1
ATOM 5939 C CA . GLU C 1 225 ? 29.924 18.905 58.668 1.00 17.57 225 GLU C CA 1
ATOM 5940 C C . GLU C 1 225 ? 29.266 19.433 57.395 1.00 24.83 225 GLU C C 1
ATOM 5941 O O . GLU C 1 225 ? 29.952 19.927 56.495 1.00 18.21 225 GLU C O 1
ATOM 5947 N N . ALA C 1 226 ? 27.941 19.325 57.316 1.00 15.56 226 ALA C N 1
ATOM 5948 C CA . ALA C 1 226 ? 27.218 19.704 56.104 1.00 16.09 226 ALA C CA 1
ATOM 5949 C C . ALA C 1 226 ? 27.135 21.219 55.949 1.00 12.74 226 ALA C C 1
ATOM 5950 O O . ALA C 1 226 ? 26.936 21.728 54.841 1.00 18.95 226 ALA C O 1
ATOM 5952 N N . ALA C 1 227 ? 27.271 21.933 57.065 1.00 16.06 227 ALA C N 1
ATOM 5953 C CA . ALA C 1 227 ? 27.211 23.392 57.073 1.00 15.23 227 ALA C CA 1
ATOM 5954 C C . ALA C 1 227 ? 28.090 23.916 58.201 1.00 18.71 227 ALA C C 1
ATOM 5955 O O . ALA C 1 227 ? 28.471 23.160 59.098 1.00 22.82 227 ALA C O 1
ATOM 5957 N N . GLY C 1 228 ? 28.390 25.210 58.174 1.00 15.79 228 GLY C N 1
ATOM 5958 C CA . GLY C 1 228 ? 29.215 25.810 59.208 1.00 17.59 228 GLY C CA 1
ATOM 5959 C C . GLY C 1 228 ? 28.556 25.906 60.573 1.00 16.24 228 GLY C C 1
ATOM 5960 O O . GLY C 1 228 ? 29.232 25.862 61.608 1.00 17.57 228 GLY C O 1
ATOM 5961 N N . SER C 1 229 ? 27.231 26.026 60.580 1.00 13.44 229 SER C N 1
ATOM 5962 C CA . SER C 1 229 ? 26.468 26.228 61.809 1.00 15.38 229 SER C CA 1
ATOM 5963 C C . SER C 1 229 ? 25.010 25.933 61.506 1.00 19.35 229 SER C C 1
ATOM 5964 O O . SER C 1 229 ? 24.598 25.985 60.346 1.00 16.20 229 SER C O 1
ATOM 5967 N N . GLY C 1 230 ? 24.233 25.617 62.540 1.00 16.43 230 GLY C N 1
ATOM 5968 C CA . GLY C 1 230 ? 22.810 25.396 62.369 1.00 15.26 230 GLY C CA 1
ATOM 5969 C C . GLY C 1 230 ? 22.365 23.955 62.541 1.00 15.77 230 GLY C C 1
ATOM 5970 O O . GLY C 1 230 ? 21.160 23.690 62.641 1.00 13.76 230 GLY C O 1
ATOM 5971 N N . TYR C 1 231 ? 23.316 23.021 62.575 1.00 13.68 231 TYR C N 1
ATOM 5972 C CA . TYR C 1 231 ? 22.974 21.609 62.749 1.00 14.17 231 TYR C CA 1
ATOM 5973 C C . TYR C 1 231 ? 22.193 21.349 64.039 1.00 21.68 231 TYR C C 1
ATOM 5974 O O . TYR C 1 231 ? 22.569 21.816 65.115 1.00 18.93 231 TYR C O 1
ATOM 5983 N N . ILE C 1 232 ? 21.101 20.601 63.922 1.00 15.23 232 ILE C N 1
ATOM 5984 C CA . ILE C 1 232 ? 20.298 20.262 65.082 1.00 16.62 232 ILE C CA 1
ATOM 5985 C C . ILE C 1 232 ? 20.359 18.758 65.334 1.00 14.80 232 ILE C C 1
ATOM 5986 O O . ILE C 1 232 ? 19.972 17.964 64.467 1.00 14.13 232 ILE C O 1
ATOM 5991 N N . PRO C 1 233 ? 20.842 18.358 66.525 1.00 13.91 233 PRO C N 1
ATOM 5992 C CA . PRO C 1 233 ? 20.816 16.928 66.862 1.00 19.14 233 PRO C CA 1
ATOM 5993 C C . PRO C 1 233 ? 19.391 16.384 66.742 1.00 14.03 233 PRO C C 1
ATOM 5994 O O . PRO C 1 233 ? 18.439 17.059 67.156 1.00 12.90 233 PRO C O 1
ATOM 5998 N N . PRO C 1 234 ? 19.237 15.187 66.159 1.00 17.61 234 PRO C N 1
ATOM 5999 C CA . PRO C 1 234 ? 17.884 14.726 65.832 1.00 16.88 234 PRO C CA 1
ATOM 6000 C C . PRO C 1 234 ? 16.962 14.597 67.043 1.00 19.00 234 PRO C C 1
ATOM 6001 O O . PRO C 1 234 ? 15.767 14.839 66.893 1.00 18.08 234 PRO C O 1
ATOM 6005 N N . ASP C 1 235 ? 17.490 14.254 68.217 1.00 16.41 235 ASP C N 1
ATOM 6006 C CA . ASP C 1 235 ? 16.635 14.190 69.397 1.00 24.58 235 ASP C CA 1
ATOM 6007 C C . ASP C 1 235 ? 16.133 15.577 69.819 1.00 22.13 235 ASP C C 1
ATOM 6008 O O . ASP C 1 235 ? 15.026 15.709 70.349 1.00 16.67 235 ASP C O 1
ATOM 6013 N N . VAL C 1 236 ? 16.924 16.613 69.553 1.00 17.49 236 VAL C N 1
ATOM 6014 C CA . VAL C 1 236 ? 16.483 17.977 69.827 1.00 18.59 236 VAL C CA 1
ATOM 6015 C C . VAL C 1 236 ? 15.424 18.389 68.803 1.00 16.28 236 VAL C C 1
ATOM 6016 O O . VAL C 1 236 ? 14.410 19.006 69.143 1.00 15.71 236 VAL C O 1
ATOM 6020 N N . LEU C 1 237 ? 15.653 18.025 67.548 1.00 18.91 237 LEU C N 1
ATOM 6021 C CA . LEU C 1 237 ? 14.695 18.326 66.494 1.00 14.56 237 LEU C CA 1
ATOM 6022 C C . LEU C 1 237 ? 13.334 17.712 66.780 1.00 13.80 237 LEU C C 1
ATOM 6023 O O . LEU C 1 237 ? 12.305 18.402 66.748 1.00 17.25 237 LEU C O 1
ATOM 6028 N N . THR C 1 238 ? 13.325 16.411 67.049 1.00 13.48 238 THR C N 1
ATOM 6029 C CA . THR C 1 238 ? 12.068 15.691 67.222 1.00 14.02 238 THR C CA 1
ATOM 6030 C C . THR C 1 238 ? 11.428 16.024 68.571 1.00 22.15 238 THR C C 1
ATOM 6031 O O . THR C 1 238 ? 10.201 16.030 68.706 1.00 24.11 238 THR C O 1
ATOM 6035 N N . GLY C 1 239 ? 12.263 16.326 69.560 1.00 20.86 239 GLY C N 1
ATOM 6036 C CA . GLY C 1 239 ? 11.778 16.610 70.899 1.00 31.09 239 GLY C CA 1
ATOM 6037 C C . GLY C 1 239 ? 11.348 18.044 71.144 1.00 23.25 239 GLY C C 1
ATOM 6038 O O . GLY C 1 239 ? 10.344 18.287 71.820 1.00 38.88 239 GLY C O 1
ATOM 6039 N N . GLN C 1 240 ? 12.103 18.998 70.609 1.00 22.41 240 GLN C N 1
ATOM 6040 C CA . GLN C 1 240 ? 11.834 20.410 70.862 1.00 18.13 240 GLN C CA 1
ATOM 6041 C C . GLN C 1 240 ? 11.111 21.099 69.710 1.00 26.80 240 GLN C C 1
ATOM 6042 O O . GLN C 1 240 ? 10.117 21.800 69.915 1.00 25.06 240 GLN C O 1
ATOM 6048 N N . ILE C 1 241 ? 11.609 20.875 68.498 1.00 19.98 241 ILE C N 1
ATOM 6049 C CA A ILE C 1 241 ? 11.280 21.744 67.370 0.42 20.60 241 ILE C CA 1
ATOM 6050 C CA B ILE C 1 241 ? 11.299 21.737 67.356 0.58 20.62 241 ILE C CA 1
ATOM 6051 C C . ILE C 1 241 ? 10.124 21.278 66.488 1.00 17.25 241 ILE C C 1
ATOM 6052 O O . ILE C 1 241 ? 9.185 22.042 66.252 1.00 19.63 241 ILE C O 1
ATOM 6061 N N . LEU C 1 242 ? 10.186 20.043 65.997 1.00 16.75 242 LEU C N 1
ATOM 6062 C CA . LEU C 1 242 ? 9.128 19.527 65.121 1.00 18.12 242 LEU C CA 1
ATOM 6063 C C . LEU C 1 242 ? 7.681 19.644 65.632 1.00 19.44 242 LEU C C 1
ATOM 6064 O O . LEU C 1 242 ? 6.797 19.995 64.857 1.00 18.82 242 LEU C O 1
ATOM 6069 N N . PRO C 1 243 ? 7.425 19.351 66.922 1.00 18.74 243 PRO C N 1
ATOM 6070 C CA . PRO C 1 243 ? 6.033 19.490 67.375 1.00 18.68 243 PRO C CA 1
ATOM 6071 C C . PRO C 1 243 ? 5.458 20.904 67.205 1.00 23.45 243 PRO C C 1
ATOM 6072 O O . PRO C 1 243 ? 4.260 21.044 66.960 1.00 28.16 243 PRO C O 1
ATOM 6076 N N . GLN C 1 244 ? 6.297 21.929 67.325 1.00 13.28 244 GLN C N 1
ATOM 6077 C CA . GLN C 1 244 ? 5.835 23.308 67.153 1.00 15.48 244 GLN C CA 1
ATOM 6078 C C . GLN C 1 244 ? 5.693 23.724 65.685 1.00 17.40 244 GLN C C 1
ATOM 6079 O O . GLN C 1 244 ? 4.682 24.311 65.296 1.00 19.62 244 GLN C O 1
ATOM 6085 N N . ILE C 1 245 ? 6.685 23.413 64.859 1.00 14.89 245 ILE C N 1
ATOM 6086 C CA . ILE C 1 245 ? 6.587 23.809 63.454 1.00 12.25 245 ILE C CA 1
ATOM 6087 C C . ILE C 1 245 ? 5.500 23.027 62.707 1.00 16.61 245 ILE C C 1
ATOM 6088 O O . ILE C 1 245 ? 4.899 23.545 61.765 1.00 13.89 245 ILE C O 1
ATOM 6093 N N . LYS C 1 246 ? 5.222 21.793 63.129 1.00 10.97 246 LYS C N 1
ATOM 6094 C CA . LYS C 1 246 ? 4.176 21.011 62.472 1.00 13.43 246 LYS C CA 1
ATOM 6095 C C . LYS C 1 246 ? 2.775 21.613 62.661 1.00 14.17 246 LYS C C 1
ATOM 6096 O O . LYS C 1 246 ? 1.832 21.222 61.963 1.00 14.81 246 LYS C O 1
ATOM 6102 N N . THR C 1 247 ? 2.647 22.582 63.568 1.00 16.10 247 THR C N 1
ATOM 6103 C CA . THR C 1 247 ? 1.359 23.249 63.798 1.00 12.87 247 THR C CA 1
ATOM 6104 C C . THR C 1 247 ? 1.004 24.251 62.704 1.00 10.94 247 THR C C 1
ATOM 6105 O O . THR C 1 247 ? -0.131 24.739 62.648 1.00 13.27 247 THR C O 1
ATOM 6109 N N . SER C 1 248 ? 1.958 24.567 61.834 1.00 10.39 248 SER C N 1
ATOM 6110 C CA . SER C 1 248 ? 1.660 25.458 60.716 1.00 11.20 248 SER C CA 1
ATOM 6111 C C . SER C 1 248 ? 0.762 24.803 59.682 1.00 12.93 248 SER C C 1
ATOM 6112 O O . SER C 1 248 ? 0.928 23.627 59.357 1.00 12.70 248 SER C O 1
ATOM 6115 N N . ALA C 1 249 ? -0.189 25.579 59.163 1.00 8.64 249 ALA C N 1
ATOM 6116 C CA . ALA C 1 249 ? -1.086 25.136 58.100 1.00 8.62 249 ALA C CA 1
ATOM 6117 C C . ALA C 1 249 ? -0.344 24.807 56.825 1.00 12.11 249 ALA C C 1
ATOM 6118 O O . ALA C 1 249 ? -0.845 24.053 56.003 1.00 16.10 249 ALA C O 1
ATOM 6120 N N . LYS C 1 250 ? 0.839 25.371 56.634 1.00 9.09 250 LYS C N 1
ATOM 6121 C CA A LYS C 1 250 ? 1.565 25.098 55.403 0.33 12.06 250 LYS C CA 1
ATOM 6122 C CA B LYS C 1 250 ? 1.567 25.087 55.398 0.67 12.05 250 LYS C CA 1
ATOM 6123 C C . LYS C 1 250 ? 2.838 24.279 55.610 1.00 10.91 250 LYS C C 1
ATOM 6124 O O . LYS C 1 250 ? 3.693 24.230 54.730 1.00 12.53 250 LYS C O 1
ATOM 6135 N N . TYR C 1 251 ? 2.958 23.629 56.768 1.00 10.31 251 TYR C N 1
ATOM 6136 C CA . TYR C 1 251 ? 4.106 22.750 57.000 1.00 11.37 251 TYR C CA 1
ATOM 6137 C C . TYR C 1 251 ? 4.127 21.645 55.956 1.00 10.14 251 TYR C C 1
ATOM 6138 O O . TYR C 1 251 ? 3.144 20.914 55.791 1.00 12.03 251 TYR C O 1
ATOM 6147 N N . GLY C 1 252 ? 5.250 21.525 55.250 1.00 12.24 252 GLY C N 1
ATOM 6148 C CA . GLY C 1 252 ? 5.390 20.517 54.218 1.00 9.90 252 GLY C CA 1
ATOM 6149 C C . GLY C 1 252 ? 6.354 19.407 54.588 1.00 12.82 252 GLY C C 1
ATOM 6150 O O . GLY C 1 252 ? 6.311 18.321 53.999 1.00 11.96 252 GLY C O 1
ATOM 6151 N N . GLY C 1 253 ? 7.210 19.670 55.571 1.00 10.33 253 GLY C N 1
ATOM 6152 C CA . GLY C 1 253 ? 8.228 18.702 55.948 1.00 12.53 253 GLY C CA 1
ATOM 6153 C C . GLY C 1 253 ? 9.593 19.333 56.142 1.00 8.70 253 GLY C C 1
ATOM 6154 O O . GLY C 1 253 ? 9.711 20.514 56.498 1.00 10.03 253 GLY C O 1
ATOM 6155 N N . VAL C 1 254 ? 10.633 18.530 55.920 1.00 12.03 254 VAL C N 1
ATOM 6156 C CA . VAL C 1 254 ? 12.005 18.936 56.181 1.00 11.99 254 VAL C CA 1
ATOM 6157 C C . VAL C 1 254 ? 12.829 18.823 54.902 1.00 10.86 254 VAL C C 1
ATOM 6158 O O . VAL C 1 254 ? 12.665 17.867 54.139 1.00 12.00 254 VAL C O 1
ATOM 6162 N N . MET C 1 255 ? 13.671 19.822 54.653 1.00 9.79 255 MET C N 1
ATOM 6163 C CA . MET C 1 255 ? 14.648 19.788 53.557 1.00 9.67 255 MET C CA 1
ATOM 6164 C C . MET C 1 255 ? 16.035 19.597 54.165 1.00 8.81 255 MET C C 1
ATOM 6165 O O . MET C 1 255 ? 16.338 20.163 55.220 1.00 12.01 255 MET C O 1
ATOM 6170 N N . LEU C 1 256 ? 16.878 18.800 53.509 1.00 11.11 256 LEU C N 1
ATOM 6171 C CA . LEU C 1 256 ? 18.225 18.559 54.007 1.00 11.52 256 LEU C CA 1
ATOM 6172 C C . LEU C 1 256 ? 19.307 18.903 52.986 1.00 10.26 256 LEU C C 1
ATOM 6173 O O . LEU C 1 256 ? 19.186 18.572 51.809 1.00 10.47 256 LEU C O 1
ATOM 6178 N N . TYR C 1 257 ? 20.359 19.576 53.446 1.00 13.44 257 TYR C N 1
ATOM 6179 C CA . TYR C 1 257 ? 21.598 19.651 52.679 1.00 16.13 257 TYR C CA 1
ATOM 6180 C C . TYR C 1 257 ? 22.609 18.732 53.370 1.00 12.18 257 TYR C C 1
ATOM 6181 O O . TYR C 1 257 ? 22.938 18.966 54.531 1.00 14.22 257 TYR C O 1
ATOM 6190 N N . SER C 1 258 ? 23.088 17.677 52.708 1.00 13.63 258 SER C N 1
ATOM 6191 C CA . SER C 1 258 ? 22.694 17.226 51.379 1.00 10.57 258 SER C CA 1
ATOM 6192 C C . SER C 1 258 ? 22.822 15.699 51.410 1.00 14.48 258 SER C C 1
ATOM 6193 O O . SER C 1 258 ? 23.102 15.121 52.465 1.00 13.93 258 SER C O 1
ATOM 6196 N N . LYS C 1 259 ? 22.619 15.041 50.275 1.00 11.04 259 LYS C N 1
ATOM 6197 C CA . LYS C 1 259 ? 22.636 13.576 50.250 1.00 12.31 259 LYS C CA 1
ATOM 6198 C 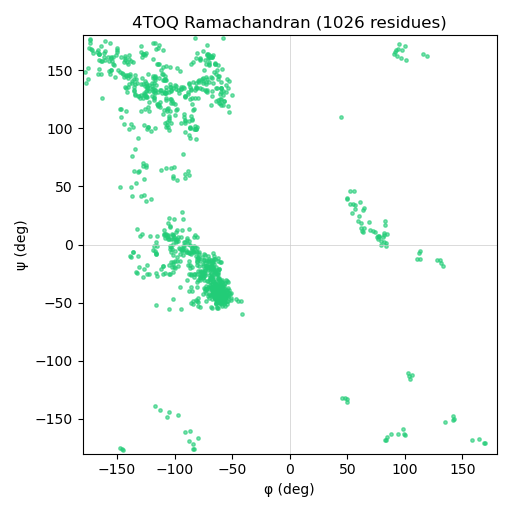C . LYS C 1 259 ? 23.920 13.013 50.849 1.00 14.66 259 LYS C C 1
ATOM 6199 O O . LYS C 1 259 ? 23.875 12.078 51.655 1.00 12.39 259 LYS C O 1
ATOM 6205 N N . PHE C 1 260 ? 25.052 13.607 50.484 1.00 17.18 260 PHE C N 1
ATOM 6206 C CA . PHE C 1 260 ? 26.344 13.137 50.965 1.00 14.42 260 PHE C CA 1
ATOM 6207 C C . PHE C 1 260 ? 26.405 13.029 52.489 1.00 17.27 260 PHE C C 1
ATOM 6208 O O . PHE C 1 260 ? 26.971 12.069 53.027 1.00 14.60 260 PHE C O 1
ATOM 6216 N N . TYR C 1 261 ? 25.803 13.997 53.178 1.00 11.75 261 TYR C N 1
ATOM 6217 C CA . TYR C 1 261 ? 25.905 14.079 54.629 1.00 14.29 261 TYR C CA 1
ATOM 6218 C C . TYR C 1 261 ? 24.758 13.364 55.330 1.00 12.03 261 TYR C C 1
ATOM 6219 O O . TYR C 1 261 ? 24.788 13.184 56.549 1.00 16.02 261 TYR C O 1
ATOM 6228 N N . ASP C 1 262 ? 23.766 12.942 54.552 1.00 11.47 262 ASP C N 1
ATOM 6229 C CA . ASP C 1 262 ? 22.592 12.298 55.126 1.00 12.55 262 ASP C CA 1
ATOM 6230 C C . ASP C 1 262 ? 22.738 10.786 55.168 1.00 14.41 262 ASP C C 1
ATOM 6231 O O . ASP C 1 262 ? 22.170 10.068 54.341 1.00 13.66 262 ASP C O 1
ATOM 6236 N N . THR C 1 263 ? 23.494 10.304 56.149 1.00 14.89 263 THR C N 1
ATOM 6237 C CA . THR C 1 263 ? 23.703 8.874 56.308 1.00 21.24 263 THR C CA 1
ATOM 6238 C C . THR C 1 263 ? 22.716 8.300 57.315 1.00 16.71 263 THR C C 1
ATOM 6239 O O . THR C 1 263 ? 22.236 7.173 57.153 1.00 20.93 263 THR C O 1
ATOM 6243 N N . THR C 1 264 ? 22.417 9.079 58.353 1.00 18.04 264 THR C N 1
ATOM 6244 C CA . THR C 1 264 ? 21.532 8.619 59.418 1.00 18.83 264 THR C CA 1
ATOM 6245 C C . THR C 1 264 ? 20.426 9.614 59.784 1.00 22.08 264 THR C C 1
ATOM 6246 O O . THR C 1 264 ? 19.523 9.271 60.538 1.00 20.46 264 THR C O 1
ATOM 6250 N N . TYR C 1 265 ? 20.484 10.839 59.268 1.00 15.44 265 TYR C N 1
ATOM 6251 C CA . TYR C 1 265 ? 19.589 11.879 59.779 1.00 13.51 265 TYR C CA 1
ATOM 6252 C C . TYR C 1 265 ? 18.129 11.608 59.412 1.00 17.78 265 TYR C C 1
ATOM 6253 O O . TYR C 1 265 ? 17.251 11.564 60.291 1.00 15.61 265 TYR C O 1
ATOM 6262 N N . SER C 1 266 ? 17.877 11.404 58.121 1.00 14.20 266 SER C N 1
ATOM 6263 C CA . SER C 1 266 ? 16.531 11.093 57.661 1.00 13.01 266 SER C CA 1
ATOM 6264 C C . SER C 1 266 ? 15.973 9.847 58.313 1.00 17.86 266 SER C C 1
ATOM 6265 O O . SER C 1 266 ? 14.796 9.802 58.653 1.00 16.29 266 SER C O 1
ATOM 6268 N N . THR C 1 267 ? 16.806 8.826 58.470 1.00 15.89 267 THR C N 1
ATOM 6269 C CA . THR C 1 267 ? 16.314 7.582 59.043 1.00 15.50 267 THR C CA 1
ATOM 6270 C C . THR C 1 267 ? 15.946 7.781 60.517 1.00 14.69 267 THR C C 1
ATOM 6271 O O . THR C 1 267 ? 14.991 7.182 61.009 1.00 14.08 267 THR C O 1
ATOM 6275 N N . THR C 1 268 ? 16.683 8.644 61.212 1.00 15.39 268 THR C N 1
ATOM 6276 C CA . THR C 1 268 ? 16.435 8.882 62.631 1.00 13.54 268 THR C CA 1
ATOM 6277 C C . THR C 1 268 ? 15.122 9.630 62.847 1.00 11.68 268 THR C C 1
ATOM 6278 O O . THR C 1 268 ? 14.339 9.280 63.731 1.00 18.55 268 THR C O 1
ATOM 6282 N N . ILE C 1 269 ? 14.875 10.642 62.019 1.00 16.15 269 ILE C N 1
ATOM 6283 C CA . ILE C 1 269 ? 13.719 11.517 62.201 1.00 18.61 269 ILE C CA 1
ATOM 6284 C C . ILE C 1 269 ? 12.488 11.071 61.413 1.00 20.41 269 ILE C C 1
ATOM 6285 O O . ILE C 1 269 ? 11.437 11.698 61.522 1.00 18.56 269 ILE C O 1
ATOM 6290 N N . LYS C 1 270 ? 12.617 9.985 60.651 1.00 14.27 270 LYS C N 1
ATOM 6291 C CA . LYS C 1 270 ? 11.568 9.514 59.732 1.00 18.24 270 LYS C CA 1
ATOM 6292 C C . LYS C 1 270 ? 10.141 9.562 60.278 1.00 17.27 270 LYS C C 1
ATOM 6293 O O . LYS C 1 270 ? 9.231 10.066 59.608 1.00 22.17 270 LYS C O 1
ATOM 6299 N N . ASP C 1 271 ? 9.954 9.046 61.489 1.00 19.57 271 ASP C N 1
ATOM 6300 C CA . ASP C 1 271 ? 8.614 8.903 62.059 1.00 19.04 271 ASP C CA 1
ATOM 6301 C C . ASP C 1 271 ? 8.033 10.194 62.634 1.00 22.98 271 ASP C C 1
ATOM 6302 O O . ASP C 1 271 ? 6.863 10.234 63.016 1.00 25.80 271 ASP C O 1
ATOM 6307 N N . GLN C 1 272 ? 8.842 11.247 62.680 1.00 17.58 272 GLN C N 1
ATOM 6308 C CA A GLN C 1 272 ? 8.446 12.509 63.292 0.56 21.15 272 GLN C CA 1
ATOM 6309 C CA B GLN C 1 272 ? 8.409 12.504 63.284 0.44 21.16 272 GLN C CA 1
ATOM 6310 C C . GLN C 1 272 ? 8.161 13.589 62.246 1.00 21.81 272 GLN C C 1
ATOM 6311 O O . GLN C 1 272 ? 7.545 14.611 62.546 1.00 19.73 272 GLN C O 1
ATOM 6322 N N . VAL C 1 273 ? 8.626 13.366 61.021 1.00 19.39 273 VAL C N 1
ATOM 6323 C CA . VAL C 1 273 ? 8.453 14.360 59.959 1.00 24.72 273 VAL C CA 1
ATOM 6324 C C . VAL C 1 273 ? 7.012 14.413 59.471 1.00 24.45 273 VAL C C 1
ATOM 6325 O O . VAL C 1 273 ? 6.367 13.374 59.314 1.00 22.42 273 VAL C O 1
ATOM 6330 N N . GLY D 1 1 ? 13.602 13.230 -9.007 1.00 19.72 1 GLY D N 1
ATOM 6331 C CA . GLY D 1 1 ? 12.822 14.153 -8.192 1.00 14.54 1 GLY D CA 1
ATOM 6332 C C . GLY D 1 1 ? 11.783 13.418 -7.366 1.00 16.51 1 GLY D C 1
ATOM 6333 O O . GLY D 1 1 ? 11.594 12.214 -7.544 1.00 19.24 1 GLY D O 1
ATOM 6334 N N . ASP D 1 2 ? 11.106 14.142 -6.470 1.00 10.43 2 ASP D N 1
ATOM 6335 C CA . ASP D 1 2 ? 10.156 13.536 -5.529 1.00 12.81 2 ASP D CA 1
ATOM 6336 C C . ASP D 1 2 ? 8.752 14.089 -5.731 1.00 15.07 2 ASP D C 1
ATOM 6337 O O . ASP D 1 2 ? 8.579 15.169 -6.284 1.00 12.77 2 ASP D O 1
ATOM 6342 N N . ILE D 1 3 ? 7.740 13.364 -5.260 1.00 11.48 3 ILE D N 1
ATOM 6343 C CA . ILE D 1 3 ? 6.393 13.907 -5.282 1.00 10.96 3 ILE D CA 1
ATOM 6344 C C . ILE D 1 3 ? 5.924 14.173 -3.853 1.00 10.51 3 ILE D C 1
ATOM 6345 O O . ILE D 1 3 ? 6.093 13.325 -2.977 1.00 12.23 3 ILE D O 1
ATOM 6350 N N . ALA D 1 4 ? 5.363 15.363 -3.624 1.00 9.03 4 ALA D N 1
ATOM 6351 C CA . ALA D 1 4 ? 4.699 15.685 -2.361 1.00 8.32 4 ALA D CA 1
ATOM 6352 C C . ALA D 1 4 ? 3.195 15.757 -2.599 1.00 9.42 4 ALA D C 1
ATOM 6353 O O . ALA D 1 4 ? 2.744 16.209 -3.655 1.00 11.04 4 ALA D O 1
ATOM 6355 N N . ILE D 1 5 ? 2.411 15.329 -1.617 1.00 9.63 5 ILE D N 1
ATOM 6356 C CA . ILE D 1 5 ? 0.966 15.310 -1.799 1.00 12.53 5 ILE D CA 1
ATOM 6357 C C . ILE D 1 5 ? 0.222 15.767 -0.549 1.00 11.83 5 ILE D C 1
ATOM 6358 O O . ILE D 1 5 ? 0.600 15.407 0.575 1.00 10.24 5 ILE D O 1
ATOM 6363 N N . TYR D 1 6 ? -0.813 16.581 -0.738 1.00 8.57 6 TYR D N 1
ATOM 6364 C CA . TYR D 1 6 ? -1.711 16.953 0.360 1.00 8.58 6 TYR D CA 1
ATOM 6365 C C . TYR D 1 6 ? -2.715 15.847 0.677 1.00 9.45 6 TYR D C 1
ATOM 6366 O O . TYR D 1 6 ? -3.214 15.172 -0.234 1.00 10.72 6 TYR D O 1
ATOM 6375 N N . TRP D 1 7 ? -2.981 15.663 1.972 1.00 9.58 7 TRP D N 1
ATOM 6376 C CA . TRP D 1 7 ? -3.916 14.650 2.478 1.00 10.13 7 TRP D CA 1
ATOM 6377 C C . TRP D 1 7 ? -4.658 15.203 3.692 1.00 11.09 7 TRP D C 1
ATOM 6378 O O . TRP D 1 7 ? -4.085 15.952 4.493 1.00 11.34 7 TRP D O 1
ATOM 6389 N N . GLY D 1 8 ? -5.932 14.845 3.840 1.00 9.40 8 GLY D N 1
ATOM 6390 C CA . GLY D 1 8 ? -6.631 15.111 5.088 1.00 8.06 8 GLY D CA 1
ATOM 6391 C C . GLY D 1 8 ? -7.977 15.786 4.920 1.00 9.87 8 GLY D C 1
ATOM 6392 O O . GLY D 1 8 ? -8.769 15.829 5.864 1.00 10.44 8 GLY D O 1
ATOM 6393 N N . GLN D 1 9 ? -8.252 16.296 3.720 1.00 10.19 9 GLN D N 1
ATOM 6394 C CA . GLN D 1 9 ? -9.468 17.077 3.491 1.00 10.56 9 GLN D CA 1
ATOM 6395 C C . GLN D 1 9 ? -10.601 16.361 2.759 1.00 10.33 9 GLN D C 1
ATOM 6396 O O . GLN D 1 9 ? -11.629 16.971 2.452 1.00 12.86 9 GLN D O 1
ATOM 6402 N N . ASN D 1 10 ? -10.424 15.073 2.483 1.00 10.53 10 ASN D N 1
ATOM 6403 C CA . ASN D 1 10 ? -11.535 14.269 1.972 1.00 12.56 10 ASN D CA 1
ATOM 6404 C C . ASN D 1 10 ? -11.497 12.862 2.549 1.00 11.30 10 ASN D C 1
ATOM 6405 O O . ASN D 1 10 ? -10.570 12.103 2.273 1.00 11.79 10 ASN D O 1
ATOM 6410 N N . GLY D 1 11 ? -12.509 12.515 3.346 1.00 12.56 11 GLY D N 1
ATOM 6411 C CA . GLY D 1 11 ? -12.547 11.232 4.029 1.00 16.06 11 GLY D CA 1
ATOM 6412 C C . GLY D 1 11 ? -12.548 10.019 3.117 1.00 11.88 11 GLY D C 1
ATOM 6413 O O . GLY D 1 11 ? -12.293 8.896 3.568 1.00 13.25 11 GLY D O 1
ATOM 6414 N N . GLY D 1 12 ? -12.818 10.237 1.831 1.00 14.07 12 GLY D N 1
ATOM 6415 C CA . GLY D 1 12 ? -12.842 9.151 0.867 1.00 12.16 12 GLY D CA 1
ATOM 6416 C C . GLY D 1 12 ? -11.541 8.918 0.117 1.00 9.50 12 GLY D C 1
ATOM 6417 O O . GLY D 1 12 ? -11.487 8.085 -0.785 1.00 11.56 12 GLY D O 1
ATOM 6418 N N . GLU D 1 13 ? -10.478 9.621 0.499 1.00 10.20 13 GLU D N 1
ATOM 6419 C CA . GLU D 1 13 ? -9.236 9.584 -0.275 1.00 8.82 13 GLU D CA 1
ATOM 6420 C C . GLU D 1 13 ? -8.292 8.454 0.144 1.00 10.50 13 GLU D C 1
ATOM 6421 O O . GLU D 1 13 ? -7.211 8.293 -0.432 1.00 11.99 13 GLU D O 1
ATOM 6427 N N . GLY D 1 14 ? -8.703 7.657 1.128 1.00 11.00 14 GLY D N 1
ATOM 6428 C CA . GLY D 1 14 ? -7.860 6.576 1.613 1.00 17.14 14 GLY D CA 1
ATOM 6429 C C . GLY D 1 14 ? -7.173 6.972 2.903 1.00 13.48 14 GLY D C 1
ATOM 6430 O O . GLY D 1 14 ? -7.037 8.163 3.196 1.00 12.31 14 GLY D O 1
ATOM 6431 N N . THR D 1 15 ? -6.737 5.990 3.685 1.00 12.49 15 THR D N 1
ATOM 6432 C CA . THR D 1 15 ? -6.053 6.298 4.940 1.00 10.40 15 THR D CA 1
ATOM 6433 C C . THR D 1 15 ? -4.682 6.940 4.680 1.00 15.27 15 THR D C 1
ATOM 6434 O O . THR D 1 15 ? -4.126 6.846 3.581 1.00 12.38 15 THR D O 1
ATOM 6438 N N . LEU D 1 16 ? -4.143 7.608 5.691 1.00 14.12 16 LEU D N 1
ATOM 6439 C CA . LEU D 1 16 ? -2.790 8.127 5.597 1.00 10.68 16 LEU D CA 1
ATOM 6440 C C . LEU D 1 16 ? -1.800 6.995 5.302 1.00 13.05 16 LEU D C 1
ATOM 6441 O O . LEU D 1 16 ? -0.917 7.136 4.455 1.00 11.97 16 LEU D O 1
ATOM 6446 N N . ALA D 1 17 ? -1.960 5.858 5.973 1.00 14.15 17 ALA D N 1
ATOM 6447 C CA . ALA D 1 17 ? -1.061 4.731 5.744 1.00 13.62 17 ALA D CA 1
ATOM 6448 C C . ALA D 1 17 ? -1.136 4.196 4.311 1.00 13.86 17 ALA D C 1
ATOM 6449 O O . ALA D 1 17 ? -0.109 3.891 3.718 1.00 14.49 17 ALA D O 1
ATOM 6451 N N . SER D 1 18 ? -2.338 4.094 3.746 1.00 13.98 18 SER D N 1
ATOM 6452 C CA A SER D 1 18 ? -2.471 3.608 2.374 0.44 19.27 18 SER D CA 1
ATOM 6453 C CA B SER D 1 18 ? -2.498 3.623 2.371 0.56 19.30 18 SER D CA 1
ATOM 6454 C C . SER D 1 18 ? -1.862 4.590 1.380 1.00 15.45 18 SER D C 1
ATOM 6455 O O . SER D 1 18 ? -1.329 4.185 0.349 1.00 19.68 18 SER D O 1
ATOM 6460 N N . THR D 1 19 ? -1.931 5.875 1.704 1.00 15.54 19 THR D N 1
ATOM 6461 C CA . THR D 1 19 ? -1.336 6.905 0.867 1.00 14.72 19 THR D CA 1
ATOM 6462 C C . THR D 1 19 ? 0.179 6.694 0.802 1.00 14.26 19 THR D C 1
ATOM 6463 O O . THR D 1 19 ? 0.765 6.653 -0.280 1.00 13.31 19 THR D O 1
ATOM 6467 N N . CYS D 1 20 ? 0.805 6.518 1.961 1.00 10.81 20 CYS D N 1
ATOM 6468 C CA . CYS D 1 20 ? 2.244 6.259 2.011 1.00 10.53 20 CYS D CA 1
ATOM 6469 C C . CYS D 1 20 ? 2.624 4.937 1.341 1.00 12.81 20 CYS D C 1
ATOM 6470 O O . CYS D 1 20 ? 3.651 4.839 0.666 1.00 14.28 20 CYS D O 1
ATOM 6473 N N . ASP D 1 21 ? 1.776 3.930 1.522 1.00 16.76 21 ASP D N 1
ATOM 6474 C CA . ASP D 1 21 ? 2.009 2.592 0.981 1.00 16.51 21 ASP D CA 1
ATOM 6475 C C . ASP D 1 21 ? 2.096 2.523 -0.549 1.00 18.20 21 ASP D C 1
ATOM 6476 O O . ASP D 1 21 ? 2.658 1.567 -1.097 1.00 17.51 21 ASP D O 1
ATOM 6481 N N . THR D 1 22 ? 1.542 3.519 -1.242 1.00 17.48 22 THR D N 1
ATOM 6482 C CA . THR D 1 22 ? 1.592 3.533 -2.705 1.00 16.77 22 THR D CA 1
ATOM 6483 C C . THR D 1 22 ? 3.033 3.601 -3.188 1.00 17.60 22 THR D C 1
ATOM 6484 O O . THR D 1 22 ? 3.341 3.183 -4.301 1.00 18.71 22 THR D O 1
ATOM 6488 N N . GLY D 1 23 ? 3.905 4.151 -2.347 1.00 14.76 23 GLY D N 1
ATOM 6489 C CA . GLY D 1 23 ? 5.310 4.306 -2.678 1.00 16.35 23 GLY D CA 1
ATOM 6490 C C . GLY D 1 23 ? 5.562 5.437 -3.653 1.00 20.74 23 GLY D C 1
ATOM 6491 O O . GLY D 1 23 ? 6.694 5.626 -4.107 1.00 17.79 23 GLY D O 1
ATOM 6492 N N . ARG D 1 24 ? 4.523 6.211 -3.962 1.00 14.26 24 ARG D N 1
ATOM 6493 C CA . ARG D 1 24 ? 4.654 7.264 -4.971 1.00 11.54 24 ARG D CA 1
ATOM 6494 C C . ARG D 1 24 ? 5.170 8.576 -4.396 1.00 14.62 24 ARG D C 1
ATOM 6495 O O . ARG D 1 24 ? 5.675 9.433 -5.138 1.00 14.29 24 ARG D O 1
ATOM 6503 N N . TYR D 1 25 ? 5.036 8.736 -3.081 1.00 10.59 25 TYR D N 1
ATOM 6504 C CA . TYR D 1 25 ? 5.228 10.045 -2.460 1.00 13.36 25 TYR D CA 1
ATOM 6505 C C . TYR D 1 25 ? 6.380 10.047 -1.464 1.00 12.24 25 TYR D C 1
ATOM 6506 O O . TYR D 1 25 ? 6.533 9.105 -0.690 1.00 12.83 25 TYR D O 1
ATOM 6515 N N . ALA D 1 26 ? 7.176 11.116 -1.477 1.00 11.26 26 ALA D N 1
ATOM 6516 C CA . ALA D 1 26 ? 8.244 11.289 -0.489 1.00 11.64 26 ALA D CA 1
ATOM 6517 C C . ALA D 1 26 ? 7.820 12.191 0.676 1.00 11.71 26 ALA D C 1
ATOM 6518 O O . ALA D 1 26 ? 8.442 12.180 1.741 1.00 11.19 26 ALA D O 1
ATOM 6520 N N . TYR D 1 27 ? 6.762 12.972 0.466 1.00 9.36 27 TYR D N 1
ATOM 6521 C CA . TYR D 1 27 ? 6.209 13.837 1.504 1.00 11.33 27 TYR D CA 1
ATOM 6522 C C . TYR D 1 27 ? 4.715 13.694 1.482 1.00 10.75 27 TYR D C 1
ATOM 6523 O O . TYR D 1 27 ? 4.099 13.762 0.414 1.00 12.42 27 TYR D O 1
ATOM 6532 N N . VAL D 1 28 ? 4.121 13.507 2.651 1.00 10.69 28 VAL D N 1
ATOM 6533 C CA . VAL D 1 28 ? 2.675 13.611 2.760 1.00 10.16 28 VAL D CA 1
ATOM 6534 C C . VAL D 1 28 ? 2.353 14.755 3.709 1.00 14.53 28 VAL D C 1
ATOM 6535 O O . VAL D 1 28 ? 2.866 14.806 4.836 1.00 10.40 28 VAL D O 1
ATOM 6539 N N . ILE D 1 29 ? 1.512 15.675 3.251 1.00 8.72 29 ILE D N 1
ATOM 6540 C CA . ILE D 1 29 ? 1.234 16.890 3.999 1.00 7.62 29 ILE D CA 1
ATOM 6541 C C . ILE D 1 29 ? -0.176 16.821 4.571 1.00 9.76 29 ILE D C 1
ATOM 6542 O O . ILE D 1 29 ? -1.166 16.997 3.844 1.00 11.63 29 ILE D O 1
ATOM 6547 N N . VAL D 1 30 ? -0.254 16.564 5.875 1.00 8.01 30 VAL D N 1
ATOM 6548 C CA . VAL D 1 30 ? -1.526 16.470 6.593 1.00 10.37 30 VAL D CA 1
ATOM 6549 C C . VAL D 1 30 ? -2.135 17.867 6.727 1.00 9.09 30 VAL D C 1
ATOM 6550 O O . VAL D 1 30 ? -1.454 18.821 7.103 1.00 12.14 30 VAL D O 1
ATOM 6554 N N . SER D 1 31 ? -3.421 17.989 6.427 1.00 9.36 31 SER D N 1
ATOM 6555 C CA . SER D 1 31 ? -4.056 19.297 6.334 1.00 8.34 31 SER D CA 1
ATOM 6556 C C . SER D 1 31 ? -5.478 19.257 6.905 1.00 7.57 31 SER D C 1
ATOM 6557 O O . SER D 1 31 ? -6.242 18.337 6.587 1.00 11.23 31 SER D O 1
ATOM 6560 N N . PHE D 1 32 ? -5.867 20.243 7.734 1.00 10.11 32 PHE D N 1
ATOM 6561 C CA . PHE D 1 32 ? -5.123 21.457 8.097 1.00 10.72 32 PHE D CA 1
ATOM 6562 C C . PHE D 1 32 ? -5.338 21.841 9.563 1.00 8.72 32 PHE D C 1
ATOM 6563 O O . PHE D 1 32 ? -6.344 21.462 10.171 1.00 8.94 32 PHE D O 1
ATOM 6571 N N . VAL D 1 33 ? -4.438 22.653 10.117 1.00 8.09 33 VAL D N 1
ATOM 6572 C CA . VAL D 1 33 ? -4.799 23.462 11.281 1.00 9.78 33 VAL D CA 1
ATOM 6573 C C . VAL D 1 33 ? -5.537 24.667 10.685 1.00 8.23 33 VAL D C 1
ATOM 6574 O O . VAL D 1 33 ? -4.904 25.602 10.186 1.00 9.91 33 VAL D O 1
ATOM 6578 N N . THR D 1 34 ? -6.867 24.637 10.711 1.00 8.15 34 THR D N 1
ATOM 6579 C CA . THR D 1 34 ? -7.679 25.619 9.971 1.00 7.99 34 THR D CA 1
ATOM 6580 C C . THR D 1 34 ? -7.833 26.962 10.662 1.00 11.84 34 THR D C 1
ATOM 6581 O O . THR D 1 34 ? -8.060 27.981 10.007 1.00 9.64 34 THR D O 1
ATOM 6585 N N . THR D 1 35 ? -7.712 26.962 11.985 1.00 9.06 35 THR D N 1
ATOM 6586 C CA . THR D 1 35 ? -7.977 28.150 12.779 1.00 8.51 35 THR D CA 1
ATOM 6587 C C . THR D 1 35 ? -6.840 28.383 13.756 1.00 9.53 35 THR D C 1
ATOM 6588 O O . THR D 1 35 ? -6.473 27.478 14.509 1.00 7.97 35 THR D O 1
ATOM 6592 N N . PHE D 1 36 ? -6.288 29.595 13.750 1.00 8.76 36 PHE D N 1
ATOM 6593 C CA . PHE D 1 36 ? -5.228 29.965 14.689 1.00 8.63 36 PHE D CA 1
ATOM 6594 C C . PHE D 1 36 ? -4.990 31.468 14.692 1.00 10.74 36 PHE D C 1
ATOM 6595 O O . PHE D 1 36 ? -5.441 32.184 13.796 1.00 10.14 36 PHE D O 1
ATOM 6603 N N . GLY D 1 37 ? -4.278 31.952 15.700 1.00 9.61 37 GLY D N 1
ATOM 6604 C CA . GLY D 1 37 ? -3.976 33.370 15.766 1.00 9.52 37 GLY D CA 1
ATOM 6605 C C . GLY D 1 37 ? -4.919 34.142 16.667 1.00 12.46 37 GLY D C 1
ATOM 6606 O O . GLY D 1 37 ? -5.977 33.634 17.065 1.00 10.96 37 GLY D O 1
ATOM 6607 N N . ASN D 1 38 ? -4.538 35.384 16.967 1.00 10.02 38 ASN D N 1
ATOM 6608 C CA . ASN D 1 38 ? -5.264 36.210 17.932 1.00 11.38 38 ASN D CA 1
ATOM 6609 C C . ASN D 1 38 ? -5.341 35.475 19.274 1.00 9.51 38 ASN D C 1
ATOM 6610 O O . ASN D 1 38 ? -6.306 35.627 20.033 1.00 10.97 38 ASN D O 1
ATOM 6615 N N . PHE D 1 39 ? -4.310 34.671 19.533 1.00 11.99 39 PHE D N 1
ATOM 6616 C CA . PHE D 1 39 ? -4.177 33.838 20.727 1.00 12.26 39 PHE D CA 1
ATOM 6617 C C . PHE D 1 39 ? -5.254 32.775 20.904 1.00 9.44 39 PHE D C 1
ATOM 6618 O O . PHE D 1 39 ? -5.380 32.186 21.977 1.00 12.10 39 PHE D O 1
ATOM 6626 N N . ARG D 1 40 ? -6.022 32.513 19.853 1.00 12.06 40 ARG D N 1
ATOM 6627 C CA . ARG D 1 40 ? -7.152 31.594 19.976 1.00 6.87 40 ARG D CA 1
ATOM 6628 C C . ARG D 1 40 ? -6.696 30.136 20.051 1.00 8.18 40 ARG D C 1
ATOM 6629 O O . ARG D 1 40 ? -5.651 29.776 19.506 1.00 10.41 40 ARG D O 1
ATOM 6637 N N . ALA D 1 41 ? -7.470 29.303 20.746 1.00 10.37 41 ALA D N 1
ATOM 6638 C CA . ALA D 1 41 ? -7.214 27.868 20.761 1.00 10.07 41 ALA D CA 1
ATOM 6639 C C . ALA D 1 41 ? -7.329 27.381 19.329 1.00 11.48 41 ALA D C 1
ATOM 6640 O O . ALA D 1 41 ? -8.369 27.573 18.700 1.00 12.81 41 ALA D O 1
ATOM 6642 N N . PRO D 1 42 ? -6.255 26.779 18.791 1.00 7.99 42 PRO D N 1
ATOM 6643 C CA . PRO D 1 42 ? -6.369 26.349 17.394 1.00 8.40 42 PRO D CA 1
ATOM 6644 C C . PRO D 1 42 ? -7.402 25.245 17.142 1.00 7.59 42 PRO D C 1
ATOM 6645 O O . PRO D 1 42 ? -7.769 24.480 18.043 1.00 10.21 42 PRO D O 1
ATOM 6649 N N . VAL D 1 43 ? -7.877 25.193 15.902 1.00 8.48 43 VAL D N 1
ATOM 6650 C CA . VAL D 1 43 ? -8.786 24.146 15.467 1.00 10.40 43 VAL D CA 1
ATOM 6651 C C . VAL D 1 43 ? -8.121 23.360 14.340 1.00 9.19 43 VAL D C 1
ATOM 6652 O O . VAL D 1 43 ? -7.553 23.951 13.409 1.00 9.06 43 VAL D O 1
ATOM 6656 N N . VAL D 1 44 ? -8.164 22.031 14.450 1.00 7.16 44 VAL D N 1
ATOM 6657 C CA . VAL D 1 44 ? -7.592 21.128 13.447 1.00 10.19 44 VAL D CA 1
ATOM 6658 C C . VAL D 1 44 ? -8.747 20.385 12.792 1.00 10.00 44 VAL D C 1
ATOM 6659 O O . VAL D 1 44 ? -9.653 19.898 13.480 1.00 14.38 44 VAL D O 1
ATOM 6663 N N . ASN D 1 45 ? -8.736 20.321 11.466 1.00 10.30 45 ASN D N 1
ATOM 6664 C CA . ASN D 1 45 ? -9.809 19.645 10.753 1.00 10.60 45 ASN D CA 1
ATOM 6665 C C . ASN D 1 45 ? -9.250 18.645 9.757 1.00 8.77 45 ASN D C 1
ATOM 6666 O O . ASN D 1 45 ? -8.368 18.986 8.948 1.00 10.56 45 ASN D O 1
ATOM 6671 N N . LEU D 1 46 ? -9.758 17.414 9.824 1.00 8.35 46 LEU D N 1
ATOM 6672 C CA . LEU D 1 46 ? -9.372 16.361 8.883 1.00 9.43 46 LEU D CA 1
ATOM 6673 C C . LEU D 1 46 ? -10.612 15.763 8.234 1.00 8.62 46 LEU D C 1
ATOM 6674 O O . LEU D 1 46 ? -10.707 14.541 8.059 1.00 11.29 46 LEU D O 1
ATOM 6679 N N . ALA D 1 47 ? -11.539 16.637 7.853 1.00 10.46 47 ALA D N 1
ATOM 6680 C CA . ALA D 1 47 ? -12.790 16.235 7.214 1.00 14.05 47 ALA D CA 1
ATOM 6681 C C . ALA D 1 47 ? -13.437 15.054 7.936 1.00 17.54 47 ALA D C 1
ATOM 6682 O O . ALA D 1 47 ? -13.532 15.046 9.169 1.00 14.27 47 ALA D O 1
ATOM 6684 N N . GLY D 1 48 ? -13.848 14.045 7.176 1.00 13.08 48 GLY D N 1
ATOM 6685 C CA . GLY D 1 48 ? -14.490 12.880 7.762 1.00 15.64 48 GLY D CA 1
ATOM 6686 C C . GLY D 1 48 ? -13.540 11.815 8.293 1.00 16.62 48 GLY D C 1
ATOM 6687 O O . GLY D 1 48 ? -13.977 10.835 8.909 1.00 15.74 48 GLY D O 1
ATOM 6688 N N . HIS D 1 49 ? -12.244 11.985 8.051 1.00 14.26 49 HIS D N 1
ATOM 6689 C CA . HIS D 1 49 ? -11.264 11.000 8.509 1.00 9.45 49 HIS D CA 1
ATOM 6690 C C . HIS D 1 49 ? -11.399 10.758 10.000 1.00 11.28 49 HIS D C 1
ATOM 6691 O O . HIS D 1 49 ? -11.425 9.607 10.454 1.00 15.40 49 HIS D O 1
ATOM 6698 N N . CYS D 1 50 ? -11.462 11.853 10.754 1.00 9.44 50 CYS D N 1
ATOM 6699 C CA . CYS D 1 50 ? -11.566 11.806 12.213 1.00 9.41 50 CYS D CA 1
ATOM 6700 C C . CYS D 1 50 ? -11.780 13.224 12.722 1.00 11.52 50 CYS D C 1
ATOM 6701 O O . CYS D 1 50 ? -11.722 14.176 11.941 1.00 15.75 50 CYS D O 1
ATOM 6704 N N . ASP D 1 51 ? -12.040 13.361 14.021 1.00 8.85 51 ASP D N 1
ATOM 6705 C CA . ASP D 1 51 ? -12.402 14.646 14.621 1.00 11.41 51 ASP D CA 1
ATOM 6706 C C . ASP D 1 51 ? -11.442 14.960 15.761 1.00 15.59 51 ASP D C 1
ATOM 6707 O O . ASP D 1 51 ? -11.607 14.452 16.881 1.00 12.35 51 ASP D O 1
ATOM 6712 N N . PRO D 1 52 ? -10.429 15.803 15.493 1.00 14.46 52 PRO D N 1
ATOM 6713 C CA . PRO D 1 52 ? -9.421 16.101 16.518 1.00 16.01 52 PRO D CA 1
ATOM 6714 C C . PRO D 1 52 ? -9.990 16.657 17.826 1.00 22.05 52 PRO D C 1
ATOM 6715 O O . PRO D 1 52 ? -9.557 16.233 18.897 1.00 19.57 52 PRO D O 1
ATOM 6719 N N . ALA D 1 53 ? -10.939 17.586 17.744 1.00 17.49 53 ALA D N 1
ATOM 6720 C CA . ALA D 1 53 ? -11.547 18.168 18.940 1.00 16.79 53 ALA D CA 1
ATOM 6721 C C . ALA D 1 53 ? -12.241 17.106 19.787 1.00 22.71 53 ALA D C 1
ATOM 6722 O O . ALA D 1 53 ? -12.259 17.191 21.013 1.00 26.55 53 ALA D O 1
ATOM 6724 N N . ALA D 1 54 ? -12.803 16.099 19.128 1.00 15.54 54 ALA D N 1
ATOM 6725 C CA . ALA D 1 54 ? -13.500 15.028 19.834 1.00 14.39 54 ALA D CA 1
ATOM 6726 C C . ALA D 1 54 ? -12.538 13.944 20.335 1.00 20.06 54 ALA D C 1
ATOM 6727 O O . ALA D 1 54 ? -12.951 13.011 21.028 1.00 23.90 54 ALA D O 1
ATOM 6729 N N . GLY D 1 55 ? -11.263 14.063 19.975 1.00 13.33 55 GLY D N 1
ATOM 6730 C CA . GLY D 1 55 ? -10.251 13.107 20.402 1.00 15.19 55 GLY D CA 1
ATOM 6731 C C . GLY D 1 55 ? -10.141 11.829 19.579 1.00 17.30 55 GLY D C 1
ATOM 6732 O O . GLY D 1 55 ? -9.575 10.833 20.046 1.00 21.09 55 GLY D O 1
ATOM 6733 N N . THR D 1 56 ? -10.648 11.841 18.350 1.00 12.36 56 THR D N 1
ATOM 6734 C CA . THR D 1 56 ? -10.745 10.595 17.594 1.00 14.14 56 THR D CA 1
ATOM 6735 C C . THR D 1 56 ? -9.698 10.438 16.496 1.00 15.01 56 THR D C 1
ATOM 6736 O O . THR D 1 56 ? -9.831 9.568 15.640 1.00 15.93 56 THR D O 1
ATOM 6740 N N . CYS D 1 57 ? -8.649 11.258 16.527 1.00 12.96 57 CYS D N 1
ATOM 6741 C CA . CYS D 1 57 ? -7.598 11.159 15.506 1.00 16.04 57 CYS D CA 1
ATOM 6742 C C . CYS D 1 57 ? -6.305 10.513 15.995 1.00 12.66 57 CYS D C 1
ATOM 6743 O O . CYS D 1 57 ? -5.323 10.442 15.248 1.00 12.92 57 CYS D O 1
ATOM 6746 N N . THR D 1 58 ? -6.298 10.033 17.237 1.00 15.48 58 THR D N 1
ATOM 6747 C CA . THR D 1 58 ? -5.063 9.523 17.818 1.00 15.93 58 THR D CA 1
ATOM 6748 C C . THR D 1 58 ? -4.618 8.202 17.179 1.00 14.76 58 THR D C 1
ATOM 6749 O O . THR D 1 58 ? -3.464 7.798 17.343 1.00 16.10 58 THR D O 1
ATOM 6753 N N . GLY D 1 59 ? -5.516 7.546 16.444 1.00 13.70 59 GLY D N 1
ATOM 6754 C CA . GLY D 1 59 ? -5.160 6.354 15.683 1.00 15.99 59 GLY D CA 1
ATOM 6755 C C . GLY D 1 59 ? -4.201 6.658 14.539 1.00 17.14 59 GLY D C 1
ATOM 6756 O O . GLY D 1 59 ? -3.517 5.769 14.021 1.00 16.37 59 GLY D O 1
ATOM 6757 N N . LEU D 1 60 ? -4.136 7.922 14.145 1.00 12.74 60 LEU D N 1
ATOM 6758 C CA . LEU D 1 60 ? -3.240 8.315 13.055 1.00 14.09 60 LEU D CA 1
ATOM 6759 C C . LEU D 1 60 ? -1.756 8.134 13.367 1.00 15.11 60 LEU D C 1
ATOM 6760 O O . LEU D 1 60 ? -0.935 8.013 12.446 1.00 11.96 60 LEU D O 1
ATOM 6765 N N . SER D 1 61 ? -1.397 8.111 14.647 1.00 14.33 61 SER D N 1
ATOM 6766 C CA . SER D 1 61 ? 0.017 7.989 14.993 1.00 12.08 61 SER D CA 1
ATOM 6767 C C . SER D 1 61 ? 0.649 6.687 14.484 1.00 10.43 61 SER D C 1
ATOM 6768 O O . SER D 1 61 ? 1.789 6.697 14.020 1.00 13.13 61 SER D O 1
ATOM 6771 N N . ASP D 1 62 ? -0.089 5.580 14.541 1.00 12.61 62 ASP D N 1
ATOM 6772 C CA . ASP D 1 62 ? 0.404 4.322 13.980 1.00 12.64 62 ASP D CA 1
ATOM 6773 C C . ASP D 1 62 ? 0.662 4.467 12.479 1.00 14.27 62 ASP D C 1
ATOM 6774 O O . ASP D 1 62 ? 1.617 3.899 11.944 1.00 15.06 62 ASP D O 1
ATOM 6779 N N . GLU D 1 63 ? -0.193 5.231 11.801 1.00 13.09 63 GLU D N 1
ATOM 6780 C CA . GLU D 1 63 ? -0.033 5.456 10.363 1.00 10.51 63 GLU D CA 1
ATOM 6781 C C . GLU D 1 63 ? 1.136 6.393 10.054 1.00 13.28 63 GLU D C 1
ATOM 6782 O O . GLU D 1 63 ? 1.869 6.190 9.081 1.00 14.57 63 GLU D O 1
ATOM 6788 N N . ILE D 1 64 ? 1.319 7.413 10.885 1.00 12.75 64 ILE D N 1
ATOM 6789 C CA . ILE D 1 64 ? 2.464 8.305 10.735 1.00 13.23 64 ILE D CA 1
ATOM 6790 C C . ILE D 1 64 ? 3.758 7.503 10.894 1.00 12.69 64 ILE D C 1
ATOM 6791 O O . ILE D 1 64 ? 4.705 7.670 10.118 1.00 14.06 64 ILE D O 1
ATOM 6796 N N . ARG D 1 65 ? 3.788 6.622 11.889 1.00 15.10 65 ARG D N 1
ATOM 6797 C CA . ARG D 1 65 ? 4.960 5.779 12.099 1.00 12.78 65 ARG D CA 1
ATOM 6798 C C . ARG D 1 65 ? 5.186 4.847 10.921 1.00 17.91 65 ARG D C 1
ATOM 6799 O O . ARG D 1 65 ? 6.322 4.678 10.474 1.00 15.11 65 ARG D O 1
ATOM 6807 N N . SER D 1 66 ? 4.099 4.268 10.411 1.00 13.77 66 SER D N 1
ATOM 6808 C CA . SER D 1 66 ? 4.154 3.428 9.216 1.00 15.34 66 SER D CA 1
ATOM 6809 C C . SER D 1 66 ? 4.769 4.195 8.039 1.00 16.82 66 SER D C 1
ATOM 6810 O O . SER D 1 66 ? 5.650 3.684 7.341 1.00 15.94 66 SER D O 1
ATOM 6813 N N . CYS D 1 67 ? 4.316 5.429 7.834 1.00 12.53 67 CYS D N 1
ATOM 6814 C CA . CYS D 1 67 ? 4.871 6.290 6.787 1.00 14.61 67 CYS D CA 1
ATOM 6815 C C . CYS D 1 67 ? 6.371 6.533 6.963 1.00 12.75 67 CYS D C 1
ATOM 6816 O O . CYS D 1 67 ? 7.151 6.417 6.014 1.00 14.97 67 CYS D O 1
ATOM 6819 N N . GLN D 1 68 ? 6.775 6.881 8.180 1.00 12.23 68 GLN D N 1
ATOM 6820 C CA . GLN D 1 68 ? 8.173 7.222 8.430 1.00 11.74 68 GLN D CA 1
ATOM 6821 C C . GLN D 1 68 ? 9.033 5.966 8.352 1.00 18.50 68 GLN D C 1
ATOM 6822 O O . GLN D 1 68 ? 10.242 6.045 8.106 1.00 17.79 68 GLN D O 1
ATOM 6828 N N . GLY D 1 69 ? 8.399 4.809 8.541 1.00 16.95 69 GLY D N 1
ATOM 6829 C CA . GLY D 1 69 ? 9.076 3.530 8.391 1.00 19.09 69 GLY D CA 1
ATOM 6830 C C . GLY D 1 69 ? 9.450 3.268 6.941 1.00 20.75 69 GLY D C 1
ATOM 6831 O O . GLY D 1 69 ? 10.301 2.421 6.654 1.00 24.01 69 GLY D O 1
ATOM 6832 N N . LYS D 1 70 ? 8.813 3.990 6.021 1.00 17.53 70 LYS D N 1
ATOM 6833 C CA . LYS D 1 70 ? 9.167 3.916 4.605 1.00 18.17 70 LYS D CA 1
ATOM 6834 C C . LYS D 1 70 ? 9.968 5.144 4.179 1.00 20.40 70 LYS D C 1
ATOM 6835 O O . LYS D 1 70 ? 10.091 5.425 2.986 1.00 23.76 70 LYS D O 1
ATOM 6841 N N . ASP D 1 71 ? 10.488 5.871 5.167 1.00 18.33 71 ASP D N 1
ATOM 6842 C CA . ASP D 1 71 ? 11.284 7.080 4.944 1.00 24.65 71 ASP D CA 1
ATOM 6843 C C . ASP D 1 71 ? 10.497 8.163 4.211 1.00 23.06 71 ASP D C 1
ATOM 6844 O O . ASP D 1 71 ? 11.035 8.891 3.374 1.00 23.03 71 ASP D O 1
ATOM 6849 N N . ILE D 1 72 ? 9.213 8.260 4.531 1.00 15.73 72 ILE D N 1
ATOM 6850 C CA . ILE D 1 72 ? 8.381 9.338 4.019 1.00 13.44 72 ILE D CA 1
ATOM 6851 C C . ILE D 1 72 ? 8.274 10.421 5.094 1.00 9.53 72 ILE D C 1
ATOM 6852 O O . ILE D 1 72 ? 8.125 10.114 6.279 1.00 16.21 72 ILE D O 1
ATOM 6857 N N . LYS D 1 73 ? 8.395 11.685 4.696 1.00 12.89 73 LYS D N 1
ATOM 6858 C CA . LYS D 1 73 ? 8.289 12.772 5.661 1.00 10.84 73 LYS D CA 1
ATOM 6859 C C . LYS D 1 73 ? 6.822 13.149 5.767 1.00 12.81 73 LYS D C 1
ATOM 6860 O O . LYS D 1 73 ? 6.155 13.334 4.744 1.00 11.93 73 LYS D O 1
ATOM 6866 N N . VAL D 1 74 ? 6.324 13.249 6.993 1.00 9.55 74 VAL D N 1
ATOM 6867 C CA . VAL D 1 74 ? 4.935 13.641 7.235 1.00 8.74 74 VAL D CA 1
ATOM 6868 C C . VAL D 1 74 ? 4.889 15.010 7.905 1.00 10.86 74 VAL D C 1
ATOM 6869 O O . VAL D 1 74 ? 5.410 15.191 9.016 1.00 11.03 74 VAL D O 1
ATOM 6873 N N . LEU D 1 75 ? 4.269 15.974 7.226 1.00 9.18 75 LEU D N 1
ATOM 6874 C CA . LEU D 1 75 ? 4.236 17.355 7.693 1.00 8.97 75 LEU D CA 1
ATOM 6875 C C . LEU D 1 75 ? 2.830 17.732 8.132 1.00 11.77 75 LEU D C 1
ATOM 6876 O O . LEU D 1 75 ? 1.856 17.159 7.638 1.00 11.64 75 LEU D O 1
ATOM 6881 N N . MET D 1 76 ? 2.716 18.677 9.065 1.00 8.97 76 MET D N 1
ATOM 6882 C CA . MET D 1 76 ? 1.407 19.236 9.397 1.00 6.63 76 MET D CA 1
ATOM 6883 C C . MET D 1 76 ? 1.275 20.611 8.766 1.00 10.67 76 MET D C 1
ATOM 6884 O O . MET D 1 76 ? 2.123 21.482 8.999 1.00 9.15 76 MET D O 1
ATOM 6889 N N . SER D 1 77 ? 0.216 20.817 7.980 1.00 8.82 77 SER D N 1
ATOM 6890 C CA . SER D 1 77 ? 0.010 22.092 7.288 1.00 8.55 77 SER D CA 1
ATOM 6891 C C . SER D 1 77 ? -0.882 23.032 8.088 1.00 10.14 77 SER D C 1
ATOM 6892 O O . SER D 1 77 ? -1.924 22.625 8.624 1.00 10.31 77 SER D O 1
ATOM 6895 N N . ILE D 1 78 ? -0.453 24.287 8.181 1.00 7.87 78 ILE D N 1
ATOM 6896 C CA . ILE D 1 78 ? -1.239 25.319 8.829 1.00 7.44 78 ILE D CA 1
ATOM 6897 C C . ILE D 1 78 ? -1.903 26.225 7.792 1.00 8.79 78 ILE D C 1
ATOM 6898 O O . ILE D 1 78 ? -1.274 26.645 6.814 1.00 9.01 78 ILE D O 1
ATOM 6903 N N . GLY D 1 79 ? -3.178 26.523 8.013 1.00 8.69 79 GLY D N 1
ATOM 6904 C CA . GLY D 1 79 ? -3.872 27.466 7.156 1.00 10.75 79 GLY D CA 1
ATOM 6905 C C . GLY D 1 79 ? -4.792 26.804 6.156 1.00 10.24 79 GLY D C 1
ATOM 6906 O O . GLY D 1 79 ? -5.836 26.239 6.515 1.00 11.50 79 GLY D O 1
ATOM 6907 N N . GLY D 1 80 ? -4.404 26.881 4.889 1.00 8.38 80 GLY D N 1
ATOM 6908 C CA . GLY D 1 80 ? -5.227 26.377 3.810 1.00 9.11 80 GLY D CA 1
ATOM 6909 C C . GLY D 1 80 ? -6.128 27.459 3.254 1.00 9.43 80 GLY D C 1
ATOM 6910 O O . GLY D 1 80 ? -6.306 28.526 3.866 1.00 9.92 80 GLY D O 1
ATOM 6911 N N . GLY D 1 81 ? -6.724 27.169 2.104 1.00 12.47 81 GLY D N 1
ATOM 6912 C CA . GLY D 1 81 ? -7.558 28.137 1.415 1.00 11.38 81 GLY D CA 1
ATOM 6913 C C . GLY D 1 81 ? -8.903 28.465 2.045 1.00 13.07 81 GLY D C 1
ATOM 6914 O O . GLY D 1 81 ? -9.549 29.413 1.610 1.00 15.83 81 GLY D O 1
ATOM 6915 N N . ALA D 1 82 ? -9.325 27.709 3.059 1.00 11.69 82 ALA D N 1
ATOM 6916 C CA . ALA D 1 82 ? -10.655 27.909 3.655 1.00 11.34 82 ALA D CA 1
ATOM 6917 C C . ALA D 1 82 ? -10.644 28.306 5.141 1.00 12.40 82 ALA D C 1
ATOM 6918 O O . ALA D 1 82 ? -11.692 28.537 5.740 1.00 11.47 82 ALA D O 1
ATOM 6920 N N . GLY D 1 83 ? -9.466 28.406 5.736 1.00 9.88 83 GLY D N 1
ATOM 6921 C CA . GLY D 1 83 ? -9.398 28.571 7.181 1.00 7.91 83 GLY D CA 1
ATOM 6922 C C . GLY D 1 83 ? -9.594 29.982 7.708 1.00 10.12 83 GLY D C 1
ATOM 6923 O O . GLY D 1 83 ? -9.747 30.945 6.939 1.00 10.74 83 GLY D O 1
ATOM 6924 N N . ASP D 1 84 ? -9.580 30.094 9.036 1.00 10.10 84 ASP D N 1
ATOM 6925 C CA . ASP D 1 84 ? -9.756 31.362 9.738 1.00 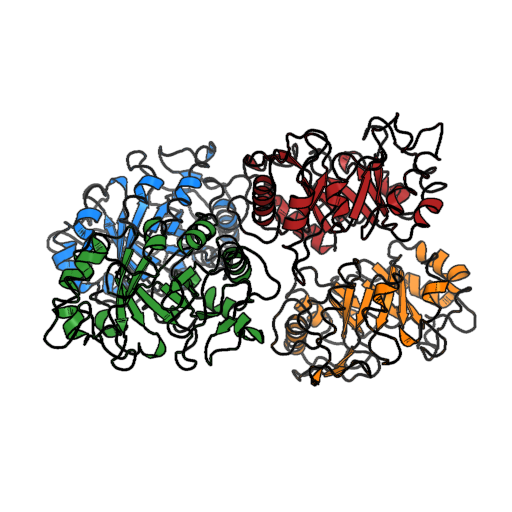10.05 84 ASP D CA 1
ATOM 6926 C C . ASP D 1 84 ? -8.509 31.607 10.575 1.00 10.17 84 ASP D C 1
ATOM 6927 O O . ASP D 1 84 ? -8.381 31.077 11.680 1.00 10.54 84 ASP D O 1
ATOM 6932 N N . TYR D 1 85 ? -7.590 32.418 10.052 1.00 9.62 85 TYR D N 1
ATOM 6933 C CA . TYR D 1 85 ? -6.296 32.608 10.705 1.00 6.83 85 TYR D CA 1
ATOM 6934 C C . TYR D 1 85 ? -5.642 33.931 10.316 1.00 11.77 85 TYR D C 1
ATOM 6935 O O . TYR D 1 85 ? -5.843 34.441 9.206 1.00 12.27 85 TYR D O 1
ATOM 6944 N N . SER D 1 86 ? -4.877 34.477 11.257 1.00 10.10 86 SER D N 1
ATOM 6945 C CA . SER D 1 86 ? -4.054 35.670 11.075 1.00 12.41 86 SER D CA 1
ATOM 6946 C C . SER D 1 86 ? -3.272 35.839 12.361 1.00 11.73 86 SER D C 1
ATOM 6947 O O . SER D 1 86 ? -3.802 35.581 13.450 1.00 12.27 86 SER D O 1
ATOM 6950 N N . LEU D 1 87 ? -2.022 36.270 12.250 1.00 12.23 87 LEU D N 1
ATOM 6951 C CA . LEU D 1 87 ? -1.221 36.544 13.436 1.00 11.52 87 LEU D CA 1
ATOM 6952 C C . LEU D 1 87 ? -1.243 38.047 13.716 1.00 15.83 87 LEU D C 1
ATOM 6953 O O . LEU D 1 87 ? -1.073 38.863 12.803 1.00 14.62 87 LEU D O 1
ATOM 6958 N N . VAL D 1 88 ? -1.470 38.413 14.974 1.00 12.95 88 VAL D N 1
ATOM 6959 C CA . VAL D 1 88 ? -1.695 39.816 15.321 1.00 12.91 88 VAL D CA 1
ATOM 6960 C C . VAL D 1 88 ? -0.487 40.539 15.924 1.00 14.59 88 VAL D C 1
ATOM 6961 O O . VAL D 1 88 ? -0.515 41.760 16.086 1.00 16.52 88 VAL D O 1
ATOM 6965 N N . SER D 1 89 ? 0.566 39.795 16.243 1.00 12.19 89 SER D N 1
ATOM 6966 C CA . SER D 1 89 ? 1.728 40.358 16.925 1.00 15.82 89 SER D CA 1
ATOM 6967 C C . SER D 1 89 ? 2.834 39.328 17.004 1.00 14.05 89 SER D C 1
ATOM 6968 O O . SER D 1 89 ? 2.607 38.149 16.739 1.00 13.69 89 SER D O 1
ATOM 6971 N N . GLU D 1 90 ? 4.036 39.762 17.373 1.00 11.54 90 GLU D N 1
ATOM 6972 C CA . GLU D 1 90 ? 5.126 38.822 17.563 1.00 15.62 90 GLU D CA 1
ATOM 6973 C C . GLU D 1 90 ? 4.806 37.813 18.665 1.00 16.81 90 GLU D C 1
ATOM 6974 O O . GLU D 1 90 ? 5.110 36.629 18.530 1.00 15.17 90 GLU D O 1
ATOM 6980 N N . ALA D 1 91 ? 4.167 38.271 19.738 1.00 16.21 91 ALA D N 1
ATOM 6981 C CA . ALA D 1 91 ? 3.808 37.386 20.847 1.00 15.06 91 ALA D CA 1
ATOM 6982 C C . ALA D 1 91 ? 2.825 36.301 20.407 1.00 10.30 91 ALA D C 1
ATOM 6983 O O . ALA D 1 91 ? 2.914 35.151 20.859 1.00 14.09 91 ALA D O 1
ATOM 6985 N N . ASP D 1 92 ? 1.885 36.688 19.551 1.00 10.26 92 ASP D N 1
ATOM 6986 C CA . ASP D 1 92 ? 0.926 35.761 18.943 1.00 8.65 92 ASP D CA 1
ATOM 6987 C C . ASP D 1 92 ? 1.673 34.667 18.187 1.00 11.19 92 ASP D C 1
ATOM 6988 O O . ASP D 1 92 ? 1.404 33.474 18.366 1.00 10.49 92 ASP D O 1
ATOM 6993 N N . ALA D 1 93 ? 2.623 35.070 17.346 1.00 11.37 93 ALA D N 1
ATOM 6994 C CA . ALA D 1 93 ? 3.422 34.107 16.602 1.00 13.28 93 ALA D CA 1
ATOM 6995 C C . ALA D 1 93 ? 4.171 33.168 17.539 1.00 9.54 93 ALA D C 1
ATOM 6996 O O . ALA D 1 93 ? 4.234 31.967 17.291 1.00 12.38 93 ALA D O 1
ATOM 6998 N N . ASP D 1 94 ? 4.751 33.711 18.611 1.00 12.28 94 ASP D N 1
ATOM 6999 C CA . ASP D 1 94 ? 5.476 32.873 19.574 1.00 12.23 94 ASP D CA 1
ATOM 7000 C C . ASP D 1 94 ? 4.560 31.850 20.238 1.00 12.03 94 ASP D C 1
ATOM 7001 O O . ASP D 1 94 ? 4.919 30.678 20.381 1.00 12.64 94 ASP D O 1
ATOM 7006 N N . ASN D 1 95 ? 3.384 32.310 20.646 1.00 11.24 95 ASN D N 1
ATOM 7007 C CA . ASN D 1 95 ? 2.359 31.450 21.224 1.00 10.18 95 ASN D CA 1
ATOM 7008 C C . ASN D 1 95 ? 1.955 30.317 20.274 1.00 9.03 95 ASN D C 1
ATOM 7009 O O . ASN D 1 95 ? 1.851 29.165 20.689 1.00 9.86 95 ASN D O 1
ATOM 7014 N N . PHE D 1 96 ? 1.750 30.633 19.001 1.00 11.74 96 PHE D N 1
ATOM 7015 C CA . PHE D 1 96 ? 1.364 29.595 18.048 1.00 8.82 96 PHE D CA 1
ATOM 7016 C C . PHE D 1 96 ? 2.533 28.628 17.792 1.00 8.46 96 PHE D C 1
ATOM 7017 O O . PHE D 1 96 ? 2.332 27.418 17.643 1.00 9.48 96 PHE D O 1
ATOM 7025 N N . ALA D 1 97 ? 3.761 29.140 17.767 1.00 9.54 97 ALA D N 1
ATOM 7026 C CA . ALA D 1 97 ? 4.903 28.247 17.596 1.00 9.34 97 ALA D CA 1
ATOM 7027 C C . ALA D 1 97 ? 5.004 27.249 18.765 1.00 8.53 97 ALA D C 1
ATOM 7028 O O . ALA D 1 97 ? 5.274 26.057 18.566 1.00 9.92 97 ALA D O 1
ATOM 7030 N N . ASP D 1 98 ? 4.790 27.736 19.984 1.00 8.47 98 ASP D N 1
ATOM 7031 C CA . ASP D 1 98 ? 4.802 26.853 21.146 1.00 9.21 98 ASP D CA 1
ATOM 7032 C C . ASP D 1 98 ? 3.706 25.784 21.013 1.00 9.33 98 ASP D C 1
ATOM 7033 O O . ASP D 1 98 ? 3.941 24.603 21.297 1.00 11.19 98 ASP D O 1
ATOM 7038 N N . TYR D 1 99 ? 2.517 26.192 20.569 1.00 11.25 99 TYR D N 1
ATOM 7039 C CA . TYR D 1 99 ? 1.428 25.241 20.353 1.00 9.25 99 TYR D CA 1
ATOM 7040 C C . TYR D 1 99 ? 1.819 24.148 19.358 1.00 10.76 99 TYR D C 1
ATOM 7041 O O . TYR D 1 99 ? 1.564 22.966 19.588 1.00 8.40 99 TYR D O 1
ATOM 7050 N N . LEU D 1 100 ? 2.421 24.540 18.242 1.00 8.75 100 LEU D N 1
ATOM 7051 C CA . LEU D 1 100 ? 2.839 23.551 17.254 1.00 11.00 100 LEU D CA 1
ATOM 7052 C C . LEU D 1 100 ? 3.918 22.606 17.814 1.00 10.49 100 LEU D C 1
ATOM 7053 O O . LEU D 1 100 ? 3.860 21.395 17.596 1.00 9.34 100 LEU D O 1
ATOM 7058 N N . TRP D 1 101 ? 4.888 23.154 18.539 1.00 10.30 101 TRP D N 1
ATOM 7059 C CA . TRP D 1 101 ? 5.940 22.335 19.128 1.00 11.54 101 TRP D CA 1
ATOM 7060 C C . TRP D 1 101 ? 5.365 21.277 20.078 1.00 12.10 101 TRP D C 1
ATOM 7061 O O . TRP D 1 101 ? 5.703 20.081 19.987 1.00 10.62 101 TRP D O 1
ATOM 7072 N N . ASN D 1 102 ? 4.488 21.725 20.971 1.00 9.09 102 ASN D N 1
ATOM 7073 C CA . ASN D 1 102 ? 3.884 20.859 21.978 1.00 12.27 102 ASN D CA 1
ATOM 7074 C C . ASN D 1 102 ? 2.902 19.832 21.423 1.00 9.94 102 ASN D C 1
ATOM 7075 O O . ASN D 1 102 ? 2.728 18.756 22.004 1.00 9.39 102 ASN D O 1
ATOM 7080 N N . ASN D 1 103 ? 2.235 20.161 20.321 1.00 7.97 103 ASN D N 1
ATOM 7081 C CA . ASN D 1 103 ? 1.143 19.322 19.850 1.00 9.51 103 ASN D CA 1
ATOM 7082 C C . ASN D 1 103 ? 1.444 18.450 18.638 1.00 10.11 103 ASN D C 1
ATOM 7083 O O . ASN D 1 103 ? 0.820 17.406 18.461 1.00 9.08 103 ASN D O 1
ATOM 7088 N N . PHE D 1 104 ? 2.407 18.861 17.819 1.00 8.25 104 PHE D N 1
ATOM 7089 C CA . PHE D 1 104 ? 2.746 18.103 16.622 1.00 9.82 104 PHE D CA 1
ATOM 7090 C C . PHE D 1 104 ? 4.211 17.696 16.562 1.00 8.34 104 PHE D C 1
ATOM 7091 O O . PHE D 1 104 ? 4.541 16.716 15.900 1.00 12.92 104 PHE D O 1
ATOM 7099 N N . LEU D 1 105 ? 5.088 18.439 17.233 1.00 10.24 105 LEU D N 1
ATOM 7100 C CA . LEU D 1 105 ? 6.524 18.167 17.121 1.00 10.33 105 LEU D CA 1
ATOM 7101 C C . LEU D 1 105 ? 7.047 17.476 18.384 1.00 10.89 105 LEU D C 1
ATOM 7102 O O . LEU D 1 105 ? 6.324 16.664 18.968 1.00 10.75 105 LEU D O 1
ATOM 7107 N N . GLY D 1 106 ? 8.273 17.781 18.811 1.00 12.79 106 GLY D N 1
ATOM 7108 C CA . GLY D 1 106 ? 8.885 17.054 19.920 1.00 11.72 106 GLY D CA 1
ATOM 7109 C C . GLY D 1 106 ? 8.496 17.430 21.343 1.00 15.44 106 GLY D C 1
ATOM 7110 O O . GLY D 1 106 ? 9.086 16.911 22.303 1.00 15.49 106 GLY D O 1
ATOM 7111 N N . GLY D 1 107 ? 7.515 18.316 21.497 1.00 13.06 107 GLY D N 1
ATOM 7112 C CA . GLY D 1 107 ? 7.053 18.718 22.819 1.00 14.83 107 GLY D CA 1
ATOM 7113 C C . GLY D 1 107 ? 5.972 17.815 23.382 1.00 14.19 107 GLY D C 1
ATOM 7114 O O . GLY D 1 107 ? 5.699 16.749 22.834 1.00 12.21 107 GLY D O 1
ATOM 7115 N N . GLN D 1 108 ? 5.346 18.236 24.479 1.00 11.83 108 GLN D N 1
ATOM 7116 C CA . GLN D 1 108 ? 4.337 17.416 25.131 1.00 15.07 108 GLN D CA 1
ATOM 7117 C C . GLN D 1 108 ? 3.033 18.179 25.216 1.00 10.88 108 GLN D C 1
ATOM 7118 O O . GLN D 1 108 ? 3.022 19.409 25.369 1.00 12.91 108 GLN D O 1
ATOM 7124 N N . SER D 1 109 ? 1.929 17.449 25.115 1.00 12.86 109 SER D N 1
ATOM 7125 C CA . SER D 1 109 ? 0.616 18.033 25.294 1.00 9.08 109 SER D CA 1
ATOM 7126 C C . SER D 1 109 ? -0.337 16.928 25.700 1.00 11.11 109 SER D C 1
ATOM 7127 O O . SER D 1 109 ? -0.182 15.784 25.268 1.00 16.08 109 SER D O 1
ATOM 7130 N N . SER D 1 110 ? -1.325 17.258 26.521 1.00 10.88 110 SER D N 1
ATOM 7131 C CA . SER D 1 110 ? -2.322 16.277 26.928 1.00 13.64 110 SER D CA 1
ATOM 7132 C C . SER D 1 110 ? -3.328 15.968 25.820 1.00 18.37 110 SER D C 1
ATOM 7133 O O . SER D 1 110 ? -4.081 14.993 25.913 1.00 13.11 110 SER D O 1
ATOM 7136 N N . SER D 1 111 ? -3.349 16.792 24.774 1.00 10.67 111 SER D N 1
ATOM 7137 C CA . SER D 1 111 ? -4.316 16.605 23.702 1.00 10.61 111 SER D CA 1
ATOM 7138 C C . SER D 1 111 ? -3.678 16.797 22.332 1.00 10.88 111 SER D C 1
ATOM 7139 O O . SER D 1 111 ? -4.215 17.533 21.490 1.00 11.95 111 SER D O 1
ATOM 7142 N N . ARG D 1 112 ? -2.542 16.143 22.108 1.00 11.35 112 ARG D N 1
ATOM 7143 C CA . ARG D 1 112 ? -1.942 16.098 20.769 1.00 8.71 112 ARG D CA 1
ATOM 7144 C C . ARG D 1 112 ? -2.961 15.588 19.757 1.00 9.78 112 ARG D C 1
ATOM 7145 O O . ARG D 1 112 ? -3.453 14.460 19.877 1.00 11.80 112 ARG D O 1
ATOM 7153 N N . PRO D 1 113 ? -3.292 16.420 18.755 1.00 11.34 113 PRO D N 1
ATOM 7154 C CA . PRO D 1 113 ? -4.406 16.091 17.855 1.00 11.26 113 PRO D CA 1
ATOM 7155 C C . PRO D 1 113 ? -4.264 14.746 17.142 1.00 12.52 113 PRO D C 1
ATOM 7156 O O . PRO D 1 113 ? -5.272 14.039 16.994 1.00 14.39 113 PRO D O 1
ATOM 7160 N N . LEU D 1 114 ? -3.052 14.377 16.740 1.00 9.01 114 LEU D N 1
ATOM 7161 C CA . LEU D 1 114 ? -2.887 13.158 15.953 1.00 10.11 114 LEU D CA 1
ATOM 7162 C C . LEU D 1 114 ? -2.244 12.044 16.768 1.00 14.33 114 LEU D C 1
ATOM 7163 O O . LEU D 1 114 ? -1.866 11.006 16.225 1.00 13.64 114 LEU D O 1
ATOM 7168 N N . GLY D 1 115 ? -2.115 12.260 18.072 1.00 11.25 115 GLY D N 1
ATOM 7169 C CA . GLY D 1 115 ? -1.520 11.253 18.938 1.00 10.61 115 GLY D CA 1
ATOM 7170 C C . GLY D 1 115 ? -0.055 11.488 19.246 1.00 9.81 115 GLY D C 1
ATOM 7171 O O . GLY D 1 115 ? 0.451 12.607 19.098 1.00 13.27 115 GLY D O 1
ATOM 7172 N N . ASP D 1 116 ? 0.643 10.422 19.640 1.00 12.15 116 ASP D N 1
ATOM 7173 C CA . ASP D 1 116 ? 2.000 10.560 20.168 1.00 12.06 116 ASP D CA 1
ATOM 7174 C C . ASP D 1 116 ? 3.125 10.599 19.135 1.00 17.90 116 ASP D C 1
ATOM 7175 O O . ASP D 1 116 ? 4.284 10.798 19.496 1.00 13.99 116 ASP D O 1
ATOM 7180 N N . ALA D 1 117 ? 2.800 10.403 17.861 1.00 12.46 117 ALA D N 1
ATOM 7181 C CA . ALA D 1 117 ? 3.824 10.458 16.826 1.00 10.55 117 ALA D CA 1
ATOM 7182 C C . ALA D 1 117 ? 4.400 11.866 16.700 1.00 13.80 117 ALA D C 1
ATOM 7183 O O . ALA D 1 117 ? 3.698 12.854 16.934 1.00 13.09 117 ALA D O 1
ATOM 7185 N N . VAL D 1 118 ? 5.677 11.949 16.341 1.00 14.31 118 VAL D N 1
ATOM 7186 C CA . VAL D 1 118 ? 6.328 13.242 16.113 1.00 10.24 118 VAL D CA 1
ATOM 7187 C C . VAL D 1 118 ? 6.368 13.547 14.617 1.00 12.27 118 VAL D C 1
ATOM 7188 O O . VAL D 1 118 ? 6.999 12.822 13.841 1.00 14.65 118 VAL D O 1
ATOM 7192 N N . LEU D 1 119 ? 5.671 14.607 14.216 1.00 10.00 119 LEU D N 1
ATOM 7193 C CA . LEU D 1 119 ? 5.618 15.003 12.815 1.00 9.51 119 LEU D CA 1
ATOM 7194 C C . LEU D 1 119 ? 6.976 15.552 12.400 1.00 8.47 119 LEU D C 1
ATOM 7195 O O . LEU D 1 119 ? 7.736 16.045 13.237 1.00 11.24 119 LEU D O 1
ATOM 7200 N N . ASP D 1 120 ? 7.283 15.462 11.111 1.00 7.88 120 ASP D N 1
ATOM 7201 C CA . ASP D 1 120 ? 8.595 15.863 10.632 1.00 8.95 120 ASP D CA 1
ATOM 7202 C C . ASP D 1 120 ? 8.753 17.361 10.433 1.00 10.62 120 ASP D C 1
ATOM 7203 O O . ASP D 1 120 ? 9.875 17.851 10.288 1.00 12.60 120 ASP D O 1
ATOM 7208 N N . GLY D 1 121 ? 7.646 18.095 10.418 1.00 11.21 121 GLY D N 1
ATOM 7209 C CA . GLY D 1 121 ? 7.750 19.536 10.266 1.00 9.06 121 GLY D CA 1
ATOM 7210 C C . GLY D 1 121 ? 6.419 20.205 10.008 1.00 8.85 121 GLY D C 1
ATOM 7211 O O . GLY D 1 121 ? 5.363 19.563 10.103 1.00 7.94 121 GLY D O 1
ATOM 7212 N N . ILE D 1 122 ? 6.484 21.493 9.675 1.00 7.94 122 ILE D N 1
ATOM 7213 C CA . ILE D 1 122 ? 5.303 22.330 9.495 1.00 8.11 122 ILE D CA 1
ATOM 7214 C C . ILE D 1 122 ? 5.277 22.930 8.100 1.00 7.93 122 ILE D C 1
ATOM 7215 O O . ILE D 1 122 ? 6.291 23.480 7.638 1.00 7.87 122 ILE D O 1
ATOM 7220 N N . ASP D 1 123 ? 4.124 22.825 7.442 1.00 8.01 123 ASP D N 1
ATOM 7221 C CA . ASP D 1 123 ? 3.905 23.416 6.125 1.00 7.66 123 ASP D CA 1
ATOM 7222 C C . ASP D 1 123 ? 3.102 24.717 6.221 1.00 6.80 123 ASP D C 1
ATOM 7223 O O . ASP D 1 123 ? 1.973 24.732 6.741 1.00 9.24 123 ASP D O 1
ATOM 7228 N N . PHE D 1 124 ? 3.684 25.811 5.725 1.00 6.56 124 PHE D N 1
ATOM 7229 C CA . PHE D 1 124 ? 3.010 27.115 5.762 1.00 5.70 124 PHE D CA 1
ATOM 7230 C C . PHE D 1 124 ? 2.128 27.292 4.528 1.00 10.00 124 PHE D C 1
ATOM 7231 O O . PHE D 1 124 ? 2.616 27.733 3.484 1.00 9.26 124 PHE D O 1
ATOM 7239 N N . ASP D 1 125 ? 0.842 26.959 4.636 1.00 8.17 125 ASP D N 1
ATOM 7240 C CA . ASP D 1 125 ? -0.090 27.144 3.525 1.00 8.20 125 ASP D CA 1
ATOM 7241 C C . ASP D 1 125 ? -0.943 28.377 3.799 1.00 12.42 125 ASP D C 1
ATOM 7242 O O . ASP D 1 125 ? -2.164 28.288 4.012 1.00 11.68 125 ASP D O 1
ATOM 7247 N N . ILE D 1 126 ? -0.283 29.532 3.813 1.00 10.56 126 ILE D N 1
ATOM 7248 C CA . ILE D 1 126 ? -0.929 30.785 4.200 1.00 9.32 126 ILE D CA 1
ATOM 7249 C C . ILE D 1 126 ? -1.523 31.476 2.972 1.00 12.16 126 ILE D C 1
ATOM 7250 O O . ILE D 1 126 ? -0.790 32.067 2.167 1.00 11.17 126 ILE D O 1
ATOM 7255 N N . GLU D 1 127 ? -2.846 31.401 2.828 1.00 12.48 127 GLU D N 1
ATOM 7256 C CA . GLU D 1 127 ? -3.522 31.899 1.629 1.00 10.45 127 GLU D CA 1
ATOM 7257 C C . GLU D 1 127 ? -4.453 33.084 1.904 1.00 16.52 127 GLU D C 1
ATOM 7258 O O . GLU D 1 127 ? -4.689 33.911 1.018 1.00 14.06 127 GLU D O 1
ATOM 7264 N N . LEU D 1 128 ? -4.975 33.155 3.127 1.00 16.40 128 LEU D N 1
ATOM 7265 C CA . LEU D 1 128 ? -5.987 34.147 3.502 1.00 17.75 128 LEU D CA 1
ATOM 7266 C C . LEU D 1 128 ? -5.527 34.928 4.725 1.00 16.72 128 LEU D C 1
ATOM 7267 O O . LEU D 1 128 ? -4.617 34.497 5.437 1.00 17.91 128 LEU D O 1
ATOM 7272 N N . GLY D 1 129 ? -6.160 36.070 4.975 1.00 20.95 129 GLY D N 1
ATOM 7273 C CA . GLY D 1 129 ? -5.861 36.859 6.155 1.00 14.42 129 GLY D CA 1
ATOM 7274 C C . GLY D 1 129 ? -4.730 37.847 5.982 1.00 14.61 129 GLY D C 1
ATOM 7275 O O . GLY D 1 129 ? -4.338 38.181 4.864 1.00 18.13 129 GLY D O 1
ATOM 7276 N N . THR D 1 130 ? -4.197 38.318 7.101 1.00 14.44 130 THR D N 1
ATOM 7277 C CA . THR D 1 130 ? -3.132 39.296 7.054 1.00 13.75 130 THR D CA 1
ATOM 7278 C C . THR D 1 130 ? -1.816 38.628 6.659 1.00 15.17 130 THR D C 1
ATOM 7279 O O . THR D 1 130 ? -1.694 37.394 6.654 1.00 14.73 130 THR D O 1
ATOM 7283 N N . THR D 1 131 ? -0.835 39.452 6.317 1.00 16.19 131 THR D N 1
ATOM 7284 C CA . THR D 1 131 ? 0.407 38.954 5.739 1.00 14.33 131 THR D CA 1
ATOM 7285 C C . THR D 1 131 ? 1.567 39.085 6.708 1.00 12.70 131 THR D C 1
ATOM 7286 O O . THR D 1 131 ? 2.722 38.872 6.335 1.00 16.34 131 THR D O 1
ATOM 7290 N N . THR D 1 132 ? 1.272 39.431 7.956 1.00 15.57 132 THR D N 1
ATOM 7291 C CA . THR D 1 132 ? 2.327 39.754 8.915 1.00 11.48 132 THR D CA 1
ATOM 7292 C C . THR D 1 132 ? 2.636 38.676 9.963 1.00 10.75 132 THR D C 1
ATOM 7293 O O . THR D 1 132 ? 1.764 37.882 10.346 1.00 13.36 132 THR D O 1
ATOM 7297 N N . PHE D 1 133 ? 3.884 38.696 10.427 1.00 13.11 133 PHE D N 1
ATOM 7298 C CA . PHE D 1 133 ? 4.412 37.864 11.520 1.00 11.31 133 PHE D CA 1
ATOM 7299 C C . PHE D 1 133 ? 4.722 36.403 11.195 1.00 10.70 133 PHE D C 1
ATOM 7300 O O . PHE D 1 133 ? 5.107 35.651 12.085 1.00 12.60 133 PHE D O 1
ATOM 7308 N N . TYR D 1 134 ? 4.585 35.995 9.938 1.00 12.85 134 TYR D N 1
ATOM 7309 C CA . TYR D 1 134 ? 4.965 34.626 9.573 1.00 8.54 134 TYR D CA 1
ATOM 7310 C C . TYR D 1 134 ? 6.475 34.440 9.541 1.00 10.76 134 TYR D C 1
ATOM 7311 O O . TYR D 1 134 ? 6.969 33.323 9.698 1.00 12.35 134 TYR D O 1
ATOM 7320 N N . ASP D 1 135 ? 7.217 35.533 9.381 1.00 12.63 135 ASP D N 1
ATOM 7321 C CA . ASP D 1 135 ? 8.657 35.456 9.589 1.00 10.05 135 ASP D CA 1
ATOM 7322 C C . ASP D 1 135 ? 9.001 35.171 11.054 1.00 12.53 135 ASP D C 1
ATOM 7323 O O . ASP D 1 135 ? 9.905 34.384 11.342 1.00 10.35 135 ASP D O 1
ATOM 7328 N N . THR D 1 136 ? 8.266 35.791 11.973 1.00 13.95 136 THR D N 1
ATOM 7329 C CA . THR D 1 136 ? 8.446 35.525 13.395 1.00 13.53 136 THR D CA 1
ATOM 7330 C C . THR D 1 136 ? 8.148 34.050 13.672 1.00 11.61 136 THR D C 1
ATOM 7331 O O . THR D 1 136 ? 8.899 33.382 14.388 1.00 11.45 136 THR D O 1
ATOM 7335 N N . LEU D 1 137 ? 7.056 33.549 13.092 1.00 12.22 137 LEU D N 1
ATOM 7336 C CA . LEU D 1 137 ? 6.682 32.139 13.262 1.00 11.89 137 LEU D CA 1
ATOM 7337 C C . LEU D 1 137 ? 7.762 31.178 12.748 1.00 13.15 137 LEU D C 1
ATOM 7338 O O . LEU D 1 137 ? 8.097 30.188 13.405 1.00 10.98 137 LEU D O 1
ATOM 7343 N N . ALA D 1 138 ? 8.311 31.471 11.572 1.00 9.48 138 ALA D N 1
ATOM 7344 C CA . ALA D 1 138 ? 9.330 30.607 10.975 1.00 9.47 138 ALA D CA 1
ATOM 7345 C C . ALA D 1 138 ? 10.597 30.573 11.823 1.00 9.99 138 ALA D C 1
ATOM 7346 O O . ALA D 1 138 ? 11.156 29.499 12.078 1.00 9.70 138 ALA D O 1
ATOM 7348 N N . ARG D 1 139 ? 11.039 31.747 12.266 1.00 11.02 139 ARG D N 1
ATOM 7349 C CA . ARG D 1 139 ? 12.206 31.833 13.132 1.00 10.08 139 ARG D CA 1
ATOM 7350 C C . ARG D 1 139 ? 12.010 31.005 14.401 1.00 12.49 139 ARG D C 1
ATOM 7351 O O . ARG D 1 139 ? 12.895 30.243 14.790 1.00 12.66 139 ARG D O 1
ATOM 7359 N N . ALA D 1 140 ? 10.834 31.112 15.022 1.00 12.74 140 ALA D N 1
ATOM 7360 C CA . ALA D 1 140 ? 10.571 30.376 16.255 1.00 12.11 140 ALA D CA 1
ATOM 7361 C C . ALA D 1 140 ? 10.607 28.863 16.028 1.00 17.81 140 ALA D C 1
ATOM 7362 O O . ALA D 1 140 ? 11.219 28.133 16.799 1.00 14.42 140 ALA D O 1
ATOM 7364 N N . LEU D 1 141 ? 9.960 28.393 14.963 1.00 11.57 141 LEU D N 1
ATOM 7365 C CA . LEU D 1 141 ? 9.942 26.966 14.665 1.00 12.42 141 LEU D CA 1
ATOM 7366 C C . LEU D 1 141 ? 11.323 26.430 14.283 1.00 14.09 141 LEU D C 1
ATOM 7367 O O . LEU D 1 141 ? 11.717 25.352 14.719 1.00 13.88 141 LEU D O 1
ATOM 7372 N N . SER D 1 142 ? 12.057 27.183 13.469 1.00 12.85 142 SER D N 1
ATOM 7373 C CA . SER D 1 142 ? 13.373 26.744 13.022 1.00 13.02 142 SER D CA 1
ATOM 7374 C C . SER D 1 142 ? 14.327 26.548 14.195 1.00 14.37 142 SER D C 1
ATOM 7375 O O . SER D 1 142 ? 15.160 25.643 14.178 1.00 14.22 142 SER D O 1
ATOM 7378 N N . SER D 1 143 ? 14.192 27.386 15.219 1.00 12.81 143 SER D N 1
ATOM 7379 C CA A SER D 1 143 ? 15.016 27.312 16.425 0.32 15.80 143 SER D CA 1
ATOM 7380 C CA B SER D 1 143 ? 15.064 27.286 16.385 0.68 15.79 143 SER D CA 1
ATOM 7381 C C . SER D 1 143 ? 14.832 26.007 17.191 1.00 19.41 143 SER D C 1
ATOM 7382 O O . SER D 1 143 ? 15.666 25.637 18.017 1.00 18.99 143 SER D O 1
ATOM 7387 N N . ARG D 1 144 ? 13.717 25.327 16.938 1.00 17.91 144 ARG D N 1
ATOM 7388 C CA . ARG D 1 144 ? 13.389 24.090 17.649 1.00 15.63 144 ARG D CA 1
ATOM 7389 C C . ARG D 1 144 ? 13.947 22.863 16.943 1.00 17.87 144 ARG D C 1
ATOM 7390 O O . ARG D 1 144 ? 13.833 21.734 17.427 1.00 15.48 144 ARG D O 1
ATOM 7398 N N . SER D 1 145 ? 14.537 23.080 15.775 1.00 13.11 145 SER D N 1
ATOM 7399 C CA . SER D 1 145 ? 15.222 22.006 15.084 1.00 12.81 145 SER D CA 1
ATOM 7400 C C . SER D 1 145 ? 16.500 21.734 15.861 1.00 22.90 145 SER D C 1
ATOM 7401 O O . SER D 1 145 ? 17.206 22.665 16.236 1.00 23.58 145 SER D O 1
ATOM 7404 N N . THR D 1 146 ? 16.768 20.470 16.162 1.00 16.78 146 THR D N 1
ATOM 7405 C CA . THR D 1 146 ? 18.048 20.124 16.776 1.00 20.87 146 THR D CA 1
ATOM 7406 C C . THR D 1 146 ? 18.850 19.236 15.881 1.00 16.87 146 THR D C 1
ATOM 7407 O O . THR D 1 146 ? 18.342 18.694 14.895 1.00 21.05 146 THR D O 1
ATOM 7411 N N . GLN D 1 147 ? 20.117 19.073 16.258 1.00 27.02 147 GLN D N 1
ATOM 7412 C CA . GLN D 1 147 ? 20.935 18.009 15.711 1.00 28.16 147 GLN D CA 1
ATOM 7413 C C . GLN D 1 147 ? 20.157 16.701 15.893 1.00 28.20 147 GLN D C 1
ATOM 7414 O O . GLN D 1 147 ? 19.868 16.296 17.024 1.00 31.75 147 GLN D O 1
ATOM 7420 N N . ALA D 1 148 ? 19.761 16.091 14.777 1.00 33.45 148 ALA D N 1
ATOM 7421 C CA . ALA D 1 148 ? 19.065 14.791 14.772 1.00 36.16 148 ALA D CA 1
ATOM 7422 C C . ALA D 1 148 ? 17.615 14.720 15.302 1.00 40.43 148 ALA D C 1
ATOM 7423 O O . ALA D 1 148 ? 17.088 13.630 15.544 1.00 24.50 148 ALA D O 1
ATOM 7425 N N . ALA D 1 149 ? 16.985 15.873 15.499 1.00 30.95 149 ALA D N 1
ATOM 7426 C CA . ALA D 1 149 ? 15.527 15.950 15.451 1.00 24.88 149 ALA D CA 1
ATOM 7427 C C . ALA D 1 149 ? 15.189 17.171 14.620 1.00 20.07 149 ALA D C 1
ATOM 7428 O O . ALA D 1 149 ? 14.949 18.254 15.158 1.00 22.35 149 ALA D O 1
ATOM 7430 N N . LYS D 1 150 ? 15.206 17.000 13.303 1.00 18.30 150 LYS D N 1
ATOM 7431 C CA . LYS D 1 150 ? 14.995 18.116 12.390 1.00 18.72 150 LYS D CA 1
ATOM 7432 C C . LYS D 1 150 ? 13.523 18.500 12.338 1.00 14.10 150 LYS D C 1
ATOM 7433 O O . LYS D 1 150 ? 12.656 17.629 12.249 1.00 16.97 150 LYS D O 1
ATOM 7439 N N . VAL D 1 151 ? 13.248 19.799 12.424 1.00 12.38 151 VAL D N 1
ATOM 7440 C CA . VAL D 1 151 ? 11.910 20.322 12.144 1.00 12.92 151 VAL D CA 1
ATOM 7441 C C . VAL D 1 151 ? 11.940 20.953 10.748 1.00 10.47 151 VAL D C 1
ATOM 7442 O O . VAL D 1 151 ? 12.508 22.043 10.549 1.00 12.78 151 VAL D O 1
ATOM 7446 N N . TYR D 1 152 ? 11.365 20.250 9.775 1.00 8.84 152 TYR D N 1
ATOM 7447 C CA . TYR D 1 152 ? 11.259 20.781 8.415 1.00 12.30 152 TYR D CA 1
ATOM 7448 C C . TYR D 1 152 ? 10.325 21.983 8.360 1.00 11.07 152 TYR D C 1
ATOM 7449 O O . TYR D 1 152 ? 9.291 22.000 9.022 1.00 11.03 152 TYR D O 1
ATOM 7458 N N . LEU D 1 153 ? 10.716 22.999 7.590 1.00 8.72 153 LEU D N 1
ATOM 7459 C CA A LEU D 1 153 ? 9.827 24.108 7.271 0.53 8.61 153 LEU D CA 1
ATOM 7460 C CA B LEU D 1 153 ? 9.831 24.111 7.273 0.47 8.62 153 LEU D CA 1
ATOM 7461 C C . LEU D 1 153 ? 9.552 24.082 5.781 1.00 11.62 153 LEU D C 1
ATOM 7462 O O . LEU D 1 153 ? 10.488 24.087 4.963 1.00 11.49 153 LEU D O 1
ATOM 7471 N N . THR D 1 154 ? 8.274 24.028 5.427 1.00 8.10 154 THR D N 1
ATOM 7472 C CA . THR D 1 154 ? 7.896 24.063 4.018 1.00 8.13 154 THR D CA 1
ATOM 7473 C C . THR D 1 154 ? 6.848 25.161 3.818 1.00 7.81 154 THR D C 1
ATOM 7474 O O . THR D 1 154 ? 6.233 25.621 4.781 1.00 7.43 154 THR D O 1
ATOM 7478 N N . ALA D 1 155 ? 6.663 25.609 2.575 1.00 7.62 155 ALA D N 1
ATOM 7479 C CA . ALA D 1 155 ? 5.729 26.705 2.298 1.00 8.46 155 ALA D CA 1
ATOM 7480 C C . ALA D 1 155 ? 5.041 26.497 0.951 1.00 10.70 155 ALA D C 1
ATOM 7481 O O . ALA D 1 155 ? 5.632 25.945 0.027 1.00 9.40 155 ALA D O 1
ATOM 7483 N N . ALA D 1 156 ? 3.790 26.936 0.851 1.00 7.34 156 ALA D N 1
ATOM 7484 C CA . ALA D 1 156 ? 2.973 26.741 -0.354 1.00 9.50 156 ALA D CA 1
ATOM 7485 C C . ALA D 1 156 ? 2.429 28.057 -0.909 1.00 10.76 156 ALA D C 1
ATOM 7486 O O . ALA D 1 156 ? 1.221 28.300 -0.903 1.00 9.02 156 ALA D O 1
ATOM 7488 N N . PRO D 1 157 ? 3.320 28.919 -1.409 1.00 9.66 157 PRO D N 1
ATOM 7489 C CA . PRO D 1 157 ? 2.858 30.193 -1.964 1.00 8.86 157 PRO D CA 1
ATOM 7490 C C . PRO D 1 157 ? 2.052 30.005 -3.249 1.00 10.66 157 PRO D C 1
ATOM 7491 O O . PRO D 1 157 ? 2.140 28.946 -3.871 1.00 10.63 157 PRO D O 1
ATOM 7495 N N . GLN D 1 158 ? 1.273 31.013 -3.627 1.00 10.25 158 GLN D N 1
ATOM 7496 C CA . GLN D 1 158 ? 0.602 31.010 -4.926 1.00 11.12 158 GLN D CA 1
ATOM 7497 C C . GLN D 1 158 ? 1.631 31.461 -5.950 1.00 14.14 158 GLN D C 1
ATOM 7498 O O . GLN D 1 158 ? 2.673 32.008 -5.577 1.00 13.16 158 GLN D O 1
ATOM 7504 N N . CYS D 1 159 ? 1.356 31.246 -7.232 1.00 12.53 159 CYS D N 1
ATOM 7505 C CA . CYS D 1 159 ? 2.366 31.553 -8.251 1.00 10.88 159 CYS D CA 1
ATOM 7506 C C . CYS D 1 159 ? 2.735 33.029 -8.523 1.00 11.34 159 CYS D C 1
ATOM 7507 O O . CYS D 1 159 ? 3.853 33.282 -8.969 1.00 11.34 159 CYS D O 1
ATOM 7510 N N . PRO D 1 160 ? 1.832 34.002 -8.254 1.00 10.24 160 PRO D N 1
ATOM 7511 C CA . PRO D 1 160 ? 2.315 35.385 -8.432 1.00 12.68 160 PRO D CA 1
ATOM 7512 C C . PRO D 1 160 ? 3.514 35.684 -7.525 1.00 12.77 160 PRO D C 1
ATOM 7513 O O . PRO D 1 160 ? 3.495 35.299 -6.346 1.00 12.49 160 PRO D O 1
ATOM 7517 N N . HIS D 1 161 ? 4.552 36.324 -8.068 1.00 11.49 161 HIS D N 1
ATOM 7518 C CA . HIS D 1 161 ? 5.758 36.593 -7.291 1.00 11.83 161 HIS D CA 1
ATOM 7519 C C . HIS D 1 161 ? 6.052 38.085 -7.171 1.00 15.18 161 HIS D C 1
ATOM 7520 O O . HIS D 1 161 ? 5.963 38.805 -8.162 1.00 15.35 161 HIS D O 1
ATOM 7527 N N . PRO D 1 162 ? 6.420 38.555 -5.964 1.00 12.73 162 PRO D N 1
ATOM 7528 C CA . PRO D 1 162 ? 6.517 37.832 -4.689 1.00 11.68 162 PRO D CA 1
ATOM 7529 C C . PRO D 1 162 ? 5.141 37.452 -4.165 1.00 10.83 162 PRO D C 1
ATOM 7530 O O . PRO D 1 162 ? 4.155 38.108 -4.509 1.00 14.06 162 PRO D O 1
ATOM 7534 N N . ASP D 1 163 ? 5.075 36.409 -3.340 1.00 11.27 163 ASP D N 1
ATOM 7535 C CA . ASP D 1 163 ? 3.799 36.014 -2.760 1.00 12.95 163 ASP D CA 1
ATOM 7536 C C . ASP D 1 163 ? 3.503 36.933 -1.591 1.00 13.73 163 ASP D C 1
ATOM 7537 O O . ASP D 1 163 ? 4.326 37.082 -0.681 1.00 17.36 163 ASP D O 1
ATOM 7542 N N . SER D 1 164 ? 2.321 37.541 -1.648 1.00 18.59 164 SER D N 1
ATOM 7543 C CA . SER D 1 164 ? 1.787 38.421 -0.620 1.00 24.50 164 SER D CA 1
ATOM 7544 C C . SER D 1 164 ? 2.035 37.916 0.791 1.00 17.91 164 SER D C 1
ATOM 7545 O O . SER D 1 164 ? 2.688 38.573 1.607 1.00 22.97 164 SER D O 1
ATOM 7548 N N . HIS D 1 165 ? 1.522 36.728 1.068 1.00 12.75 165 HIS D N 1
ATOM 7549 C CA . HIS D 1 165 ? 1.481 36.251 2.435 1.00 11.50 165 HIS D CA 1
ATOM 7550 C C . HIS D 1 165 ? 2.778 35.631 2.923 1.00 14.60 165 HIS D C 1
ATOM 7551 O O . HIS D 1 165 ? 3.042 35.633 4.119 1.00 12.75 165 HIS D O 1
ATOM 7558 N N . LEU D 1 166 ? 3.597 35.110 2.017 1.00 8.62 166 LEU D N 1
ATOM 7559 C CA . LEU D 1 166 ? 4.743 34.324 2.459 1.00 8.86 166 LEU D CA 1
ATOM 7560 C C . LEU D 1 166 ? 6.114 34.912 2.127 1.00 10.65 166 LEU D C 1
ATOM 7561 O O . LEU D 1 166 ? 7.130 34.322 2.485 1.00 10.35 166 LEU D O 1
ATOM 7566 N N . ASP D 1 167 ? 6.162 36.056 1.452 1.00 12.71 167 ASP D N 1
ATOM 7567 C CA . ASP D 1 167 ? 7.459 36.613 1.056 1.00 15.80 167 ASP D CA 1
ATOM 7568 C C . ASP D 1 167 ? 8.369 36.896 2.256 1.00 10.76 167 ASP D C 1
ATOM 7569 O O . ASP D 1 167 ? 9.540 36.506 2.258 1.00 12.51 167 ASP D O 1
ATOM 7574 N N . ALA D 1 168 ? 7.841 37.562 3.276 1.00 12.18 168 ALA D N 1
ATOM 7575 C CA . ALA D 1 168 ? 8.649 37.861 4.459 1.00 13.76 168 ALA D CA 1
ATOM 7576 C C . ALA D 1 168 ? 9.171 36.595 5.144 1.00 14.19 168 ALA D C 1
ATOM 7577 O O . ALA D 1 168 ? 10.338 36.537 5.546 1.00 12.98 168 ALA D O 1
ATOM 7579 N N . ALA D 1 169 ? 8.307 35.585 5.274 1.00 12.07 169 ALA D N 1
ATOM 7580 C CA . ALA D 1 169 ? 8.725 34.293 5.815 1.00 7.28 169 ALA D CA 1
ATOM 7581 C C . ALA D 1 169 ? 9.820 33.648 4.951 1.00 11.35 169 ALA D C 1
ATOM 7582 O O . ALA D 1 169 ? 10.824 33.148 5.470 1.00 10.25 169 ALA D O 1
ATOM 7584 N N . LEU D 1 170 ? 9.614 33.640 3.637 1.00 13.71 170 LEU D N 1
ATOM 7585 C CA . LEU D 1 170 ? 10.602 33.056 2.735 1.00 13.00 170 LEU D CA 1
ATOM 7586 C C . LEU D 1 170 ? 11.918 33.827 2.809 1.00 10.90 170 LEU D C 1
ATOM 7587 O O . LEU D 1 170 ? 12.994 33.237 2.713 1.00 10.46 170 LEU D O 1
ATOM 7592 N N . ASN D 1 171 ? 11.827 35.140 3.004 1.00 11.66 171 ASN D N 1
ATOM 7593 C CA . ASN D 1 171 ? 13.015 35.991 3.065 1.00 13.75 171 ASN D CA 1
ATOM 7594 C C . ASN D 1 171 ? 13.906 35.724 4.282 1.00 12.67 171 ASN D C 1
ATOM 7595 O O . ASN D 1 171 ? 15.060 36.168 4.312 1.00 13.57 171 ASN D O 1
ATOM 7600 N N . THR D 1 172 ? 13.394 35.004 5.282 1.00 12.22 172 THR D N 1
ATOM 7601 C CA . THR D 1 172 ? 14.239 34.593 6.413 1.00 10.36 172 THR D CA 1
ATOM 7602 C C . THR D 1 172 ? 15.337 33.616 6.010 1.00 11.69 172 THR D C 1
ATOM 7603 O O . THR D 1 172 ? 16.335 33.470 6.723 1.00 12.48 172 THR D O 1
ATOM 7607 N N . GLY D 1 173 ? 15.149 32.939 4.880 1.00 10.20 173 GLY D N 1
ATOM 7608 C CA . GLY D 1 173 ? 16.104 31.941 4.432 1.00 12.31 173 GLY D CA 1
ATOM 7609 C C . GLY D 1 173 ? 15.945 30.581 5.092 1.00 13.24 173 GLY D C 1
ATOM 7610 O O . GLY D 1 173 ? 16.773 29.699 4.885 1.00 12.91 173 GLY D O 1
ATOM 7611 N N . LEU D 1 174 ? 14.876 30.389 5.866 1.00 10.31 174 LEU D N 1
ATOM 7612 C CA . LEU D 1 174 ? 14.790 29.217 6.734 1.00 11.02 174 LEU D CA 1
ATOM 7613 C C . LEU D 1 174 ? 14.027 28.017 6.154 1.00 11.58 174 LEU D C 1
ATOM 7614 O O . LEU D 1 174 ? 13.966 26.954 6.786 1.00 14.06 174 LEU D O 1
ATOM 7619 N N . PHE D 1 175 ? 13.459 28.173 4.960 1.00 9.69 175 PHE D N 1
ATOM 7620 C CA . PHE D 1 175 ? 12.617 27.119 4.404 1.00 9.55 175 PHE D CA 1
ATOM 7621 C C . PHE D 1 175 ? 13.360 26.029 3.652 1.00 9.69 175 PHE D C 1
ATOM 7622 O O . PHE D 1 175 ? 14.262 26.303 2.845 1.00 13.12 175 PHE D O 1
ATOM 7630 N N . ASP D 1 176 ? 12.997 24.786 3.950 1.00 8.59 176 ASP D N 1
ATOM 7631 C CA . ASP D 1 176 ? 13.628 23.633 3.313 1.00 8.48 176 ASP D CA 1
ATOM 7632 C C . ASP D 1 176 ? 13.047 23.387 1.928 1.00 10.12 176 ASP D C 1
ATOM 7633 O O . ASP D 1 176 ? 13.792 23.290 0.951 1.00 10.00 176 ASP D O 1
ATOM 7638 N N . ASN D 1 177 ? 11.718 23.279 1.855 1.00 9.53 177 ASN D N 1
ATOM 7639 C CA . ASN D 1 177 ? 11.018 23.060 0.592 1.00 7.86 177 ASN D CA 1
ATOM 7640 C C . ASN D 1 177 ? 9.943 24.105 0.336 1.00 9.91 177 ASN D C 1
ATOM 7641 O O . ASN D 1 177 ? 9.183 24.461 1.233 1.00 10.02 177 ASN D O 1
ATOM 7646 N N . VAL D 1 178 ? 9.879 24.587 -0.895 1.00 9.91 178 VAL D N 1
ATOM 7647 C CA . VAL D 1 178 ? 8.811 25.481 -1.309 1.00 8.86 178 VAL D CA 1
ATOM 7648 C C . VAL D 1 178 ? 8.073 24.853 -2.497 1.00 10.84 178 VAL D C 1
ATOM 7649 O O . VAL D 1 178 ? 8.666 24.657 -3.569 1.00 10.05 178 VAL D O 1
ATOM 7653 N N . TRP D 1 179 ? 6.796 24.505 -2.310 1.00 6.90 179 TRP D N 1
ATOM 7654 C CA . TRP D 1 179 ? 5.980 24.054 -3.436 1.00 8.36 179 TRP D CA 1
ATOM 7655 C C . TRP D 1 179 ? 5.029 25.168 -3.841 1.00 10.62 179 TRP D C 1
ATOM 7656 O O . TRP D 1 179 ? 4.087 25.509 -3.107 1.00 10.08 179 TRP D O 1
ATOM 7667 N N . ILE D 1 180 ? 5.275 25.734 -5.018 1.00 11.04 180 ILE D N 1
ATOM 7668 C CA . ILE D 1 180 ? 4.481 26.850 -5.520 1.00 8.43 180 ILE D CA 1
ATOM 7669 C C . ILE D 1 180 ? 3.193 26.338 -6.154 1.00 10.11 180 ILE D C 1
ATOM 7670 O O . ILE D 1 180 ? 3.208 25.368 -6.900 1.00 12.33 180 ILE D O 1
ATOM 7675 N N . GLN D 1 181 ? 2.077 26.983 -5.844 1.00 8.19 181 GLN D N 1
ATOM 7676 C CA . GLN D 1 181 ? 0.806 26.554 -6.395 1.00 9.04 181 GLN D CA 1
ATOM 7677 C C . GLN D 1 181 ? 0.583 27.205 -7.753 1.00 8.83 181 GLN D C 1
ATOM 7678 O O . GLN D 1 181 ? 0.172 28.366 -7.825 1.00 11.88 181 GLN D O 1
ATOM 7684 N N . PHE D 1 182 ? 0.847 26.456 -8.819 1.00 9.46 182 PHE D N 1
ATOM 7685 C CA . PHE D 1 182 ? 0.585 26.947 -10.176 1.00 10.73 182 PHE D CA 1
ATOM 7686 C C . PHE D 1 182 ? -0.824 26.550 -10.591 1.00 10.73 182 PHE D C 1
ATOM 7687 O O . PHE D 1 182 ? -1.026 25.803 -11.550 1.00 14.16 182 PHE D O 1
ATOM 7695 N N . TYR D 1 183 ? -1.790 27.032 -9.821 1.00 12.09 183 TYR D N 1
ATOM 7696 C CA . TYR D 1 183 ? -3.199 26.774 -10.075 1.00 13.61 183 TYR D CA 1
ATOM 7697 C C . TYR D 1 183 ? -4.063 27.802 -9.349 1.00 13.74 183 TYR D C 1
ATOM 7698 O O . TYR D 1 183 ? -3.591 28.489 -8.445 1.00 15.59 183 TYR D O 1
ATOM 7707 N N . ASN D 1 184 ? -5.317 27.926 -9.778 1.00 13.27 184 ASN D N 1
ATOM 7708 C CA . ASN D 1 184 ? -6.250 28.893 -9.193 1.00 14.27 184 ASN D CA 1
ATOM 7709 C C . ASN D 1 184 ? -5.828 30.365 -9.298 1.00 16.21 184 ASN D C 1
ATOM 7710 O O . ASN D 1 184 ? -6.271 31.195 -8.503 1.00 16.84 184 ASN D O 1
ATOM 7715 N N . ASN D 1 185 ? -4.989 30.678 -10.284 1.00 13.71 185 ASN D N 1
ATOM 7716 C CA . ASN D 1 185 ? -4.554 32.054 -10.548 1.00 16.79 185 ASN D CA 1
ATOM 7717 C C . ASN D 1 185 ? -4.600 32.373 -12.042 1.00 21.99 185 ASN D C 1
ATOM 7718 O O . ASN D 1 185 ? -3.570 32.656 -12.650 1.00 17.95 185 ASN D O 1
ATOM 7723 N N . PRO D 1 186 ? -5.800 32.336 -12.637 1.00 28.25 186 PRO D N 1
ATOM 7724 C CA . PRO D 1 186 ? -5.939 32.401 -14.099 1.00 30.96 186 PRO D CA 1
ATOM 7725 C C . PRO D 1 186 ? -5.574 33.748 -14.744 1.00 33.83 186 PRO D C 1
ATOM 7726 O O . PRO D 1 186 ? -5.319 33.784 -15.951 1.00 30.24 186 PRO D O 1
ATOM 7730 N N . LEU D 1 187 ? -5.539 34.825 -13.967 1.00 34.89 187 LEU D N 1
ATOM 7731 C CA . LEU D 1 187 ? -5.259 36.152 -14.523 1.00 30.07 187 LEU D CA 1
ATOM 7732 C C . LEU D 1 187 ? -3.801 36.591 -14.363 1.00 42.50 187 LEU D C 1
ATOM 7733 O O . LEU D 1 187 ? -3.366 37.578 -14.962 1.00 32.05 187 LEU D O 1
ATOM 7738 N N . ALA D 1 188 ? -3.042 35.844 -13.572 1.00 25.25 188 ALA D N 1
ATOM 7739 C CA . ALA D 1 188 ? -1.749 36.315 -13.104 1.00 26.16 188 ALA D CA 1
ATOM 7740 C C . ALA D 1 188 ? -0.572 35.938 -13.998 1.00 23.03 188 ALA D C 1
ATOM 7741 O O . ALA D 1 188 ? 0.574 36.251 -13.667 1.00 29.39 188 ALA D O 1
ATOM 7743 N N . GLN D 1 189 ? -0.847 35.264 -15.111 1.00 22.05 189 GLN D N 1
ATOM 7744 C CA . GLN D 1 189 ? 0.193 34.897 -16.068 1.00 22.40 189 GLN D CA 1
ATOM 7745 C C . GLN D 1 189 ? 1.319 34.096 -15.414 1.00 17.57 189 GLN D C 1
ATOM 7746 O O . GLN D 1 189 ? 2.505 34.366 -15.635 1.00 15.98 189 GLN D O 1
ATOM 7752 N N . CYS D 1 190 ? 0.953 33.109 -14.602 1.00 17.79 190 CYS D N 1
ATOM 7753 C CA . CYS D 1 190 ? 1.975 32.305 -13.949 1.00 14.34 190 CYS D CA 1
ATOM 7754 C C . CYS D 1 190 ? 1.672 30.804 -13.965 1.00 11.14 190 CYS D C 1
ATOM 7755 O O . CYS D 1 190 ? 2.510 30.004 -13.563 1.00 15.50 190 CYS D O 1
ATOM 7758 N N . GLN D 1 191 ? 0.488 30.418 -14.442 1.00 14.54 191 GLN D N 1
ATOM 7759 C CA . GLN D 1 191 ? 0.126 28.995 -14.463 1.00 13.16 191 GLN D CA 1
ATOM 7760 C C . GLN D 1 191 ? -0.135 28.493 -15.882 1.00 15.21 191 GLN D C 1
ATOM 7761 O O . GLN D 1 191 ? -0.139 29.277 -16.841 1.00 13.79 191 GLN D O 1
ATOM 7767 N N . TYR D 1 192 ? -0.338 27.185 -16.017 1.00 16.52 192 TYR D N 1
ATOM 7768 C CA . TYR D 1 192 ? -0.601 26.597 -17.326 1.00 14.37 192 TYR D CA 1
ATOM 7769 C C . TYR D 1 192 ? -1.994 26.944 -17.814 1.00 13.20 192 TYR D C 1
ATOM 7770 O O . TYR D 1 192 ? -2.935 27.019 -17.028 1.00 13.14 192 TYR D O 1
ATOM 7779 N N . SER D 1 193 ? -2.121 27.157 -19.122 1.00 13.75 193 SER D N 1
ATOM 7780 C CA . SER D 1 193 ? -3.434 27.181 -19.769 1.00 13.80 193 SER D CA 1
ATOM 7781 C C . SER D 1 193 ? -3.274 26.545 -21.141 1.00 16.30 193 SER D C 1
ATOM 7782 O O . SER D 1 193 ? -2.159 26.398 -21.633 1.00 15.38 193 SER D O 1
ATOM 7785 N N . SER D 1 194 ? -4.376 26.135 -21.754 1.00 15.14 194 SER D N 1
ATOM 7786 C CA . SER D 1 194 ? -4.284 25.487 -23.058 1.00 12.76 194 SER D CA 1
ATOM 7787 C C . SER D 1 194 ? -3.725 26.442 -24.120 1.00 14.67 194 SER D C 1
ATOM 7788 O O . SER D 1 194 ? -3.224 26.007 -25.156 1.00 24.61 194 SER D O 1
ATOM 7791 N N . GLY D 1 195 ? -3.794 27.739 -23.853 1.00 15.30 195 GLY D N 1
ATOM 7792 C CA . GLY D 1 195 ? -3.271 28.716 -24.790 1.00 19.03 195 GLY D CA 1
ATOM 7793 C C . GLY D 1 195 ? -1.797 29.069 -24.653 1.00 22.37 195 GLY D C 1
ATOM 7794 O O . GLY D 1 195 ? -1.222 29.673 -25.571 1.00 19.72 195 GLY D O 1
ATOM 7795 N N . ASN D 1 196 ? -1.174 28.693 -23.535 1.00 16.78 196 ASN D N 1
ATOM 7796 C CA . ASN D 1 196 ? 0.203 29.117 -23.266 1.00 13.07 196 ASN D CA 1
ATOM 7797 C C . ASN D 1 196 ? 0.904 28.300 -22.174 1.00 12.72 196 ASN D C 1
ATOM 7798 O O . ASN D 1 196 ? 0.414 28.210 -21.050 1.00 13.34 196 ASN D O 1
ATOM 7803 N N . THR D 1 197 ? 2.069 27.751 -22.505 1.00 12.08 197 THR D N 1
ATOM 7804 C CA . THR D 1 197 ? 2.871 26.976 -21.560 1.00 14.66 197 THR D CA 1
ATOM 7805 C C . THR D 1 197 ? 3.964 27.867 -20.973 1.00 16.29 197 THR D C 1
ATOM 7806 O O . THR D 1 197 ? 4.582 27.544 -19.951 1.00 14.27 197 THR D O 1
ATOM 7810 N N . ASN D 1 198 ? 4.186 29.020 -21.589 1.00 14.67 198 ASN D N 1
ATOM 7811 C CA . ASN D 1 198 ? 5.303 29.855 -21.155 1.00 15.24 198 ASN D CA 1
ATOM 7812 C C . ASN D 1 198 ? 5.080 30.638 -19.856 1.00 15.82 198 ASN D C 1
ATOM 7813 O O . ASN D 1 198 ? 6.048 30.995 -19.189 1.00 14.71 198 ASN D O 1
ATOM 7818 N N . ASP D 1 199 ? 3.827 30.894 -19.481 1.00 12.86 199 ASP D N 1
ATOM 7819 C CA . ASP D 1 199 ? 3.563 31.595 -18.227 1.00 12.47 199 ASP D CA 1
ATOM 7820 C C . ASP D 1 199 ? 4.108 30.799 -17.041 1.00 13.60 199 ASP D C 1
ATOM 7821 O O . ASP D 1 199 ? 4.700 31.373 -16.113 1.00 12.49 199 ASP D O 1
ATOM 7826 N N . ILE D 1 200 ? 3.907 29.481 -17.063 1.00 13.06 200 ILE D N 1
ATOM 7827 C CA . ILE D 1 200 ? 4.382 28.648 -15.956 1.00 10.92 200 ILE D CA 1
ATOM 7828 C C . ILE D 1 200 ? 5.904 28.492 -15.971 1.00 15.96 200 ILE D C 1
ATOM 7829 O O . ILE D 1 200 ? 6.549 28.513 -14.918 1.00 12.26 200 ILE D O 1
ATOM 7834 N N . LEU D 1 201 ? 6.492 28.371 -17.156 1.00 13.78 201 LEU D N 1
ATOM 7835 C CA . LEU D 1 201 ? 7.944 28.248 -17.229 1.00 10.57 201 LEU D CA 1
ATOM 7836 C C . LEU D 1 201 ? 8.607 29.549 -16.786 1.00 11.82 201 LEU D C 1
ATOM 7837 O O . LEU D 1 201 ? 9.632 29.522 -16.086 1.00 10.77 201 LEU D O 1
ATOM 7842 N N . SER D 1 202 ? 8.035 30.691 -17.167 1.00 10.27 202 SER D N 1
ATOM 7843 C CA A SER D 1 202 ? 8.617 31.980 -16.802 0.50 13.60 202 SER D CA 1
ATOM 7844 C CA B SER D 1 202 ? 8.647 31.963 -16.798 0.50 13.60 202 SER D CA 1
ATOM 7845 C C . SER D 1 202 ? 8.470 32.258 -15.308 1.00 13.03 202 SER D C 1
ATOM 7846 O O . SER D 1 202 ? 9.375 32.803 -14.667 1.00 10.23 202 SER D O 1
ATOM 7851 N N . SER D 1 203 ? 7.321 31.875 -14.752 1.00 10.57 203 SER D N 1
ATOM 7852 C CA . SER D 1 203 ? 7.098 32.007 -13.312 1.00 13.54 203 SER D CA 1
ATOM 7853 C C . SER D 1 203 ? 8.056 31.107 -12.526 1.00 10.52 203 SER D C 1
ATOM 7854 O O . SER D 1 203 ? 8.630 31.540 -11.528 1.00 9.96 203 SER D O 1
ATOM 7857 N N . TRP D 1 204 ? 8.214 29.861 -12.971 1.00 10.76 204 TRP D N 1
ATOM 7858 C CA . TRP D 1 204 ? 9.175 28.946 -12.374 1.00 9.06 204 TRP D CA 1
ATOM 7859 C C . TRP D 1 204 ? 10.566 29.567 -12.332 1.00 11.19 204 TRP D C 1
ATOM 7860 O O . TRP D 1 204 ? 11.227 29.548 -11.294 1.00 10.43 204 TRP D O 1
ATOM 7871 N N . ASN D 1 205 ? 11.012 30.128 -13.454 1.00 12.46 205 ASN D N 1
ATOM 7872 C CA A ASN D 1 205 ? 12.330 30.753 -13.495 0.73 10.74 205 ASN D CA 1
ATOM 7873 C CA B ASN D 1 205 ? 12.324 30.773 -13.512 0.27 10.83 205 ASN D CA 1
ATOM 7874 C C . ASN D 1 205 ? 12.460 31.896 -12.493 1.00 11.33 205 ASN D C 1
ATOM 7875 O O . ASN D 1 205 ? 13.492 32.032 -11.838 1.00 11.52 205 ASN D O 1
ATOM 7884 N N . THR D 1 206 ? 11.413 32.709 -12.371 1.00 10.01 206 THR D N 1
ATOM 7885 C CA . THR D 1 206 ? 11.428 33.821 -11.424 1.00 11.71 206 THR D CA 1
ATOM 7886 C C . THR D 1 206 ? 11.537 33.309 -9.991 1.00 9.93 206 THR D C 1
ATOM 7887 O O . THR D 1 206 ? 12.373 33.771 -9.208 1.00 10.31 206 THR D O 1
ATOM 7891 N N . TRP D 1 207 ? 10.693 32.338 -9.654 1.00 9.62 207 TRP D N 1
ATOM 7892 C CA . TRP D 1 207 ? 10.715 31.745 -8.319 1.00 9.56 207 TRP D CA 1
ATOM 7893 C C . TRP D 1 207 ? 12.058 31.112 -7.932 1.00 9.77 207 TRP D C 1
ATOM 7894 O O . TRP D 1 207 ? 12.560 31.348 -6.824 1.00 9.06 207 TRP D O 1
ATOM 7905 N N . THR D 1 208 ? 12.640 30.307 -8.821 1.00 8.99 208 THR D N 1
ATOM 7906 C CA . THR D 1 208 ? 13.857 29.576 -8.470 1.00 6.89 208 THR D CA 1
ATOM 7907 C C . THR D 1 208 ? 15.086 30.487 -8.378 1.00 9.36 208 THR D C 1
ATOM 7908 O O . THR D 1 208 ? 16.080 30.121 -7.763 1.00 11.46 208 THR D O 1
ATOM 7912 N N . SER D 1 209 ? 15.016 31.674 -8.976 1.00 10.87 209 SER D N 1
ATOM 7913 C CA . SER D 1 209 ? 16.165 32.580 -8.958 1.00 9.32 209 SER D CA 1
ATOM 7914 C C . SER D 1 209 ? 16.007 33.683 -7.914 1.00 9.09 209 SER D C 1
ATOM 7915 O O . SER D 1 209 ? 16.882 34.548 -7.790 1.00 9.63 209 SER D O 1
ATOM 7918 N N . SER D 1 210 ? 14.892 33.661 -7.183 1.00 9.20 210 SER D N 1
ATOM 7919 C CA . SER D 1 210 ? 14.584 34.723 -6.228 1.00 14.23 210 SER D CA 1
ATOM 7920 C C . SER D 1 210 ? 14.237 34.199 -4.844 1.00 12.23 210 SER D C 1
ATOM 7921 O O . SER D 1 210 ? 13.787 34.968 -3.992 1.00 13.98 210 SER D O 1
ATOM 7924 N N . THR D 1 211 ? 14.426 32.905 -4.616 1.00 7.13 211 THR D N 1
ATOM 7925 C CA . THR D 1 211 ? 13.969 32.297 -3.360 1.00 10.77 211 THR D CA 1
ATOM 7926 C C . THR D 1 211 ? 15.056 31.454 -2.705 1.00 9.89 211 THR D C 1
ATOM 7927 O O . THR D 1 211 ? 15.629 30.570 -3.341 1.00 9.95 211 THR D O 1
ATOM 7931 N N . THR D 1 212 ? 15.325 31.712 -1.423 1.00 10.27 212 THR D N 1
ATOM 7932 C CA . THR D 1 212 ? 16.262 30.896 -0.669 1.00 13.22 212 THR D CA 1
ATOM 7933 C C . THR D 1 212 ? 15.495 29.687 -0.152 1.00 10.96 212 THR D C 1
ATOM 7934 O O . THR D 1 212 ? 14.544 29.832 0.623 1.00 13.84 212 THR D O 1
ATOM 7938 N N . ALA D 1 213 ? 15.884 28.503 -0.618 1.00 10.16 213 ALA D N 1
ATOM 7939 C CA . ALA D 1 213 ? 15.235 27.251 -0.231 1.00 9.78 213 ALA D CA 1
ATOM 7940 C C . ALA D 1 213 ? 16.113 26.086 -0.630 1.00 10.79 213 ALA D C 1
ATOM 7941 O O . ALA D 1 213 ? 16.863 26.174 -1.603 1.00 13.20 213 ALA D O 1
ATOM 7943 N N . GLY D 1 214 ? 16.022 24.989 0.111 1.00 9.96 214 GLY D N 1
ATOM 7944 C CA . GLY D 1 214 ? 16.759 23.796 -0.258 1.00 14.47 214 GLY D CA 1
ATOM 7945 C C . GLY D 1 214 ? 16.291 23.230 -1.589 1.00 14.16 214 GLY D C 1
ATOM 7946 O O . GLY D 1 214 ? 17.100 22.953 -2.480 1.00 12.06 214 GLY D O 1
ATOM 7947 N N . LYS D 1 215 ? 14.979 23.059 -1.721 1.00 10.31 215 LYS D N 1
ATOM 7948 C CA . LYS D 1 215 ? 14.381 22.539 -2.945 1.00 10.67 215 LYS D CA 1
ATOM 7949 C C . LYS D 1 215 ? 13.108 23.297 -3.273 1.00 11.59 215 LYS D C 1
ATOM 7950 O O . LYS D 1 215 ? 12.374 23.732 -2.378 1.00 10.79 215 LYS D O 1
ATOM 7956 N N . ILE D 1 216 ? 12.848 23.449 -4.566 1.00 8.89 216 ILE D N 1
ATOM 7957 C CA A ILE D 1 216 ? 11.623 24.073 -5.054 0.44 11.98 216 ILE D CA 1
ATOM 7958 C CA B ILE D 1 216 ? 11.613 24.064 -5.020 0.56 11.98 216 ILE D CA 1
ATOM 7959 C C . ILE D 1 216 ? 10.827 23.050 -5.857 1.00 11.72 216 ILE D C 1
ATOM 7960 O O . ILE D 1 216 ? 11.395 22.336 -6.688 1.00 11.24 216 ILE D O 1
ATOM 7969 N N . PHE D 1 217 ? 9.521 22.973 -5.604 1.00 9.86 217 PHE D N 1
ATOM 7970 C CA . PHE D 1 217 ? 8.660 21.993 -6.258 1.00 8.65 217 PHE D CA 1
ATOM 7971 C C . PHE D 1 217 ? 7.598 22.672 -7.106 1.00 10.94 217 PHE D C 1
ATOM 7972 O O . PHE D 1 217 ? 7.081 23.734 -6.744 1.00 8.50 217 PHE D O 1
ATOM 7980 N N . LEU D 1 218 ? 7.258 22.047 -8.230 1.00 8.74 218 LEU D N 1
ATOM 7981 C CA . LEU D 1 218 ? 6.184 22.540 -9.095 1.00 7.20 218 LEU D CA 1
ATOM 7982 C C . LEU D 1 218 ? 4.846 22.000 -8.590 1.00 11.10 218 LEU D C 1
ATOM 7983 O O . LEU D 1 218 ? 4.584 20.798 -8.683 1.00 13.07 218 LEU D O 1
ATOM 7988 N N . GLY D 1 219 ? 4.008 22.879 -8.045 1.00 8.42 219 GLY D N 1
ATOM 7989 C CA . GLY D 1 219 ? 2.731 22.453 -7.467 1.00 11.45 219 GLY D CA 1
ATOM 7990 C C . GLY D 1 219 ? 1.588 22.489 -8.470 1.00 10.40 219 GLY D C 1
ATOM 7991 O O . GLY D 1 219 ? 1.335 23.519 -9.109 1.00 9.61 219 GLY D O 1
ATOM 7992 N N . LEU D 1 220 ? 0.881 21.366 -8.588 1.00 10.38 220 LEU D N 1
ATOM 7993 C CA . LEU D 1 220 ? -0.134 21.187 -9.633 1.00 11.13 220 LEU D CA 1
ATOM 7994 C C . LEU D 1 220 ? -1.393 20.545 -9.074 1.00 12.29 220 LEU D C 1
ATOM 7995 O O . LEU D 1 220 ? -1.331 19.855 -8.055 1.00 11.55 220 LEU D O 1
ATOM 8000 N N . PRO D 1 221 ? -2.537 20.740 -9.758 1.00 11.05 221 PRO D N 1
ATOM 8001 C CA . PRO D 1 221 ? -3.744 19.978 -9.418 1.00 12.31 221 PRO D CA 1
ATOM 8002 C C . PRO D 1 221 ? -3.647 18.587 -10.023 1.00 13.32 221 PRO D C 1
ATOM 8003 O O . PRO D 1 221 ? -3.182 18.440 -11.161 1.00 14.14 221 PRO D O 1
ATOM 8007 N N . ALA D 1 222 ? -4.087 17.578 -9.276 1.00 12.84 222 ALA D N 1
ATOM 8008 C CA . ALA D 1 222 ? -3.920 16.193 -9.698 1.00 11.40 222 ALA D CA 1
ATOM 8009 C C . ALA D 1 222 ? -4.988 15.778 -10.704 1.00 13.15 222 ALA D C 1
ATOM 8010 O O . ALA D 1 222 ? -4.867 14.733 -11.346 1.00 15.95 222 ALA D O 1
ATOM 8012 N N . ALA D 1 223 ? -6.020 16.603 -10.842 1.00 11.25 223 ALA D N 1
ATOM 8013 C CA . ALA D 1 223 ? -7.116 16.331 -11.771 1.00 15.74 223 ALA D CA 1
ATOM 8014 C C . ALA D 1 223 ? -7.781 17.636 -12.169 1.00 12.66 223 ALA D C 1
ATOM 8015 O O . ALA D 1 223 ? -7.630 18.642 -11.482 1.00 14.01 223 ALA D O 1
ATOM 8017 N N . PRO D 1 224 ? -8.524 17.633 -13.293 1.00 17.13 224 PRO D N 1
ATOM 8018 C CA . PRO D 1 224 ? -9.217 18.859 -13.704 1.00 15.60 224 PRO D CA 1
ATOM 8019 C C . PRO D 1 224 ? -10.135 19.439 -12.624 1.00 17.21 224 PRO D C 1
ATOM 8020 O O . PRO D 1 224 ? -10.309 20.658 -12.576 1.00 23.24 224 PRO D O 1
ATOM 8024 N N . GLU D 1 225 ? -10.705 18.595 -11.764 1.00 20.73 225 GLU D N 1
ATOM 8025 C CA . GLU D 1 225 ? -11.627 19.085 -10.731 1.00 21.92 225 GLU D CA 1
ATOM 8026 C C . GLU D 1 225 ? -10.980 19.312 -9.361 1.00 21.81 225 GLU D C 1
ATOM 8027 O O . GLU D 1 225 ? -11.670 19.610 -8.386 1.00 18.96 225 GLU D O 1
ATOM 8033 N N . ALA D 1 226 ? -9.661 19.168 -9.290 1.00 19.29 226 ALA D N 1
ATOM 8034 C CA . ALA D 1 226 ? -8.924 19.458 -8.062 1.00 15.87 226 ALA D CA 1
ATOM 8035 C C . ALA D 1 226 ? -8.774 20.958 -7.842 1.00 16.17 226 ALA D C 1
ATOM 8036 O O . ALA D 1 226 ? -8.591 21.415 -6.714 1.00 23.59 226 ALA D O 1
ATOM 8038 N N . ALA D 1 227 ? -8.836 21.719 -8.933 1.00 20.18 227 ALA D N 1
ATOM 8039 C CA . ALA D 1 227 ? -8.743 23.172 -8.873 1.00 16.21 227 ALA D CA 1
ATOM 8040 C C . ALA D 1 227 ? -9.522 23.750 -10.041 1.00 21.36 227 ALA D C 1
ATOM 8041 O O . ALA D 1 227 ? -9.817 23.041 -10.998 1.00 24.78 227 ALA D O 1
ATOM 8043 N N . GLY D 1 228 ? -9.842 25.038 -9.974 1.00 25.75 228 GLY D N 1
ATOM 8044 C CA . GLY D 1 228 ? -10.618 25.673 -11.027 1.00 27.73 228 GLY D CA 1
ATOM 8045 C C . GLY D 1 228 ? -9.859 25.885 -12.327 1.00 26.79 228 GLY D C 1
ATOM 8046 O O . GLY D 1 228 ? -10.449 25.852 -13.410 1.00 29.25 228 GLY D O 1
ATOM 8047 N N . SER D 1 229 ? -8.552 26.109 -12.227 1.00 20.39 229 SER D N 1
ATOM 8048 C CA . SER D 1 229 ? -7.709 26.321 -13.403 1.00 16.85 229 SER D CA 1
ATOM 8049 C C . SER D 1 229 ? -6.280 25.878 -13.110 1.00 18.04 229 SER D C 1
ATOM 8050 O O . SER D 1 229 ? -5.865 25.843 -11.946 1.00 16.85 229 SER D O 1
ATOM 8053 N N . GLY D 1 230 ? -5.538 25.513 -14.157 1.00 16.81 230 GLY D N 1
ATOM 8054 C CA . GLY D 1 230 ? -4.138 25.163 -13.992 1.00 15.90 230 GLY D CA 1
ATOM 8055 C C . GLY D 1 230 ? -3.769 23.715 -14.246 1.00 14.56 230 GLY D C 1
ATOM 8056 O O . GLY D 1 230 ? -2.580 23.402 -14.346 1.00 13.61 230 GLY D O 1
ATOM 8057 N N . TYR D 1 231 ? -4.765 22.831 -14.341 1.00 12.30 231 TYR D N 1
ATOM 8058 C CA . TYR D 1 231 ? -4.492 21.417 -14.579 1.00 10.53 231 TYR D CA 1
ATOM 8059 C C . TYR D 1 231 ? -3.743 21.220 -15.893 1.00 17.61 231 TYR D C 1
ATOM 8060 O O . TYR D 1 231 ? -4.137 21.768 -16.925 1.00 15.01 231 TYR D O 1
ATOM 8069 N N . ILE D 1 232 ? -2.667 20.437 -15.844 1.00 11.99 232 ILE D N 1
ATOM 8070 C CA . ILE D 1 232 ? -1.856 20.150 -17.015 1.00 12.98 232 ILE D CA 1
ATOM 8071 C C . ILE D 1 232 ? -1.981 18.684 -17.409 1.00 18.27 232 ILE D C 1
ATOM 8072 O O . ILE D 1 232 ? -1.696 17.801 -16.606 1.00 15.42 232 ILE D O 1
ATOM 8077 N N . PRO D 1 233 ? -2.400 18.414 -18.658 1.00 14.82 233 PRO D N 1
ATOM 8078 C CA . PRO D 1 233 ? -2.405 17.029 -19.141 1.00 18.17 233 PRO D CA 1
ATOM 8079 C C . PRO D 1 233 ? -1.029 16.387 -18.960 1.00 21.94 233 PRO D C 1
ATOM 8080 O O . PRO D 1 233 ? -0.011 17.019 -19.255 1.00 18.15 233 PRO D O 1
ATOM 8084 N N . PRO D 1 234 ? -0.989 15.147 -18.451 1.00 15.45 234 PRO D N 1
ATOM 8085 C CA . PRO D 1 234 ? 0.313 14.565 -18.096 1.00 16.85 234 PRO D CA 1
ATOM 8086 C C . PRO D 1 234 ? 1.330 14.509 -19.245 1.00 19.19 234 PRO D C 1
ATOM 8087 O O . PRO D 1 234 ? 2.526 14.691 -19.004 1.00 19.92 234 PRO D O 1
ATOM 8091 N N . ASP D 1 235 ? 0.873 14.292 -20.473 1.00 19.28 235 ASP D N 1
ATOM 8092 C CA A ASP D 1 235 ? 1.759 14.236 -21.630 0.50 20.95 235 ASP D CA 1
ATOM 8093 C CA B ASP D 1 235 ? 1.800 14.223 -21.596 0.50 20.91 235 ASP D CA 1
ATOM 8094 C C . ASP D 1 235 ? 2.454 15.575 -21.877 1.00 19.37 235 ASP D C 1
ATOM 8095 O O . ASP D 1 235 ? 3.613 15.626 -22.304 1.00 20.36 235 ASP D O 1
ATOM 8104 N N . VAL D 1 236 ? 1.725 16.658 -21.619 1.00 15.67 236 VAL D N 1
ATOM 8105 C CA . VAL D 1 236 ? 2.267 18.001 -21.775 1.00 14.05 236 VAL D CA 1
ATOM 8106 C C . VAL D 1 236 ? 3.300 18.226 -20.678 1.00 14.97 236 VAL D C 1
ATOM 8107 O O . VAL D 1 236 ? 4.405 18.699 -20.936 1.00 16.95 236 VAL D O 1
ATOM 8111 N N . LEU D 1 237 ? 2.938 17.859 -19.452 1.00 17.89 237 LEU D N 1
ATOM 8112 C CA . LEU D 1 237 ? 3.852 18.000 -18.327 1.00 12.36 237 LEU D CA 1
ATOM 8113 C C . LEU D 1 237 ? 5.180 17.280 -18.567 1.00 17.39 237 LEU D C 1
ATOM 8114 O O . LEU D 1 237 ? 6.249 17.883 -18.451 1.00 15.53 237 LEU D O 1
ATOM 8119 N N . THR D 1 238 ? 5.124 15.999 -18.916 1.00 11.14 238 THR D N 1
ATOM 8120 C CA . THR D 1 238 ? 6.340 15.206 -19.010 1.00 10.79 238 THR D CA 1
ATOM 8121 C C . THR D 1 238 ? 7.108 15.486 -20.293 1.00 18.53 238 THR D C 1
ATOM 8122 O O . THR D 1 238 ? 8.335 15.379 -20.324 1.00 18.92 238 THR D O 1
ATOM 8126 N N . GLY D 1 239 ? 6.379 15.844 -21.345 1.00 20.66 239 GLY D N 1
ATOM 8127 C CA . GLY D 1 239 ? 6.982 16.028 -22.648 1.00 22.08 239 GLY D CA 1
ATOM 8128 C C . GLY D 1 239 ? 7.666 17.369 -22.809 1.00 19.43 239 GLY D C 1
ATOM 8129 O O . GLY D 1 239 ? 8.719 17.449 -23.445 1.00 16.73 239 GLY D O 1
ATOM 8130 N N . GLN D 1 240 ? 7.099 18.423 -22.229 1.00 16.64 240 GLN D N 1
ATOM 8131 C CA A GLN D 1 240 ? 7.554 19.786 -22.490 0.85 22.75 240 GLN D CA 1
ATOM 8132 C CA B GLN D 1 240 ? 7.672 19.742 -22.481 0.15 22.19 240 GLN D CA 1
ATOM 8133 C C . GLN D 1 240 ? 7.906 20.648 -21.282 1.00 18.28 240 GLN D C 1
ATOM 8134 O O . GLN D 1 240 ? 8.640 21.623 -21.410 1.00 15.21 240 GLN D O 1
ATOM 8145 N N . ILE D 1 241 ? 7.318 20.339 -20.128 1.00 14.84 241 ILE D N 1
ATOM 8146 C CA . ILE D 1 241 ? 7.552 21.176 -18.943 1.00 13.67 241 ILE D CA 1
ATOM 8147 C C . ILE D 1 241 ? 8.673 20.651 -18.052 1.00 15.30 241 ILE D C 1
ATOM 8148 O O . ILE D 1 241 ? 9.632 21.370 -17.762 1.00 15.22 241 ILE D O 1
ATOM 8153 N N . LEU D 1 242 ? 8.567 19.398 -17.625 1.00 13.88 242 LEU D N 1
ATOM 8154 C CA . LEU D 1 242 ? 9.629 18.786 -16.826 1.00 14.99 242 LEU D CA 1
ATOM 8155 C C . LEU D 1 242 ? 11.058 18.891 -17.410 1.00 14.81 242 LEU D C 1
ATOM 8156 O O . LEU D 1 242 ? 12.003 19.161 -16.664 1.00 13.64 242 LEU D O 1
ATOM 8161 N N . PRO D 1 243 ? 11.239 18.695 -18.735 1.00 13.51 243 PRO D N 1
ATOM 8162 C CA . PRO D 1 243 ? 12.613 18.836 -19.235 1.00 16.83 243 PRO D CA 1
ATOM 8163 C C . PRO D 1 243 ? 13.184 20.241 -19.015 1.00 19.19 243 PRO D C 1
ATOM 8164 O O . PRO D 1 243 ? 14.400 20.386 -18.851 1.00 22.03 243 PRO D O 1
ATOM 8168 N N . GLN D 1 244 ? 12.322 21.253 -18.987 1.00 14.94 244 GLN D N 1
ATOM 8169 C CA . GLN D 1 244 ? 12.780 22.619 -18.755 1.00 14.31 244 GLN D CA 1
ATOM 8170 C C . GLN D 1 244 ? 12.992 22.914 -17.274 1.00 17.08 244 GLN D C 1
ATOM 8171 O O . GLN D 1 244 ? 14.035 23.451 -16.885 1.00 15.08 244 GLN D O 1
ATOM 8177 N N . ILE D 1 245 ? 12.022 22.552 -16.438 1.00 12.00 245 ILE D N 1
ATOM 8178 C CA . ILE D 1 245 ? 12.135 22.901 -15.019 1.00 12.56 245 ILE D CA 1
ATOM 8179 C C . ILE D 1 245 ? 13.231 22.129 -14.272 1.00 13.14 245 ILE D C 1
ATOM 8180 O O . ILE D 1 245 ? 13.781 22.628 -13.288 1.00 12.05 245 ILE D O 1
ATOM 8185 N N . LYS D 1 246 ? 13.573 20.938 -14.753 1.00 11.98 246 LYS D N 1
ATOM 8186 C CA . LYS D 1 246 ? 14.684 20.167 -14.192 1.00 15.68 246 LYS D CA 1
ATOM 8187 C C . LYS D 1 246 ? 16.042 20.832 -14.388 1.00 13.04 246 LYS D C 1
ATOM 8188 O O . LYS D 1 246 ? 17.027 20.421 -13.778 1.00 19.63 246 LYS D O 1
ATOM 8194 N N . THR D 1 247 ? 16.105 21.857 -15.238 1.00 14.55 247 THR D N 1
ATOM 8195 C CA . THR D 1 247 ? 17.365 22.566 -15.445 1.00 13.13 247 THR D CA 1
ATOM 8196 C C . THR D 1 247 ? 17.712 23.449 -14.247 1.00 17.32 247 THR D C 1
ATOM 8197 O O . THR D 1 247 ? 18.817 23.982 -14.172 1.00 16.40 247 THR D O 1
ATOM 8201 N N . SER D 1 248 ? 16.781 23.594 -13.305 1.00 14.16 248 SER D N 1
ATOM 8202 C CA . SER D 1 248 ? 17.060 24.390 -12.105 1.00 12.66 248 SER D CA 1
ATOM 8203 C C . SER D 1 248 ? 17.971 23.653 -11.133 1.00 11.68 248 SER D C 1
ATOM 8204 O O . SER D 1 248 ? 17.845 22.445 -10.936 1.00 15.35 248 SER D O 1
ATOM 8207 N N . ALA D 1 249 ? 18.892 24.392 -10.520 1.00 9.24 249 ALA D N 1
ATOM 8208 C CA . ALA D 1 249 ? 19.772 23.851 -9.498 1.00 11.21 249 ALA D CA 1
ATOM 8209 C C . ALA D 1 249 ? 19.011 23.447 -8.245 1.00 11.08 249 ALA D C 1
ATOM 8210 O O . ALA D 1 249 ? 19.540 22.708 -7.410 1.00 14.15 249 ALA D O 1
ATOM 8212 N N . LYS D 1 250 ? 17.783 23.933 -8.105 1.00 9.92 250 LYS D N 1
ATOM 8213 C CA A LYS D 1 250 ? 16.969 23.678 -6.921 0.50 11.87 250 LYS D CA 1
ATOM 8214 C CA B LYS D 1 250 ? 17.021 23.587 -6.905 0.50 11.87 250 LYS D CA 1
ATOM 8215 C C . LYS D 1 250 ? 15.721 22.841 -7.195 1.00 14.59 250 LYS D C 1
ATOM 8216 O O . LYS D 1 250 ? 14.821 22.808 -6.367 1.00 11.46 250 LYS D O 1
ATOM 8227 N N . TYR D 1 251 ? 15.640 22.201 -8.359 1.00 10.75 251 TYR D N 1
ATOM 8228 C CA . TYR D 1 251 ? 14.476 21.367 -8.666 1.00 12.30 251 TYR D CA 1
ATOM 8229 C C . TYR D 1 251 ? 14.345 20.203 -7.685 1.00 8.85 251 TYR D C 1
ATOM 8230 O O . TYR D 1 251 ? 15.278 19.393 -7.534 1.00 10.25 251 TYR D O 1
ATOM 8239 N N . GLY D 1 252 ? 13.187 20.103 -7.034 1.00 10.79 252 GLY D N 1
ATOM 8240 C CA . GLY D 1 252 ? 12.963 19.027 -6.080 1.00 11.53 252 GLY D CA 1
ATOM 8241 C C . GLY D 1 252 ? 11.962 17.991 -6.560 1.00 11.74 252 GLY D C 1
ATOM 8242 O O . GLY D 1 252 ? 11.990 16.834 -6.122 1.00 13.06 252 GLY D O 1
ATOM 8243 N N . GLY D 1 253 ? 11.067 18.405 -7.446 1.00 10.07 253 GLY D N 1
ATOM 8244 C CA . GLY D 1 253 ? 10.026 17.518 -7.927 1.00 15.15 253 GLY D CA 1
ATOM 8245 C C . GLY D 1 253 ? 8.701 18.216 -8.123 1.00 11.87 253 GLY D C 1
ATOM 8246 O O . GLY D 1 253 ? 8.649 19.401 -8.482 1.00 10.10 253 GLY D O 1
ATOM 8247 N N . VAL D 1 254 ? 7.620 17.472 -7.897 1.00 10.22 254 VAL D N 1
ATOM 8248 C CA . VAL D 1 254 ? 6.271 17.955 -8.153 1.00 7.75 254 VAL D CA 1
ATOM 8249 C C . VAL D 1 254 ? 5.437 17.829 -6.876 1.00 9.22 254 VAL D C 1
ATOM 8250 O O . VAL D 1 254 ? 5.572 16.853 -6.129 1.00 11.23 254 VAL D O 1
ATOM 8254 N N . MET D 1 255 ? 4.619 18.840 -6.594 1.00 8.43 255 MET D N 1
ATOM 8255 C CA . MET D 1 255 ? 3.653 18.742 -5.505 1.00 10.29 255 MET D CA 1
ATOM 8256 C C . MET D 1 255 ? 2.268 18.621 -6.127 1.00 8.73 255 MET D C 1
ATOM 8257 O O . MET D 1 255 ? 1.976 19.258 -7.147 1.00 8.83 255 MET D O 1
ATOM 8262 N N . LEU D 1 256 ? 1.410 17.799 -5.522 1.00 9.32 256 LEU D N 1
ATOM 8263 C CA . LEU D 1 256 ? 0.057 17.629 -6.030 1.00 9.21 256 LEU D CA 1
ATOM 8264 C C . LEU D 1 256 ? -0.997 17.931 -4.973 1.00 11.26 256 LEU D C 1
ATOM 8265 O O . LEU D 1 256 ? -0.864 17.531 -3.804 1.00 10.31 256 LEU D O 1
ATOM 8270 N N . TYR D 1 257 ? -2.025 18.669 -5.388 1.00 11.53 257 TYR D N 1
ATOM 8271 C CA . TYR D 1 257 ? -3.265 18.765 -4.633 1.00 11.85 257 TYR D CA 1
ATOM 8272 C C . TYR D 1 257 ? -4.345 17.963 -5.371 1.00 13.88 257 TYR D C 1
ATOM 8273 O O . TYR D 1 257 ? -4.669 18.290 -6.516 1.00 14.08 257 TYR D O 1
ATOM 8282 N N . SER D 1 258 ? -4.900 16.898 -4.781 1.00 9.59 258 SER D N 1
ATOM 8283 C CA . SER D 1 258 ? -4.543 16.343 -3.483 1.00 9.77 258 SER D CA 1
ATOM 8284 C C . SER D 1 258 ? -4.731 14.840 -3.631 1.00 10.97 258 SER D C 1
ATOM 8285 O O . SER D 1 258 ? -5.057 14.365 -4.716 1.00 12.35 258 SER D O 1
ATOM 8288 N N . LYS D 1 259 ? -4.549 14.084 -2.552 1.00 9.32 259 LYS D N 1
ATOM 8289 C CA . LYS D 1 259 ? -4.671 12.627 -2.639 1.00 9.38 259 LYS D CA 1
ATOM 8290 C C . LYS D 1 259 ? -6.020 12.196 -3.221 1.00 10.86 259 LYS D C 1
ATOM 8291 O O . LYS D 1 259 ? -6.082 11.263 -4.034 1.00 10.65 259 LYS D O 1
ATOM 8297 N N . PHE D 1 260 ? -7.090 12.883 -2.823 1.00 10.51 260 PHE D N 1
ATOM 8298 C CA . PHE D 1 260 ? -8.421 12.510 -3.289 1.00 12.18 260 PHE D CA 1
ATOM 8299 C C . PHE D 1 260 ? -8.550 12.548 -4.807 1.00 13.98 260 PHE D C 1
ATOM 8300 O O . PHE D 1 260 ? -9.253 11.716 -5.391 1.00 15.36 260 PHE D O 1
ATOM 8308 N N . TYR D 1 261 ? -7.868 13.510 -5.430 1.00 14.51 261 TYR D N 1
ATOM 8309 C CA . TYR D 1 261 ? -7.930 13.705 -6.878 1.00 12.81 261 TYR D CA 1
ATOM 8310 C C . TYR D 1 261 ? -6.820 12.976 -7.629 1.00 11.99 261 TYR D C 1
ATOM 8311 O O . TYR D 1 261 ? -6.812 12.962 -8.865 1.00 17.05 261 TYR D O 1
ATOM 8320 N N . ASP D 1 262 ? -5.896 12.364 -6.890 1.00 10.93 262 ASP D N 1
ATOM 8321 C CA . ASP D 1 262 ? -4.739 11.702 -7.481 1.00 13.83 262 ASP D CA 1
ATOM 8322 C C . ASP D 1 262 ? -4.944 10.191 -7.623 1.00 14.34 262 ASP D C 1
ATOM 8323 O O . ASP D 1 262 ? -4.146 9.388 -7.135 1.00 16.77 262 ASP D O 1
ATOM 8328 N N . THR D 1 263 ? -6.015 9.806 -8.309 1.00 18.98 263 THR D N 1
ATOM 8329 C CA . THR D 1 263 ? -6.263 8.395 -8.604 1.00 17.75 263 THR D CA 1
ATOM 8330 C C . THR D 1 263 ? -5.353 7.851 -9.710 1.00 21.17 263 THR D C 1
ATOM 8331 O O . THR D 1 263 ? -5.025 6.664 -9.721 1.00 22.96 263 THR D O 1
ATOM 8335 N N . THR D 1 264 ? -4.937 8.718 -10.632 1.00 18.67 264 THR D N 1
ATOM 8336 C CA . THR D 1 264 ? -4.134 8.286 -11.777 1.00 14.09 264 THR D CA 1
ATOM 8337 C C . THR D 1 264 ? -2.910 9.160 -12.075 1.00 12.07 264 THR D C 1
ATOM 8338 O O . THR D 1 264 ? -1.965 8.696 -12.710 1.00 17.21 264 THR D O 1
ATOM 8342 N N . TYR D 1 265 ? -2.927 10.421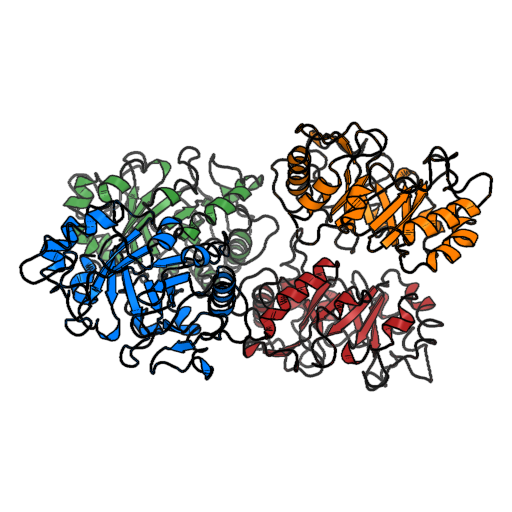 -11.645 1.00 15.94 265 TYR D N 1
ATOM 8343 C CA . TYR D 1 265 ? -1.927 11.380 -12.136 1.00 14.37 265 TYR D CA 1
ATOM 8344 C C . TYR D 1 265 ? -0.488 11.027 -11.765 1.00 18.76 265 TYR D C 1
ATOM 8345 O O . TYR D 1 265 ? 0.385 10.963 -12.632 1.00 15.39 265 TYR D O 1
ATOM 8354 N N . SER D 1 266 ? -0.227 10.812 -10.482 1.00 14.30 266 SER D N 1
ATOM 8355 C CA . SER D 1 266 ? 1.131 10.496 -10.077 1.00 13.86 266 SER D CA 1
ATOM 8356 C C . SER D 1 266 ? 1.568 9.136 -10.615 1.00 15.09 266 SER D C 1
ATOM 8357 O O . SER D 1 266 ? 2.744 8.941 -10.916 1.00 15.99 266 SER D O 1
ATOM 8360 N N . THR D 1 267 ? 0.622 8.206 -10.758 1.00 19.35 267 THR D N 1
ATOM 8361 C CA . THR D 1 267 ? 0.929 6.895 -11.339 1.00 16.08 267 THR D CA 1
ATOM 8362 C C . THR D 1 267 ? 1.445 7.047 -12.775 1.00 18.27 267 THR D C 1
ATOM 8363 O O . THR D 1 267 ? 2.384 6.360 -13.196 1.00 22.82 267 THR D O 1
ATOM 8367 N N . THR D 1 268 ? 0.846 7.982 -13.507 1.00 16.06 268 THR D N 1
ATOM 8368 C CA . THR D 1 268 ? 1.211 8.251 -14.894 1.00 17.05 268 THR D CA 1
ATOM 8369 C C . THR D 1 268 ? 2.571 8.935 -15.035 1.00 22.66 268 THR D C 1
ATOM 8370 O O . THR D 1 268 ? 3.376 8.555 -15.887 1.00 18.27 268 THR D O 1
ATOM 8374 N N . ILE D 1 269 ? 2.830 9.938 -14.198 1.00 18.94 269 ILE D N 1
ATOM 8375 C CA . ILE D 1 269 ? 4.030 10.763 -14.356 1.00 14.90 269 ILE D CA 1
ATOM 8376 C C . ILE D 1 269 ? 5.232 10.332 -13.514 1.00 20.86 269 ILE D C 1
ATOM 8377 O O . ILE D 1 269 ? 6.330 10.863 -13.696 1.00 19.69 269 ILE D O 1
ATOM 8382 N N . LYS D 1 270 ? 5.031 9.378 -12.608 1.00 18.32 270 LYS D N 1
ATOM 8383 C CA . LYS D 1 270 ? 6.036 9.039 -11.593 1.00 22.68 270 LYS D CA 1
ATOM 8384 C C . LYS D 1 270 ? 7.469 8.918 -12.110 1.00 19.91 270 LYS D C 1
ATOM 8385 O O . LYS D 1 270 ? 8.395 9.500 -11.543 1.00 20.54 270 LYS D O 1
ATOM 8391 N N . ASP D 1 271 ? 7.650 8.175 -13.194 1.00 22.68 271 ASP D N 1
ATOM 8392 C CA A ASP D 1 271 ? 8.972 7.844 -13.711 0.54 22.64 271 ASP D CA 1
ATOM 8393 C CA B ASP D 1 271 ? 9.008 7.866 -13.629 0.46 22.66 271 ASP D CA 1
ATOM 8394 C C . ASP D 1 271 ? 9.685 9.025 -14.356 1.00 18.46 271 ASP D C 1
ATOM 8395 O O . ASP D 1 271 ? 10.865 8.944 -14.684 1.00 27.35 271 ASP D O 1
ATOM 8404 N N . GLN D 1 272 ? 8.955 10.114 -14.563 1.00 21.15 272 GLN D N 1
ATOM 8405 C CA A GLN D 1 272 ? 9.520 11.288 -15.215 0.52 24.21 272 GLN D CA 1
ATOM 8406 C CA B GLN D 1 272 ? 9.519 11.288 -15.218 0.48 24.21 272 GLN D CA 1
ATOM 8407 C C . GLN D 1 272 ? 9.841 12.398 -14.219 1.00 18.46 272 GLN D C 1
ATOM 8408 O O . GLN D 1 272 ? 10.559 13.336 -14.541 1.00 20.10 272 GLN D O 1
ATOM 8419 N N . VAL D 1 273 ? 9.314 12.289 -13.005 1.00 17.55 273 VAL D N 1
ATOM 8420 C CA . VAL D 1 273 ? 9.557 13.315 -11.994 1.00 19.43 273 VAL D CA 1
ATOM 8421 C C . VAL D 1 273 ? 11.009 13.311 -11.506 1.00 17.68 273 VAL D C 1
ATOM 8422 O O . VAL D 1 273 ? 11.623 14.368 -11.328 1.00 14.46 273 VAL D O 1
#

CATH classification: 3.20.20.80

Foldseek 3Di:
DFEEFEAQADLQLDALLVVLVVVLGQEYEYDAQQEAEPLDDTAGHRHPNAHLVVLGQQVCQVSCVSNVVVNHAYAYEYHDDPGYYDYDDLVRLLSVLVVCCQQAADRHDPRNSNHDHHHLAYEYEHDDDAQPNLLSNLVNNQVPADPVHGHAYEYEAELQPPGSNCNSNQVNLRHAEYAYAQAPCVPRQQADDVPDPPSVQVSLVVVLVPTSHQAYAHEAEQDPVLGPDRHDDLCCCLPPPLVVSVVRNRYDYYYYRHSNSNPPRSVVCRVSD/DFEEAEAQADQVLDALLVVLVVVLGQEYEYDDQFEAEPLDDTAGHRHPNAHLVVLGQQVCQVSQVVSVVVNRAYEYEYHDDPGYYDYDDLVSLLSVLVVCCCQAAVHHDPRRSNHDHHGCAYEYEHDDDDQPCLLSNLVSNVVRHNHHAYEYEAELDPPGRNCPSNQVNLRHAEYAYAQAPCAPRQQACPPNDDVSVLVSLVCDLVPTNYQAYAHEAELDCVLGVDRHDDLCCCLPPPLVRSVVRPRHDYYYYYHSNSNPPRSVVCRVRD/DFEEFEAQADQVLDALLVLLVVVRGQEYEYDDQQEAAPPDDTAGHRHPNAHLVVQGQQVCLVSQVSSVVVNHAYEYEYHDDDGHDDHDDLVRLLSVLVVCCQQAAVHHDPRNSNHDHHGLAYEYEHDDDDQPCLLSNLVSNCVPADPVRGHAYEYEAELPPPGRNCPSNQVVLRHAEYEYAQAPPPVDQQADDVVRDVSVLVSLVVDLVPTRYQAYAHEAEQACVLGVGRHDDLCCCLPPNLVRSVPRPRHDYHYYRHSNSNPCRSVSCVVRD/DFEEAEAQADLPLDALLVVLVVVLGQEYEYDAQQEAAVLDDTAGHRHPNAHLVVQGQQVCQVSCVSNVVSVHAYEYEYHDDRGHDDYDDLVRLLSVLVVCCCQAAVHHDPRNSNHDHHHQAYEYEHDDDAQDNLLSNLVNNCVPADDVRGHAYEYEAELQPPGRRCNSNQVNLRHAEYEYAQAPPVPRLQADDPVDPVSVLVSLVVDLVPTRYQAYAHEAELACPLGVDRHDDLCCCLVPPLVRSVVGPRHDYYYYRHSNSNPPRSVVCRVRD

GO terms:
  GO:0005509 calcium ion binding (F, IDA)
  GO:0009501 amyloplast (C, IDA)
  GO:0009845 seed germination (P, IEP)
  GO:0004568 chitinase activity (F, IDA)
  GO:0006032 chitin catabolic process (P, IDA)
  GO:0090351 seedling development (P, IEP)
  GO:0008843 endochitinase activity (F, EXP)